Protein AF-A0A812P0D9-F1 (afdb_monomer_lite)

Organism: Symbiodinium pilosum (NCBI:txid2952)

pLDDT: mean 83.56, std 15.31, range [31.3, 98.62]

InterPro domains:
  IPR000073 Alpha/beta hydrolase fold-1 [PR00111] (305-320)
  IPR000073 Alpha/beta hydrolase fold-1 [PR00111] (352-365)
  IPR000073 Alpha/beta hydrolase fold-1 [PR00111] (366-379)
  IPR001753 Enoyl-CoA hydratase/isomerase-like domain [PF00378] (14-201)
  IPR003748 Protein of unknown function DUF169 [PF02596] (555-763)
  IPR003748 Protein of unknown function DUF169 [PTHR37954] (549-787)
  IPR022742 Alpha/beta hydrolase domain-containing protein 17C-like [PF12146] (278-413)
  IPR029045 ClpP/crotonase-like domain superfamily [SSF52096] (4-237)
  IPR029058 Alpha/Beta hydrolase fold [G3DSA:3.40.50.1820] (257-535)
  IPR029058 Alpha/Beta hydrolase fold [SSF53474] (253-494)

Foldseek 3Di:
DPDDDADQWDWDDDFQEIEIEGHPVVQLSADAPRSLLQVQLSLQVSLPDPRHQAYEQAYPDAWGYAYHDPVRVVCVVVVVDDDDPPVVSDDQAFDCVVDDVCRDDQSVLLRHPHAYEYETQAEAEAVSLLNNLNGDAYAFEQAHKYFNCAVVVVHANDNCLVPRVCVQQNDVVSCVRRNVSDMDGPVVCCVSRVHVYYDHHDPVVSVVVVVVLSPDDPVVNVVVVVVVLVVVCPPPVNVVQVAPPPVCPQDAAPDWDWFDFDPWTKIKGKHFDLPFAEEEEEEAAQAFLSVCRVVRCCCCPVVNRYMYIYIGFELFFPIHHDPAAALVRRLRRVVSVLCVSANPPDQRAHAYEAEHVGLCSQLLNLLVCVSRHQEYEYENSLDAAAAPCPPPPVVLVVQLVVLVVVLVVLVPDFDDFAPDLLSQLVVVCVLPVPDRSSSSSSSSVRQWDQDPNTTGGSHRPNNVSNCRSPDSVNSLSSQLRRPHAYEYEYEPCVLVVSCVVCVVSVDPSDHDVCPVVVSQVSRPRYDYYYPYPCLVCLLPPDLVPDALQSLQVLLCVFQVAPWFKKFKAFAADPVVLVPQPQEDEDPAAAAPLLQQLCAGPVQHKYKDFPVSYDDDLRCFLAQRHDCDPVQLQQPVVDPPPDPDSVLSSVLSVPFQGAHHPRGGMMIMGRSNVCRCRPGQKMKGKHFPQSVVLLVQLLCLGPHDDDDWDDSAPPQVRRAQSNCNRPVAKGKGDDHPCSCPNSVRDPRIIMIIHGSSSSSSSSNSSVVCVVLVSGPPPDDPDPPDDCPVVCPSVD

Radius of gyration: 34.83 Å; chains: 1; bounding box: 77×95×78 Å

Structure (mmCIF, N/CA/C/O backbone):
data_AF-A0A812P0D9-F1
#
_entry.id   AF-A0A812P0D9-F1
#
loop_
_atom_site.group_PDB
_atom_site.id
_atom_site.type_symbol
_atom_site.label_atom_id
_atom_site.label_alt_id
_atom_site.label_comp_id
_atom_site.label_asym_id
_atom_site.label_entity_id
_atom_site.label_seq_id
_atom_site.pdbx_PDB_ins_code
_atom_site.Cartn_x
_atom_site.Cartn_y
_atom_site.Cartn_z
_atom_site.occupancy
_atom_site.B_iso_or_equiv
_atom_site.auth_seq_id
_atom_site.auth_comp_id
_atom_site.auth_asym_id
_atom_site.auth_atom_id
_atom_site.pdbx_PDB_model_num
ATOM 1 N N . MET A 1 1 ? -24.341 26.062 41.904 1.00 38.38 1 MET A N 1
ATOM 2 C CA . MET A 1 1 ? -25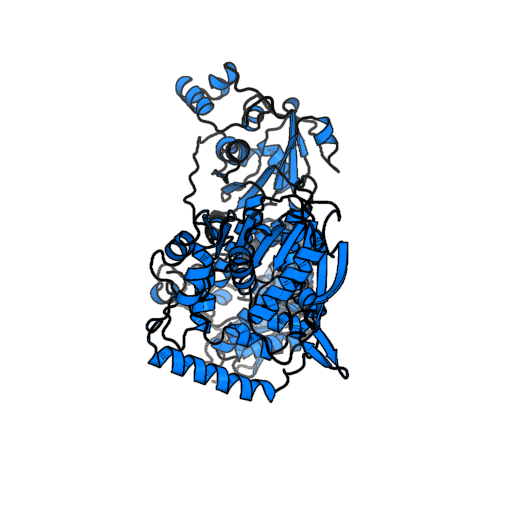.140 26.992 41.077 1.00 38.38 1 MET A CA 1
ATOM 3 C C . MET A 1 1 ? -26.524 26.387 40.911 1.00 38.38 1 MET A C 1
ATOM 5 O O . MET A 1 1 ? -26.604 25.166 40.873 1.00 38.38 1 MET A O 1
ATOM 9 N N . ALA A 1 2 ? -27.596 27.184 40.905 1.00 43.59 2 ALA A N 1
ATOM 10 C CA . ALA A 1 2 ? -28.927 26.658 40.593 1.00 43.59 2 ALA A CA 1
ATOM 11 C C . ALA A 1 2 ? -28.887 26.015 39.196 1.00 43.59 2 ALA A C 1
ATOM 13 O O . ALA A 1 2 ? -28.287 26.592 38.291 1.00 43.59 2 ALA A O 1
ATOM 14 N N . ALA A 1 3 ? -29.442 24.812 39.041 1.00 59.88 3 ALA A N 1
ATOM 15 C CA . ALA A 1 3 ? -29.464 24.129 37.752 1.00 59.88 3 ALA A CA 1
ATOM 16 C C . ALA A 1 3 ? -30.288 24.964 36.761 1.00 59.88 3 ALA A C 1
ATOM 18 O O . ALA A 1 3 ? -31.465 25.228 37.011 1.00 59.88 3 ALA A O 1
ATOM 19 N N . VAL A 1 4 ? -29.663 25.413 35.670 1.00 78.94 4 VAL A N 1
ATOM 20 C CA . VAL A 1 4 ? -30.374 26.074 34.571 1.00 78.94 4 VAL A CA 1
ATOM 21 C C . VAL A 1 4 ? -31.311 25.042 33.951 1.00 78.94 4 VAL A C 1
ATOM 23 O O . VAL A 1 4 ? -30.874 23.965 33.548 1.00 78.94 4 VAL A O 1
ATOM 26 N N . GLN A 1 5 ? -32.606 25.348 33.930 1.00 85.81 5 GLN A N 1
ATOM 27 C CA . GLN A 1 5 ? -33.611 24.494 33.312 1.00 85.81 5 GLN A CA 1
ATOM 28 C C . GLN A 1 5 ? -33.697 24.833 31.823 1.00 85.81 5 GLN A C 1
ATOM 30 O O . GLN A 1 5 ? -33.968 25.978 31.471 1.00 85.81 5 GLN A O 1
ATOM 35 N N . TYR A 1 6 ? -33.456 23.843 30.967 1.00 95.00 6 TYR A N 1
ATOM 36 C CA . TYR A 1 6 ? -33.571 23.984 29.516 1.00 95.00 6 TYR A CA 1
ATOM 37 C C . TYR A 1 6 ? -34.999 23.684 29.046 1.00 95.00 6 TYR A C 1
ATOM 39 O O . TYR A 1 6 ? -35.652 22.784 29.581 1.00 95.00 6 TYR A O 1
ATOM 47 N N . GLU A 1 7 ? -35.480 24.427 28.049 1.00 94.25 7 GLU A N 1
ATOM 48 C CA . GLU A 1 7 ? -36.830 24.284 27.493 1.00 94.25 7 GLU A CA 1
ATOM 49 C C . GLU A 1 7 ? -36.845 23.471 26.191 1.00 94.25 7 GLU A C 1
ATOM 51 O O . GLU A 1 7 ? -37.760 22.676 25.969 1.00 94.25 7 GLU A O 1
ATOM 56 N N . GLU A 1 8 ? -35.846 23.653 25.322 1.00 96.44 8 GLU A N 1
ATOM 57 C CA . GLU A 1 8 ? -35.812 23.066 23.976 1.00 96.44 8 GLU A CA 1
ATOM 58 C C . GLU A 1 8 ? -34.715 22.007 23.792 1.00 96.44 8 GLU A C 1
ATOM 60 O O . GLU A 1 8 ? -34.670 21.343 22.752 1.00 96.44 8 GLU A O 1
ATOM 65 N N . ILE A 1 9 ? -33.866 21.790 24.799 1.00 97.06 9 ILE A N 1
ATOM 66 C CA . ILE A 1 9 ? -32.916 20.673 24.869 1.00 97.06 9 ILE A CA 1
ATOM 67 C C . ILE A 1 9 ? -33.104 19.848 26.146 1.00 97.06 9 ILE A C 1
ATOM 69 O O . ILE A 1 9 ? -33.610 20.327 27.157 1.00 97.06 9 ILE A O 1
ATOM 73 N N . LEU A 1 10 ? -32.644 18.598 26.114 1.00 94.69 10 LEU A N 1
ATOM 74 C CA . LEU A 1 10 ? -32.387 17.796 27.308 1.00 94.69 10 LEU A CA 1
ATOM 75 C C . LEU A 1 10 ? -30.880 17.753 27.549 1.00 94.69 10 LEU A C 1
ATOM 77 O O . LEU A 1 10 ? -30.113 17.514 26.613 1.00 94.69 10 LEU A O 1
ATOM 81 N N . TYR A 1 11 ? -30.479 17.956 28.800 1.00 93.56 11 TYR A N 1
ATOM 82 C CA . TYR A 1 11 ? -29.097 17.855 29.252 1.00 93.56 11 TYR A CA 1
ATOM 83 C C . TYR A 1 11 ? -29.003 16.788 30.337 1.00 93.56 11 TYR A C 1
ATOM 85 O O . TYR A 1 11 ? -29.601 16.929 31.403 1.00 93.56 11 TYR A O 1
ATOM 93 N N . GLU A 1 12 ? -28.262 15.724 30.056 1.00 88.88 12 GLU A N 1
ATOM 94 C CA . GLU A 1 12 ? -28.066 14.602 30.972 1.00 88.88 12 GLU A CA 1
ATOM 95 C C . GLU A 1 12 ? -26.573 14.320 31.112 1.00 88.88 12 GLU A C 1
ATOM 97 O O . GLU A 1 12 ? -25.869 14.222 30.110 1.00 88.88 12 GLU A O 1
ATOM 102 N N . VAL A 1 13 ? -26.091 14.151 32.341 1.00 82.44 13 VAL A N 1
ATOM 103 C CA . VAL A 1 13 ? -24.750 13.619 32.606 1.00 82.44 13 VAL A CA 1
ATOM 104 C C . VAL A 1 13 ? -24.940 12.214 33.157 1.00 82.44 13 VAL A C 1
ATOM 106 O O . VAL A 1 13 ? -25.431 12.044 34.272 1.00 82.44 13 VAL A O 1
ATOM 109 N N . ASN A 1 14 ? -24.619 11.216 32.339 1.00 63.19 14 ASN A N 1
ATOM 110 C CA . ASN A 1 14 ? -24.712 9.805 32.697 1.00 63.19 14 ASN A CA 1
ATOM 111 C C . ASN A 1 14 ? -23.293 9.239 32.639 1.00 63.19 14 ASN A C 1
ATOM 113 O O . ASN A 1 14 ? -22.758 9.073 31.541 1.00 63.19 14 ASN A O 1
ATOM 117 N N . ASP A 1 15 ? -22.693 8.990 33.813 1.00 58.28 15 ASP A N 1
ATOM 118 C CA . ASP A 1 15 ? -21.260 8.658 33.933 1.00 58.28 15 ASP A CA 1
ATOM 119 C C . ASP A 1 15 ? -20.402 9.798 33.298 1.00 58.28 15 ASP A C 1
ATOM 121 O O . ASP A 1 15 ? -20.963 10.887 33.132 1.00 58.28 15 ASP A O 1
ATOM 125 N N . PRO A 1 16 ? -19.089 9.709 32.980 1.00 76.19 16 PRO A N 1
ATOM 126 C CA . PRO A 1 16 ? -18.315 10.904 32.613 1.00 76.19 16 PRO A CA 1
ATOM 127 C C . PRO A 1 16 ? -18.653 11.508 31.226 1.00 76.19 16 PRO A C 1
ATOM 129 O O . PRO A 1 16 ? -17.823 12.168 30.608 1.00 76.19 16 PRO A O 1
ATOM 132 N N . VAL A 1 17 ? -19.868 11.337 30.699 1.00 80.81 17 VAL A N 1
ATOM 133 C CA . VAL A 1 17 ? -20.319 11.890 29.415 1.00 80.81 17 VAL A CA 1
ATOM 134 C C . VAL A 1 17 ? -21.541 12.784 29.595 1.00 80.81 17 VAL A C 1
ATOM 136 O O . VAL A 1 17 ? -22.566 12.368 30.138 1.00 80.81 17 VAL A O 1
ATOM 139 N N . ALA A 1 18 ? -21.464 13.994 29.042 1.00 87.12 18 ALA A N 1
ATOM 140 C CA . ALA A 1 18 ? -22.615 14.878 28.906 1.00 87.12 18 ALA A CA 1
ATOM 141 C C . ALA A 1 18 ? -23.349 14.607 27.587 1.00 87.12 18 ALA A C 1
ATOM 143 O O . ALA A 1 18 ? -22.745 14.572 26.515 1.00 87.12 18 ALA A O 1
ATOM 144 N N . VAL A 1 19 ? -24.668 14.449 27.645 1.00 90.44 19 VAL A N 1
ATOM 145 C CA . VAL A 1 19 ? -25.537 14.213 26.492 1.00 90.44 19 VAL A CA 1
ATOM 146 C C . VAL A 1 19 ? -26.493 15.387 26.332 1.00 90.44 19 VAL A C 1
ATOM 148 O O . VAL A 1 19 ? -27.390 15.598 27.145 1.00 90.44 19 VAL A O 1
ATOM 151 N N . ILE A 1 20 ? -26.321 16.119 25.235 1.00 94.50 20 ILE A N 1
ATOM 152 C CA . ILE A 1 20 ? -27.175 17.220 24.798 1.00 94.50 20 ILE A CA 1
ATOM 153 C C . ILE A 1 20 ? -28.105 16.683 23.707 1.00 94.50 20 ILE A C 1
ATOM 155 O O . ILE A 1 20 ? -27.676 16.357 22.598 1.00 94.50 20 ILE A O 1
ATOM 159 N N . THR A 1 21 ? -29.395 16.564 24.018 1.00 94.81 21 THR A N 1
ATOM 160 C CA . THR A 1 21 ? -30.419 16.113 23.065 1.00 94.81 21 THR A CA 1
ATOM 161 C C . THR A 1 21 ? -31.301 17.291 22.661 1.00 94.81 21 THR A C 1
ATOM 163 O O . THR A 1 21 ? -32.040 17.812 23.489 1.00 94.81 21 THR A O 1
ATOM 166 N N . MET A 1 22 ? -31.275 17.692 21.389 1.00 97.06 22 MET A N 1
ATOM 167 C CA . MET A 1 22 ? -32.222 18.670 20.844 1.00 97.06 22 MET A CA 1
ATOM 168 C C . MET A 1 22 ? -33.640 18.100 20.930 1.00 97.06 22 MET A C 1
ATOM 170 O O . MET A 1 22 ? -33.885 17.008 20.419 1.00 97.06 22 MET A O 1
ATOM 174 N N . ASN A 1 23 ? -34.564 18.803 21.583 1.00 96.56 23 ASN A N 1
ATOM 175 C CA . ASN A 1 23 ? -35.838 18.242 22.031 1.00 96.56 23 ASN A CA 1
ATOM 176 C C . ASN A 1 23 ? -37.056 19.002 21.484 1.00 96.56 23 ASN A C 1
ATOM 178 O O . ASN A 1 23 ? -37.957 19.402 22.218 1.00 96.56 23 ASN A O 1
ATOM 182 N N . ARG A 1 24 ? -37.110 19.159 20.157 1.00 96.44 24 ARG A N 1
ATOM 183 C CA . ARG A 1 24 ? -38.305 19.615 19.421 1.00 96.44 24 ARG A CA 1
ATOM 184 C C . ARG A 1 24 ? -38.686 18.598 18.334 1.00 96.44 24 ARG A C 1
ATOM 186 O O . ARG A 1 24 ? -38.734 18.957 17.151 1.00 96.44 24 ARG A O 1
ATOM 193 N N . PRO A 1 25 ? -38.956 17.321 18.675 1.00 94.75 25 PRO A N 1
ATOM 194 C CA . PRO A 1 25 ? -39.165 16.258 17.686 1.00 94.75 25 PRO A CA 1
ATOM 195 C C . PRO A 1 25 ? -40.336 16.531 16.725 1.00 94.75 25 PRO A C 1
ATOM 197 O O . PRO A 1 25 ? -40.284 16.138 15.557 1.00 94.75 25 PRO A O 1
ATOM 200 N N . GLN A 1 26 ? -41.361 17.259 17.180 1.00 93.38 26 GLN A N 1
ATOM 201 C CA . GLN A 1 26 ? -42.492 17.728 16.372 1.00 93.38 26 GLN A CA 1
ATOM 202 C C . GLN A 1 26 ? -42.068 18.632 15.204 1.00 93.38 26 GLN A C 1
ATOM 204 O O . GLN A 1 26 ? -42.700 18.612 14.152 1.00 93.38 26 GLN A O 1
ATOM 209 N N . ALA A 1 27 ? -40.968 19.371 15.366 1.00 93.00 27 ALA A N 1
ATOM 210 C CA . ALA A 1 27 ? -40.375 20.249 14.361 1.00 93.00 27 ALA A CA 1
ATOM 211 C C . ALA A 1 27 ? -39.079 19.660 13.772 1.00 93.00 27 ALA A C 1
ATOM 213 O O . ALA A 1 27 ? -38.260 20.396 13.226 1.00 93.00 27 ALA A O 1
ATOM 214 N N . LEU A 1 28 ? -38.857 18.342 13.911 1.00 91.31 28 LEU A N 1
ATOM 215 C CA . LEU A 1 28 ? -37.609 17.669 13.521 1.00 91.31 28 LEU A CA 1
ATOM 216 C C . LEU A 1 28 ? -36.349 18.289 14.149 1.00 91.31 28 LEU A C 1
ATOM 218 O O . LEU A 1 28 ? -35.265 18.158 13.588 1.00 91.31 28 LEU A O 1
ATOM 222 N N . ASN A 1 29 ? -36.489 18.941 15.305 1.00 96.75 29 ASN A N 1
ATOM 223 C CA . ASN A 1 29 ? -35.421 19.663 15.995 1.00 96.75 29 ASN A CA 1
ATOM 224 C C . ASN A 1 29 ? -34.845 20.845 15.199 1.00 96.75 29 ASN A C 1
ATOM 226 O O . ASN A 1 29 ? -33.670 21.161 15.344 1.00 96.75 29 ASN A O 1
ATOM 230 N N . ALA A 1 30 ? -35.655 21.505 14.362 1.00 95.19 30 ALA A N 1
ATOM 231 C CA . ALA A 1 30 ? -35.239 22.743 13.707 1.00 95.19 30 ALA A CA 1
ATOM 232 C C . ALA A 1 30 ? -34.795 23.799 14.742 1.00 95.19 30 ALA A C 1
ATOM 234 O O . ALA A 1 30 ? -35.456 23.986 15.771 1.00 95.19 30 ALA A O 1
ATOM 235 N N . PHE A 1 31 ? -33.677 24.476 14.473 1.00 94.19 31 PHE A N 1
ATOM 236 C CA . PHE A 1 31 ? -33.051 25.413 15.402 1.00 94.19 31 PHE A CA 1
ATOM 237 C C . PHE A 1 31 ? -33.867 26.696 15.559 1.00 94.19 31 PHE A C 1
ATOM 239 O O . PHE A 1 31 ? -34.170 27.379 14.580 1.00 94.19 31 PHE A O 1
ATOM 246 N N . THR A 1 32 ? -34.153 27.055 16.808 1.00 93.12 32 THR A N 1
ATOM 247 C CA . THR A 1 32 ? -34.573 28.405 17.201 1.00 93.12 32 THR A CA 1
ATOM 248 C C . THR A 1 32 ? -33.378 29.142 17.823 1.00 93.12 32 THR A C 1
ATOM 250 O O . THR A 1 32 ? -32.382 28.518 18.204 1.00 93.12 32 THR A O 1
ATOM 253 N N . ASN A 1 33 ? -33.487 30.462 17.997 1.00 89.12 33 ASN A N 1
ATOM 254 C CA . ASN A 1 33 ? -32.474 31.237 18.724 1.00 89.12 33 ASN A CA 1
ATOM 255 C C . ASN A 1 33 ? -32.294 30.742 20.172 1.00 89.12 33 ASN A C 1
ATOM 257 O O . ASN A 1 33 ? -31.167 30.691 20.664 1.00 89.12 33 ASN A O 1
ATOM 261 N N . ARG A 1 34 ? -33.384 30.316 20.826 1.00 92.94 34 ARG A N 1
ATOM 262 C CA . ARG A 1 34 ? -33.355 29.728 22.169 1.00 92.94 34 ARG A CA 1
ATOM 263 C C . ARG A 1 34 ? -32.575 28.423 22.189 1.00 92.94 34 ARG A C 1
ATOM 265 O O . ARG A 1 34 ? -31.622 28.328 22.949 1.00 92.94 34 ARG A O 1
ATOM 272 N N . MET A 1 35 ? -32.913 27.459 21.331 1.00 95.00 35 MET A N 1
ATOM 273 C CA . MET A 1 35 ? -32.204 26.176 21.277 1.00 95.00 35 MET A CA 1
ATOM 274 C C . MET A 1 35 ? -30.700 26.367 21.050 1.00 95.00 35 MET A C 1
ATOM 276 O O . MET A 1 35 ? -29.896 25.708 21.701 1.00 95.00 35 MET A O 1
ATOM 280 N N . LEU A 1 36 ? -30.297 27.279 20.157 1.00 94.12 36 LEU A N 1
ATOM 281 C CA . LEU A 1 36 ? -28.877 27.564 19.922 1.00 94.12 36 LEU A CA 1
ATOM 282 C C . LEU A 1 36 ? -28.185 28.152 21.165 1.00 94.12 36 LEU A C 1
ATOM 284 O O . LEU A 1 36 ? -27.058 27.758 21.469 1.00 94.12 36 LEU A O 1
ATOM 288 N N . ALA A 1 37 ? -28.853 29.051 21.896 1.00 93.00 37 ALA A N 1
ATOM 289 C CA . ALA A 1 37 ? -28.346 29.591 23.157 1.00 93.00 37 ALA A CA 1
ATOM 290 C C . ALA A 1 37 ? -28.251 28.508 24.247 1.00 93.00 37 ALA A C 1
ATOM 292 O O . ALA A 1 37 ? -27.231 28.411 24.926 1.00 93.00 37 ALA A O 1
ATOM 293 N N . GLU A 1 38 ? -29.264 27.646 24.366 1.00 96.12 38 GLU A N 1
ATOM 294 C CA . GLU A 1 38 ? -29.272 26.522 25.305 1.00 96.12 38 GLU A CA 1
ATOM 295 C C . GLU A 1 38 ? -28.160 25.511 24.996 1.00 96.12 38 GLU A C 1
ATOM 297 O O . GLU A 1 38 ? -27.461 25.085 25.912 1.00 96.12 38 GLU A O 1
ATOM 302 N N . ILE A 1 39 ? -27.927 25.172 23.720 1.00 96.06 39 ILE A N 1
ATOM 303 C CA . ILE A 1 39 ? -26.816 24.299 23.305 1.00 96.06 39 ILE A CA 1
ATOM 304 C C . ILE A 1 39 ? -25.473 24.929 23.681 1.00 96.06 39 ILE A C 1
ATOM 306 O O . ILE A 1 39 ? -24.637 24.251 24.277 1.00 96.06 39 ILE A O 1
ATOM 310 N N . LYS A 1 40 ? -25.259 26.218 23.378 1.00 95.06 40 LYS A N 1
ATOM 311 C CA . LYS A 1 40 ? -24.011 26.921 23.724 1.00 95.06 40 LYS A CA 1
ATOM 312 C C . LYS A 1 40 ? -23.774 26.911 25.241 1.00 95.06 40 LYS A C 1
ATOM 314 O O . LYS A 1 40 ? -22.661 26.617 25.681 1.00 95.06 40 LYS A O 1
ATOM 319 N N . HIS A 1 41 ? -24.822 27.157 26.026 1.00 96.00 41 HIS A N 1
ATOM 320 C CA . HIS A 1 41 ? -24.775 27.121 27.488 1.00 96.00 41 HIS A CA 1
ATOM 321 C C . HIS A 1 41 ? -24.504 25.714 28.036 1.00 96.00 41 HIS A C 1
ATOM 323 O O . HIS A 1 41 ? -23.672 25.541 28.929 1.00 96.00 41 HIS A O 1
ATOM 329 N N . ALA A 1 42 ? -25.153 24.689 27.483 1.00 95.88 42 ALA A N 1
ATOM 330 C CA . ALA A 1 42 ? -24.941 23.299 27.874 1.00 95.88 42 ALA A CA 1
ATOM 331 C C . ALA A 1 42 ? -23.526 22.812 27.540 1.00 95.88 42 ALA A C 1
ATOM 333 O O . ALA A 1 42 ? -22.919 22.122 28.355 1.00 95.88 42 ALA A O 1
ATOM 334 N N . LEU A 1 43 ? -22.967 23.220 26.396 1.00 95.38 43 LEU A N 1
ATOM 335 C CA . LEU A 1 43 ? -21.574 22.942 26.033 1.00 95.38 43 LEU A CA 1
ATOM 336 C C . LEU A 1 43 ? -20.600 23.586 27.027 1.00 95.38 43 LEU A C 1
ATOM 338 O O . LEU A 1 43 ? -19.695 22.907 27.500 1.00 95.38 43 LEU A O 1
ATOM 342 N N . ALA A 1 44 ? -20.819 24.849 27.410 1.00 94.62 44 ALA A N 1
ATOM 343 C CA . ALA A 1 44 ? -20.002 25.522 28.425 1.00 94.62 44 ALA A CA 1
ATOM 344 C C . ALA A 1 44 ? -20.120 24.855 29.805 1.00 94.62 44 ALA A C 1
ATOM 346 O O . ALA A 1 44 ? -19.124 24.679 30.506 1.00 94.62 44 ALA A O 1
ATOM 347 N N . THR A 1 45 ? -21.335 24.442 30.177 1.00 94.56 45 THR A N 1
ATOM 348 C CA . THR A 1 45 ? -21.602 23.725 31.431 1.00 94.56 45 THR A CA 1
ATOM 349 C C . THR A 1 45 ? -20.856 22.390 31.459 1.00 94.56 45 THR A C 1
ATOM 351 O O . THR A 1 45 ? -20.139 22.108 32.416 1.00 94.56 45 THR A O 1
ATOM 354 N N . ALA A 1 46 ? -20.965 21.598 30.390 1.00 90.81 46 ALA A N 1
ATOM 355 C CA . ALA A 1 46 ? -20.284 20.315 30.262 1.00 90.81 46 ALA A CA 1
ATOM 356 C C . ALA A 1 46 ? -18.761 20.464 30.190 1.00 90.81 46 ALA A C 1
ATOM 358 O O . ALA A 1 46 ? -18.027 19.640 30.727 1.00 90.81 46 ALA A O 1
ATOM 359 N N . GLU A 1 47 ? -18.257 21.515 29.545 1.00 90.69 47 GLU A N 1
ATOM 360 C CA . GLU A 1 47 ? -16.828 21.809 29.488 1.00 90.69 47 GLU A CA 1
ATOM 361 C C . GLU A 1 47 ? -16.255 22.161 30.869 1.00 90.69 47 GLU A C 1
ATOM 363 O O . GLU A 1 47 ? -15.148 21.732 31.197 1.00 90.69 47 GLU A O 1
ATOM 368 N N . ALA A 1 48 ? -17.001 22.902 31.690 1.00 90.25 48 ALA A N 1
ATOM 369 C CA . ALA A 1 48 ? -16.583 23.285 33.038 1.00 90.25 48 ALA A CA 1
ATOM 370 C C . ALA A 1 48 ? -16.673 22.141 34.065 1.00 90.25 48 ALA A C 1
ATOM 372 O O . ALA A 1 48 ? -15.987 22.188 35.083 1.00 90.25 48 ALA A O 1
ATOM 373 N N . ASP A 1 49 ? -17.502 21.126 33.817 1.00 88.50 49 ASP A N 1
ATOM 374 C CA . ASP A 1 49 ? -17.712 20.006 34.738 1.00 88.50 49 ASP A CA 1
ATOM 375 C C . ASP A 1 49 ? -16.551 18.999 34.688 1.00 88.50 49 ASP A C 1
ATOM 377 O O . ASP A 1 49 ? -16.412 18.254 33.723 1.00 88.50 49 ASP A O 1
ATOM 381 N N . GLU A 1 50 ? -15.707 18.944 35.719 1.00 83.19 50 GLU A N 1
ATOM 382 C CA . GLU A 1 50 ? -14.553 18.030 35.782 1.00 83.19 50 GLU A CA 1
ATOM 383 C C . GLU A 1 50 ? -14.925 16.543 35.677 1.00 83.19 50 GLU A C 1
ATOM 385 O O . GLU A 1 50 ? -14.092 15.742 35.254 1.00 83.19 50 GLU A O 1
ATOM 390 N N . ALA A 1 51 ? -16.164 16.164 36.014 1.00 78.50 51 ALA A N 1
ATOM 391 C CA . ALA A 1 51 ? -16.626 14.789 35.863 1.00 78.50 51 ALA A CA 1
ATOM 392 C C . ALA A 1 51 ? -16.865 14.412 34.394 1.00 78.50 51 ALA A C 1
ATOM 394 O O . ALA A 1 51 ? -16.833 13.235 34.054 1.00 78.50 51 ALA A O 1
ATOM 395 N N . VAL A 1 52 ? -17.090 15.389 33.512 1.00 82.12 52 VAL A N 1
ATOM 396 C CA . VAL A 1 52 ? -17.345 15.158 32.088 1.00 82.12 52 VAL A CA 1
ATOM 397 C C . VAL A 1 52 ? -16.023 15.074 31.322 1.00 82.12 52 VAL A C 1
ATOM 399 O O . VAL A 1 52 ? -15.242 16.022 31.320 1.00 82.12 52 VAL A O 1
ATOM 402 N N . VAL A 1 53 ? -15.796 13.987 30.590 1.00 78.56 53 VAL A N 1
ATOM 403 C CA . VAL A 1 53 ? -14.633 13.779 29.710 1.00 78.56 53 VAL A CA 1
ATOM 404 C C . VAL A 1 53 ? -14.967 13.934 28.224 1.00 78.56 53 VAL A C 1
ATOM 406 O O . VAL A 1 53 ? -14.059 14.017 27.403 1.00 78.56 53 VAL A O 1
ATOM 409 N N . GLY A 1 54 ? -16.250 14.025 27.860 1.00 83.50 54 GLY A N 1
ATOM 410 C CA . GLY A 1 54 ? -16.685 14.394 26.510 1.00 83.50 54 GLY A CA 1
ATOM 411 C C . GLY A 1 54 ? -18.189 14.597 26.381 1.00 83.50 54 GLY A C 1
ATOM 412 O O . GLY A 1 54 ? -18.955 14.362 27.319 1.00 83.50 54 GLY A O 1
ATOM 413 N N . ILE A 1 55 ? -18.599 15.087 25.213 1.00 88.62 55 ILE A N 1
ATOM 414 C CA . ILE A 1 55 ? -19.933 15.637 24.983 1.00 88.62 55 ILE A CA 1
ATOM 415 C C . ILE A 1 55 ? -20.563 15.008 23.739 1.00 88.62 55 ILE A C 1
ATOM 417 O O . ILE A 1 55 ? -19.960 14.965 22.669 1.00 88.62 55 ILE A O 1
ATOM 421 N N . ILE A 1 56 ? -21.808 14.555 23.864 1.00 90.88 56 ILE A N 1
ATOM 422 C CA . ILE A 1 56 ? -22.622 14.047 22.758 1.00 90.88 56 ILE A CA 1
ATOM 423 C C . ILE A 1 56 ? -23.684 15.080 22.405 1.00 90.88 56 ILE A C 1
ATOM 425 O O . ILE A 1 56 ? -24.462 15.481 23.266 1.00 90.88 56 ILE A O 1
ATOM 429 N N . LEU A 1 57 ? -23.783 15.432 21.125 1.00 94.00 57 LEU A N 1
ATOM 430 C CA . LEU A 1 57 ? -24.893 16.198 20.563 1.00 94.00 57 LEU A CA 1
ATOM 431 C C . LEU A 1 57 ? -25.763 15.284 19.692 1.00 94.00 57 LEU A C 1
ATOM 433 O O . LEU A 1 57 ? -25.258 14.608 18.795 1.00 94.00 57 LEU A O 1
ATOM 437 N N . THR A 1 58 ? -27.074 15.252 19.930 1.00 94.25 58 THR A N 1
ATOM 438 C CA . THR A 1 58 ? -28.020 14.415 19.168 1.00 94.25 58 THR A CA 1
ATOM 439 C C . THR A 1 58 ? -29.422 15.024 19.111 1.00 94.25 58 THR A C 1
ATOM 441 O O . THR A 1 58 ? -29.685 16.021 19.778 1.00 94.25 58 THR A O 1
ATOM 444 N N . GLY A 1 59 ? -30.329 14.448 18.317 1.00 93.06 59 GLY A N 1
ATOM 445 C CA . GLY A 1 59 ? -31.722 14.890 18.216 1.00 93.06 59 GLY A CA 1
ATOM 446 C C . GLY A 1 59 ? -32.714 13.899 18.825 1.00 93.06 59 GLY A C 1
ATOM 447 O O . GLY A 1 59 ? -32.547 12.684 18.731 1.00 93.06 59 GLY A O 1
ATOM 448 N N . ALA A 1 60 ? -33.785 14.407 19.434 1.00 92.00 60 ALA A N 1
ATOM 449 C CA . ALA A 1 60 ? -34.917 13.602 19.871 1.00 92.00 60 ALA A CA 1
ATOM 450 C C . ALA A 1 60 ? -35.758 13.136 18.671 1.00 92.00 60 ALA A C 1
ATOM 452 O O . ALA A 1 60 ? -35.939 13.855 17.683 1.00 92.00 60 ALA A O 1
ATOM 453 N N . GLY A 1 61 ? -36.335 11.938 18.772 1.00 89.62 61 GLY A N 1
ATOM 454 C CA . GLY A 1 61 ? -37.236 11.396 17.757 1.00 89.62 61 GLY A CA 1
ATOM 455 C C . GLY A 1 61 ? -36.534 11.025 16.445 1.00 89.62 61 GLY A C 1
ATOM 456 O O . GLY A 1 61 ? -35.476 10.403 16.439 1.00 89.62 61 GLY A O 1
ATOM 457 N N . ARG A 1 62 ? -37.169 11.364 15.317 1.00 88.75 62 ARG A N 1
ATOM 458 C CA . ARG A 1 62 ? -36.843 10.836 13.974 1.00 88.75 62 ARG A CA 1
ATOM 459 C C . ARG A 1 62 ? -35.771 11.614 13.192 1.00 88.75 62 ARG A C 1
ATOM 461 O O . ARG A 1 62 ? -35.594 11.374 11.999 1.00 88.75 62 ARG A O 1
ATOM 468 N N . GLY A 1 63 ? -35.130 12.610 13.797 1.00 90.12 63 GLY A N 1
ATOM 469 C CA . GLY A 1 63 ? -34.195 13.490 13.098 1.00 90.12 63 GLY A CA 1
ATOM 470 C C . GLY A 1 63 ? -33.139 14.080 14.015 1.00 90.12 63 GLY A C 1
ATOM 471 O O . GLY A 1 63 ? -33.384 14.241 15.207 1.00 90.12 63 GLY A O 1
ATOM 472 N N . PHE A 1 64 ? -31.985 14.412 13.436 1.00 95.06 64 PHE A N 1
ATOM 473 C CA . PHE A 1 64 ? -30.953 15.176 14.123 1.00 95.06 64 PHE A CA 1
ATOM 474 C C . PHE A 1 64 ? -31.345 16.654 14.131 1.00 95.06 64 PHE A C 1
ATOM 476 O O . PHE A 1 64 ? -31.786 17.137 15.164 1.00 95.06 64 PHE A O 1
ATOM 483 N N . CYS A 1 65 ? -31.257 17.333 12.981 1.00 95.19 65 CYS A N 1
ATOM 484 C CA . CYS A 1 65 ? -31.742 18.699 12.769 1.00 95.19 65 CYS A CA 1
ATOM 485 C C . CYS A 1 65 ? -31.698 19.077 11.266 1.00 95.19 65 CYS A C 1
ATOM 487 O O . CYS A 1 65 ? -30.643 18.960 10.636 1.00 95.19 65 CYS A O 1
ATOM 489 N N . PRO A 1 66 ? -32.793 19.570 10.655 1.00 91.38 66 PRO A N 1
ATOM 490 C CA . PRO A 1 66 ? -32.827 19.998 9.252 1.00 91.38 66 PRO A CA 1
ATOM 491 C C . PRO A 1 66 ? -32.353 21.449 9.012 1.00 91.38 66 PRO A C 1
ATOM 493 O O . PRO A 1 66 ? -32.441 21.932 7.880 1.00 91.38 66 PRO A O 1
ATOM 496 N N . GLY A 1 67 ? -31.888 22.154 10.049 1.00 91.06 67 GLY A N 1
ATOM 497 C CA . GLY A 1 67 ? -31.446 23.550 9.992 1.00 91.06 67 GLY A CA 1
ATOM 498 C C . GLY A 1 67 ? -32.336 24.496 10.804 1.00 91.06 67 GLY A C 1
ATOM 499 O O . GLY A 1 67 ? -32.969 24.068 11.763 1.00 91.06 67 GLY A O 1
ATOM 500 N N . MET A 1 68 ? -32.364 25.783 10.439 1.00 88.81 68 MET A N 1
ATOM 501 C CA . MET A 1 68 ? -33.159 26.809 11.134 1.00 88.81 68 MET A CA 1
ATOM 502 C C . MET A 1 68 ? -34.670 26.585 10.993 1.00 88.81 68 MET A C 1
ATOM 504 O O . MET A 1 68 ? -35.152 26.161 9.941 1.00 88.81 68 MET A O 1
ATOM 508 N N . ASP A 1 69 ? -35.408 26.904 12.056 1.00 87.75 69 ASP A N 1
ATOM 509 C CA . ASP A 1 69 ? -36.868 26.985 12.062 1.00 87.75 69 ASP A CA 1
ATOM 510 C C . ASP A 1 69 ? -37.335 28.095 11.105 1.00 87.75 69 ASP A C 1
ATOM 512 O O . ASP A 1 69 ? -36.800 29.205 11.122 1.00 87.75 69 ASP A O 1
ATOM 516 N N . MET A 1 70 ? -38.318 27.794 10.252 1.00 80.12 70 MET A N 1
ATOM 517 C CA . MET A 1 70 ? -38.774 28.719 9.206 1.00 80.12 70 MET A CA 1
ATOM 518 C C . MET A 1 70 ? -39.341 30.015 9.793 1.00 80.12 70 MET A C 1
ATOM 520 O O . MET A 1 70 ? -39.051 31.083 9.272 1.00 80.12 70 MET A O 1
ATOM 524 N N . ASN A 1 71 ? -40.055 29.945 10.922 1.00 75.81 71 ASN A N 1
ATOM 525 C CA . ASN A 1 71 ? -40.591 31.144 11.567 1.00 75.81 71 ASN A CA 1
ATOM 526 C C . ASN A 1 71 ? -39.465 31.999 12.169 1.00 75.81 71 ASN A C 1
ATOM 528 O O . ASN A 1 71 ? -39.539 33.224 12.160 1.00 75.81 71 ASN A O 1
ATOM 532 N N . ALA A 1 72 ? -38.398 31.368 12.674 1.00 71.38 72 ALA A N 1
ATOM 533 C CA . ALA A 1 72 ? -37.218 32.091 13.145 1.00 71.38 72 ALA A CA 1
ATOM 534 C C . ALA A 1 72 ? -36.470 32.767 11.982 1.00 71.38 72 ALA A C 1
ATOM 536 O O . ALA A 1 72 ? -36.000 33.892 12.130 1.00 71.38 72 ALA A O 1
ATOM 537 N N . LEU A 1 73 ? -36.396 32.106 10.823 1.00 69.56 73 LEU A N 1
ATOM 538 C CA . LEU A 1 73 ? -35.772 32.643 9.613 1.00 69.56 73 LEU A CA 1
ATOM 539 C C . LEU A 1 73 ? -36.568 33.814 9.011 1.00 69.56 73 LEU A C 1
ATOM 541 O O . LEU A 1 73 ? -35.971 34.815 8.607 1.00 69.56 73 LEU A O 1
ATOM 545 N N . ASP A 1 74 ? -37.898 33.715 9.001 1.00 68.12 74 ASP A N 1
ATOM 546 C CA . ASP A 1 74 ? -38.790 34.784 8.546 1.00 68.12 74 ASP A CA 1
ATOM 547 C C . ASP A 1 74 ? -38.670 36.012 9.459 1.00 68.12 74 ASP A C 1
ATOM 549 O O . ASP A 1 74 ? -38.463 37.120 8.970 1.00 68.12 74 ASP A O 1
ATOM 553 N N . ASN A 1 75 ? -38.663 35.813 10.783 1.00 65.75 75 ASN A N 1
ATOM 554 C CA . ASN A 1 75 ? -38.485 36.895 11.759 1.00 65.75 75 ASN A CA 1
ATOM 555 C C . ASN A 1 75 ? -37.106 37.578 11.664 1.00 65.75 75 ASN A C 1
ATOM 557 O O . ASN A 1 75 ? -37.000 38.785 11.886 1.00 65.75 75 ASN A O 1
ATOM 561 N N . LEU A 1 76 ? -36.048 36.828 11.324 1.00 63.84 76 LEU A N 1
ATOM 562 C CA . LEU A 1 76 ? -34.711 37.379 11.058 1.00 63.84 76 LEU A CA 1
ATOM 563 C C . LEU A 1 76 ? -34.677 38.208 9.765 1.00 63.84 76 LEU A C 1
ATOM 565 O O . LEU A 1 76 ? -33.948 39.195 9.690 1.00 63.84 76 LEU A O 1
ATOM 569 N N . SER A 1 77 ? -35.465 37.820 8.760 1.00 60.25 77 SER A N 1
ATOM 570 C CA . SER A 1 77 ? -35.509 38.475 7.447 1.00 60.25 77 SER A CA 1
ATOM 571 C C . SER A 1 77 ? -36.365 39.747 7.438 1.00 60.25 77 SER A C 1
ATOM 573 O O . SER A 1 77 ? -36.077 40.671 6.680 1.00 60.25 77 SER A O 1
ATOM 575 N N . THR A 1 78 ? -37.406 39.819 8.274 1.00 55.94 78 THR A N 1
ATOM 576 C CA . THR A 1 78 ? -38.313 40.979 8.375 1.00 55.94 78 THR A CA 1
ATOM 577 C C . THR A 1 78 ? -37.889 42.006 9.425 1.00 55.94 78 THR A C 1
ATOM 579 O O . THR A 1 78 ? -38.417 43.116 9.425 1.00 55.94 78 THR A O 1
ATOM 582 N N . GLY A 1 79 ? -36.946 41.663 10.314 1.00 52.91 79 GLY A N 1
ATOM 583 C CA . GLY A 1 79 ? -36.537 42.515 11.438 1.00 52.91 79 GLY A CA 1
ATOM 584 C C . GLY A 1 79 ? -37.609 42.670 12.526 1.00 52.91 79 GLY A C 1
ATOM 585 O O . GLY A 1 79 ? -37.456 43.510 13.407 1.00 52.91 79 GLY A O 1
ATOM 586 N N . ASP A 1 80 ? -38.677 41.868 12.464 1.00 48.25 80 ASP A N 1
ATOM 587 C CA . ASP A 1 80 ? -39.885 41.966 13.301 1.00 48.25 80 ASP A CA 1
ATOM 588 C C . ASP A 1 80 ? -39.894 40.928 14.448 1.00 48.25 80 ASP A C 1
ATOM 590 O O . ASP A 1 80 ? -40.902 40.675 15.110 1.00 48.25 80 ASP A O 1
ATOM 594 N N . GLY A 1 81 ? -38.753 40.276 14.688 1.00 53.72 81 GLY A N 1
ATOM 595 C CA . GLY A 1 81 ? -38.582 39.335 15.789 1.00 53.72 81 GLY A CA 1
ATOM 596 C C . GLY A 1 81 ? -38.452 40.067 17.120 1.00 53.72 81 GLY A C 1
ATOM 597 O O . GLY A 1 81 ? -37.415 40.667 17.387 1.00 53.72 81 GLY A O 1
ATOM 598 N N . GLY A 1 82 ? -39.474 39.991 17.977 1.00 55.38 82 GLY A N 1
ATOM 599 C CA . GLY A 1 82 ? -39.371 40.460 19.361 1.00 55.38 82 GLY A CA 1
ATOM 600 C C . GLY A 1 82 ? -38.126 39.884 20.047 1.00 55.38 82 GLY A C 1
ATOM 601 O O . GLY A 1 82 ? -37.872 38.679 19.973 1.00 55.38 82 GLY A O 1
ATOM 602 N N . GLU A 1 83 ? -37.333 40.748 20.684 1.00 59.06 83 GLU A N 1
ATOM 603 C CA . GLU A 1 83 ? -36.083 40.364 21.338 1.00 59.06 83 GLU A CA 1
ATOM 604 C C . GLU A 1 83 ? -36.405 39.439 22.522 1.00 59.06 83 GLU A C 1
ATOM 606 O O . GLU A 1 83 ? -36.947 39.857 23.546 1.00 59.06 83 GLU A O 1
ATOM 611 N N . GLN A 1 84 ? -36.150 38.140 22.360 1.00 71.75 84 GLN A N 1
ATOM 612 C CA . GLN A 1 84 ? -36.304 37.191 23.454 1.00 71.75 84 GLN A CA 1
ATOM 613 C C . GLN A 1 84 ? -35.135 37.386 24.425 1.00 71.75 84 GLN A C 1
ATOM 615 O O . GLN A 1 84 ? -33.979 37.228 24.032 1.00 71.75 84 GLN A O 1
ATOM 620 N N . ASP A 1 85 ? -35.420 37.709 25.689 1.00 81.50 85 ASP A N 1
ATOM 621 C CA . ASP A 1 85 ? -34.380 37.827 26.715 1.00 81.50 85 ASP A CA 1
ATOM 622 C C . ASP A 1 85 ? -33.792 36.445 27.048 1.00 81.50 85 ASP A C 1
ATOM 624 O O . ASP A 1 85 ? -34.361 35.649 27.798 1.00 81.50 85 ASP A O 1
ATOM 628 N N . LEU A 1 86 ? -32.631 36.164 26.455 1.00 85.25 86 LEU A N 1
ATOM 629 C CA . LEU A 1 86 ? -31.831 34.956 26.668 1.00 85.25 86 LEU A CA 1
ATOM 630 C C . LEU A 1 86 ? -30.542 35.265 27.447 1.00 85.25 86 LEU A C 1
ATOM 632 O O . LEU A 1 86 ? -29.592 34.484 27.412 1.00 85.25 86 LEU A O 1
ATOM 636 N N . SER A 1 87 ? -30.479 36.403 28.149 1.00 85.62 87 SER A N 1
ATOM 637 C CA . SER A 1 87 ? -29.281 36.840 28.884 1.00 85.62 87 SER A CA 1
ATOM 638 C C . SER A 1 87 ? -28.799 35.813 29.917 1.00 85.62 87 SER A C 1
ATOM 640 O O . SER A 1 87 ? -27.594 35.647 30.108 1.00 85.62 87 SER A O 1
ATOM 642 N N . HIS A 1 88 ? -29.727 35.064 30.515 1.00 85.25 88 HIS A N 1
ATOM 643 C CA . HIS A 1 88 ? -29.458 33.974 31.455 1.00 85.25 88 HIS A CA 1
ATOM 644 C C . HIS A 1 88 ? -28.774 32.743 30.825 1.00 85.25 88 HIS A C 1
ATOM 646 O O . HIS A 1 88 ? -28.228 31.926 31.558 1.00 85.25 88 HIS A O 1
ATOM 652 N N . LEU A 1 89 ? -28.764 32.618 29.491 1.00 88.12 89 LEU A N 1
ATOM 653 C CA . LEU A 1 89 ? -28.070 31.560 28.739 1.00 88.12 89 LEU A CA 1
ATOM 654 C C . LEU A 1 89 ? -26.743 32.041 28.134 1.00 88.12 89 LEU A C 1
ATOM 656 O O . LEU A 1 89 ? -26.121 31.335 27.340 1.00 88.12 89 LEU A O 1
ATOM 660 N N . LYS A 1 90 ? -26.291 33.255 28.469 1.00 87.75 90 LYS A N 1
ATOM 661 C CA . LYS A 1 90 ? -25.045 33.795 27.930 1.00 87.75 90 LYS A CA 1
ATOM 662 C C . LYS A 1 90 ? -23.843 33.022 28.482 1.00 87.75 90 LYS A C 1
ATOM 664 O O . LYS A 1 90 ? -23.550 33.070 29.672 1.00 87.75 90 LYS A O 1
ATOM 669 N N . SER A 1 91 ? -23.112 32.368 27.588 1.00 88.62 91 SER A N 1
ATOM 670 C CA . SER A 1 91 ? -21.904 31.602 27.898 1.00 88.62 91 SER A CA 1
ATOM 671 C C . SER A 1 91 ? -20.890 31.691 26.761 1.00 88.62 91 SER A C 1
ATOM 673 O O . SER A 1 91 ? -21.287 31.817 25.599 1.00 88.62 91 SER A O 1
ATOM 675 N N . ASP A 1 92 ? -19.608 31.519 27.076 1.00 87.50 92 ASP A N 1
ATOM 676 C CA . ASP A 1 92 ? -18.509 31.491 26.106 1.00 87.50 92 ASP A CA 1
ATOM 677 C C . ASP A 1 92 ? -17.675 30.211 26.295 1.00 87.50 92 ASP A C 1
ATOM 679 O O . ASP A 1 92 ? -16.676 30.237 27.012 1.00 87.50 92 ASP A O 1
ATOM 683 N N . PRO A 1 93 ? -18.122 29.073 25.723 1.00 88.06 93 PRO A N 1
ATOM 684 C CA . PRO A 1 93 ? -17.373 27.824 25.754 1.00 88.06 93 PRO A CA 1
ATOM 685 C C . PRO A 1 93 ? -16.122 27.910 24.875 1.00 88.06 93 PRO A C 1
ATOM 687 O O . PRO A 1 93 ? -16.095 28.627 23.871 1.00 88.06 93 PRO A O 1
ATOM 690 N N . GLY A 1 94 ? -15.131 27.106 25.231 1.00 84.50 94 GLY A N 1
ATOM 691 C CA . GLY A 1 94 ? -13.881 26.930 24.518 1.00 84.50 94 GLY A CA 1
ATOM 692 C C . GLY A 1 94 ? -12.690 27.693 25.093 1.00 84.50 94 GLY A C 1
ATOM 693 O O . GLY A 1 94 ? -12.809 28.568 25.951 1.00 84.50 94 GLY A O 1
ATOM 694 N N . ASP A 1 95 ? -11.499 27.333 24.616 1.00 81.88 95 ASP A N 1
ATOM 695 C CA . ASP A 1 95 ? -10.240 27.935 25.034 1.00 81.88 95 ASP A CA 1
ATOM 696 C C . ASP A 1 95 ? -10.122 29.390 24.551 1.00 81.88 95 ASP A C 1
ATOM 698 O O . ASP A 1 95 ? -9.933 29.682 23.367 1.00 81.88 95 ASP A O 1
ATOM 702 N N . ALA A 1 96 ? -10.172 30.319 25.508 1.00 82.19 96 ALA A N 1
ATOM 703 C CA . ALA A 1 96 ? -10.024 31.747 25.260 1.00 82.19 96 ALA A CA 1
ATOM 704 C C . ALA A 1 96 ? -8.667 32.125 24.629 1.00 82.19 96 ALA A C 1
ATOM 706 O O . ALA A 1 96 ? -8.570 33.203 24.035 1.00 82.19 96 ALA A O 1
ATOM 707 N N . SER A 1 97 ? -7.642 31.267 24.737 1.00 80.12 97 SER A N 1
ATOM 708 C CA . SER A 1 97 ? -6.305 31.494 24.177 1.00 80.12 97 SER A CA 1
ATOM 709 C C . SER A 1 97 ? -6.260 31.439 22.643 1.00 80.12 97 SER A C 1
ATOM 711 O O . SER A 1 97 ? -5.380 32.050 22.037 1.00 80.12 97 SER A O 1
ATOM 713 N N . LEU A 1 98 ? -7.244 30.794 22.002 1.00 72.12 98 LEU A N 1
ATOM 714 C CA . LEU A 1 98 ? -7.323 30.653 20.542 1.00 72.12 98 LEU A CA 1
ATOM 715 C C . LEU A 1 98 ? -7.726 31.953 19.819 1.00 72.12 98 LEU A C 1
ATOM 717 O O . LEU A 1 98 ? -7.645 32.044 18.593 1.00 72.12 98 LEU A O 1
ATOM 721 N N . GLY A 1 99 ? -8.115 32.986 20.571 1.00 80.56 99 GLY A N 1
ATOM 722 C CA . GLY A 1 99 ? -8.449 34.309 20.048 1.00 80.56 99 GLY A CA 1
ATOM 723 C C . GLY A 1 99 ? -9.902 34.454 19.587 1.00 80.56 99 GLY A C 1
ATOM 724 O O . GLY A 1 99 ? -10.709 33.526 19.626 1.00 80.56 99 GLY A O 1
ATOM 725 N N . ASP A 1 100 ? -10.263 35.664 19.159 1.00 83.38 100 ASP A N 1
ATOM 726 C CA . ASP A 1 100 ? -11.669 36.051 18.965 1.00 83.38 100 ASP A CA 1
ATOM 727 C C . ASP A 1 100 ? -12.356 35.361 17.774 1.00 83.38 100 ASP A C 1
ATOM 729 O O . ASP A 1 100 ? -13.575 35.190 17.779 1.00 83.38 100 ASP A O 1
ATOM 733 N N . ASN A 1 101 ? -11.587 34.862 16.800 1.00 79.25 101 ASN A N 1
ATOM 734 C CA . ASN A 1 101 ? -12.114 34.097 15.662 1.00 79.25 101 ASN A CA 1
ATOM 735 C C . ASN A 1 101 ? -12.786 32.777 16.074 1.00 79.25 101 ASN A C 1
ATOM 737 O O . ASN A 1 101 ? -13.577 32.230 15.307 1.00 79.25 101 ASN A O 1
ATOM 741 N N . PHE A 1 102 ? -12.510 32.277 17.280 1.00 82.88 102 PHE A N 1
ATOM 742 C CA . PHE A 1 102 ? -13.134 31.081 17.842 1.00 82.88 102 PHE A CA 1
ATOM 743 C C . PHE A 1 102 ? -14.283 31.401 18.807 1.00 82.88 102 PHE A C 1
ATOM 745 O O . PHE A 1 102 ? -14.817 30.509 19.446 1.00 82.88 102 PHE A O 1
ATOM 752 N N . LYS A 1 103 ? -14.704 32.665 18.915 1.00 80.75 103 LYS A N 1
ATOM 753 C CA . LYS A 1 103 ? -15.834 33.078 19.770 1.00 80.75 103 LYS A CA 1
ATOM 754 C C . LYS A 1 103 ? -17.079 33.466 18.968 1.00 80.75 103 LYS A C 1
ATOM 756 O O . LYS A 1 103 ? -18.107 33.814 19.547 1.00 80.75 103 LYS A O 1
ATOM 761 N N . ILE A 1 104 ? -17.001 33.423 17.637 1.00 80.12 104 ILE A N 1
ATOM 762 C CA . ILE A 1 104 ? -18.044 33.918 16.734 1.00 80.12 104 ILE A CA 1
ATOM 763 C C . ILE A 1 104 ? -18.962 32.799 16.237 1.00 80.12 104 ILE A C 1
ATOM 765 O O . ILE A 1 104 ? -18.519 31.721 15.856 1.00 80.12 104 ILE A O 1
ATOM 769 N N . THR A 1 105 ? -20.263 33.086 16.166 1.00 80.75 105 THR A N 1
ATOM 770 C CA . THR A 1 105 ? -21.308 32.200 15.617 1.00 80.75 105 THR A CA 1
ATOM 771 C C . THR A 1 105 ? -21.196 30.745 16.105 1.00 80.75 105 THR A C 1
ATOM 773 O O . THR A 1 105 ? -21.664 30.470 17.199 1.00 80.75 105 THR A O 1
ATOM 776 N N . PHE A 1 106 ? -20.578 29.837 15.330 1.00 90.06 106 PHE A N 1
ATOM 777 C CA . PHE A 1 106 ? -20.400 28.408 15.639 1.00 90.06 106 PHE A CA 1
ATOM 778 C C . PHE A 1 106 ? -18.930 27.965 15.703 1.00 90.06 106 PHE A C 1
ATOM 780 O O . PHE A 1 106 ? -18.666 26.801 15.996 1.00 90.06 106 PHE A O 1
ATOM 787 N N . SER A 1 107 ? -17.959 28.851 15.440 1.00 87.25 107 SER A N 1
ATOM 788 C CA . SER A 1 107 ? -16.535 28.480 15.493 1.00 87.25 107 SER A CA 1
ATOM 789 C C . SER A 1 107 ? -16.080 28.108 16.906 1.00 87.25 107 SER A C 1
ATOM 791 O O . SER A 1 107 ? -15.105 27.375 17.044 1.00 87.25 107 SER A O 1
ATOM 793 N N . TYR A 1 108 ? -16.838 28.515 17.932 1.00 90.00 108 TYR A N 1
ATOM 794 C CA . TYR A 1 108 ? -16.636 28.099 19.321 1.00 90.00 108 TYR A CA 1
ATOM 795 C C . TYR A 1 108 ? -16.645 26.584 19.506 1.00 90.00 108 TYR A C 1
ATOM 797 O O . TYR A 1 108 ? -15.976 26.096 20.406 1.00 90.00 108 TYR A O 1
ATOM 805 N N . LEU A 1 109 ? -17.340 25.830 18.644 1.00 92.19 109 LEU A N 1
ATOM 806 C CA . LEU A 1 109 ? -17.338 24.367 18.697 1.00 92.19 109 LEU A CA 1
ATOM 807 C C . LEU A 1 109 ? -15.926 23.792 18.539 1.00 92.19 109 LEU A C 1
ATOM 809 O O . LEU A 1 109 ? -15.600 22.814 19.197 1.00 92.19 109 LEU A O 1
ATOM 813 N N . GLN A 1 110 ? -15.077 24.444 17.738 1.00 88.31 110 GLN A N 1
ATOM 814 C CA . GLN A 1 110 ? -13.683 24.042 17.520 1.00 88.31 110 GLN A CA 1
ATOM 815 C C . GLN A 1 110 ? -12.741 24.470 18.656 1.00 88.31 110 GLN A C 1
ATOM 817 O O . GLN A 1 110 ? -11.572 24.096 18.646 1.00 88.31 110 GLN A O 1
ATOM 822 N N . ALA A 1 111 ? -13.213 25.280 19.608 1.00 88.62 111 ALA A N 1
ATOM 823 C CA . ALA A 1 111 ? -12.425 25.715 20.758 1.00 88.62 111 ALA A CA 1
ATOM 824 C C . ALA A 1 111 ? -12.723 24.925 22.033 1.00 88.62 111 ALA A C 1
ATOM 826 O O . ALA A 1 111 ? -11.995 25.078 23.012 1.00 88.62 111 ALA A O 1
ATOM 827 N N . ILE A 1 112 ? -13.778 24.104 22.049 1.00 90.81 112 ILE A N 1
ATOM 828 C CA . ILE A 1 112 ? -14.170 23.321 23.225 1.00 90.81 112 ILE A CA 1
ATOM 829 C C . ILE A 1 112 ? -13.027 22.378 23.607 1.00 90.81 112 ILE A C 1
ATOM 831 O O . ILE A 1 112 ? -12.539 21.603 22.792 1.00 90.81 112 ILE A O 1
ATOM 835 N N . ARG A 1 113 ? -12.603 22.419 24.875 1.00 85.00 113 ARG A N 1
ATOM 836 C CA . ARG A 1 113 ? -11.446 21.646 25.371 1.00 85.00 113 ARG A CA 1
ATOM 837 C C . ARG A 1 113 ? -11.726 20.154 25.575 1.00 85.00 113 ARG A C 1
ATOM 839 O O . ARG A 1 113 ? -10.847 19.417 26.019 1.00 85.00 113 ARG A O 1
ATOM 846 N N . LYS A 1 114 ? -12.954 19.715 25.302 1.00 84.62 114 LYS A N 1
ATOM 847 C CA . LYS A 1 114 ? -13.422 18.334 25.445 1.00 84.62 114 LYS A CA 1
ATOM 848 C C . LYS A 1 114 ? -13.957 17.827 24.108 1.00 84.62 114 LYS A C 1
ATOM 850 O O . LYS A 1 114 ? -14.603 18.609 23.415 1.00 84.62 114 LYS A O 1
ATOM 855 N N . PRO A 1 115 ? -13.774 16.536 23.782 1.00 86.81 115 PRO A N 1
ATOM 856 C CA . PRO A 1 115 ? -14.311 15.960 22.555 1.00 86.81 115 PRO A CA 1
ATOM 857 C C . PRO A 1 115 ? -15.828 16.157 22.438 1.00 86.81 115 PRO A C 1
ATOM 859 O O . PRO A 1 115 ? -16.572 15.823 23.365 1.00 86.81 115 PRO A O 1
ATOM 862 N N . VAL A 1 116 ? -16.282 16.646 21.286 1.00 90.50 116 VAL A N 1
ATOM 863 C CA . VAL A 1 116 ? -17.689 16.821 20.915 1.00 90.50 116 VAL A CA 1
ATOM 864 C C . VAL A 1 116 ? -18.034 15.882 19.762 1.00 90.50 116 VAL A C 1
ATOM 866 O O . VAL A 1 116 ? -17.442 15.929 18.684 1.00 90.50 116 VAL A O 1
ATOM 869 N N . ILE A 1 117 ? -19.033 15.027 19.972 1.00 90.81 117 ILE A N 1
ATOM 870 C CA . ILE A 1 117 ? -19.441 13.995 19.015 1.00 90.81 117 ILE A CA 1
ATOM 871 C C . ILE A 1 117 ? -20.892 14.227 18.588 1.00 90.81 117 ILE A C 1
ATOM 873 O O . ILE A 1 117 ? -21.800 14.262 19.420 1.00 90.81 117 ILE A O 1
ATOM 877 N N . ALA A 1 118 ? -21.130 14.328 17.281 1.00 93.81 118 ALA A N 1
ATOM 878 C CA . ALA A 1 118 ? -22.467 14.368 16.701 1.00 93.81 118 ALA A CA 1
ATOM 879 C C . ALA A 1 118 ? -22.986 12.945 16.458 1.00 93.81 118 ALA A C 1
ATOM 881 O O . ALA A 1 118 ? -22.485 12.207 15.607 1.00 93.81 118 ALA A O 1
ATOM 882 N N . ALA A 1 119 ? -24.035 12.580 17.187 1.00 92.56 119 ALA A N 1
ATOM 883 C CA . ALA A 1 119 ? -24.789 11.346 17.018 1.00 92.56 119 ALA A CA 1
ATOM 884 C C . ALA A 1 119 ? -26.013 11.612 16.125 1.00 92.56 119 ALA A C 1
ATOM 886 O O . ALA A 1 119 ? -27.057 12.069 16.600 1.00 92.56 119 ALA A O 1
ATOM 887 N N . ILE A 1 120 ? -25.877 11.356 14.823 1.00 94.69 120 ILE A N 1
ATOM 888 C CA . ILE A 1 120 ? -26.848 11.755 13.796 1.00 94.69 120 ILE A CA 1
ATOM 889 C C . ILE A 1 120 ? -27.859 10.627 13.554 1.00 94.69 120 ILE A C 1
ATOM 891 O O . ILE A 1 120 ? -27.643 9.717 12.754 1.00 94.69 120 ILE A O 1
ATOM 895 N N . ASN A 1 121 ? -28.993 10.725 14.245 1.00 91.88 121 ASN A N 1
ATOM 896 C CA . ASN A 1 121 ? -30.082 9.741 14.294 1.00 91.88 121 ASN A CA 1
ATOM 897 C C . ASN A 1 121 ? -31.134 9.879 13.171 1.00 91.88 121 ASN A C 1
ATOM 899 O O . ASN A 1 121 ? -32.194 9.264 13.239 1.00 91.88 121 ASN A O 1
ATOM 903 N N . GLY A 1 122 ? -30.915 10.733 12.166 1.00 92.31 122 GLY A N 1
ATOM 904 C CA . GLY A 1 122 ? -31.911 10.958 11.115 1.00 92.31 122 GLY A CA 1
ATOM 905 C C . GLY A 1 122 ? -31.615 12.175 10.244 1.00 92.31 122 GLY A C 1
ATOM 906 O O . GLY A 1 122 ? -30.469 12.420 9.884 1.00 92.31 122 GLY A O 1
ATOM 907 N N . ALA A 1 123 ? -32.652 12.935 9.877 1.00 95.12 123 ALA A N 1
ATOM 908 C CA . ALA A 1 123 ? -32.513 14.112 9.013 1.00 95.12 123 ALA A CA 1
ATOM 909 C C . ALA A 1 123 ? -31.473 15.119 9.553 1.00 95.12 123 ALA A C 1
ATOM 911 O O . ALA A 1 123 ? -31.589 15.569 10.693 1.00 95.12 123 ALA A O 1
ATOM 912 N N . CYS A 1 124 ? -30.490 15.475 8.724 1.00 96.62 124 CYS A N 1
ATOM 913 C CA . CYS A 1 124 ? -29.406 16.409 9.023 1.00 96.62 124 CYS A CA 1
ATOM 914 C C . CYS A 1 124 ? -29.155 17.311 7.808 1.00 96.62 124 CYS A C 1
ATOM 916 O O . CYS A 1 124 ? -28.581 16.871 6.815 1.00 96.62 124 CYS A O 1
ATOM 918 N N . ALA A 1 125 ? -29.633 18.555 7.833 1.00 95.00 125 ALA A N 1
ATOM 919 C CA . ALA A 1 125 ? -29.582 19.418 6.652 1.00 95.00 125 ALA A CA 1
ATOM 920 C C . ALA A 1 125 ? -29.245 20.874 6.972 1.00 95.00 125 ALA A C 1
ATOM 922 O O . ALA A 1 125 ? -29.440 21.328 8.099 1.00 95.00 125 ALA A O 1
ATOM 923 N N . GLY A 1 126 ? -28.733 21.599 5.972 1.00 93.00 126 GLY A N 1
ATOM 924 C CA . GLY A 1 126 ? -28.404 23.022 6.083 1.00 93.00 126 GLY A CA 1
ATOM 925 C C . GLY A 1 126 ? -27.543 23.313 7.308 1.00 93.00 126 GLY A C 1
ATOM 926 O O . GLY A 1 126 ? -26.490 22.706 7.497 1.00 93.00 126 GLY A O 1
ATOM 927 N N . LEU A 1 127 ? -28.032 24.189 8.189 1.00 93.31 127 LEU A N 1
ATOM 928 C CA . LEU A 1 127 ? -27.325 24.539 9.419 1.00 93.31 127 LEU A CA 1
ATOM 929 C C . LEU A 1 127 ? -27.075 23.336 10.356 1.00 93.31 127 LEU A C 1
ATOM 931 O O . LEU A 1 127 ? -26.043 23.293 11.019 1.00 93.31 127 LEU A O 1
ATOM 935 N N . GLY A 1 128 ? -27.954 22.327 10.374 1.00 94.62 128 GLY A N 1
ATOM 936 C CA . GLY A 1 128 ? -27.723 21.088 11.129 1.00 94.62 128 GLY A CA 1
ATOM 937 C C . GLY A 1 128 ? -26.492 20.330 10.634 1.00 94.62 128 GLY A C 1
ATOM 938 O O . GLY A 1 128 ? -25.682 19.866 11.436 1.00 94.62 128 GLY A O 1
ATOM 939 N N . MET A 1 129 ? -26.302 20.288 9.313 1.00 95.12 129 MET A N 1
ATOM 940 C CA . MET A 1 129 ? -25.115 19.701 8.693 1.00 95.12 129 MET A CA 1
ATOM 941 C C . MET A 1 129 ? -23.870 20.572 8.913 1.00 95.12 129 MET A C 1
ATOM 943 O O . MET A 1 129 ? -22.792 20.031 9.155 1.00 95.12 129 MET A O 1
ATOM 947 N N . ALA A 1 130 ? -24.010 21.902 8.894 1.00 94.88 130 ALA A N 1
ATOM 948 C CA . ALA A 1 130 ? -22.905 22.818 9.171 1.00 94.88 130 ALA A CA 1
ATOM 949 C C . ALA A 1 130 ? -22.370 22.652 10.602 1.00 94.88 130 ALA A C 1
ATOM 951 O O . ALA A 1 130 ? -21.168 22.467 10.778 1.00 94.88 130 ALA A O 1
ATOM 952 N N . ILE A 1 131 ? -23.247 22.607 11.610 1.00 95.12 131 ILE A N 1
ATOM 953 C CA . ILE A 1 131 ? -22.850 22.354 13.004 1.00 95.12 131 ILE A CA 1
ATOM 954 C C . ILE A 1 131 ? -22.227 20.961 13.150 1.00 95.12 131 ILE A C 1
ATOM 956 O O . ILE A 1 131 ? -21.160 20.834 13.743 1.00 95.12 131 ILE A O 1
ATOM 960 N N . ALA A 1 132 ? -22.816 19.925 12.543 1.00 95.38 132 ALA A N 1
ATOM 961 C CA . ALA A 1 132 ? -22.231 18.583 12.560 1.00 95.38 132 ALA A CA 1
ATOM 962 C C . ALA A 1 132 ? -20.834 18.525 11.902 1.00 95.38 132 ALA A C 1
ATOM 964 O O . ALA A 1 132 ? -19.991 17.723 12.299 1.00 95.38 132 ALA A O 1
ATOM 965 N N . SER A 1 133 ? -20.557 19.379 10.912 1.00 94.81 133 SER A N 1
ATOM 966 C CA . SER A 1 133 ? -19.236 19.461 10.271 1.00 94.81 133 SER A CA 1
ATOM 967 C C . SER A 1 133 ? -18.164 20.145 11.129 1.00 94.81 133 SER A C 1
ATOM 969 O O . SER A 1 133 ? -16.984 20.020 10.818 1.00 94.81 133 SER A O 1
ATOM 971 N N . LEU A 1 134 ? -18.571 20.874 12.174 1.00 94.38 134 LEU A N 1
ATOM 972 C CA . LEU A 1 134 ? -17.688 21.638 13.061 1.00 94.38 134 LEU A CA 1
ATOM 973 C C . LEU A 1 134 ? -17.334 20.897 14.357 1.00 94.38 134 LEU A C 1
ATOM 975 O O . LEU A 1 134 ? -16.460 21.364 15.080 1.00 94.38 134 LEU A O 1
ATOM 979 N N . VAL A 1 135 ? -18.007 19.780 14.659 1.00 92.75 135 VAL A N 1
ATOM 980 C CA . VAL A 1 135 ? -17.658 18.913 15.798 1.00 92.75 135 VAL A CA 1
ATOM 981 C C . VAL A 1 135 ? -16.529 17.943 15.433 1.00 92.75 135 VAL A C 1
ATOM 983 O O . VAL A 1 135 ? -16.241 17.740 14.250 1.00 92.75 135 VAL A O 1
ATOM 986 N N . ASP A 1 136 ? -15.927 17.288 16.424 1.00 87.94 136 ASP A N 1
ATOM 987 C CA . ASP A 1 136 ? -14.773 16.410 16.207 1.00 87.94 136 ASP A CA 1
ATOM 988 C C . ASP A 1 136 ? -15.139 15.167 15.384 1.00 87.94 136 ASP A C 1
ATOM 990 O O . ASP A 1 136 ? -14.502 14.873 14.370 1.00 87.94 136 ASP A O 1
ATOM 994 N N . LEU A 1 137 ? -16.206 14.462 15.783 1.00 88.12 137 LEU A N 1
ATOM 995 C CA . LEU A 1 137 ? -16.634 13.200 15.168 1.00 88.12 137 LEU A CA 1
ATOM 996 C C . LEU A 1 137 ? -18.135 13.173 14.867 1.00 88.12 137 LEU A C 1
ATOM 998 O O . LEU A 1 137 ? -18.952 13.732 15.598 1.00 88.12 137 LEU A O 1
ATOM 1002 N N . ARG A 1 138 ? -18.504 12.448 13.814 1.00 92.69 138 ARG A N 1
ATOM 1003 C CA . ARG A 1 138 ? -19.867 12.188 13.349 1.00 92.69 138 ARG A CA 1
ATOM 1004 C C . ARG A 1 138 ? -20.098 10.680 13.262 1.00 92.69 138 ARG A C 1
ATOM 1006 O O . ARG A 1 138 ? -19.491 9.971 12.459 1.00 92.69 138 ARG A O 1
ATOM 1013 N N . ILE A 1 139 ? -21.038 10.194 14.064 1.00 89.94 139 ILE A N 1
ATOM 1014 C CA . ILE A 1 139 ? -21.555 8.826 13.978 1.00 89.94 139 ILE A CA 1
ATOM 1015 C C . ILE A 1 139 ? -22.963 8.907 13.411 1.00 89.94 139 ILE A C 1
ATOM 1017 O O . ILE A 1 139 ? -23.816 9.600 13.969 1.00 89.94 139 ILE A O 1
ATOM 1021 N N . VAL A 1 140 ? -23.202 8.221 12.295 1.00 91.81 140 VAL A N 1
ATOM 1022 C CA . VAL A 1 140 ? -24.441 8.363 11.527 1.00 91.81 140 VAL A CA 1
ATOM 1023 C C . VAL A 1 140 ? -25.216 7.059 11.466 1.00 91.81 140 VAL A C 1
ATOM 1025 O O . VAL A 1 140 ? -24.656 5.974 11.309 1.00 91.81 140 VAL A O 1
ATOM 1028 N N . GLU A 1 141 ? -26.533 7.170 11.574 1.00 90.94 141 GLU A N 1
ATOM 1029 C CA . GLU A 1 141 ? -27.429 6.054 11.301 1.00 90.94 141 GLU A CA 1
ATOM 1030 C C . GLU A 1 141 ? -27.482 5.761 9.794 1.00 90.94 141 GLU A C 1
ATOM 1032 O O . GLU A 1 141 ? -27.511 6.690 8.985 1.00 90.94 141 GLU A O 1
ATOM 1037 N N . ARG A 1 142 ? -27.539 4.480 9.403 1.00 89.75 142 ARG A N 1
ATOM 1038 C CA . ARG A 1 142 ? -27.544 4.034 7.996 1.00 89.75 142 ARG A CA 1
ATOM 1039 C C . ARG A 1 142 ? -28.584 4.766 7.149 1.00 89.75 142 ARG A C 1
ATOM 1041 O O . ARG A 1 142 ? -28.300 5.225 6.045 1.00 89.75 142 ARG A O 1
ATOM 1048 N N . GLN A 1 143 ? -29.771 4.951 7.715 1.00 89.00 143 GLN A N 1
ATOM 1049 C CA . GLN A 1 143 ? -30.914 5.593 7.067 1.00 89.00 143 GLN A CA 1
ATOM 1050 C C . GLN A 1 143 ? -31.022 7.109 7.292 1.00 89.00 143 GLN A C 1
ATOM 1052 O O . GLN A 1 143 ? -31.993 7.720 6.831 1.00 89.00 143 GLN A O 1
ATOM 1057 N N . ALA A 1 144 ? -30.048 7.732 7.970 1.00 93.38 144 ALA A N 1
ATOM 1058 C CA . ALA A 1 144 ? -29.987 9.185 8.105 1.00 93.38 144 ALA A CA 1
ATOM 1059 C C . ALA A 1 144 ? -29.992 9.849 6.722 1.00 93.38 144 ALA A C 1
ATOM 1061 O O . ALA A 1 144 ? -29.525 9.270 5.744 1.00 93.38 144 ALA A O 1
ATOM 1062 N N . LYS A 1 145 ? -30.560 11.054 6.622 1.00 96.12 145 LYS A N 1
ATOM 1063 C CA . LYS A 1 145 ? -30.688 11.781 5.351 1.00 96.12 145 LYS A CA 1
ATOM 1064 C C . LYS A 1 145 ? -30.026 13.140 5.460 1.00 96.12 145 LYS A C 1
ATOM 1066 O O . LYS A 1 145 ? -30.363 13.914 6.353 1.00 96.12 145 LYS A O 1
ATOM 1071 N N . PHE A 1 146 ? -29.149 13.425 4.509 1.00 97.56 146 PHE A N 1
ATOM 1072 C CA . PHE A 1 146 ? -28.320 14.616 4.467 1.00 97.56 146 PHE A CA 1
ATOM 1073 C C . PHE A 1 146 ? -28.648 15.492 3.265 1.00 97.56 146 PHE A C 1
ATOM 1075 O O . PHE A 1 146 ? -29.044 14.989 2.214 1.00 97.56 146 PHE A O 1
ATOM 1082 N N . SER A 1 147 ? -28.489 16.805 3.418 1.00 95.81 147 SER A N 1
ATOM 1083 C CA . SER A 1 147 ? -28.474 17.771 2.314 1.00 95.81 147 SER A CA 1
ATOM 1084 C C . SER A 1 147 ? -27.830 19.074 2.781 1.00 95.81 147 SER A C 1
ATOM 1086 O O . SER A 1 147 ? -28.088 19.546 3.887 1.00 95.81 147 SER A O 1
ATOM 1088 N N . THR A 1 148 ? -27.037 19.702 1.919 1.00 93.31 148 THR A N 1
ATOM 1089 C CA . THR A 1 148 ? -26.469 21.031 2.185 1.00 93.31 148 THR A CA 1
ATOM 1090 C C . THR A 1 148 ? -27.548 22.120 2.193 1.00 93.31 148 THR A C 1
ATOM 1092 O O . THR A 1 148 ? -27.378 23.132 2.857 1.00 93.31 148 THR A O 1
ATOM 1095 N N . ALA A 1 149 ? -28.682 21.899 1.513 1.00 89.56 149 ALA A N 1
ATOM 1096 C CA . ALA A 1 149 ? -29.877 22.752 1.429 1.00 89.56 149 ALA A CA 1
ATOM 1097 C C . ALA A 1 149 ? -29.688 24.208 0.938 1.00 89.56 149 ALA A C 1
ATOM 1099 O O . ALA A 1 149 ? -30.684 24.853 0.612 1.00 89.56 149 ALA A O 1
ATOM 1100 N N . PHE A 1 150 ? -28.462 24.734 0.859 1.00 87.06 150 PHE A N 1
ATOM 1101 C CA . PHE A 1 150 ? -28.196 26.139 0.540 1.00 87.06 150 PHE A CA 1
ATOM 1102 C C . PHE A 1 150 ? -28.571 26.504 -0.898 1.00 87.06 150 PHE A C 1
ATOM 1104 O O . PHE A 1 150 ? -29.377 27.412 -1.098 1.00 87.06 150 PHE A O 1
ATOM 1111 N N . SER A 1 151 ? -28.077 25.763 -1.900 1.00 87.31 151 SER A N 1
ATOM 1112 C CA . SER A 1 151 ? -28.320 26.109 -3.311 1.00 87.31 151 SER A CA 1
ATOM 1113 C C . SER A 1 151 ? -29.800 26.033 -3.695 1.00 87.31 151 SER A C 1
ATOM 1115 O O . SER A 1 151 ? -30.290 26.888 -4.427 1.00 87.31 151 SER A O 1
ATOM 1117 N N . GLN A 1 152 ? -30.553 25.089 -3.118 1.00 85.38 152 GLN A N 1
ATOM 1118 C CA . GLN A 1 152 ? -32.014 24.992 -3.269 1.00 85.38 152 GLN A CA 1
ATOM 1119 C C . GLN A 1 152 ? -32.770 26.212 -2.727 1.00 85.38 152 GLN A C 1
ATOM 1121 O O . GLN A 1 152 ? -33.904 26.453 -3.130 1.00 85.38 152 GLN A O 1
ATOM 1126 N N . ARG A 1 153 ? -32.156 26.973 -1.817 1.00 81.00 153 ARG A N 1
ATOM 1127 C CA . ARG A 1 153 ? -32.705 28.203 -1.235 1.00 81.00 153 ARG A CA 1
ATOM 1128 C C . ARG A 1 153 ? -32.080 29.471 -1.823 1.00 81.00 153 ARG A C 1
ATOM 1130 O O . ARG A 1 153 ? -32.365 30.556 -1.333 1.00 81.00 153 ARG A O 1
ATOM 1137 N N . GLY A 1 154 ? -31.230 29.350 -2.846 1.00 82.69 154 GLY A N 1
ATOM 1138 C CA . GLY A 1 154 ? -30.492 30.483 -3.412 1.00 82.69 154 GLY A CA 1
ATOM 1139 C C . GLY A 1 154 ? -29.432 31.063 -2.468 1.00 82.69 154 GLY A C 1
ATOM 1140 O O . GLY A 1 154 ? -29.010 32.199 -2.657 1.00 82.69 154 GLY A O 1
ATOM 1141 N N . LEU A 1 155 ? -29.015 30.298 -1.455 1.00 83.81 155 LEU A N 1
ATOM 1142 C CA . LEU A 1 155 ? -28.009 30.698 -0.476 1.00 83.81 155 LEU A CA 1
ATOM 1143 C C . LEU A 1 155 ? -26.634 30.137 -0.842 1.00 83.81 155 LEU A C 1
ATOM 1145 O O . LEU A 1 155 ? -26.508 29.091 -1.488 1.00 83.81 155 LEU A O 1
ATOM 1149 N N . ILE A 1 156 ? -25.595 30.832 -0.387 1.00 88.56 156 ILE A N 1
ATOM 1150 C CA . ILE A 1 156 ? -24.216 30.351 -0.465 1.00 88.56 156 ILE A CA 1
ATOM 1151 C C . ILE A 1 156 ? -23.941 29.315 0.635 1.00 88.56 156 ILE A C 1
ATOM 1153 O O . ILE A 1 156 ? -24.749 29.092 1.532 1.00 88.56 156 ILE A O 1
ATOM 1157 N N . ALA A 1 157 ? -22.781 28.662 0.573 1.00 88.00 157 ALA A N 1
ATOM 1158 C CA . ALA A 1 157 ? -22.322 27.773 1.634 1.00 88.00 157 ALA A CA 1
ATOM 1159 C C . ALA A 1 157 ? -21.904 28.585 2.876 1.00 88.00 157 ALA A C 1
ATOM 1161 O O . ALA A 1 157 ? -20.761 29.041 2.981 1.00 88.00 157 ALA A O 1
ATOM 1162 N N . GLU A 1 158 ? -22.845 28.777 3.795 1.00 84.88 158 GLU A N 1
ATOM 1163 C CA . GLU A 1 158 ? -22.691 29.608 4.992 1.00 84.88 158 GLU A CA 1
ATOM 1164 C C . GLU A 1 158 ? -22.145 28.823 6.197 1.00 84.88 158 GLU A C 1
ATOM 1166 O O . GLU A 1 158 ? -21.941 27.609 6.147 1.00 84.88 158 GLU A O 1
ATOM 1171 N N . HIS A 1 159 ? -21.880 29.533 7.299 1.00 89.69 159 HIS A N 1
ATOM 1172 C CA . HIS A 1 159 ? -21.534 28.945 8.602 1.00 89.69 159 HIS A CA 1
ATOM 1173 C C . HIS A 1 159 ? -20.335 27.982 8.580 1.00 89.69 159 HIS A C 1
ATOM 1175 O O . HIS A 1 159 ? -20.296 26.991 9.304 1.00 89.69 159 HIS A O 1
ATOM 1181 N N . GLY A 1 160 ? -19.341 28.287 7.742 1.00 86.75 160 GLY A N 1
ATOM 1182 C CA . GLY A 1 160 ? -18.097 27.526 7.639 1.00 86.75 160 GLY A CA 1
ATOM 1183 C C . GLY A 1 160 ? -18.161 26.313 6.711 1.00 86.75 160 GLY A C 1
ATOM 1184 O O . GLY A 1 160 ? -17.119 25.710 6.469 1.00 86.75 160 GLY A O 1
ATOM 1185 N N . MET A 1 161 ? -19.317 25.981 6.119 1.00 90.44 161 MET A N 1
ATOM 1186 C CA . MET A 1 161 ? -19.441 24.786 5.271 1.00 90.44 161 MET A CA 1
ATOM 1187 C C . MET A 1 161 ? -18.598 24.832 3.992 1.00 90.44 161 MET A C 1
ATOM 1189 O O . MET A 1 161 ? -18.120 23.793 3.544 1.00 90.44 161 MET A O 1
ATOM 1193 N N . SER A 1 162 ? -18.351 26.016 3.427 1.00 89.62 162 SER A N 1
ATOM 1194 C CA . SER A 1 162 ? -17.404 26.195 2.312 1.00 89.62 162 SER A CA 1
ATOM 1195 C C . SER A 1 162 ? -15.955 25.865 2.687 1.00 89.62 162 SER A C 1
ATOM 1197 O O . SER A 1 162 ? -15.135 25.613 1.807 1.00 89.62 162 SER A O 1
ATOM 1199 N N . TRP A 1 163 ? -15.633 25.840 3.982 1.00 87.88 163 TRP A N 1
ATOM 1200 C CA . TRP A 1 163 ? -14.304 25.531 4.495 1.00 87.88 163 TRP A CA 1
ATOM 1201 C C . TRP A 1 163 ? -14.212 24.105 5.054 1.00 87.88 163 TRP A C 1
ATOM 1203 O O . TRP A 1 163 ? -13.271 23.389 4.701 1.00 87.88 163 TRP A O 1
ATOM 1213 N N . THR A 1 164 ? -15.177 23.674 5.874 1.00 92.69 164 THR A N 1
ATOM 1214 C CA . THR A 1 164 ? -15.172 22.350 6.524 1.00 92.69 164 THR A CA 1
ATOM 1215 C C . THR A 1 164 ? -15.447 21.225 5.532 1.00 92.69 164 THR A C 1
ATOM 1217 O O . THR A 1 164 ? -14.694 20.256 5.472 1.00 92.69 164 THR A O 1
ATOM 1220 N N . LEU A 1 165 ? -16.479 21.357 4.697 1.00 94.12 165 LEU A N 1
ATOM 1221 C CA . LEU A 1 165 ? -16.918 20.282 3.811 1.00 94.12 165 LEU A CA 1
ATOM 1222 C C . LEU A 1 165 ? -15.832 19.799 2.831 1.00 94.12 165 LEU A C 1
ATOM 1224 O O . LEU A 1 165 ? -15.595 18.592 2.799 1.00 94.12 165 LEU A O 1
ATOM 1228 N N . PRO A 1 166 ? -15.111 20.657 2.075 1.00 90.31 166 PRO A N 1
ATOM 1229 C CA . PRO A 1 166 ? -14.061 20.176 1.170 1.00 90.31 166 PRO A CA 1
ATOM 1230 C C . PRO A 1 166 ? -12.883 19.512 1.893 1.00 90.31 166 PRO A C 1
ATOM 1232 O O . PRO A 1 166 ? -12.183 18.709 1.283 1.00 90.31 166 PRO A O 1
ATOM 1235 N N . ARG A 1 167 ? -12.670 19.804 3.183 1.00 91.44 167 ARG A N 1
ATOM 1236 C CA . ARG A 1 167 ? -11.646 19.140 4.010 1.00 91.44 167 ARG A CA 1
ATOM 1237 C C . ARG A 1 167 ? -12.096 17.769 4.504 1.00 91.44 167 ARG A C 1
ATOM 1239 O O . ARG A 1 167 ? -11.251 16.902 4.693 1.00 91.44 167 ARG A O 1
ATOM 1246 N N . LEU A 1 168 ? -13.402 17.575 4.680 1.00 89.06 168 LEU A N 1
ATOM 1247 C CA . LEU A 1 168 ? -13.986 16.296 5.083 1.00 89.06 168 LEU A CA 1
ATOM 1248 C C . LEU A 1 168 ? -14.145 15.339 3.895 1.00 89.06 168 LEU A C 1
ATOM 1250 O O . LEU A 1 168 ? -13.727 14.190 3.981 1.00 89.06 168 LEU A O 1
ATOM 1254 N N . VAL A 1 169 ? -14.716 15.810 2.780 1.00 89.75 169 VAL A N 1
ATOM 1255 C CA . VAL A 1 169 ? -15.119 14.934 1.659 1.00 89.75 169 VAL A CA 1
ATOM 1256 C C . VAL A 1 169 ? -14.316 15.129 0.371 1.00 89.75 169 VAL A C 1
ATOM 1258 O O . VAL A 1 169 ? -14.573 14.460 -0.630 1.00 89.75 169 VAL A O 1
ATOM 1261 N N . GLY A 1 170 ? -13.348 16.048 0.368 1.00 76.94 170 GLY A N 1
ATOM 1262 C CA . GLY A 1 170 ? -12.615 16.458 -0.830 1.00 76.94 170 GLY A CA 1
ATOM 1263 C C . GLY A 1 170 ? -13.398 17.444 -1.705 1.00 76.94 170 GLY A C 1
ATOM 1264 O O . GLY A 1 170 ? -14.630 17.471 -1.717 1.00 76.94 170 GLY A O 1
ATOM 1265 N N . SER A 1 171 ? -12.679 18.269 -2.472 1.00 86.44 171 SER A N 1
ATOM 1266 C CA . SER A 1 171 ? -13.272 19.375 -3.239 1.00 86.44 171 SER A CA 1
ATOM 1267 C C . SER A 1 171 ? -14.304 18.926 -4.278 1.00 86.44 171 SER A C 1
ATOM 1269 O O . SER A 1 171 ? -15.330 19.581 -4.417 1.00 86.44 171 SER A O 1
ATOM 1271 N N . GLY A 1 172 ? -14.076 17.810 -4.982 1.00 84.38 172 GLY A N 1
ATOM 1272 C CA . GLY A 1 172 ? -15.006 17.317 -6.008 1.00 84.38 172 GLY A CA 1
ATOM 1273 C C . GLY A 1 172 ? -16.376 16.947 -5.432 1.00 84.38 172 GLY A C 1
ATOM 1274 O O . GLY A 1 172 ? -17.399 17.462 -5.879 1.00 84.38 172 GLY A O 1
ATOM 1275 N N . ASN A 1 173 ? -16.388 16.131 -4.375 1.00 90.94 173 ASN A N 1
ATOM 1276 C CA . ASN A 1 173 ? -17.621 15.757 -3.679 1.00 90.94 173 ASN A CA 1
ATOM 1277 C C . ASN A 1 173 ? -18.275 16.967 -3.002 1.00 90.94 173 ASN A C 1
ATOM 1279 O O . ASN A 1 173 ? -19.495 17.095 -3.008 1.00 90.94 173 ASN A O 1
ATOM 1283 N N . ALA A 1 174 ? -17.480 17.883 -2.439 1.00 93.31 174 ALA A N 1
ATOM 1284 C CA . ALA A 1 174 ? -18.015 19.098 -1.838 1.00 93.31 174 ALA A CA 1
ATOM 1285 C C . ALA A 1 174 ? -18.724 19.982 -2.873 1.00 93.31 174 ALA A C 1
ATOM 1287 O O . ALA A 1 174 ? -19.808 20.476 -2.585 1.00 93.31 174 ALA A O 1
ATOM 1288 N N . LEU A 1 175 ? -18.165 20.151 -4.076 1.00 93.19 175 LEU A N 1
ATOM 1289 C CA . LEU A 1 175 ? -18.818 20.902 -5.152 1.00 93.19 175 LEU A CA 1
ATOM 1290 C C . LEU A 1 175 ? -20.104 20.216 -5.620 1.00 93.19 175 LEU A C 1
ATOM 1292 O O . LEU A 1 175 ? -21.121 20.894 -5.724 1.00 93.19 175 LEU A O 1
ATOM 1296 N N . ASP A 1 176 ? -20.099 18.891 -5.813 1.00 94.75 176 ASP A N 1
ATOM 1297 C CA . ASP A 1 176 ? -21.319 18.128 -6.126 1.00 94.75 176 ASP A CA 1
ATOM 1298 C C . ASP A 1 176 ? -22.417 18.393 -5.085 1.00 94.75 176 ASP A C 1
ATOM 1300 O O . ASP A 1 176 ? -23.519 18.827 -5.425 1.00 94.75 176 ASP A O 1
ATOM 1304 N N . LEU A 1 177 ? -22.103 18.228 -3.798 1.00 96.25 177 LEU A N 1
ATOM 1305 C CA . LEU A 1 177 ? -23.064 18.406 -2.711 1.00 96.25 177 LEU A CA 1
ATOM 1306 C C . LEU A 1 177 ? -23.510 19.864 -2.522 1.00 96.25 177 LEU A C 1
ATOM 1308 O O . LEU A 1 177 ? -24.675 20.108 -2.203 1.00 96.25 177 LEU A O 1
ATOM 1312 N N . LEU A 1 178 ? -22.617 20.842 -2.689 1.00 94.56 178 LEU A N 1
ATOM 1313 C CA . LEU A 1 178 ? -22.934 22.264 -2.520 1.00 94.56 178 LEU A CA 1
ATOM 1314 C C . LEU A 1 178 ? -23.722 22.825 -3.703 1.00 94.56 178 LEU A C 1
ATOM 1316 O O . LEU A 1 178 ? -24.638 23.614 -3.491 1.00 94.56 178 LEU A O 1
ATOM 1320 N N . TRP A 1 179 ? -23.394 22.426 -4.933 1.00 91.75 179 TRP A N 1
ATOM 1321 C CA . TRP A 1 179 ? -24.081 22.912 -6.128 1.00 91.75 179 TRP A CA 1
ATOM 1322 C C . TRP A 1 179 ? -25.436 22.235 -6.299 1.00 91.75 179 TRP A C 1
ATOM 1324 O O . TRP A 1 179 ? -26.445 22.918 -6.471 1.00 91.75 179 TRP A O 1
ATOM 1334 N N . SER A 1 180 ? -25.490 20.905 -6.191 1.00 93.38 180 SER A N 1
ATOM 1335 C CA . SER A 1 180 ? -26.740 20.163 -6.398 1.00 93.38 180 SER A CA 1
ATOM 1336 C C . SER A 1 180 ? -27.706 20.257 -5.213 1.00 93.38 180 SER A C 1
ATOM 1338 O O . SER A 1 180 ? -28.916 20.093 -5.392 1.00 93.38 180 SER A O 1
ATOM 1340 N N . ALA A 1 181 ? -27.184 20.449 -3.993 1.00 94.12 181 ALA A N 1
ATOM 1341 C CA . ALA A 1 181 ? -27.909 20.226 -2.738 1.00 94.12 181 ALA A CA 1
ATOM 1342 C C . ALA A 1 181 ? -28.675 18.888 -2.708 1.00 94.12 181 ALA A C 1
ATOM 1344 O O . ALA A 1 181 ? -29.696 18.750 -2.016 1.00 94.12 181 ALA A O 1
ATOM 1345 N N . ARG A 1 182 ? -28.192 17.883 -3.457 1.00 96.44 182 ARG A N 1
ATOM 1346 C CA . ARG A 1 182 ? -28.831 16.573 -3.541 1.00 96.44 182 ARG A CA 1
ATOM 1347 C C . ARG A 1 182 ? -28.901 15.930 -2.165 1.00 96.44 182 ARG A C 1
ATOM 1349 O O . ARG A 1 182 ? -28.067 16.169 -1.289 1.00 96.44 182 ARG A O 1
ATOM 1356 N N . LYS A 1 183 ? -29.917 15.092 -1.987 1.00 97.19 183 LYS A N 1
ATOM 1357 C CA . LYS A 1 183 ? -30.022 14.270 -0.789 1.00 97.19 183 LYS A CA 1
ATOM 1358 C C . LYS A 1 183 ? -29.070 13.086 -0.905 1.00 97.19 183 LYS A C 1
ATOM 1360 O O . LYS A 1 183 ? -28.972 12.485 -1.973 1.00 97.19 183 LYS A O 1
ATOM 1365 N N . PHE A 1 184 ? -28.429 12.746 0.200 1.00 97.19 184 PHE A N 1
ATOM 1366 C CA . PHE A 1 184 ? -27.641 11.527 0.357 1.00 97.19 184 PHE A CA 1
ATOM 1367 C C . PHE A 1 184 ? -27.948 10.882 1.709 1.00 97.19 184 PHE A C 1
ATOM 1369 O O . PHE A 1 184 ? -28.612 11.499 2.547 1.00 97.19 184 PHE A O 1
ATOM 1376 N N . ASP A 1 185 ? -27.563 9.625 1.903 1.00 96.50 185 ASP A N 1
ATOM 1377 C CA . ASP A 1 185 ? -27.856 8.880 3.129 1.00 96.50 185 ASP A CA 1
ATOM 1378 C C . ASP A 1 185 ? -26.626 8.623 4.004 1.00 96.50 185 ASP A C 1
ATOM 1380 O O . ASP A 1 185 ? -25.534 9.103 3.704 1.00 96.50 185 ASP A O 1
ATOM 1384 N N . GLY A 1 186 ? -26.819 7.927 5.128 1.00 93.56 186 GLY A N 1
ATOM 1385 C CA . GLY A 1 186 ? -25.748 7.607 6.069 1.00 93.56 186 GLY A CA 1
ATOM 1386 C C . GLY A 1 186 ? -24.638 6.760 5.456 1.00 93.56 186 GLY A C 1
ATOM 1387 O O . GLY A 1 186 ? -23.467 6.996 5.751 1.00 93.56 186 GLY A O 1
ATOM 1388 N N . GLU A 1 187 ? -24.976 5.819 4.569 1.00 93.69 187 GLU A N 1
ATOM 1389 C CA . GLU A 1 187 ? -23.976 5.004 3.871 1.00 93.69 187 GLU A CA 1
ATOM 1390 C C . GLU A 1 187 ? -23.097 5.867 2.975 1.00 93.69 187 GLU A C 1
ATOM 1392 O O . GLU A 1 187 ? -21.868 5.780 3.021 1.00 93.69 187 GLU A O 1
ATOM 1397 N N . GLU A 1 188 ? -23.720 6.744 2.188 1.00 95.19 188 GLU A N 1
ATOM 1398 C CA . GLU A 1 188 ? -22.983 7.668 1.346 1.00 95.19 188 GLU A CA 1
ATOM 1399 C C . GLU A 1 188 ? -22.189 8.684 2.177 1.00 95.19 188 GLU A C 1
ATOM 1401 O O . GLU A 1 188 ? -21.031 8.945 1.860 1.00 95.19 188 GLU A O 1
ATOM 1406 N N . ALA A 1 189 ? -22.747 9.202 3.273 1.00 95.06 189 ALA A N 1
ATOM 1407 C CA . ALA A 1 189 ? -22.042 10.100 4.184 1.00 95.06 189 ALA A CA 1
ATOM 1408 C C . ALA A 1 189 ? -20.761 9.459 4.741 1.00 95.06 189 ALA A C 1
ATOM 1410 O O . ALA A 1 189 ? -19.710 10.102 4.779 1.00 95.06 189 ALA A O 1
ATOM 1411 N N . HIS A 1 190 ? -20.826 8.182 5.124 1.00 92.12 190 HIS A N 1
ATOM 1412 C CA . HIS A 1 190 ? -19.658 7.429 5.571 1.00 92.12 190 HIS A CA 1
ATOM 1413 C C . HIS A 1 190 ? -18.654 7.205 4.430 1.00 92.12 190 HIS A C 1
ATOM 1415 O O . HIS A 1 190 ? -17.469 7.495 4.578 1.00 92.12 190 HIS A O 1
ATOM 1421 N N . ARG A 1 191 ? -19.131 6.775 3.255 1.00 90.81 191 ARG A N 1
ATOM 1422 C CA . ARG A 1 191 ? -18.296 6.526 2.068 1.00 90.81 191 ARG A CA 1
ATOM 1423 C C . ARG A 1 191 ? -17.559 7.775 1.576 1.00 90.81 191 ARG A C 1
ATOM 1425 O O . ARG A 1 191 ? -16.425 7.669 1.124 1.00 90.81 191 ARG A O 1
ATOM 1432 N N . LEU A 1 192 ? -18.197 8.943 1.644 1.00 86.75 192 LEU A N 1
ATOM 1433 C CA . LEU A 1 192 ? -17.604 10.221 1.242 1.00 86.75 192 LEU A CA 1
ATOM 1434 C C . LEU A 1 192 ? -16.575 10.750 2.253 1.00 86.75 192 LEU A C 1
ATOM 1436 O O . LEU A 1 192 ? -15.880 11.709 1.940 1.00 86.75 192 LEU A O 1
ATOM 1440 N N . GLY A 1 193 ? -16.484 10.164 3.451 1.00 86.25 193 GLY A N 1
ATOM 1441 C CA . GLY A 1 193 ? -15.640 10.666 4.537 1.00 86.25 193 GLY A CA 1
ATOM 1442 C C . GLY A 1 193 ? -16.281 11.786 5.361 1.00 86.25 193 GLY A C 1
ATOM 1443 O O . GLY A 1 193 ? -15.607 12.389 6.189 1.00 86.25 193 GLY A O 1
ATOM 1444 N N . PHE A 1 194 ? -17.579 12.064 5.177 1.00 93.62 194 PHE A N 1
ATOM 1445 C CA . PHE A 1 194 ? -18.298 13.015 6.030 1.00 93.62 194 PHE A CA 1
ATOM 1446 C C . PHE A 1 194 ? -18.506 12.449 7.439 1.00 93.62 194 PHE A C 1
ATOM 1448 O O . PHE A 1 194 ? -18.474 13.206 8.399 1.00 93.62 194 PHE A O 1
ATOM 1455 N N . ALA A 1 195 ? -18.717 11.137 7.571 1.00 91.56 195 ALA A N 1
ATOM 1456 C CA . ALA A 1 195 ? -18.930 10.468 8.852 1.00 91.56 195 ALA A CA 1
ATOM 1457 C C . ALA A 1 195 ? -17.909 9.360 9.109 1.00 91.56 195 ALA A C 1
ATOM 1459 O O . ALA A 1 195 ? -17.634 8.540 8.233 1.00 91.56 195 ALA A O 1
ATOM 1460 N N . GLU A 1 196 ? -17.405 9.273 10.337 1.00 85.94 196 GLU A N 1
ATOM 1461 C CA . GLU A 1 196 ? -16.388 8.292 10.716 1.00 85.94 196 GLU A CA 1
ATOM 1462 C C . GLU A 1 196 ? -16.981 6.905 10.970 1.00 85.94 196 GLU A C 1
ATOM 1464 O O . GLU A 1 196 ? -16.275 5.907 10.824 1.00 85.94 196 GLU A O 1
ATOM 1469 N N . ARG A 1 197 ? -18.265 6.817 11.350 1.00 81.31 197 ARG A N 1
ATOM 1470 C CA . ARG A 1 197 ? -18.929 5.539 11.653 1.00 81.31 197 ARG A CA 1
ATOM 1471 C C . ARG A 1 197 ? -20.370 5.489 11.159 1.00 81.31 197 ARG A C 1
ATOM 1473 O O . ARG A 1 197 ? -21.094 6.479 11.238 1.00 81.31 197 ARG A O 1
ATOM 1480 N N . LEU A 1 198 ? -20.776 4.290 10.745 1.00 85.88 198 LEU A N 1
ATOM 1481 C CA . LEU A 1 198 ? -22.122 3.925 10.310 1.00 85.88 198 LEU A CA 1
ATOM 1482 C C . LEU A 1 198 ? -22.733 2.911 11.292 1.00 85.88 198 LEU A C 1
ATOM 1484 O O . LEU A 1 198 ? -22.068 1.937 11.644 1.00 85.88 198 LEU A O 1
ATOM 1488 N N . VAL A 1 199 ? -23.987 3.103 11.711 1.00 82.94 199 VAL A N 1
ATOM 1489 C CA . VAL A 1 199 ? -24.706 2.167 12.604 1.00 82.94 199 VAL A CA 1
ATOM 1490 C C . VAL A 1 199 ? -26.098 1.800 12.077 1.00 82.94 199 VAL A C 1
ATOM 1492 O O . VAL A 1 199 ? -26.706 2.585 11.354 1.00 82.94 199 VAL A O 1
ATOM 1495 N N . GLU A 1 200 ? -26.616 0.624 12.459 1.00 76.56 200 GLU A N 1
ATOM 1496 C CA . GLU A 1 200 ? -27.892 0.097 11.938 1.00 76.56 200 GLU A CA 1
ATOM 1497 C C . GLU A 1 200 ? -29.120 0.913 12.377 1.00 76.56 200 GLU A C 1
ATOM 1499 O O . GLU A 1 200 ? -29.852 1.382 11.514 1.00 76.56 200 GLU A O 1
ATOM 1504 N N . THR A 1 201 ? -29.340 1.148 13.680 1.00 69.19 201 THR A N 1
ATOM 1505 C CA . THR A 1 201 ? -30.482 1.960 14.162 1.00 69.19 201 THR A CA 1
ATOM 1506 C C . THR A 1 201 ? -30.328 2.446 15.607 1.00 69.19 201 THR A C 1
ATOM 1508 O O . THR A 1 201 ? -29.981 1.654 16.486 1.00 69.19 201 THR A O 1
ATOM 1511 N N . GLY A 1 202 ? -30.721 3.701 15.870 1.00 57.44 202 GLY A N 1
ATOM 1512 C CA . GLY A 1 202 ? -31.180 4.179 17.178 1.00 57.44 202 GLY A CA 1
ATOM 1513 C C . GLY A 1 202 ? -30.240 5.144 17.909 1.00 57.44 202 GLY A C 1
ATOM 1514 O O . GLY A 1 202 ? -29.084 4.827 18.188 1.00 57.44 202 GLY A O 1
ATOM 1515 N N . ALA A 1 203 ? -30.787 6.280 18.364 1.00 52.91 203 ALA A N 1
ATOM 1516 C CA . ALA A 1 203 ? -30.085 7.230 19.234 1.00 52.91 203 ALA A CA 1
ATOM 1517 C C . ALA A 1 203 ? -29.547 6.564 20.517 1.00 52.91 203 ALA A C 1
ATOM 1519 O O . ALA A 1 203 ? -28.468 6.914 20.974 1.00 52.91 203 ALA A O 1
ATOM 1520 N N . CYS A 1 204 ? -30.246 5.564 21.072 1.00 50.19 204 CYS A N 1
ATOM 1521 C CA . CYS A 1 204 ? -29.790 4.806 22.244 1.00 50.19 204 CYS A CA 1
ATOM 1522 C C . CYS A 1 204 ? -28.563 3.926 21.961 1.00 50.19 204 CYS A C 1
ATOM 1524 O O . CYS A 1 204 ? -27.706 3.812 22.828 1.00 50.19 204 CYS A O 1
ATOM 1526 N N . VAL A 1 205 ? -28.447 3.336 20.766 1.00 51.91 205 VAL A N 1
ATOM 1527 C CA . VAL A 1 205 ? -27.281 2.520 20.382 1.00 51.91 205 VAL A CA 1
ATOM 1528 C C . VAL A 1 205 ? -26.075 3.417 20.128 1.00 51.91 205 VAL A C 1
ATOM 1530 O O . VAL A 1 205 ? -24.980 3.102 20.584 1.00 51.91 205 VAL A O 1
ATOM 1533 N N . ILE A 1 206 ? -26.287 4.571 19.488 1.00 56.75 206 ILE A N 1
ATOM 1534 C CA . ILE A 1 206 ? -25.233 5.571 19.287 1.00 56.75 206 ILE A CA 1
ATOM 1535 C C . ILE A 1 206 ? -24.767 6.130 20.640 1.00 56.75 206 ILE A C 1
ATOM 1537 O O . ILE A 1 206 ? -23.571 6.134 20.921 1.00 56.75 206 ILE A O 1
ATOM 1541 N N . LYS A 1 207 ? -25.702 6.509 21.525 1.00 60.53 207 LYS A N 1
ATOM 1542 C CA . LYS A 1 207 ? -25.401 6.945 22.898 1.00 60.5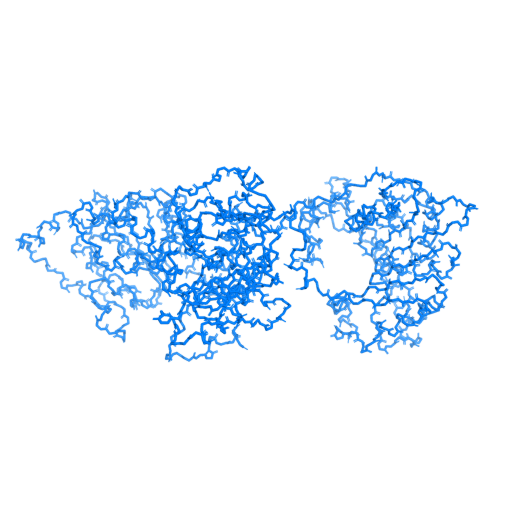3 207 LYS A CA 1
ATOM 1543 C C . LYS A 1 207 ? -24.653 5.864 23.685 1.00 60.53 207 LYS A C 1
ATOM 1545 O O . LYS A 1 207 ? -23.643 6.176 24.298 1.00 60.53 207 LYS A O 1
ATOM 1550 N N . ALA A 1 208 ? -25.090 4.603 23.635 1.00 57.06 208 ALA A N 1
ATOM 1551 C CA . ALA A 1 208 ? -24.459 3.495 24.357 1.00 57.06 208 ALA A CA 1
ATOM 1552 C C . ALA A 1 208 ? -23.063 3.134 23.819 1.00 57.06 208 ALA A C 1
ATOM 1554 O O . ALA A 1 208 ? -22.165 2.840 24.606 1.00 57.06 208 ALA A O 1
ATOM 1555 N N . GLN A 1 209 ? -22.849 3.178 22.498 1.00 56.88 209 GLN A N 1
ATOM 1556 C CA . GLN A 1 209 ? -21.527 2.970 21.897 1.00 56.88 209 GLN A CA 1
ATOM 1557 C C . GLN A 1 209 ? -20.552 4.092 22.263 1.00 56.88 209 GLN A C 1
ATOM 1559 O O . GLN A 1 209 ? -19.396 3.810 22.573 1.00 56.88 209 GLN A O 1
ATOM 1564 N N . ILE A 1 210 ? -21.008 5.347 22.265 1.00 58.03 210 ILE A N 1
ATOM 1565 C CA . ILE A 1 210 ? -20.164 6.485 22.649 1.00 58.03 210 ILE A CA 1
ATOM 1566 C C . ILE A 1 210 ? -19.908 6.488 24.162 1.00 58.03 210 ILE A C 1
ATOM 1568 O O . ILE A 1 210 ? -18.773 6.683 24.580 1.00 58.03 210 ILE A O 1
ATOM 1572 N N . HIS A 1 211 ? -20.916 6.193 24.984 1.00 57.19 211 HIS A N 1
ATOM 1573 C CA . HIS A 1 211 ? -20.770 6.049 26.436 1.00 57.19 211 HIS A CA 1
ATOM 1574 C C . HIS A 1 211 ? -19.760 4.954 26.797 1.00 57.19 211 HIS A C 1
ATOM 1576 O O . HIS A 1 211 ? -18.874 5.171 27.616 1.00 57.19 211 HIS A O 1
ATOM 1582 N N . ARG A 1 212 ? -19.831 3.789 26.134 1.00 58.25 212 ARG A N 1
ATOM 1583 C CA . ARG A 1 212 ? -18.808 2.741 26.263 1.00 58.25 212 ARG A CA 1
ATOM 1584 C C . ARG A 1 212 ? -17.422 3.289 25.927 1.00 58.25 212 ARG A C 1
ATOM 1586 O O . ARG A 1 212 ? -16.492 3.024 26.673 1.00 58.25 212 ARG A O 1
ATOM 1593 N N . HIS A 1 213 ? -17.309 4.066 24.846 1.00 54.91 213 HIS A N 1
ATOM 1594 C CA . HIS A 1 213 ? -16.039 4.598 24.361 1.00 54.91 213 HIS A CA 1
ATOM 1595 C C . HIS A 1 213 ? -15.355 5.567 25.329 1.00 54.91 213 HIS A C 1
ATOM 1597 O O . HIS A 1 213 ? -14.154 5.466 25.564 1.00 54.91 213 HIS A O 1
ATOM 1603 N N . MET A 1 214 ? -16.132 6.495 25.882 1.00 54.91 214 MET A N 1
ATOM 1604 C CA . MET A 1 214 ? -15.630 7.580 26.724 1.00 54.91 214 MET A CA 1
ATOM 1605 C C . MET A 1 214 ? -15.379 7.153 28.181 1.00 54.91 214 MET A C 1
ATOM 1607 O O . MET A 1 214 ? -14.629 7.830 28.875 1.00 54.91 214 MET A O 1
ATOM 1611 N N . ASN A 1 215 ? -15.951 6.028 28.636 1.00 52.50 215 ASN A N 1
ATOM 1612 C CA . ASN A 1 215 ? -15.775 5.514 30.007 1.00 52.50 215 ASN A CA 1
ATOM 1613 C C . ASN A 1 215 ? -14.673 4.461 30.147 1.00 52.50 215 ASN A C 1
ATOM 1615 O O . ASN A 1 215 ? -14.464 3.928 31.238 1.00 52.50 215 ASN A O 1
ATOM 1619 N N . MET A 1 216 ? -13.980 4.114 29.065 1.00 54.91 216 MET A N 1
ATOM 1620 C CA . MET A 1 216 ? -12.837 3.215 29.168 1.00 54.91 216 MET A CA 1
ATOM 1621 C C . MET A 1 216 ? -11.609 3.961 29.698 1.00 54.91 216 MET A C 1
ATOM 1623 O O . MET A 1 216 ? -11.339 5.084 29.264 1.00 54.91 216 MET A O 1
ATOM 1627 N N . PRO A 1 217 ? -10.799 3.331 30.568 1.00 52.06 217 PRO A N 1
ATOM 1628 C CA . PRO A 1 217 ? -9.450 3.803 30.858 1.00 52.06 217 PRO A CA 1
ATOM 1629 C C . PRO A 1 217 ? -8.698 4.074 29.552 1.00 52.06 217 PRO A C 1
ATOM 1631 O O . PRO A 1 217 ? -8.808 3.281 28.621 1.00 52.06 217 PRO A O 1
ATOM 1634 N N . LEU A 1 218 ? -7.908 5.152 29.472 1.00 42.03 218 LEU A N 1
ATOM 1635 C CA . LEU A 1 218 ? -7.245 5.582 28.228 1.00 42.03 218 LEU A CA 1
ATOM 1636 C C . LEU A 1 218 ? -6.533 4.431 27.488 1.00 42.03 218 LEU A C 1
ATOM 1638 O O . LEU A 1 218 ? -6.619 4.342 26.269 1.00 42.03 218 LEU A O 1
ATOM 1642 N N . GLY A 1 219 ? -5.895 3.505 28.213 1.00 42.69 219 GLY A N 1
ATOM 1643 C CA . GLY A 1 219 ? -5.261 2.318 27.627 1.00 42.69 219 GLY A CA 1
ATOM 1644 C C . GLY A 1 219 ? -6.240 1.333 26.972 1.00 42.69 219 GLY A C 1
ATOM 1645 O O . GLY A 1 219 ? -5.947 0.798 25.906 1.00 42.69 219 GLY A O 1
ATOM 1646 N N . GLU A 1 220 ? -7.418 1.127 27.559 1.00 45.47 220 GLU A N 1
ATOM 1647 C CA . GLU A 1 220 ? -8.494 0.307 26.992 1.00 45.47 220 GLU A CA 1
ATOM 1648 C C . GLU A 1 220 ? -9.224 1.042 25.871 1.00 45.47 220 GLU A C 1
ATOM 1650 O O . GLU A 1 220 ? -9.488 0.433 24.846 1.00 45.47 220 GLU A O 1
ATOM 1655 N N . ALA A 1 221 ? -9.449 2.354 25.995 1.00 43.47 221 ALA A N 1
ATOM 1656 C CA . ALA A 1 221 ? -10.039 3.165 24.935 1.00 43.47 221 ALA A CA 1
ATOM 1657 C C . ALA A 1 221 ? -9.134 3.224 23.705 1.00 43.47 221 ALA A C 1
ATOM 1659 O O . ALA A 1 221 ? -9.610 3.080 22.584 1.00 43.47 221 ALA A O 1
ATOM 1660 N N . MET A 1 222 ? -7.820 3.366 23.893 1.00 40.19 222 MET A N 1
ATOM 1661 C CA . MET A 1 222 ? -6.837 3.273 22.816 1.00 40.19 222 MET A CA 1
ATOM 1662 C C . MET A 1 222 ? -6.760 1.858 22.253 1.00 40.19 222 MET A C 1
ATOM 1664 O O . MET A 1 222 ? -6.712 1.706 21.039 1.00 40.19 222 MET A O 1
ATOM 1668 N N . SER A 1 223 ? -6.788 0.821 23.093 1.00 43.81 223 SER A N 1
ATOM 1669 C CA . SER A 1 223 ? -6.814 -0.576 22.646 1.00 43.81 223 SER A CA 1
ATOM 1670 C C . SER A 1 223 ? -8.074 -0.892 21.842 1.00 43.81 223 SER A C 1
ATOM 1672 O O . SER A 1 223 ? -7.976 -1.496 20.780 1.00 43.81 223 SER A O 1
ATOM 1674 N N . GLU A 1 224 ? -9.244 -0.426 22.277 1.00 46.66 224 GLU A N 1
ATOM 1675 C CA . GLU A 1 224 ? -10.522 -0.622 21.600 1.00 46.66 224 GLU A CA 1
ATOM 1676 C C . GLU A 1 224 ? -10.614 0.269 20.355 1.00 46.66 224 GLU A C 1
ATOM 1678 O O . GLU A 1 224 ? -11.009 -0.229 19.318 1.00 46.66 224 GLU A O 1
ATOM 1683 N N . THR A 1 225 ? -10.128 1.520 20.368 1.00 41.78 225 THR A N 1
ATOM 1684 C CA . THR A 1 225 ? -9.982 2.364 19.158 1.00 41.78 225 THR A CA 1
ATOM 1685 C C . THR A 1 225 ? -9.030 1.733 18.157 1.00 41.78 225 THR A C 1
ATOM 1687 O O . THR A 1 225 ? -9.320 1.724 16.971 1.00 41.78 225 THR A O 1
ATOM 1690 N N . ASN A 1 226 ? -7.899 1.188 18.601 1.00 41.88 226 ASN A N 1
ATOM 1691 C CA . ASN A 1 226 ? -6.939 0.496 17.745 1.00 41.88 226 ASN A CA 1
ATOM 1692 C C . ASN A 1 226 ? -7.520 -0.818 17.229 1.00 41.88 226 ASN A C 1
ATOM 1694 O O . ASN A 1 226 ? -7.343 -1.135 16.060 1.00 41.88 226 ASN A O 1
ATOM 1698 N N . THR A 1 227 ? -8.276 -1.535 18.058 1.00 41.97 227 THR A N 1
ATOM 1699 C CA . THR A 1 227 ? -9.023 -2.739 17.683 1.00 41.97 227 THR A CA 1
ATOM 1700 C C . THR A 1 227 ? -10.180 -2.397 16.753 1.00 41.97 227 THR A C 1
ATOM 1702 O O . THR A 1 227 ? -10.493 -3.193 15.888 1.00 41.97 227 THR A O 1
ATOM 1705 N N . TRP A 1 228 ? -10.788 -1.218 16.861 1.00 41.56 228 TRP A N 1
ATOM 1706 C CA . TRP A 1 228 ? -11.900 -0.744 16.040 1.00 41.56 228 TRP A CA 1
ATOM 1707 C C . TRP A 1 228 ? -11.454 -0.081 14.754 1.00 41.56 228 TRP A C 1
ATOM 1709 O O . TRP A 1 228 ? -12.142 -0.215 13.760 1.00 41.56 228 TRP A O 1
ATOM 1719 N N . MET A 1 229 ? -10.305 0.588 14.740 1.00 35.88 229 MET A N 1
ATOM 1720 C CA . MET A 1 229 ? -9.593 0.937 13.517 1.00 35.88 229 MET A CA 1
ATOM 1721 C C . MET A 1 229 ? -9.157 -0.349 12.833 1.00 35.88 229 MET A C 1
ATOM 1723 O O . MET A 1 229 ? -9.389 -0.499 11.646 1.00 35.88 229 MET A O 1
ATOM 1727 N N . ALA A 1 230 ? -8.629 -1.323 13.576 1.00 37.56 230 ALA A N 1
ATOM 1728 C CA . ALA A 1 230 ? -8.367 -2.648 13.037 1.00 37.56 230 ALA A CA 1
ATOM 1729 C C . ALA A 1 230 ? -9.661 -3.344 12.580 1.00 37.56 230 ALA A C 1
ATOM 1731 O O . ALA A 1 230 ? -9.623 -4.015 11.568 1.00 37.56 230 ALA A O 1
ATOM 1732 N N . GLN A 1 231 ? -10.813 -3.159 13.239 1.00 36.59 231 GLN A N 1
ATOM 1733 C CA . GLN A 1 231 ? -12.095 -3.771 12.861 1.00 36.59 231 GLN A CA 1
ATOM 1734 C C . GLN A 1 231 ? -12.836 -3.022 11.753 1.00 36.59 231 GLN A C 1
ATOM 1736 O O . GLN A 1 231 ? -13.524 -3.659 10.969 1.00 36.59 231 GLN A O 1
ATOM 1741 N N . SER A 1 232 ? -12.683 -1.706 11.614 1.00 34.06 232 SER A N 1
ATOM 1742 C CA . SER A 1 232 ? -13.160 -0.933 10.463 1.00 34.06 232 SER A CA 1
ATOM 1743 C C . SER A 1 232 ? -12.263 -1.165 9.252 1.00 34.06 232 SER A C 1
ATOM 1745 O O . SER A 1 232 ? -12.767 -1.136 8.136 1.00 34.06 232 SER A O 1
ATOM 1747 N N . LEU A 1 233 ? -10.991 -1.512 9.494 1.00 37.34 233 LEU A N 1
ATOM 1748 C CA . LEU A 1 233 ? -10.062 -2.179 8.581 1.00 37.34 233 LEU A CA 1
ATOM 1749 C C . LEU A 1 233 ? -10.250 -3.713 8.530 1.00 37.34 233 LEU A C 1
ATOM 1751 O O . LEU A 1 233 ? -9.459 -4.377 7.877 1.00 37.34 233 LEU A O 1
ATOM 1755 N N . VAL A 1 234 ? -11.272 -4.303 9.171 1.00 37.84 234 VAL A N 1
ATOM 1756 C CA . VAL A 1 234 ? -11.641 -5.740 9.062 1.00 37.84 234 VAL A CA 1
ATOM 1757 C C . VAL A 1 234 ? -13.140 -5.940 8.731 1.00 37.84 234 VAL A C 1
ATOM 1759 O O . VAL A 1 234 ? -13.553 -7.077 8.508 1.00 37.84 234 VAL A O 1
ATOM 1762 N N . SER A 1 235 ? -13.955 -4.874 8.588 1.00 31.38 235 SER A N 1
ATOM 1763 C CA . SER A 1 235 ? -15.347 -4.936 8.092 1.00 31.38 235 SER A CA 1
ATOM 1764 C C . SER A 1 235 ? -15.358 -5.824 6.864 1.00 31.38 235 SER A C 1
ATOM 1766 O O . SER A 1 235 ? -14.515 -5.595 6.013 1.00 31.38 235 SER A O 1
ATOM 1768 N N . ALA A 1 236 ? -16.240 -6.828 6.803 1.00 34.16 236 ALA A N 1
ATOM 1769 C CA . ALA A 1 236 ? -16.183 -8.064 5.998 1.00 34.16 236 ALA A CA 1
ATOM 1770 C C . ALA A 1 236 ? -15.763 -7.972 4.504 1.00 34.16 236 ALA A C 1
ATOM 1772 O O . ALA A 1 236 ? -15.614 -8.995 3.841 1.00 34.16 236 ALA A O 1
ATOM 1773 N N . HIS A 1 237 ? -15.531 -6.777 3.965 1.00 34.50 237 HIS A N 1
ATOM 1774 C CA . HIS A 1 237 ? -14.743 -6.523 2.755 1.00 34.50 237 HIS A CA 1
ATOM 1775 C C . HIS A 1 237 ? -13.211 -6.581 2.963 1.00 34.50 237 HIS A C 1
ATOM 1777 O O . HIS A 1 237 ? -12.472 -6.836 2.018 1.00 34.50 237 HIS A O 1
ATOM 1783 N N . LEU A 1 238 ? -12.698 -6.392 4.176 1.00 35.03 238 LEU A N 1
ATOM 1784 C CA . LEU A 1 238 ? -11.270 -6.270 4.465 1.00 35.03 238 LEU A CA 1
ATOM 1785 C C . LEU A 1 238 ? -10.588 -7.584 4.850 1.00 35.03 238 LEU A C 1
ATOM 1787 O O . LEU A 1 238 ? -9.390 -7.720 4.615 1.00 35.03 238 LEU A O 1
ATOM 1791 N N . SER A 1 239 ? -11.329 -8.606 5.294 1.00 33.66 239 SER A N 1
ATOM 1792 C CA . SER A 1 239 ? -10.772 -9.969 5.330 1.00 33.66 239 SER A CA 1
ATOM 1793 C C . SER A 1 239 ? -10.505 -10.531 3.926 1.00 33.66 239 SER A C 1
ATOM 1795 O O . SER A 1 239 ? -9.835 -11.551 3.812 1.00 33.66 239 SER A O 1
ATOM 1797 N N . LYS A 1 240 ? -11.023 -9.869 2.879 1.00 31.94 240 LYS A N 1
ATOM 1798 C CA . LYS A 1 240 ? -10.752 -10.164 1.467 1.00 31.94 240 LYS A CA 1
ATOM 1799 C C . LYS A 1 240 ? -9.718 -9.244 0.812 1.00 31.94 240 LYS A C 1
ATOM 1801 O O . LYS A 1 240 ? -9.190 -9.632 -0.214 1.00 31.94 240 LYS A O 1
ATOM 1806 N N . SER A 1 241 ? -9.452 -8.059 1.373 1.00 31.70 241 SER A N 1
ATOM 1807 C CA . SER A 1 241 ? -8.651 -7.014 0.698 1.00 31.70 241 SER A CA 1
ATOM 1808 C C . SER A 1 241 ? -7.344 -6.652 1.417 1.00 31.70 241 SER A C 1
ATOM 1810 O O . SER A 1 241 ? -6.521 -5.937 0.864 1.00 31.70 241 SER A O 1
ATOM 1812 N N . ALA A 1 242 ? -7.155 -7.091 2.669 1.00 31.30 242 ALA A N 1
ATOM 1813 C CA . ALA A 1 242 ? -5.945 -6.822 3.460 1.00 31.30 242 ALA A CA 1
ATOM 1814 C C . ALA A 1 242 ? -5.233 -8.101 3.936 1.00 31.30 242 ALA A C 1
ATOM 1816 O O . ALA A 1 242 ? -4.293 -8.059 4.729 1.00 31.30 242 ALA A O 1
ATOM 1817 N N . ARG A 1 243 ? -5.660 -9.256 3.427 1.00 33.50 243 ARG A N 1
ATOM 1818 C CA . ARG A 1 243 ? -4.804 -10.430 3.317 1.00 33.50 243 ARG A CA 1
ATOM 1819 C C . ARG A 1 243 ? -4.574 -10.576 1.835 1.00 33.50 243 ARG A C 1
ATOM 1821 O O . ARG A 1 243 ? -5.548 -10.696 1.103 1.00 33.50 243 ARG A O 1
ATOM 1828 N N . LEU A 1 244 ? -3.315 -10.552 1.427 1.00 33.41 244 LEU A N 1
ATOM 1829 C CA . LEU A 1 244 ? -2.878 -11.001 0.116 1.00 33.41 244 LEU A CA 1
ATOM 1830 C C . LEU A 1 244 ? -3.169 -12.511 0.054 1.00 33.41 244 LEU A C 1
ATOM 1832 O O . LEU A 1 244 ? -2.262 -13.331 0.102 1.00 33.41 244 LEU A O 1
ATOM 1836 N N . SER A 1 245 ? -4.450 -12.894 0.065 1.00 31.89 245 SER A N 1
ATOM 1837 C CA . SER A 1 245 ? -4.892 -14.233 -0.261 1.00 31.89 245 SER A CA 1
ATOM 1838 C C . SER A 1 245 ? -4.726 -14.336 -1.764 1.00 31.89 245 SER A C 1
ATOM 1840 O O . SER A 1 245 ? -5.686 -14.259 -2.530 1.00 31.89 245 SER A O 1
ATOM 1842 N N . LEU A 1 246 ? -3.480 -14.543 -2.186 1.00 36.09 246 LEU A N 1
ATOM 1843 C CA . LEU A 1 246 ? -3.271 -15.548 -3.202 1.00 36.09 246 LEU A CA 1
ATOM 1844 C C . LEU A 1 246 ? -4.111 -16.737 -2.724 1.00 36.09 246 LEU A C 1
ATOM 1846 O O . LEU A 1 246 ? -3.860 -17.274 -1.645 1.00 36.09 246 LEU A O 1
ATOM 1850 N N . ASN A 1 247 ? -5.152 -17.111 -3.462 1.00 35.06 247 ASN A N 1
ATOM 1851 C CA . ASN A 1 247 ? -5.701 -18.452 -3.330 1.00 35.06 247 ASN A CA 1
ATOM 1852 C C . ASN A 1 247 ? -4.594 -19.417 -3.794 1.00 35.06 247 ASN A C 1
ATOM 1854 O O . ASN A 1 247 ? -4.682 -19.994 -4.871 1.00 35.06 247 ASN A O 1
ATOM 1858 N N . VAL A 1 248 ? -3.520 -19.558 -3.012 1.00 46.44 248 VAL A N 1
ATOM 1859 C CA . VAL A 1 248 ? -2.607 -20.686 -3.110 1.00 46.44 248 VAL A CA 1
ATOM 1860 C C . VAL A 1 248 ? -3.294 -21.788 -2.327 1.00 46.44 248 VAL A C 1
ATOM 1862 O O . VAL A 1 248 ? -2.980 -22.050 -1.169 1.00 46.44 248 VAL A O 1
ATOM 1865 N N . SER A 1 249 ? -4.290 -22.424 -2.943 1.00 54.97 249 SER A N 1
ATOM 1866 C CA . SER A 1 249 ? -4.529 -23.820 -2.591 1.00 54.97 249 SER A CA 1
ATOM 1867 C C . SER A 1 249 ? -3.197 -24.543 -2.761 1.00 54.97 249 SER A C 1
ATOM 1869 O O . SER A 1 249 ? -2.500 -24.280 -3.752 1.00 54.97 249 SER A O 1
ATOM 1871 N N . LEU A 1 250 ? -2.814 -25.407 -1.817 1.00 65.25 250 LEU A N 1
ATOM 1872 C CA . LEU A 1 250 ? -1.612 -26.202 -2.029 1.00 65.25 250 LEU A CA 1
ATOM 1873 C C . LEU A 1 250 ? -1.754 -26.951 -3.362 1.00 65.25 250 LEU A C 1
ATOM 1875 O O . LEU A 1 250 ? -2.847 -27.426 -3.681 1.00 65.25 250 LEU A O 1
ATOM 1879 N N . PRO A 1 251 ? -0.681 -27.043 -4.161 1.00 73.50 251 PRO A N 1
ATOM 1880 C CA . PRO A 1 251 ? -0.704 -27.883 -5.346 1.00 73.50 251 PRO A CA 1
ATOM 1881 C C . PRO A 1 251 ? -1.080 -29.302 -4.936 1.00 73.50 251 PRO A C 1
ATOM 1883 O O . PRO A 1 251 ? -0.478 -29.838 -4.008 1.00 73.50 251 PRO A O 1
ATOM 1886 N N . GLU A 1 252 ? -2.048 -29.925 -5.599 1.00 83.38 252 GLU A N 1
ATOM 1887 C CA . GLU A 1 252 ? -2.280 -31.347 -5.358 1.00 83.38 252 GLU A CA 1
ATOM 1888 C C . GLU A 1 252 ? -1.145 -32.162 -5.991 1.00 83.38 252 GLU A C 1
ATOM 1890 O O . GLU A 1 252 ? -0.672 -31.814 -7.078 1.00 83.38 252 GLU A O 1
ATOM 1895 N N . PRO A 1 253 ? -0.673 -33.226 -5.322 1.00 87.50 253 PRO A N 1
ATOM 1896 C CA . PRO A 1 253 ? 0.292 -34.126 -5.923 1.00 87.50 253 PRO A CA 1
ATOM 1897 C C . PRO A 1 253 ? -0.358 -34.888 -7.081 1.00 87.50 253 PRO A C 1
ATOM 1899 O O . PRO A 1 253 ? -1.555 -35.180 -7.058 1.00 87.50 253 PRO A O 1
ATOM 1902 N N . ASP A 1 254 ? 0.447 -35.284 -8.061 1.00 87.06 254 ASP A N 1
ATOM 1903 C CA . ASP A 1 254 ? -0.026 -36.117 -9.166 1.00 87.06 254 ASP A CA 1
ATOM 1904 C C . ASP A 1 254 ? -0.429 -37.509 -8.659 1.00 87.06 254 ASP A C 1
ATOM 1906 O O . ASP A 1 254 ? -1.372 -38.119 -9.173 1.00 87.06 254 ASP A O 1
ATOM 1910 N N . ARG A 1 255 ? 0.290 -38.027 -7.647 1.00 89.81 255 ARG A N 1
ATOM 1911 C CA . ARG A 1 255 ? 0.043 -39.336 -7.020 1.00 89.81 255 ARG A CA 1
ATOM 1912 C C . ARG A 1 255 ? 0.418 -39.350 -5.537 1.00 89.81 255 ARG A C 1
ATOM 1914 O O . ARG A 1 255 ? 1.262 -38.583 -5.078 1.00 89.81 255 ARG A O 1
ATOM 1921 N N . VAL A 1 256 ? -0.194 -40.273 -4.796 1.00 90.19 256 VAL A N 1
ATOM 1922 C CA . VAL A 1 256 ? 0.125 -40.564 -3.391 1.00 90.19 256 VAL A CA 1
ATOM 1923 C C . VAL A 1 256 ? 0.358 -42.063 -3.247 1.00 90.19 256 VAL A C 1
ATOM 1925 O O . VAL A 1 256 ? -0.486 -42.864 -3.649 1.00 90.19 256 VAL A O 1
ATOM 1928 N N . TYR A 1 257 ? 1.496 -42.435 -2.670 1.00 84.62 257 TYR A N 1
ATOM 1929 C CA . TYR A 1 257 ? 1.891 -43.817 -2.425 1.00 84.62 257 TYR A CA 1
ATOM 1930 C C . TYR A 1 257 ? 1.952 -44.119 -0.939 1.00 84.62 257 TYR A C 1
ATOM 1932 O O . TYR A 1 257 ? 2.284 -43.264 -0.118 1.00 84.62 257 TYR A O 1
ATOM 1940 N N . THR A 1 258 ? 1.732 -45.388 -0.624 1.00 90.69 258 THR A N 1
ATOM 1941 C CA . THR A 1 258 ? 2.153 -45.976 0.640 1.00 90.69 258 THR A CA 1
ATOM 1942 C C . THR A 1 258 ? 3.319 -46.908 0.347 1.00 90.69 258 THR A C 1
ATOM 1944 O O . THR A 1 258 ? 3.148 -47.915 -0.339 1.00 90.69 258 THR A O 1
ATOM 1947 N N . LEU A 1 259 ? 4.511 -46.556 0.823 1.00 89.12 259 LEU A N 1
ATOM 1948 C CA . LEU A 1 259 ? 5.694 -47.407 0.731 1.00 89.12 259 LEU A CA 1
ATOM 1949 C C . LEU A 1 259 ? 5.919 -48.089 2.073 1.00 89.12 259 LEU A C 1
ATOM 1951 O O . LEU A 1 259 ? 6.032 -47.417 3.095 1.00 89.12 259 LEU A O 1
ATOM 1955 N N . THR A 1 260 ? 6.034 -49.414 2.085 1.00 84.12 260 THR A N 1
ATOM 1956 C CA . THR A 1 260 ? 6.433 -50.130 3.298 1.00 84.12 260 THR A CA 1
ATOM 1957 C C . THR A 1 260 ? 7.910 -49.854 3.566 1.00 84.12 260 THR A C 1
ATOM 1959 O O . THR A 1 260 ? 8.796 -50.434 2.940 1.00 84.12 260 THR A O 1
ATOM 1962 N N . GLY A 1 261 ? 8.168 -48.921 4.480 1.00 72.19 261 GLY A N 1
ATOM 1963 C CA . GLY A 1 261 ? 9.492 -48.628 5.004 1.00 72.19 261 GLY A CA 1
ATOM 1964 C C . GLY A 1 261 ? 9.935 -49.669 6.032 1.00 72.19 261 GLY A C 1
ATOM 1965 O O . GLY A 1 261 ? 9.350 -50.745 6.193 1.00 72.19 261 GLY A O 1
ATOM 1966 N N . HIS A 1 262 ? 10.984 -49.346 6.789 1.00 77.06 262 HIS A N 1
ATOM 1967 C CA . HIS A 1 262 ? 11.505 -50.270 7.795 1.00 77.06 262 HIS A CA 1
ATOM 1968 C C . HIS A 1 262 ? 10.570 -50.353 9.017 1.00 77.06 262 HIS A C 1
ATOM 1970 O O . HIS A 1 262 ? 10.645 -49.517 9.931 1.00 77.06 262 HIS A O 1
ATOM 1976 N N . HIS A 1 263 ? 9.731 -51.397 9.028 1.00 82.44 263 HIS A N 1
ATOM 1977 C CA . HIS A 1 263 ? 8.717 -51.728 10.043 1.00 82.44 263 HIS A CA 1
ATOM 1978 C C . HIS A 1 263 ? 7.584 -50.701 10.216 1.00 82.44 263 HIS A C 1
ATOM 1980 O O . HIS A 1 263 ? 6.931 -50.696 11.259 1.00 82.44 263 HIS A O 1
ATOM 1986 N N . LEU A 1 264 ? 7.345 -49.839 9.225 1.00 89.12 264 LEU A N 1
ATOM 1987 C CA . LEU A 1 264 ? 6.177 -48.956 9.170 1.00 89.12 264 LEU A CA 1
ATOM 1988 C C . LEU A 1 264 ? 5.902 -48.510 7.736 1.00 89.12 264 LEU A C 1
ATOM 1990 O O . LEU A 1 264 ? 6.804 -48.523 6.902 1.00 89.12 264 LEU A O 1
ATOM 1994 N N . ASP A 1 265 ? 4.679 -48.064 7.486 1.00 92.81 265 ASP A N 1
ATOM 1995 C CA . ASP A 1 265 ? 4.268 -47.526 6.195 1.00 92.81 265 ASP A CA 1
ATOM 1996 C C . ASP A 1 265 ? 4.544 -46.018 6.100 1.00 92.81 265 ASP A C 1
ATOM 1998 O O . ASP A 1 265 ? 4.245 -45.252 7.020 1.00 92.81 265 ASP A O 1
ATOM 2002 N N . LEU A 1 266 ? 5.132 -45.598 4.982 1.00 94.00 266 LEU A N 1
ATOM 2003 C CA . LEU A 1 266 ? 5.453 -44.215 4.651 1.00 94.00 266 LEU A CA 1
ATOM 2004 C C . LEU A 1 266 ? 4.455 -43.686 3.625 1.00 94.00 266 LEU A C 1
ATOM 2006 O O . LEU A 1 266 ? 4.275 -44.291 2.568 1.00 94.00 266 LEU A O 1
ATOM 2010 N N . SER A 1 267 ? 3.860 -42.533 3.908 1.00 94.38 267 SER A N 1
ATOM 2011 C CA . SER A 1 267 ? 3.107 -41.761 2.922 1.00 94.38 267 SER A CA 1
ATOM 2012 C C . SER A 1 267 ? 4.082 -40.966 2.059 1.00 94.38 267 SER A C 1
ATOM 2014 O O . SER A 1 267 ? 4.916 -40.231 2.588 1.00 94.38 267 SER A O 1
ATOM 2016 N N . VAL A 1 268 ? 3.997 -41.107 0.737 1.00 95.31 268 VAL A N 1
ATOM 2017 C CA . VAL A 1 268 ? 4.883 -40.422 -0.213 1.00 95.31 268 VAL A CA 1
ATOM 2018 C C . VAL A 1 268 ? 4.057 -39.725 -1.280 1.00 95.31 268 VAL A C 1
ATOM 2020 O O . VAL A 1 268 ? 3.287 -40.365 -1.992 1.00 95.31 268 VAL A O 1
ATOM 2023 N N . LEU A 1 269 ? 4.226 -38.411 -1.398 1.00 94.88 269 LEU A N 1
ATOM 2024 C CA . LEU A 1 269 ? 3.608 -37.608 -2.452 1.00 94.88 269 LEU A CA 1
ATOM 2025 C C . LEU A 1 269 ? 4.519 -37.592 -3.680 1.00 94.88 269 LEU A C 1
ATOM 2027 O O . LEU A 1 269 ? 5.739 -37.583 -3.532 1.00 94.88 269 LEU A O 1
ATOM 2031 N N . GLU A 1 270 ? 3.948 -37.550 -4.877 1.00 94.31 270 GLU A N 1
ATOM 2032 C CA . GLU A 1 270 ? 4.710 -37.475 -6.124 1.00 94.31 270 GLU A CA 1
ATOM 2033 C C . GLU A 1 270 ? 4.197 -36.373 -7.048 1.00 94.31 270 GLU A C 1
ATOM 2035 O O . GLU A 1 270 ? 2.986 -36.186 -7.181 1.00 94.31 270 GLU A O 1
ATOM 2040 N N . LEU A 1 271 ? 5.131 -35.682 -7.709 1.00 92.69 271 LEU A N 1
ATOM 2041 C CA . LEU A 1 271 ? 4.869 -34.794 -8.840 1.00 92.69 271 LEU A CA 1
ATOM 2042 C C . LEU A 1 271 ? 5.799 -35.115 -10.016 1.00 92.69 271 LEU A C 1
ATOM 2044 O O . LEU A 1 271 ? 6.957 -35.494 -9.825 1.00 92.69 271 LEU A O 1
ATOM 2048 N N . GLY A 1 272 ? 5.314 -34.883 -11.228 1.00 88.94 272 GLY A N 1
ATOM 2049 C CA . GLY A 1 272 ? 6.077 -34.979 -12.464 1.00 88.94 272 GLY A CA 1
ATOM 2050 C C . GLY A 1 272 ? 6.041 -36.352 -13.140 1.00 88.94 272 GLY A C 1
ATOM 2051 O O . GLY A 1 272 ? 5.407 -37.296 -12.661 1.00 88.94 272 GLY A O 1
ATOM 2052 N N . PRO A 1 273 ? 6.710 -36.482 -14.299 1.00 85.56 273 PRO A N 1
ATOM 2053 C CA . PRO A 1 273 ? 6.669 -37.701 -15.101 1.00 85.56 273 PRO A CA 1
ATOM 2054 C C . PRO A 1 273 ? 7.366 -38.879 -14.385 1.00 85.56 273 PRO A C 1
ATOM 2056 O O . PRO A 1 273 ? 8.521 -38.732 -13.989 1.00 85.56 273 PRO A O 1
ATOM 2059 N N . PRO A 1 274 ? 6.743 -40.069 -14.266 1.00 83.44 274 PRO A N 1
ATOM 2060 C CA . PRO A 1 274 ? 7.312 -41.206 -13.523 1.00 83.44 274 PRO A CA 1
ATOM 2061 C C . PRO A 1 274 ? 8.661 -41.731 -14.034 1.00 83.44 274 PRO A C 1
ATOM 2063 O O . PRO A 1 274 ? 9.426 -42.304 -13.261 1.00 83.44 274 PRO A O 1
ATOM 2066 N N . ASP A 1 275 ? 8.949 -41.533 -15.322 1.00 82.81 275 ASP A N 1
ATOM 2067 C CA . ASP A 1 275 ? 10.173 -42.011 -15.978 1.00 82.81 275 ASP A CA 1
ATOM 2068 C C . ASP A 1 275 ? 11.290 -40.948 -16.015 1.00 82.81 275 ASP A C 1
ATOM 2070 O O . ASP A 1 275 ? 12.357 -41.177 -16.587 1.00 82.81 275 ASP A O 1
ATOM 2074 N N . ALA A 1 276 ? 11.054 -39.763 -15.442 1.00 86.62 276 ALA A N 1
ATOM 2075 C CA . ALA A 1 276 ? 12.042 -38.692 -15.392 1.00 86.62 276 ALA A CA 1
ATOM 2076 C C . ALA A 1 276 ? 13.047 -38.874 -14.237 1.00 86.62 276 ALA A C 1
ATOM 2078 O O . ALA A 1 276 ? 12.745 -39.557 -13.253 1.00 86.62 276 ALA A O 1
ATOM 2079 N N . PRO A 1 277 ? 14.233 -38.230 -14.302 1.00 89.00 277 PRO A N 1
ATOM 2080 C CA . PRO A 1 277 ? 15.185 -38.243 -13.197 1.00 89.00 277 PRO A CA 1
ATOM 2081 C C . PRO A 1 277 ? 14.539 -37.782 -11.882 1.00 89.00 277 PRO A C 1
ATOM 2083 O O . PRO A 1 277 ? 13.832 -36.771 -11.846 1.00 89.00 277 PRO A O 1
ATOM 2086 N N . CYS A 1 278 ? 14.784 -38.543 -10.813 1.00 92.88 278 CYS A N 1
ATOM 2087 C CA . CYS A 1 278 ? 14.116 -38.372 -9.525 1.00 92.88 278 CYS A CA 1
ATOM 2088 C C . CYS A 1 278 ? 14.869 -37.427 -8.573 1.00 92.88 278 CYS A C 1
ATOM 2090 O O . CYS A 1 278 ? 16.095 -37.491 -8.424 1.00 92.88 278 CYS A O 1
ATOM 2092 N N . VAL A 1 279 ? 14.096 -36.595 -7.874 1.00 94.75 279 VAL A N 1
ATOM 2093 C CA . VAL A 1 279 ? 14.503 -35.809 -6.709 1.00 94.75 279 VAL A CA 1
ATOM 2094 C C . VAL A 1 279 ? 13.662 -36.226 -5.504 1.00 94.75 279 VAL A C 1
ATOM 2096 O O . VAL A 1 279 ? 12.435 -36.202 -5.563 1.00 94.75 279 VAL A O 1
ATOM 2099 N N . VAL A 1 280 ? 14.309 -36.562 -4.388 1.00 96.81 280 VAL A N 1
ATOM 2100 C CA . VAL A 1 280 ? 13.628 -36.854 -3.118 1.00 96.81 280 VAL A CA 1
ATOM 2101 C C . VAL A 1 280 ? 13.724 -35.637 -2.198 1.00 96.81 280 VAL A C 1
ATOM 2103 O O . VAL A 1 280 ? 14.825 -35.173 -1.893 1.00 96.81 280 VAL A O 1
ATOM 2106 N N . MET A 1 281 ? 12.580 -35.121 -1.743 1.00 97.69 281 MET A N 1
ATOM 2107 C CA . MET A 1 281 ? 12.487 -33.931 -0.890 1.00 97.69 281 MET A CA 1
ATOM 2108 C C . MET A 1 281 ? 12.033 -34.281 0.530 1.00 97.69 281 MET A C 1
ATOM 2110 O O . MET A 1 281 ? 10.927 -34.769 0.741 1.00 97.69 281 MET A O 1
ATOM 2114 N N . LEU A 1 282 ? 12.874 -33.981 1.521 1.00 97.69 282 LEU A N 1
ATOM 2115 C CA . LEU A 1 282 ? 12.647 -34.286 2.933 1.00 97.69 282 LEU A CA 1
ATOM 2116 C C . LEU A 1 282 ? 12.291 -33.017 3.722 1.00 97.69 282 LEU A C 1
ATOM 2118 O O . LEU A 1 282 ? 13.041 -32.036 3.712 1.00 97.69 282 LEU A O 1
ATOM 2122 N N . HIS A 1 283 ? 11.170 -33.046 4.441 1.00 94.62 283 HIS A N 1
ATOM 2123 C CA . HIS A 1 283 ? 10.683 -31.916 5.241 1.00 94.62 283 HIS A CA 1
ATOM 2124 C C . HIS A 1 283 ? 11.347 -31.812 6.631 1.00 94.62 283 HIS A C 1
ATOM 2126 O O . HIS A 1 283 ? 12.140 -32.662 7.042 1.00 94.62 283 HIS A O 1
ATOM 2132 N N . GLY A 1 284 ? 11.028 -30.740 7.366 1.00 91.06 284 GLY A N 1
ATOM 2133 C CA . GLY A 1 284 ? 11.590 -30.448 8.689 1.00 91.06 284 GLY A CA 1
ATOM 2134 C C . GLY A 1 284 ? 10.903 -31.164 9.859 1.00 91.06 284 GLY A C 1
ATOM 2135 O O . GLY A 1 284 ? 9.910 -31.871 9.702 1.00 91.06 284 GLY A O 1
ATOM 2136 N N . LEU A 1 285 ? 11.423 -30.956 11.073 1.00 87.31 285 LEU A N 1
ATOM 2137 C CA . LEU A 1 285 ? 10.805 -31.474 12.298 1.00 87.31 285 LEU A CA 1
ATOM 2138 C C . LEU A 1 285 ? 9.479 -30.742 12.571 1.00 87.31 285 LEU A C 1
ATOM 2140 O O . LEU A 1 285 ? 9.445 -29.515 12.519 1.00 87.31 285 LEU A O 1
ATOM 2144 N N . ARG A 1 286 ? 8.420 -31.479 12.946 1.00 84.12 286 ARG A N 1
ATOM 2145 C CA . ARG A 1 286 ? 7.052 -30.939 13.159 1.00 84.12 286 ARG A CA 1
ATOM 2146 C C . ARG A 1 286 ? 6.442 -30.298 11.901 1.00 84.12 286 ARG A C 1
ATOM 2148 O O . ARG A 1 286 ? 5.635 -29.377 12.011 1.00 84.12 286 ARG A O 1
ATOM 2155 N N . ASP A 1 287 ? 6.833 -30.805 10.741 1.00 85.81 287 ASP A N 1
ATOM 2156 C CA . ASP A 1 287 ? 6.386 -30.377 9.416 1.00 85.81 287 ASP A CA 1
ATOM 2157 C C . ASP A 1 287 ? 5.770 -31.572 8.647 1.00 85.81 287 ASP A C 1
ATOM 2159 O O . ASP A 1 287 ? 5.595 -32.644 9.234 1.00 85.81 287 ASP A O 1
ATOM 2163 N N . SER A 1 288 ? 5.444 -31.408 7.363 1.00 89.12 288 SER A N 1
ATOM 2164 C CA . SER A 1 288 ? 5.022 -32.500 6.461 1.00 89.12 288 SER A CA 1
ATOM 2165 C C . SER A 1 288 ? 5.531 -32.310 5.040 1.00 89.12 288 SER A C 1
ATOM 2167 O O . SER A 1 288 ? 5.919 -31.210 4.656 1.00 89.12 288 SER A O 1
ATOM 2169 N N . ALA A 1 289 ? 5.444 -33.360 4.224 1.00 91.88 289 ALA A N 1
ATOM 2170 C CA . ALA A 1 289 ? 5.724 -33.310 2.792 1.00 91.88 289 ALA A CA 1
ATOM 2171 C C . ALA A 1 289 ? 4.923 -32.211 2.071 1.00 91.88 289 ALA A C 1
ATOM 2173 O O . ALA A 1 289 ? 5.413 -31.593 1.125 1.00 91.88 289 ALA A O 1
ATOM 2174 N N . ARG A 1 290 ? 3.709 -31.909 2.552 1.00 88.44 290 ARG A N 1
ATOM 2175 C CA . ARG A 1 290 ? 2.824 -30.916 1.934 1.00 88.44 290 ARG A CA 1
ATOM 2176 C C . ARG A 1 290 ? 3.345 -29.484 1.992 1.00 88.44 290 ARG A C 1
ATOM 2178 O O . ARG A 1 290 ? 3.067 -28.712 1.080 1.00 88.44 290 ARG A O 1
ATOM 2185 N N . SER A 1 291 ? 4.130 -29.123 3.006 1.00 85.62 291 SER A N 1
ATOM 2186 C CA . SER A 1 291 ? 4.700 -27.771 3.088 1.00 85.62 291 SER A CA 1
ATOM 2187 C C . SER A 1 291 ? 5.722 -27.491 1.982 1.00 85.62 291 SER A C 1
ATOM 2189 O O . SER A 1 291 ? 5.980 -26.334 1.657 1.00 85.62 291 SER A O 1
ATOM 2191 N N . LEU A 1 292 ? 6.267 -28.548 1.371 1.00 89.56 292 LEU A N 1
ATOM 2192 C CA . LEU A 1 292 ? 7.220 -28.473 0.272 1.00 89.56 292 LEU A CA 1
ATOM 2193 C C . LEU A 1 292 ? 6.556 -28.513 -1.114 1.00 89.56 292 LEU A C 1
ATOM 2195 O O . LEU A 1 292 ? 7.253 -28.283 -2.100 1.00 89.56 292 LEU A O 1
ATOM 2199 N N . LEU A 1 293 ? 5.240 -28.752 -1.216 1.00 88.50 293 LEU A N 1
ATOM 2200 C CA . LEU A 1 293 ? 4.526 -28.867 -2.499 1.00 88.50 293 LEU A CA 1
ATOM 2201 C C . LEU A 1 293 ? 4.693 -27.649 -3.423 1.00 88.50 293 LEU A C 1
ATOM 2203 O O . LEU A 1 293 ? 4.943 -27.866 -4.608 1.00 88.50 293 LEU A O 1
ATOM 2207 N N . PRO A 1 294 ? 4.649 -26.389 -2.941 1.00 85.56 294 PRO A N 1
ATOM 2208 C CA . PRO A 1 294 ? 4.895 -25.237 -3.812 1.00 85.56 294 PRO A CA 1
ATOM 2209 C C . PRO A 1 294 ? 6.288 -25.266 -4.456 1.00 85.56 294 PRO A C 1
ATOM 2211 O O . PRO A 1 294 ? 6.448 -24.945 -5.631 1.00 85.56 294 PRO A O 1
ATOM 2214 N N . VAL A 1 295 ? 7.305 -25.703 -3.707 1.00 86.06 295 VAL A N 1
ATOM 2215 C CA . VAL A 1 295 ? 8.677 -25.837 -4.218 1.00 86.06 295 VAL A CA 1
ATOM 2216 C C . VAL A 1 295 ? 8.781 -27.035 -5.164 1.00 86.06 295 VAL A C 1
ATOM 2218 O O . VAL A 1 295 ? 9.383 -26.927 -6.229 1.00 86.06 295 VAL A O 1
ATOM 2221 N N . ALA A 1 296 ? 8.156 -28.159 -4.809 1.00 89.62 296 ALA A N 1
ATOM 2222 C CA . ALA A 1 296 ? 8.116 -29.369 -5.624 1.00 89.62 296 ALA A CA 1
ATOM 2223 C C . ALA A 1 296 ? 7.477 -29.129 -6.994 1.00 89.62 296 ALA A C 1
ATOM 2225 O O . ALA A 1 296 ? 8.004 -29.578 -8.010 1.00 89.62 296 ALA A O 1
ATOM 2226 N N . GLN A 1 297 ? 6.373 -28.378 -7.028 1.00 87.06 297 GLN A N 1
ATOM 2227 C CA . GLN A 1 297 ? 5.674 -28.032 -8.258 1.00 87.06 297 GLN A CA 1
ATOM 2228 C C . GLN A 1 297 ? 6.573 -27.211 -9.187 1.00 87.06 297 GLN A C 1
ATOM 2230 O O . GLN A 1 297 ? 6.687 -27.542 -10.364 1.00 87.06 297 GLN A O 1
ATOM 2235 N N . ILE A 1 298 ? 7.282 -26.206 -8.659 1.00 83.25 298 ILE A N 1
ATOM 2236 C CA . ILE A 1 298 ? 8.250 -25.419 -9.437 1.00 83.25 298 ILE A CA 1
ATOM 2237 C C . ILE A 1 298 ? 9.372 -26.319 -9.968 1.00 83.25 298 ILE A C 1
ATOM 2239 O O . ILE A 1 298 ? 9.719 -26.242 -11.146 1.00 83.25 298 ILE A O 1
ATOM 2243 N N . ILE A 1 299 ? 9.926 -27.199 -9.129 1.00 83.88 299 ILE A N 1
ATOM 2244 C CA . ILE A 1 299 ? 10.999 -28.120 -9.534 1.00 83.88 299 ILE A CA 1
ATOM 2245 C C . ILE A 1 299 ? 10.527 -29.068 -10.637 1.00 83.88 299 ILE A C 1
ATOM 2247 O O . ILE A 1 299 ? 11.310 -29.370 -11.531 1.00 83.88 299 ILE A O 1
ATOM 2251 N N . SER A 1 300 ? 9.269 -29.505 -10.606 1.00 84.31 300 SER A N 1
ATOM 2252 C CA . SER A 1 300 ? 8.702 -30.404 -11.611 1.00 84.31 300 SER A CA 1
ATOM 2253 C C . SER A 1 300 ? 8.309 -29.685 -12.918 1.00 84.31 300 SER A C 1
ATOM 2255 O O . SER A 1 300 ? 8.514 -30.226 -14.005 1.00 84.31 300 SER A O 1
ATOM 2257 N N . GLN A 1 301 ? 7.803 -28.445 -12.843 1.00 76.19 301 GLN A N 1
ATOM 2258 C CA . GLN A 1 301 ? 7.240 -27.701 -13.984 1.00 76.19 301 GLN A CA 1
ATOM 2259 C C . GLN A 1 301 ? 8.217 -26.762 -14.712 1.00 76.19 301 GLN A C 1
ATOM 2261 O O . GLN A 1 301 ? 7.937 -26.373 -15.844 1.00 76.19 301 GLN A O 1
ATOM 2266 N N . SER A 1 302 ? 9.347 -26.376 -14.109 1.00 55.75 302 SER A N 1
ATOM 2267 C CA . SER A 1 302 ? 10.261 -25.315 -14.599 1.00 55.75 302 SER A CA 1
ATOM 2268 C C . SER A 1 302 ? 11.077 -25.654 -15.865 1.00 55.75 302 SER A C 1
ATOM 2270 O O . SER A 1 302 ? 12.195 -25.177 -16.047 1.00 55.75 302 SER A O 1
ATOM 2272 N N . GLY A 1 303 ? 10.543 -26.482 -16.766 1.00 55.66 303 GLY A N 1
ATOM 2273 C CA . GLY A 1 303 ? 11.224 -26.936 -17.985 1.00 55.66 303 GLY A CA 1
ATOM 2274 C C . GLY A 1 303 ? 12.309 -27.993 -17.742 1.00 55.66 303 GLY A C 1
ATOM 2275 O O . GLY A 1 303 ? 12.889 -28.500 -18.696 1.00 55.66 303 GLY A O 1
ATOM 2276 N N . THR A 1 304 ? 12.557 -28.355 -16.481 1.00 61.59 304 THR A N 1
ATOM 2277 C CA . THR A 1 304 ? 13.467 -29.429 -16.047 1.00 61.59 304 THR A CA 1
ATOM 2278 C C . THR A 1 304 ? 12.857 -30.821 -16.240 1.00 61.59 304 THR A C 1
ATOM 2280 O O . THR A 1 304 ? 13.590 -31.782 -16.462 1.00 61.59 304 THR A O 1
ATOM 2283 N N . GLY A 1 305 ? 11.523 -30.934 -16.147 1.00 69.12 305 GLY A N 1
ATOM 2284 C CA . GLY A 1 305 ? 10.771 -32.178 -16.312 1.00 69.12 305 GLY A CA 1
ATOM 2285 C C . GLY A 1 305 ? 11.056 -33.237 -15.245 1.00 69.12 305 GLY A C 1
ATOM 2286 O O . GLY A 1 305 ? 10.870 -34.415 -15.526 1.00 69.12 305 GLY A O 1
ATOM 2287 N N . LEU A 1 306 ? 11.541 -32.849 -14.059 1.00 87.94 306 LEU A N 1
ATOM 2288 C CA . LEU A 1 306 ? 11.963 -33.781 -13.009 1.00 87.94 306 LEU A CA 1
ATOM 2289 C C . LEU A 1 306 ? 10.780 -34.452 -12.302 1.00 87.94 306 LEU A C 1
ATOM 2291 O O . LEU A 1 306 ? 9.726 -33.846 -12.077 1.00 87.94 306 LEU A O 1
ATOM 2295 N N . ARG A 1 307 ? 11.015 -35.697 -11.886 1.00 92.75 307 ARG A N 1
ATOM 2296 C CA . ARG A 1 307 ? 10.148 -36.451 -10.982 1.00 92.75 307 ARG A CA 1
ATOM 2297 C C . ARG A 1 307 ? 10.499 -36.085 -9.544 1.00 92.75 307 ARG A C 1
ATOM 2299 O O . ARG A 1 307 ? 11.672 -36.112 -9.178 1.00 92.75 307 ARG A O 1
ATOM 2306 N N . VAL A 1 308 ? 9.515 -35.765 -8.714 1.00 94.75 308 VAL A N 1
ATOM 2307 C CA . VAL A 1 308 ? 9.732 -35.331 -7.328 1.00 94.75 308 VAL A CA 1
ATOM 2308 C C . VAL A 1 308 ? 8.955 -36.227 -6.376 1.00 94.75 308 VAL A C 1
ATOM 2310 O O . VAL A 1 308 ? 7.739 -36.318 -6.496 1.00 94.75 308 VAL A O 1
ATOM 2313 N N . LEU A 1 309 ? 9.638 -36.861 -5.419 1.00 95.75 309 LEU A N 1
ATOM 2314 C CA . LEU A 1 309 ? 9.018 -37.650 -4.351 1.00 95.75 309 LEU A CA 1
ATOM 2315 C C . LEU A 1 309 ? 9.197 -36.957 -3.003 1.00 95.75 309 LEU A C 1
ATOM 2317 O O . LEU A 1 309 ? 10.308 -36.592 -2.619 1.00 95.75 309 LEU A O 1
ATOM 2321 N N . LEU A 1 310 ? 8.104 -36.819 -2.260 1.00 95.94 310 LEU A N 1
ATOM 2322 C CA . LEU A 1 310 ? 8.062 -36.157 -0.963 1.00 95.94 310 LEU A CA 1
ATOM 2323 C C . LEU A 1 310 ? 7.503 -37.119 0.089 1.00 95.94 310 LEU A C 1
ATOM 2325 O O . LEU A 1 310 ? 6.284 -37.185 0.268 1.00 95.94 310 LEU A O 1
ATOM 2329 N N . PRO A 1 311 ? 8.357 -37.903 0.768 1.00 95.94 311 PRO A N 1
ATOM 2330 C CA . PRO A 1 311 ? 7.909 -38.720 1.881 1.00 95.94 311 PRO A CA 1
ATOM 2331 C C . PRO A 1 311 ? 7.568 -37.844 3.088 1.00 95.94 311 PRO A C 1
ATOM 2333 O O . PRO A 1 311 ? 8.354 -36.982 3.494 1.00 95.94 311 PRO A O 1
ATOM 2336 N N . ASP A 1 312 ? 6.430 -38.120 3.719 1.00 94.31 312 ASP A N 1
ATOM 2337 C CA . ASP A 1 312 ? 6.251 -37.765 5.119 1.00 94.31 312 ASP A CA 1
ATOM 2338 C C . ASP A 1 312 ? 7.241 -38.596 5.941 1.00 94.31 312 ASP A C 1
ATOM 2340 O O . ASP A 1 312 ? 7.290 -39.828 5.852 1.00 94.31 312 ASP A O 1
ATOM 2344 N N . LEU A 1 313 ? 8.061 -37.928 6.744 1.00 94.56 313 LEU A N 1
ATOM 2345 C CA . LEU A 1 313 ? 9.007 -38.598 7.622 1.00 94.56 313 LEU A CA 1
ATOM 2346 C C . LEU A 1 313 ? 8.250 -39.464 8.639 1.00 94.56 313 LEU A C 1
ATOM 2348 O O . LEU A 1 313 ? 7.168 -39.095 9.093 1.00 94.56 313 LEU A O 1
ATOM 2352 N N . ARG A 1 314 ? 8.832 -40.594 9.063 1.00 93.00 314 ARG A N 1
ATOM 2353 C CA . ARG A 1 314 ? 8.240 -41.425 10.127 1.00 93.00 314 ARG A CA 1
ATOM 2354 C C . ARG A 1 314 ? 7.807 -40.579 11.335 1.00 93.00 314 ARG A C 1
ATOM 2356 O O . ARG A 1 314 ? 8.542 -39.690 11.779 1.00 93.00 314 ARG A O 1
ATOM 2363 N N . GLY A 1 315 ? 6.614 -40.846 11.863 1.00 91.12 315 GLY A N 1
ATOM 2364 C CA . GLY A 1 315 ? 6.007 -40.070 12.952 1.00 91.12 315 GLY A CA 1
ATOM 2365 C C . GLY A 1 315 ? 5.537 -38.656 12.578 1.00 91.12 315 GLY A C 1
ATOM 2366 O O . GLY A 1 315 ? 5.244 -37.869 13.480 1.00 91.12 315 GLY A O 1
ATOM 2367 N N . HIS A 1 316 ? 5.496 -38.312 11.289 1.00 92.25 316 HIS A N 1
ATOM 2368 C CA . HIS A 1 316 ? 4.978 -37.051 10.760 1.00 92.25 316 HIS A CA 1
ATOM 2369 C C . HIS A 1 316 ? 3.918 -37.306 9.683 1.00 92.25 316 HIS A C 1
ATOM 2371 O O . HIS A 1 316 ? 3.878 -38.378 9.079 1.00 92.25 316 HIS A O 1
ATOM 2377 N N . GLY A 1 317 ? 3.100 -36.282 9.417 1.00 89.62 317 GLY A N 1
ATOM 2378 C CA . GLY A 1 317 ? 2.128 -36.286 8.324 1.00 89.62 317 GLY A CA 1
ATOM 2379 C C . GLY A 1 317 ? 1.243 -37.529 8.332 1.00 89.62 317 GLY A C 1
ATOM 2380 O O . GLY A 1 317 ? 0.600 -37.806 9.334 1.00 89.62 317 GLY A O 1
ATOM 2381 N N . GLN A 1 318 ? 1.192 -38.260 7.224 1.00 89.62 318 GLN A N 1
ATOM 2382 C CA . GLN A 1 318 ? 0.400 -39.490 7.096 1.00 89.62 318 GLN A CA 1
ATOM 2383 C C . GLN A 1 318 ? 1.247 -40.772 7.213 1.00 89.62 318 GLN A C 1
ATOM 2385 O O . GLN A 1 318 ? 0.756 -41.867 6.945 1.00 89.62 318 GLN A O 1
ATOM 2390 N N . SER A 1 319 ? 2.520 -40.658 7.603 1.00 92.94 319 SER A N 1
ATOM 2391 C CA . SER A 1 319 ? 3.408 -41.806 7.814 1.00 92.94 319 SER A CA 1
ATOM 2392 C C . SER A 1 319 ? 3.215 -42.439 9.193 1.00 92.94 319 SER A C 1
ATOM 2394 O O . SER A 1 319 ? 2.859 -41.781 10.171 1.00 92.94 319 SER A O 1
ATOM 2396 N N . GLY A 1 320 ? 3.497 -43.738 9.289 1.00 90.12 320 GLY A N 1
ATOM 2397 C CA . GLY A 1 320 ? 3.344 -44.513 10.515 1.00 90.12 320 GLY A CA 1
ATOM 2398 C C . GLY A 1 320 ? 4.206 -44.018 11.683 1.00 90.12 320 GLY A C 1
ATOM 2399 O O . GLY A 1 320 ? 5.273 -43.416 11.511 1.00 90.12 320 GLY A O 1
ATOM 2400 N N . VAL A 1 321 ? 3.745 -44.317 12.898 1.00 89.19 321 VAL A N 1
ATOM 2401 C CA . VAL A 1 321 ? 4.436 -44.007 14.159 1.00 89.19 321 VAL A CA 1
ATOM 2402 C C . VAL A 1 321 ? 5.287 -45.186 14.638 1.00 89.19 321 VAL A C 1
ATOM 2404 O O . VAL A 1 321 ? 4.974 -46.346 14.376 1.00 89.19 321 VAL A O 1
ATOM 2407 N N . ALA A 1 322 ? 6.368 -44.902 15.364 1.00 85.94 322 ALA A N 1
ATOM 2408 C CA . ALA A 1 322 ? 7.282 -45.902 15.912 1.00 85.94 322 ALA A CA 1
ATOM 2409 C C . ALA A 1 322 ? 7.447 -45.746 17.431 1.00 85.94 322 ALA A C 1
ATOM 2411 O O . ALA A 1 322 ? 7.324 -44.656 17.980 1.00 85.94 322 ALA A O 1
ATOM 2412 N N . GLN A 1 323 ? 7.807 -46.834 18.120 1.00 79.00 323 GLN A N 1
ATOM 2413 C CA . GLN A 1 323 ? 8.076 -46.798 19.567 1.00 79.00 323 GLN A CA 1
ATOM 2414 C C . GLN A 1 323 ? 9.315 -45.967 19.932 1.00 79.00 323 GLN A C 1
ATOM 2416 O O . GLN A 1 323 ? 9.447 -45.503 21.062 1.00 79.00 323 GLN A O 1
ATOM 2421 N N . ALA A 1 324 ? 10.245 -45.810 18.990 1.00 80.75 324 ALA A N 1
ATOM 2422 C CA . ALA A 1 324 ? 11.434 -44.995 19.146 1.00 80.75 324 ALA A CA 1
ATOM 2423 C C . ALA A 1 324 ? 11.885 -44.450 17.789 1.00 80.75 324 ALA A C 1
ATOM 2425 O O . ALA A 1 324 ? 11.736 -45.101 16.755 1.00 80.75 324 ALA A O 1
ATOM 2426 N N . TYR A 1 325 ? 12.491 -43.265 17.825 1.00 86.44 325 TYR A N 1
ATOM 2427 C CA . TYR A 1 325 ? 13.024 -42.582 16.653 1.00 86.44 325 TYR A CA 1
ATOM 2428 C C . TYR A 1 325 ? 14.531 -42.404 16.823 1.00 86.44 325 TYR A C 1
ATOM 2430 O O . TYR A 1 325 ? 14.987 -41.781 17.788 1.00 86.44 325 TYR A O 1
ATOM 2438 N N . ALA A 1 326 ? 15.300 -42.950 15.885 1.00 86.31 326 ALA A N 1
ATOM 2439 C CA . ALA A 1 326 ? 16.739 -42.755 15.787 1.00 86.31 326 ALA A CA 1
ATOM 2440 C C . ALA A 1 326 ? 17.133 -42.492 14.330 1.00 86.31 326 ALA A C 1
ATOM 2442 O O . ALA A 1 326 ? 16.450 -42.921 13.402 1.00 86.31 326 ALA A O 1
ATOM 2443 N N . MET A 1 327 ? 18.248 -41.788 14.131 1.00 89.12 327 MET A N 1
ATOM 2444 C CA . MET A 1 327 ? 18.717 -41.394 12.799 1.00 89.12 327 MET A CA 1
ATOM 2445 C C . MET A 1 327 ? 18.831 -42.565 11.798 1.00 89.12 327 MET A C 1
ATOM 2447 O O . MET A 1 327 ? 18.361 -42.400 10.675 1.00 89.12 327 MET A O 1
ATOM 2451 N N . PRO A 1 328 ? 19.346 -43.762 12.165 1.00 89.94 328 PRO A N 1
ATOM 2452 C CA . PRO A 1 328 ? 19.397 -44.899 11.239 1.00 89.94 328 PRO A CA 1
ATOM 2453 C C . PRO A 1 328 ? 18.034 -45.299 10.666 1.00 89.94 328 PRO A C 1
ATOM 2455 O O . PRO A 1 328 ? 17.953 -45.713 9.517 1.00 89.94 328 PRO A O 1
ATOM 2458 N N . ASN A 1 329 ? 16.952 -45.133 11.431 1.00 91.44 329 ASN A N 1
ATOM 2459 C CA . ASN A 1 329 ? 15.612 -45.467 10.963 1.00 91.44 329 ASN A CA 1
ATOM 2460 C C . ASN A 1 329 ? 15.144 -44.530 9.838 1.00 91.44 329 ASN A C 1
ATOM 2462 O O . ASN A 1 329 ? 14.568 -44.998 8.865 1.00 91.44 329 ASN A O 1
ATOM 2466 N N . TYR A 1 330 ? 15.443 -43.231 9.939 1.00 93.06 330 TYR A N 1
ATOM 2467 C CA . TYR A 1 330 ? 15.156 -42.273 8.866 1.00 93.06 330 TYR A CA 1
ATOM 2468 C C . TYR A 1 330 ? 16.011 -42.538 7.621 1.00 93.06 330 TYR A C 1
ATOM 2470 O O . TYR A 1 330 ? 15.532 -42.385 6.505 1.00 93.06 330 TYR A O 1
ATOM 2478 N N . LEU A 1 331 ? 17.267 -42.963 7.794 1.00 94.19 331 LEU A N 1
ATOM 2479 C CA . LEU A 1 331 ? 18.147 -43.300 6.669 1.00 94.19 331 LEU A CA 1
ATOM 2480 C C . LEU A 1 331 ? 17.652 -44.526 5.889 1.00 94.19 331 LEU A C 1
ATOM 2482 O O . LEU A 1 331 ? 17.725 -44.528 4.665 1.00 94.19 331 LEU A O 1
ATOM 2486 N N . LEU A 1 332 ? 17.122 -45.536 6.585 1.00 93.31 332 LEU A N 1
ATOM 2487 C CA . LEU A 1 332 ? 16.504 -46.706 5.952 1.00 93.31 332 LEU A CA 1
ATOM 2488 C C . LEU A 1 332 ? 15.221 -46.343 5.192 1.00 93.31 332 LEU A C 1
ATOM 2490 O O . LEU A 1 332 ? 14.974 -46.894 4.125 1.00 93.31 332 LEU A O 1
ATOM 2494 N N . ASP A 1 333 ? 14.434 -45.392 5.696 1.00 94.62 333 ASP A N 1
ATOM 2495 C CA . ASP A 1 333 ? 13.255 -44.894 4.978 1.00 94.62 333 ASP A CA 1
ATOM 2496 C C . ASP A 1 333 ? 13.636 -44.159 3.699 1.00 94.62 333 ASP A C 1
ATOM 2498 O O . ASP A 1 333 ? 13.055 -44.407 2.646 1.00 94.62 333 ASP A O 1
ATOM 2502 N N . VAL A 1 334 ? 14.645 -43.285 3.770 1.00 94.69 334 VAL A N 1
ATOM 2503 C CA . VAL A 1 334 ? 15.165 -42.604 2.579 1.00 94.69 334 VAL A CA 1
ATOM 2504 C C . VAL A 1 334 ? 15.708 -43.623 1.586 1.00 94.69 334 VAL A C 1
ATOM 2506 O O . VAL A 1 334 ? 15.429 -43.491 0.401 1.00 94.69 334 VAL A O 1
ATOM 2509 N N . LEU A 1 335 ? 16.407 -44.667 2.046 1.00 92.81 335 LEU A N 1
ATOM 2510 C CA . LEU A 1 335 ? 16.866 -45.744 1.169 1.00 92.81 335 LEU A CA 1
ATOM 2511 C C . LEU A 1 335 ? 15.692 -46.401 0.430 1.00 92.81 335 LEU A C 1
ATOM 2513 O O . LEU A 1 335 ? 15.757 -46.522 -0.787 1.00 92.81 335 LEU A O 1
ATOM 2517 N N . ALA A 1 336 ? 14.604 -46.735 1.130 1.00 91.94 336 ALA A N 1
ATOM 2518 C CA . ALA A 1 336 ? 13.413 -47.320 0.513 1.00 91.94 336 ALA A CA 1
ATOM 2519 C C . ALA A 1 336 ? 12.763 -46.385 -0.526 1.00 91.94 336 ALA A C 1
ATOM 2521 O O . ALA A 1 336 ? 12.345 -46.836 -1.590 1.00 91.94 336 ALA A O 1
ATOM 2522 N N . VAL A 1 337 ? 12.710 -45.074 -0.258 1.00 93.56 337 VAL A N 1
ATOM 2523 C CA . VAL A 1 337 ? 12.181 -44.078 -1.210 1.00 93.56 337 VAL A CA 1
ATOM 2524 C C . VAL A 1 337 ? 13.101 -43.927 -2.429 1.00 93.56 337 VAL A C 1
ATOM 2526 O O . VAL A 1 337 ? 12.622 -43.867 -3.560 1.00 93.56 337 VAL A O 1
ATOM 2529 N N . VAL A 1 338 ? 14.421 -43.914 -2.227 1.00 92.44 338 VAL A N 1
ATOM 2530 C CA . VAL A 1 338 ? 15.418 -43.859 -3.311 1.00 92.44 338 VAL A CA 1
ATOM 2531 C C . VAL A 1 338 ? 15.359 -45.121 -4.177 1.00 92.44 338 VAL A C 1
ATOM 2533 O O . VAL A 1 338 ? 15.375 -45.032 -5.404 1.00 92.44 338 VAL A O 1
ATOM 2536 N N . GLU A 1 339 ? 15.228 -46.295 -3.559 1.00 89.00 339 GLU A N 1
ATOM 2537 C CA . GLU A 1 339 ? 15.037 -47.568 -4.262 1.00 89.00 339 GLU A CA 1
ATOM 2538 C C . GLU A 1 339 ? 13.692 -47.629 -4.990 1.00 89.00 339 GLU A C 1
ATOM 2540 O O . GLU A 1 339 ? 13.603 -48.256 -6.039 1.00 89.00 339 GLU A O 1
ATOM 2545 N N . HIS A 1 340 ? 12.656 -46.947 -4.498 1.00 88.25 340 HIS A N 1
ATOM 2546 C CA . HIS A 1 340 ? 11.394 -46.815 -5.224 1.00 88.25 340 HIS A CA 1
ATOM 2547 C C . HIS A 1 340 ? 11.518 -45.916 -6.465 1.00 88.25 340 HIS A C 1
ATOM 2549 O O . HIS A 1 340 ? 10.853 -46.171 -7.469 1.00 88.25 340 HIS A O 1
ATOM 2555 N N . CYS A 1 341 ? 12.378 -44.892 -6.430 1.00 86.50 341 CYS A N 1
ATOM 2556 C CA . CYS A 1 341 ? 12.622 -44.046 -7.598 1.00 86.50 341 CYS A CA 1
ATOM 2557 C C . CYS A 1 341 ? 13.251 -44.816 -8.760 1.00 86.50 341 CYS A C 1
ATOM 2559 O O . CYS A 1 341 ? 12.764 -44.707 -9.883 1.00 86.50 341 CYS A O 1
ATOM 2561 N N . ASN A 1 342 ? 14.309 -45.586 -8.489 1.00 74.44 342 ASN A N 1
ATOM 2562 C CA . ASN A 1 342 ? 15.154 -46.136 -9.553 1.00 74.44 342 ASN A CA 1
ATOM 2563 C C . ASN A 1 342 ? 15.156 -47.679 -9.613 1.00 74.44 342 ASN A C 1
ATOM 2565 O O . ASN A 1 342 ? 15.533 -48.250 -10.629 1.00 74.44 342 ASN A O 1
ATOM 2569 N N . GLY A 1 343 ? 14.656 -48.371 -8.589 1.00 68.44 343 GLY A N 1
ATOM 2570 C CA . GLY A 1 343 ? 14.759 -49.822 -8.415 1.00 68.44 343 GLY A CA 1
ATOM 2571 C C . GLY A 1 343 ? 15.942 -50.217 -7.509 1.00 68.44 343 GLY A C 1
ATOM 2572 O O . GLY A 1 343 ? 16.921 -49.479 -7.393 1.00 68.44 343 GLY A O 1
ATOM 2573 N N . PRO A 1 344 ? 15.906 -51.395 -6.859 1.00 62.16 344 PRO A N 1
ATOM 2574 C CA . PRO A 1 344 ? 16.929 -51.800 -5.884 1.00 62.16 344 PRO A CA 1
ATOM 2575 C C . PRO A 1 344 ? 18.312 -52.095 -6.500 1.00 62.16 344 PRO A C 1
ATOM 2577 O O . PRO A 1 344 ? 19.309 -52.137 -5.781 1.00 62.16 344 PRO A O 1
ATOM 2580 N N . SER A 1 345 ? 18.396 -52.301 -7.821 1.00 60.06 345 SER A N 1
ATOM 2581 C CA . SER A 1 345 ? 19.610 -52.739 -8.532 1.00 60.06 345 SER A CA 1
ATOM 2582 C C . SER A 1 345 ? 20.196 -51.713 -9.510 1.00 60.06 345 SER A C 1
ATOM 2584 O O . SER A 1 345 ? 21.117 -52.049 -10.251 1.00 60.06 345 SER A O 1
ATOM 2586 N N . THR A 1 346 ? 19.652 -50.499 -9.588 1.00 57.75 346 THR A N 1
ATOM 2587 C CA . THR A 1 346 ? 20.079 -49.488 -10.570 1.00 57.75 346 THR A CA 1
ATOM 2588 C C . THR A 1 346 ? 21.136 -48.543 -10.008 1.00 57.75 346 THR A C 1
ATOM 2590 O O . THR A 1 346 ? 20.981 -48.021 -8.905 1.00 57.75 346 THR A O 1
ATOM 2593 N N . GLU A 1 347 ? 22.169 -48.265 -10.804 1.00 64.75 347 GLU A N 1
ATOM 2594 C CA . GLU A 1 347 ? 23.255 -47.324 -10.485 1.00 64.75 347 GLU A CA 1
ATOM 2595 C C . GLU A 1 347 ? 22.862 -45.847 -10.638 1.00 64.75 347 GLU A C 1
ATOM 2597 O O . GLU A 1 347 ? 23.682 -44.971 -10.388 1.00 64.75 347 GLU A O 1
ATOM 2602 N N . THR A 1 348 ? 21.637 -45.536 -11.077 1.00 82.50 348 THR A N 1
ATOM 2603 C CA . THR A 1 348 ? 21.226 -44.150 -11.324 1.00 82.50 348 THR A CA 1
ATOM 2604 C C . THR A 1 348 ? 21.074 -43.403 -9.993 1.00 82.50 348 THR A C 1
ATOM 2606 O O . THR A 1 348 ? 20.226 -43.782 -9.182 1.00 82.50 348 THR A O 1
ATOM 2609 N N . PRO A 1 349 ? 21.864 -42.347 -9.738 1.00 90.38 349 PRO A N 1
ATOM 2610 C CA . PRO A 1 349 ? 21.752 -41.570 -8.512 1.00 90.38 349 PRO A CA 1
ATOM 2611 C C . PRO A 1 349 ? 20.571 -40.584 -8.575 1.00 90.38 349 PRO A C 1
ATOM 2613 O O . PRO A 1 349 ? 20.150 -40.177 -9.658 1.00 90.38 349 PRO A O 1
ATOM 2616 N N . VAL A 1 350 ? 20.045 -40.171 -7.418 1.00 94.50 350 VAL A N 1
ATOM 2617 C CA . VAL A 1 350 ? 18.944 -39.190 -7.308 1.00 94.50 350 VAL A CA 1
ATOM 2618 C C . VAL A 1 350 ? 19.431 -37.829 -6.815 1.00 94.50 350 VAL A C 1
ATOM 2620 O O . VAL A 1 350 ? 20.462 -37.725 -6.149 1.00 94.50 350 VAL A O 1
ATOM 2623 N N . GLY A 1 351 ? 18.662 -36.774 -7.081 1.00 95.56 351 GLY A N 1
ATOM 2624 C CA . GLY A 1 351 ? 18.808 -35.520 -6.342 1.00 95.56 351 GLY A CA 1
ATOM 2625 C C . GLY A 1 351 ? 18.213 -35.650 -4.938 1.00 95.56 351 GLY A C 1
ATOM 2626 O O . GLY A 1 351 ? 17.135 -36.220 -4.775 1.00 95.56 351 GLY A O 1
ATOM 2627 N N . LEU A 1 352 ? 18.878 -35.104 -3.922 1.00 97.50 352 LEU A N 1
ATOM 2628 C CA . LEU A 1 352 ? 18.328 -35.003 -2.571 1.00 97.50 352 LEU A CA 1
ATOM 2629 C C . LEU A 1 352 ? 18.117 -33.548 -2.183 1.00 97.50 352 LEU A C 1
ATOM 2631 O O . LEU A 1 352 ? 19.006 -32.717 -2.332 1.00 97.50 352 LEU A O 1
ATOM 2635 N N . PHE A 1 353 ? 16.955 -33.261 -1.615 1.00 97.31 353 PHE A N 1
ATOM 2636 C CA . PHE A 1 353 ? 16.624 -31.982 -1.006 1.00 97.31 353 PHE A CA 1
ATOM 2637 C C . PHE A 1 353 ? 16.206 -32.226 0.439 1.00 97.31 353 PHE A C 1
ATOM 2639 O O . PHE A 1 353 ? 15.414 -33.124 0.716 1.00 97.31 353 PHE A O 1
ATOM 2646 N N . GLY A 1 354 ? 16.693 -31.417 1.372 1.00 96.25 354 GLY A N 1
ATOM 2647 C CA . GLY A 1 354 ? 16.307 -31.540 2.770 1.00 96.25 354 GLY A CA 1
ATOM 2648 C C . GLY A 1 354 ? 16.185 -30.198 3.473 1.00 96.25 354 GLY A C 1
ATOM 2649 O O . GLY A 1 354 ? 17.124 -29.402 3.465 1.00 96.25 354 GLY A O 1
ATOM 2650 N N . HIS A 1 355 ? 15.052 -29.983 4.142 1.00 93.25 355 HIS A N 1
ATOM 2651 C CA . HIS A 1 355 ? 14.810 -28.836 5.013 1.00 93.25 355 HIS A CA 1
ATOM 2652 C C . HIS A 1 355 ? 14.990 -29.215 6.491 1.00 93.25 355 HIS A C 1
ATOM 2654 O O . HIS A 1 355 ? 14.405 -30.193 6.952 1.00 93.25 355 HIS A O 1
ATOM 2660 N N . SER A 1 356 ? 15.761 -28.443 7.265 1.00 90.19 356 SER A N 1
ATOM 2661 C CA . SER A 1 356 ? 15.920 -28.620 8.719 1.00 90.19 356 SER A CA 1
ATOM 2662 C C . SER A 1 356 ? 16.331 -30.065 9.091 1.00 90.19 356 SER A C 1
ATOM 2664 O O . SER A 1 356 ? 17.410 -30.513 8.693 1.00 90.19 356 SER A O 1
ATOM 2666 N N . LEU A 1 357 ? 15.489 -30.831 9.804 1.00 91.38 357 LEU A N 1
ATOM 2667 C CA . LEU A 1 357 ? 15.703 -32.265 10.069 1.00 91.38 357 LEU A CA 1
ATOM 2668 C C . LEU A 1 357 ? 15.918 -33.070 8.776 1.00 91.38 357 LEU A C 1
ATOM 2670 O O . LEU A 1 357 ? 16.843 -33.878 8.717 1.00 91.38 357 LEU A O 1
ATOM 2674 N N . GLY A 1 358 ? 15.127 -32.822 7.732 1.00 94.62 358 GLY A N 1
ATOM 2675 C CA . GLY A 1 358 ? 15.309 -33.435 6.419 1.00 94.62 358 GLY A CA 1
ATOM 2676 C C . GLY A 1 358 ? 16.689 -33.149 5.825 1.00 94.62 358 GLY A C 1
ATOM 2677 O O . GLY A 1 358 ? 17.303 -34.040 5.249 1.00 94.62 358 GLY A O 1
ATOM 2678 N N . GLY A 1 359 ? 17.237 -31.949 6.044 1.00 93.44 359 GLY A N 1
ATOM 2679 C CA . GLY A 1 359 ? 18.601 -31.595 5.631 1.00 93.44 359 GLY A CA 1
ATOM 2680 C C . GLY A 1 359 ? 19.669 -32.410 6.365 1.00 93.44 359 GLY A C 1
ATOM 2681 O O . GLY A 1 359 ? 20.618 -32.895 5.755 1.00 93.44 359 GLY A O 1
ATOM 2682 N N . GLN A 1 360 ? 19.479 -32.636 7.666 1.00 91.62 360 GLN A N 1
ATOM 2683 C CA . GLN A 1 360 ? 20.360 -33.473 8.491 1.00 91.62 360 GLN A CA 1
ATOM 2684 C C . GLN A 1 360 ? 20.322 -34.957 8.091 1.00 91.62 360 GLN A C 1
ATOM 2686 O O . GLN A 1 360 ? 21.353 -35.638 8.159 1.00 91.62 360 GLN A O 1
ATOM 2691 N N . ILE A 1 361 ? 19.151 -35.457 7.684 1.00 94.75 361 ILE A N 1
ATOM 2692 C CA . ILE A 1 361 ? 18.972 -36.817 7.161 1.00 94.75 361 ILE A CA 1
ATOM 2693 C C . ILE A 1 361 ? 19.644 -36.931 5.785 1.00 94.75 361 ILE A C 1
ATOM 2695 O O . ILE A 1 361 ? 20.485 -37.809 5.594 1.00 94.75 361 ILE A O 1
ATOM 2699 N N . ALA A 1 362 ? 19.345 -36.008 4.863 1.00 96.38 362 ALA A N 1
ATOM 2700 C CA . ALA A 1 362 ? 19.893 -35.991 3.507 1.00 96.38 362 ALA A CA 1
ATOM 2701 C C . ALA A 1 362 ? 21.427 -35.893 3.496 1.00 96.38 362 ALA A C 1
ATOM 2703 O O . ALA A 1 362 ? 22.085 -36.618 2.751 1.00 96.38 362 ALA A O 1
ATOM 2704 N N . ALA A 1 363 ? 22.014 -35.064 4.366 1.00 94.75 363 ALA A N 1
ATOM 2705 C CA . ALA A 1 363 ? 23.464 -34.935 4.502 1.00 94.75 363 ALA A CA 1
ATOM 2706 C C . ALA A 1 363 ? 24.134 -36.253 4.924 1.00 94.75 363 ALA A C 1
ATOM 2708 O O . ALA A 1 363 ? 25.122 -36.675 4.325 1.00 94.75 363 ALA A O 1
ATOM 2709 N N . ARG A 1 364 ? 23.580 -36.937 5.935 1.00 94.69 364 ARG A N 1
ATOM 2710 C CA . ARG A 1 364 ? 24.098 -38.236 6.395 1.00 94.69 364 ARG A CA 1
ATOM 2711 C C . ARG A 1 364 ? 23.921 -39.324 5.348 1.00 94.69 364 ARG A C 1
ATOM 2713 O O . ARG A 1 364 ? 24.836 -40.115 5.154 1.00 94.69 364 ARG A O 1
ATOM 2720 N N . PHE A 1 365 ? 22.774 -39.351 4.672 1.00 96.31 365 PHE A N 1
ATOM 2721 C CA . PHE A 1 365 ? 22.529 -40.297 3.589 1.00 96.31 365 PHE A CA 1
ATOM 2722 C C . PHE A 1 365 ? 23.546 -40.107 2.459 1.00 96.31 365 PHE A C 1
ATOM 2724 O O . PHE A 1 365 ? 24.191 -41.066 2.055 1.00 96.31 365 PHE A O 1
ATOM 2731 N N . SER A 1 366 ? 23.774 -38.860 2.036 1.00 96.75 366 SER A N 1
ATOM 2732 C CA . SER A 1 366 ? 24.744 -38.513 0.984 1.00 96.75 366 SER A CA 1
ATOM 2733 C C . SER A 1 366 ? 26.186 -38.871 1.344 1.00 96.75 366 SER A C 1
ATOM 2735 O O . SER A 1 366 ? 26.989 -39.169 0.466 1.00 96.75 366 SER A O 1
ATOM 2737 N N . ALA A 1 367 ? 26.527 -38.832 2.632 1.00 95.38 367 ALA A N 1
ATOM 2738 C CA . ALA A 1 367 ? 27.840 -39.232 3.124 1.00 95.38 367 ALA A CA 1
ATOM 2739 C C . ALA A 1 367 ? 28.020 -40.760 3.180 1.00 95.38 367 ALA A C 1
ATOM 2741 O O . ALA A 1 367 ? 29.130 -41.249 2.985 1.00 95.38 367 ALA A O 1
ATOM 2742 N N . LEU A 1 368 ? 26.952 -41.506 3.484 1.00 95.50 368 LEU A N 1
ATOM 2743 C CA . LEU A 1 368 ? 26.984 -42.965 3.651 1.00 95.50 368 LEU A CA 1
ATOM 2744 C C . LEU A 1 368 ? 26.779 -43.732 2.339 1.00 95.50 368 LEU A C 1
ATOM 2746 O O . LEU A 1 368 ? 27.349 -44.808 2.189 1.00 95.50 368 LEU A O 1
ATOM 2750 N N . PHE A 1 369 ? 25.995 -43.175 1.416 1.00 94.12 369 PHE A N 1
ATOM 2751 C CA . PHE A 1 369 ? 25.657 -43.759 0.114 1.00 94.12 369 PHE A CA 1
ATOM 2752 C C . PHE A 1 369 ? 25.986 -42.776 -1.025 1.00 94.12 369 PHE A C 1
ATOM 2754 O O . PHE A 1 369 ? 25.082 -42.343 -1.751 1.00 94.12 369 PHE A O 1
ATOM 2761 N N . PRO A 1 370 ? 27.255 -42.343 -1.168 1.00 94.12 370 PRO A N 1
ATOM 2762 C CA . PRO A 1 370 ? 27.639 -41.335 -2.157 1.00 94.12 370 PRO A CA 1
ATOM 2763 C C . PRO A 1 370 ? 27.321 -41.757 -3.598 1.00 94.12 370 PRO A C 1
ATOM 2765 O O . PRO A 1 370 ? 27.059 -40.905 -4.439 1.00 94.12 370 PRO A O 1
ATOM 2768 N N . GLU A 1 371 ? 27.293 -43.058 -3.884 1.00 91.75 371 GLU A N 1
ATOM 2769 C CA . GLU A 1 371 ? 26.945 -43.623 -5.189 1.00 91.75 371 GLU A CA 1
ATOM 2770 C C . GLU A 1 371 ? 25.463 -43.458 -5.560 1.00 91.75 371 GLU A C 1
ATOM 2772 O O . GLU A 1 371 ? 25.113 -43.562 -6.732 1.00 91.75 371 GLU A O 1
ATOM 2777 N N . LYS A 1 372 ? 24.588 -43.181 -4.584 1.00 92.44 372 LYS A N 1
ATOM 2778 C CA . LYS A 1 372 ? 23.141 -43.016 -4.797 1.00 92.44 372 LYS A CA 1
ATOM 2779 C C . LYS A 1 372 ? 22.706 -41.555 -4.929 1.00 92.44 372 LYS A C 1
ATOM 2781 O O . LYS A 1 372 ? 21.526 -41.307 -5.175 1.00 92.44 372 LYS A O 1
ATOM 2786 N N . VAL A 1 373 ? 23.615 -40.587 -4.770 1.00 95.12 373 VAL A N 1
ATOM 2787 C CA . VAL A 1 373 ? 23.275 -39.154 -4.707 1.00 95.12 373 VAL A CA 1
ATOM 2788 C C . VAL A 1 373 ? 23.993 -38.359 -5.793 1.00 95.12 373 VAL A C 1
ATOM 2790 O O . VAL A 1 373 ? 25.216 -38.264 -5.812 1.00 95.12 373 VAL A O 1
ATOM 2793 N N . ALA A 1 374 ? 23.213 -37.747 -6.683 1.00 94.50 374 ALA A N 1
ATOM 2794 C CA . ALA A 1 374 ? 23.704 -36.966 -7.815 1.00 94.50 374 ALA A CA 1
ATOM 2795 C C . ALA A 1 374 ? 24.015 -35.520 -7.411 1.00 94.50 374 ALA A C 1
ATOM 2797 O O . ALA A 1 374 ? 24.983 -34.928 -7.881 1.00 94.50 374 ALA A O 1
ATOM 2798 N N . ALA A 1 375 ? 23.176 -34.954 -6.543 1.00 95.69 375 ALA A N 1
ATOM 2799 C CA . ALA A 1 375 ? 23.286 -33.598 -6.020 1.00 95.69 375 ALA A CA 1
ATOM 2800 C C . ALA A 1 375 ? 22.536 -33.494 -4.686 1.00 95.69 375 ALA A C 1
ATOM 2802 O O . ALA A 1 375 ? 21.566 -34.222 -4.459 1.00 95.69 375 ALA A O 1
ATOM 2803 N N . LEU A 1 376 ? 22.967 -32.573 -3.825 1.00 97.56 376 LEU A N 1
ATOM 2804 C CA . LEU A 1 376 ? 22.370 -32.332 -2.514 1.00 97.56 376 LEU A CA 1
ATOM 2805 C C . LEU A 1 376 ? 21.961 -30.861 -2.361 1.00 97.56 376 LEU A C 1
ATOM 2807 O O . LEU A 1 376 ? 22.761 -29.962 -2.583 1.00 97.56 376 LEU A O 1
ATOM 2811 N N . ILE A 1 377 ? 20.735 -30.606 -1.911 1.00 96.38 377 ILE A N 1
ATOM 2812 C CA . ILE A 1 377 ? 20.256 -29.284 -1.500 1.00 96.38 377 ILE A CA 1
ATOM 2813 C C . ILE A 1 377 ? 19.895 -29.341 -0.016 1.00 96.38 377 ILE A C 1
ATOM 2815 O O . ILE A 1 377 ? 19.077 -30.156 0.408 1.00 96.38 377 ILE A O 1
ATOM 2819 N N . MET A 1 378 ? 20.492 -28.462 0.783 1.00 94.81 378 MET A N 1
ATOM 2820 C CA . MET A 1 378 ? 20.253 -28.364 2.221 1.00 94.81 378 MET A CA 1
ATOM 2821 C C . MET A 1 378 ? 19.708 -26.986 2.572 1.00 94.81 378 MET A C 1
ATOM 2823 O O . MET A 1 378 ? 20.440 -26.004 2.531 1.00 94.81 378 MET A O 1
ATOM 2827 N N . VAL A 1 379 ? 18.449 -26.915 2.996 1.00 92.31 379 VAL A N 1
ATOM 2828 C CA . VAL A 1 379 ? 17.819 -25.682 3.489 1.00 92.31 379 VAL A CA 1
ATOM 2829 C C . VAL A 1 379 ? 17.769 -25.744 5.006 1.00 92.31 379 VAL A C 1
ATOM 2831 O O . VAL A 1 379 ? 17.164 -26.659 5.558 1.00 92.31 379 VAL A O 1
ATOM 2834 N N . GLU A 1 380 ? 18.428 -24.825 5.712 1.00 87.88 380 GLU A N 1
ATOM 2835 C CA . GLU A 1 380 ? 18.508 -24.863 7.188 1.00 87.88 380 GLU A CA 1
ATOM 2836 C C . GLU A 1 380 ? 19.057 -26.193 7.754 1.00 87.88 380 GLU A C 1
ATOM 2838 O O . GLU A 1 380 ? 18.839 -26.551 8.912 1.00 87.88 380 GLU A O 1
ATOM 2843 N N . GLY A 1 381 ? 19.773 -26.968 6.934 1.00 85.62 381 GLY A N 1
ATOM 2844 C CA . GLY A 1 381 ? 20.186 -28.335 7.260 1.00 85.62 381 GLY A CA 1
ATOM 2845 C C . GLY A 1 381 ? 21.448 -28.434 8.119 1.00 85.62 381 GLY A C 1
ATOM 2846 O O . GLY A 1 381 ? 21.790 -29.528 8.561 1.00 85.62 381 GLY A O 1
ATOM 2847 N N . MET A 1 382 ? 22.151 -27.325 8.375 1.00 86.06 382 MET A N 1
ATOM 2848 C CA . MET A 1 382 ? 23.451 -27.317 9.073 1.00 86.06 382 MET A CA 1
ATOM 2849 C C . MET A 1 382 ? 23.335 -27.363 10.607 1.00 86.06 382 MET A C 1
ATOM 2851 O O . MET A 1 382 ? 24.351 -27.479 11.298 1.00 86.06 382 MET A O 1
ATOM 2855 N N . GLY A 1 383 ? 22.108 -27.357 11.140 1.00 78.69 383 GLY A N 1
ATOM 2856 C CA . GLY A 1 383 ? 21.818 -27.559 12.563 1.00 78.69 383 GLY A CA 1
ATOM 2857 C C . GLY A 1 383 ? 21.929 -26.295 13.432 1.00 78.69 383 GLY A C 1
ATOM 2858 O O . GLY A 1 383 ? 22.183 -25.209 12.913 1.00 78.69 383 GLY A O 1
ATOM 2859 N N . PRO A 1 384 ? 21.721 -26.430 14.757 1.00 75.06 384 PRO A N 1
ATOM 2860 C CA . PRO A 1 384 ? 21.721 -25.308 15.700 1.00 75.06 384 PRO A CA 1
ATOM 2861 C C . PRO A 1 384 ? 23.094 -24.621 15.818 1.00 75.06 384 PRO A C 1
ATOM 2863 O O . PRO A 1 384 ? 24.109 -25.217 15.437 1.00 75.06 384 PRO A O 1
ATOM 2866 N N . PRO A 1 385 ? 23.153 -23.390 16.364 1.00 72.94 385 PRO A N 1
ATOM 2867 C CA . PRO A 1 385 ? 24.407 -22.693 16.673 1.00 72.94 385 PRO A CA 1
ATOM 2868 C C . PRO A 1 385 ? 25.292 -23.497 17.627 1.00 72.94 385 PRO A C 1
ATOM 2870 O O . PRO A 1 385 ? 24.797 -24.297 18.426 1.00 72.94 385 PRO A O 1
ATOM 2873 N N . ARG A 1 386 ? 26.607 -23.272 17.546 1.00 73.00 386 ARG A N 1
ATOM 2874 C CA . ARG A 1 386 ? 27.581 -23.921 18.422 1.00 73.00 386 ARG A CA 1
ATOM 2875 C C . ARG A 1 386 ? 27.311 -23.529 19.872 1.00 73.00 386 ARG A C 1
ATOM 2877 O O . ARG A 1 386 ? 27.198 -22.343 20.189 1.00 73.00 386 ARG A O 1
ATOM 2884 N N . ARG A 1 387 ? 27.241 -24.514 20.766 1.00 70.69 387 ARG A N 1
ATOM 2885 C CA . ARG A 1 387 ? 27.023 -24.254 22.198 1.00 70.69 387 ARG A CA 1
ATOM 2886 C C . ARG A 1 387 ? 28.354 -23.951 22.901 1.00 70.69 387 ARG A C 1
ATOM 2888 O O . ARG A 1 387 ? 29.364 -24.562 22.549 1.00 70.69 387 ARG A O 1
ATOM 2895 N N . PRO A 1 388 ? 28.384 -23.079 23.929 1.00 65.88 388 PRO A N 1
ATOM 2896 C CA . PRO A 1 388 ? 29.619 -22.747 24.650 1.00 65.88 388 PRO A CA 1
ATOM 2897 C C . PRO A 1 388 ? 30.359 -23.961 25.235 1.00 65.88 388 PRO A C 1
ATOM 2899 O O . PRO A 1 388 ? 31.585 -23.987 25.230 1.00 65.88 388 PRO A O 1
ATOM 2902 N N . ASN A 1 389 ? 29.617 -24.980 25.684 1.00 69.38 389 ASN A N 1
ATOM 2903 C CA . ASN A 1 389 ? 30.155 -26.194 26.315 1.00 69.38 389 ASN A CA 1
ATOM 2904 C C . ASN A 1 389 ? 30.143 -27.415 25.375 1.00 69.38 389 ASN A C 1
ATOM 2906 O O . ASN A 1 389 ? 30.172 -28.559 25.826 1.00 69.38 389 ASN A O 1
ATOM 2910 N N . GLU A 1 390 ? 30.016 -27.201 24.066 1.00 71.31 390 GLU A N 1
ATOM 2911 C CA . GLU A 1 390 ? 30.007 -28.289 23.088 1.00 71.31 390 GLU A CA 1
ATOM 2912 C C . GLU A 1 390 ? 31.389 -28.954 22.994 1.00 71.31 390 GLU A C 1
ATOM 2914 O O . GLU A 1 390 ? 32.388 -28.272 22.752 1.00 71.31 390 GLU A O 1
ATOM 2919 N N . GLY A 1 391 ? 31.447 -30.277 23.183 1.00 72.06 391 GLY A N 1
ATOM 2920 C CA . GLY A 1 391 ? 32.693 -31.033 23.318 1.00 72.06 391 GLY A CA 1
ATOM 2921 C C . GLY A 1 391 ? 33.196 -31.212 24.758 1.00 72.06 391 GLY A C 1
ATOM 2922 O O . GLY A 1 391 ? 34.222 -31.864 24.938 1.00 72.06 391 GLY A O 1
ATOM 2923 N N . ASP A 1 392 ? 32.510 -30.676 25.781 1.00 81.19 392 ASP A N 1
ATOM 2924 C CA . ASP A 1 392 ? 32.768 -31.015 27.191 1.00 81.19 392 ASP A CA 1
ATOM 2925 C C . ASP A 1 392 ? 32.038 -32.323 27.566 1.00 81.19 392 ASP A C 1
ATOM 2927 O O . ASP A 1 392 ? 30.803 -32.327 27.661 1.00 81.19 392 ASP A O 1
ATOM 2931 N N . PRO A 1 393 ? 32.761 -33.424 27.860 1.00 81.56 393 PRO A N 1
ATOM 2932 C CA . PRO A 1 393 ? 32.146 -34.715 28.161 1.00 81.56 393 PRO A CA 1
ATOM 2933 C C . PRO A 1 393 ? 31.156 -34.681 29.334 1.00 81.56 393 PRO A C 1
ATOM 2935 O O . PRO A 1 393 ? 30.161 -35.408 29.327 1.00 81.56 393 PRO A O 1
ATOM 2938 N N . VAL A 1 394 ? 31.397 -33.850 30.353 1.00 83.06 394 VAL A N 1
ATOM 2939 C CA . VAL A 1 394 ? 30.519 -33.773 31.533 1.00 83.06 394 VAL A CA 1
ATOM 2940 C C . VAL A 1 394 ? 29.189 -33.126 31.158 1.00 83.06 394 VAL A C 1
ATOM 2942 O O . VAL A 1 394 ? 28.119 -33.619 31.529 1.00 83.06 394 VAL A O 1
ATOM 2945 N N . HIS A 1 395 ? 29.249 -32.038 30.392 1.00 75.50 395 HIS A N 1
ATOM 2946 C CA . HIS A 1 395 ? 28.069 -31.311 29.945 1.00 75.50 395 HIS A CA 1
ATOM 2947 C C . HIS A 1 395 ? 27.262 -32.102 28.905 1.00 75.50 395 HIS A C 1
ATOM 2949 O O . HIS A 1 395 ? 26.026 -32.109 28.942 1.00 75.50 395 HIS A O 1
ATOM 2955 N N . GLU A 1 396 ? 27.944 -32.827 28.018 1.00 75.69 396 GLU A N 1
ATOM 2956 C CA . GLU A 1 396 ? 27.313 -33.714 27.039 1.00 75.69 396 GLU A CA 1
ATOM 2957 C C . GLU A 1 396 ? 26.560 -34.863 27.716 1.00 75.69 396 GLU A C 1
ATOM 2959 O O . GLU A 1 396 ? 25.391 -35.098 27.403 1.00 75.69 396 GLU A O 1
ATOM 2964 N N . LEU A 1 397 ? 27.166 -35.521 28.711 1.00 81.25 397 LEU A N 1
ATOM 2965 C CA . LEU A 1 397 ? 26.499 -36.572 29.487 1.00 81.25 397 LEU A CA 1
ATOM 2966 C C . LEU A 1 397 ? 25.301 -36.038 30.285 1.00 81.25 397 LEU A C 1
ATOM 2968 O O . LEU A 1 397 ? 24.270 -36.711 30.376 1.00 81.25 397 LEU A O 1
ATOM 2972 N N . ALA A 1 398 ? 25.397 -34.826 30.839 1.00 79.12 398 ALA A N 1
ATOM 2973 C CA . ALA A 1 398 ? 24.285 -34.183 31.536 1.00 79.12 398 ALA A CA 1
ATOM 2974 C C . ALA A 1 398 ? 23.116 -33.867 30.585 1.00 79.12 398 ALA A C 1
ATOM 2976 O O . ALA A 1 398 ? 21.964 -34.182 30.897 1.00 79.12 398 ALA A O 1
ATOM 2977 N N . SER A 1 399 ? 23.415 -33.319 29.405 1.00 73.56 399 SER A N 1
ATOM 2978 C CA . SER A 1 399 ? 22.432 -33.028 28.353 1.00 73.56 399 SER A CA 1
ATOM 2979 C C . SER A 1 399 ? 21.766 -34.306 27.838 1.00 73.56 399 SER A C 1
ATOM 2981 O O . SER A 1 399 ? 20.543 -34.374 27.702 1.00 73.56 399 SER A O 1
ATOM 2983 N N . TYR A 1 400 ? 22.558 -35.361 27.630 1.00 77.31 400 TYR A N 1
ATOM 2984 C CA . TYR A 1 400 ? 22.075 -36.681 27.240 1.00 77.31 400 TYR A CA 1
ATOM 2985 C C . TYR A 1 400 ? 21.130 -37.273 28.297 1.00 77.31 400 TYR A C 1
ATOM 2987 O O . TYR A 1 400 ? 20.027 -37.717 27.970 1.00 77.31 400 TYR A O 1
ATOM 2995 N N . ARG A 1 401 ? 21.505 -37.207 29.584 1.00 81.88 401 ARG A N 1
ATOM 2996 C CA . ARG A 1 401 ? 20.652 -37.639 30.704 1.00 81.88 401 ARG A CA 1
ATOM 2997 C C . ARG A 1 401 ? 19.334 -36.863 30.748 1.00 81.88 401 ARG A C 1
ATOM 2999 O O . ARG A 1 401 ? 18.286 -37.479 30.930 1.00 81.88 401 ARG A O 1
ATOM 3006 N N . ALA A 1 402 ? 19.370 -35.541 30.585 1.00 77.25 402 ALA A N 1
ATOM 3007 C CA . ALA A 1 402 ? 18.169 -34.708 30.584 1.00 77.25 402 ALA A CA 1
ATOM 3008 C C . ALA A 1 402 ? 17.211 -35.099 29.447 1.00 77.25 402 ALA A C 1
ATOM 3010 O O . ALA A 1 402 ? 16.020 -35.301 29.687 1.00 77.25 402 ALA A O 1
ATOM 3011 N N . ALA A 1 403 ? 17.740 -35.308 28.239 1.00 73.56 403 ALA A N 1
ATOM 3012 C CA . ALA A 1 403 ? 16.943 -35.717 27.089 1.00 73.56 403 ALA A CA 1
ATOM 3013 C C . ALA A 1 403 ? 16.329 -37.123 27.259 1.00 73.56 403 ALA A C 1
ATOM 3015 O O . ALA A 1 403 ? 15.175 -37.353 26.886 1.00 73.56 403 ALA A O 1
ATOM 3016 N N . LEU A 1 404 ? 17.050 -38.065 27.884 1.00 77.38 404 LEU A N 1
ATOM 3017 C CA . LEU A 1 404 ? 16.500 -39.379 28.243 1.00 77.38 404 LEU A CA 1
ATOM 3018 C C . LEU A 1 404 ? 15.355 -39.276 29.261 1.00 77.38 404 LEU A C 1
ATOM 3020 O O . LEU A 1 404 ? 14.326 -39.930 29.098 1.00 77.38 404 LEU A O 1
ATOM 3024 N N . LEU A 1 405 ? 15.498 -38.439 30.293 1.00 80.62 405 LEU A N 1
ATOM 3025 C CA . LEU A 1 405 ? 14.441 -38.224 31.287 1.00 80.62 405 LEU A CA 1
ATOM 3026 C C . LEU A 1 405 ? 13.204 -37.548 30.673 1.00 80.62 405 LEU A C 1
ATOM 3028 O O . LEU A 1 405 ? 12.078 -37.905 31.018 1.00 80.62 405 LEU A O 1
ATOM 3032 N N . GLN A 1 406 ? 13.393 -36.635 29.717 1.00 73.12 406 GLN A N 1
ATOM 3033 C CA . GLN A 1 406 ? 12.301 -36.005 28.970 1.00 73.12 406 GLN A CA 1
ATOM 3034 C C . GLN A 1 406 ? 11.517 -37.008 28.102 1.00 73.12 406 GLN A C 1
ATOM 3036 O O . GLN A 1 406 ? 10.309 -36.860 27.921 1.00 73.12 406 GLN A O 1
ATOM 3041 N N . ARG A 1 407 ? 12.150 -38.075 27.594 1.00 72.31 407 ARG A N 1
ATOM 3042 C CA . ARG A 1 407 ? 11.416 -39.142 26.883 1.00 72.31 407 ARG A CA 1
ATOM 3043 C C . ARG A 1 407 ? 10.398 -39.843 27.784 1.00 72.31 407 ARG A C 1
ATOM 3045 O O . ARG A 1 407 ? 9.282 -40.106 27.342 1.00 72.31 407 ARG A O 1
ATOM 3052 N N . LEU A 1 408 ? 10.746 -40.093 29.048 1.00 71.12 408 LEU A N 1
ATOM 3053 C CA . LEU A 1 408 ? 9.853 -40.757 30.006 1.00 71.12 408 LEU A CA 1
ATOM 3054 C C . LEU A 1 408 ? 8.612 -39.919 30.342 1.00 71.12 408 LEU A C 1
ATOM 3056 O O . LEU A 1 408 ? 7.560 -40.478 30.649 1.00 71.12 408 LEU A O 1
ATOM 3060 N N . THR A 1 409 ? 8.712 -38.588 30.294 1.00 69.62 409 THR A N 1
ATOM 3061 C CA . THR A 1 409 ? 7.563 -37.701 30.531 1.00 69.62 409 THR A CA 1
ATOM 3062 C C . THR A 1 409 ? 6.655 -37.610 29.307 1.00 69.62 409 THR A C 1
ATOM 3064 O O . THR A 1 409 ? 5.435 -37.625 29.462 1.00 69.62 409 THR A O 1
ATOM 3067 N N . LEU A 1 410 ? 7.219 -37.596 28.094 1.00 66.31 410 LEU A N 1
ATOM 3068 C CA . LEU A 1 410 ? 6.451 -37.555 26.842 1.00 66.31 410 LEU A CA 1
ATOM 3069 C C . LEU A 1 410 ? 5.644 -38.834 26.581 1.00 66.31 410 LEU A C 1
ATOM 3071 O O . LEU A 1 410 ? 4.548 -38.748 26.040 1.00 66.31 410 LEU A O 1
ATOM 3075 N N . GLN A 1 411 ? 6.116 -40.000 27.037 1.00 61.00 411 GLN A N 1
ATOM 3076 C CA . GLN A 1 411 ? 5.350 -41.256 26.966 1.00 61.00 411 GLN A CA 1
ATOM 3077 C C . GLN A 1 411 ? 4.030 -41.227 27.760 1.00 61.00 411 GLN A C 1
ATOM 3079 O O . GLN A 1 411 ? 3.187 -42.100 27.575 1.00 61.00 411 GLN A O 1
ATOM 3084 N N . ARG A 1 412 ? 3.839 -40.252 28.660 1.00 54.03 412 ARG A N 1
ATOM 3085 C CA . ARG A 1 412 ? 2.708 -40.208 29.602 1.00 54.03 412 ARG A CA 1
ATOM 3086 C C . ARG A 1 412 ? 1.589 -39.237 29.213 1.00 54.03 412 ARG A C 1
ATOM 3088 O O . ARG A 1 412 ? 0.578 -39.211 29.907 1.00 54.03 412 ARG A O 1
ATOM 3095 N N . GLY A 1 413 ? 1.739 -38.435 28.154 1.00 53.59 413 GLY A N 1
ATOM 3096 C CA . GLY A 1 413 ? 0.776 -37.381 27.814 1.00 53.59 413 GLY A CA 1
ATOM 3097 C C . GLY A 1 413 ? 0.432 -37.319 26.329 1.00 53.59 413 GLY A C 1
ATOM 3098 O O . GLY A 1 413 ? 1.275 -36.957 25.514 1.00 53.59 413 GLY A O 1
ATOM 3099 N N . GLY A 1 414 ? -0.827 -37.606 25.987 1.00 60.38 414 GLY A N 1
ATOM 3100 C CA . GLY A 1 414 ? -1.378 -37.293 24.668 1.00 60.38 414 GLY A CA 1
ATOM 3101 C C . GLY A 1 414 ? -1.492 -35.777 24.459 1.00 60.38 414 GLY A C 1
ATOM 3102 O O . GLY A 1 414 ? -1.759 -35.024 25.399 1.00 60.38 414 GLY A O 1
ATOM 3103 N N . GLY A 1 415 ? -1.270 -35.311 23.227 1.00 67.62 415 GLY A N 1
ATOM 3104 C CA . GLY A 1 415 ? -1.482 -33.908 22.870 1.00 67.62 415 GLY A CA 1
ATOM 3105 C C . GLY A 1 415 ? -2.948 -33.503 23.054 1.00 67.62 415 GLY A C 1
ATOM 3106 O O . GLY A 1 415 ? -3.848 -34.295 22.784 1.00 67.62 415 GLY A O 1
ATOM 3107 N N . ARG A 1 416 ? -3.199 -32.264 23.504 1.00 78.50 416 ARG A N 1
ATOM 3108 C CA . ARG A 1 416 ? -4.574 -31.751 23.624 1.00 78.50 416 ARG A CA 1
ATOM 3109 C C . ARG A 1 416 ? -5.245 -31.728 22.243 1.00 78.50 416 ARG A C 1
ATOM 3111 O O . ARG A 1 416 ? -4.617 -31.185 21.323 1.00 78.50 416 ARG A O 1
ATOM 3118 N N . PRO A 1 417 ? -6.489 -32.227 22.121 1.00 84.88 417 PRO A N 1
ATOM 3119 C CA . PRO A 1 417 ? -7.230 -32.187 20.868 1.00 84.88 417 PRO A CA 1
ATOM 3120 C C . PRO A 1 417 ? -7.407 -30.748 20.364 1.00 84.88 417 PRO A C 1
ATOM 3122 O O . PRO A 1 417 ? -7.256 -29.761 21.102 1.00 84.88 417 PRO A O 1
ATOM 3125 N N . LEU A 1 418 ? -7.674 -30.644 19.072 1.00 86.94 418 LEU A N 1
ATOM 3126 C CA . LEU A 1 418 ? -8.030 -29.424 18.366 1.00 86.94 418 LEU A CA 1
ATOM 3127 C C . LEU A 1 418 ? -9.550 -29.284 18.354 1.00 86.94 418 LEU A C 1
ATOM 3129 O O . LEU A 1 418 ? -10.261 -30.277 18.194 1.00 86.94 418 LEU A O 1
ATOM 3133 N N . ALA A 1 419 ? -10.031 -28.054 18.518 1.00 85.31 419 ALA A N 1
ATOM 3134 C CA . ALA A 1 419 ? -11.463 -27.774 18.437 1.00 85.31 419 ALA A CA 1
ATOM 3135 C C . ALA A 1 419 ? -11.991 -27.960 17.002 1.00 85.31 419 ALA A C 1
ATOM 3137 O O . ALA A 1 419 ? -13.022 -28.591 16.795 1.00 85.31 419 ALA A O 1
ATOM 3138 N N . ASP A 1 420 ? -11.254 -27.437 16.022 1.00 85.81 420 ASP A N 1
ATOM 3139 C CA . ASP A 1 420 ? -11.542 -27.504 14.591 1.00 85.81 420 ASP A CA 1
ATOM 3140 C C . ASP A 1 420 ? -10.249 -27.245 13.779 1.00 85.81 420 ASP A C 1
ATOM 3142 O O . ASP A 1 420 ? -9.164 -27.035 14.339 1.00 85.81 420 ASP A O 1
ATOM 3146 N N . TYR A 1 421 ? -10.342 -27.259 12.445 1.00 84.00 421 TYR A N 1
ATOM 3147 C CA . TYR A 1 421 ? -9.207 -26.951 11.565 1.00 84.00 421 TYR A CA 1
ATOM 3148 C C . TYR A 1 421 ? -8.711 -25.505 11.705 1.00 84.00 421 TYR A C 1
ATOM 3150 O O . TYR A 1 421 ? -7.524 -25.255 11.501 1.00 84.00 421 TYR A O 1
ATOM 3158 N N . SER A 1 422 ? -9.575 -24.568 12.108 1.00 81.19 422 SER A N 1
ATOM 3159 C CA . SER A 1 422 ? -9.206 -23.168 12.341 1.00 81.19 422 SER A CA 1
ATOM 3160 C C . SER A 1 422 ? -8.357 -23.017 13.610 1.00 81.19 422 SER A C 1
ATOM 3162 O O . SER A 1 422 ? -7.376 -22.273 13.604 1.00 81.19 422 SER A O 1
ATOM 3164 N N . ASP A 1 423 ? -8.641 -23.769 14.680 1.00 83.81 423 ASP A N 1
ATOM 3165 C CA . ASP A 1 423 ? -7.747 -23.895 15.838 1.00 83.81 423 ASP A CA 1
ATOM 3166 C C . ASP A 1 423 ? -6.394 -24.456 15.386 1.00 83.81 423 ASP A C 1
ATOM 3168 O O . ASP A 1 423 ? -5.356 -23.876 15.708 1.00 83.81 423 ASP A O 1
ATOM 3172 N N . GLY A 1 424 ? -6.394 -25.511 14.560 1.00 85.12 424 GLY A N 1
ATOM 3173 C CA . GLY A 1 424 ? -5.188 -26.070 13.938 1.00 85.12 424 GLY A CA 1
ATOM 3174 C C . GLY A 1 424 ? -4.351 -25.021 13.197 1.00 85.12 424 GLY A C 1
ATOM 3175 O O . GLY A 1 424 ? -3.175 -24.826 13.524 1.00 85.12 424 GLY A O 1
ATOM 3176 N N . ALA A 1 425 ? -4.975 -24.291 12.271 1.00 84.00 425 ALA A N 1
ATOM 3177 C CA . ALA A 1 425 ? -4.369 -23.204 11.505 1.00 84.00 425 ALA A CA 1
ATOM 3178 C C . ALA A 1 425 ? -3.821 -22.102 12.420 1.00 84.00 425 ALA A C 1
ATOM 3180 O O . ALA A 1 425 ? -2.674 -21.677 12.281 1.00 84.00 425 ALA A O 1
ATOM 3181 N N . ALA A 1 426 ? -4.590 -21.693 13.432 1.00 81.38 426 ALA A N 1
ATOM 3182 C CA . ALA A 1 426 ? -4.157 -20.706 14.410 1.00 81.38 426 ALA A CA 1
ATOM 3183 C C . ALA A 1 426 ? -2.929 -21.186 15.199 1.00 81.38 426 ALA A C 1
ATOM 3185 O O . ALA A 1 426 ? -2.042 -20.386 15.496 1.00 81.38 426 ALA A O 1
ATOM 3186 N N . ARG A 1 427 ? -2.826 -22.481 15.540 1.00 85.44 427 ARG A N 1
ATOM 3187 C CA . ARG A 1 427 ? -1.629 -23.023 16.215 1.00 85.44 427 ARG A CA 1
ATOM 3188 C C . ARG A 1 427 ? -0.404 -23.010 15.297 1.00 85.44 427 ARG A C 1
ATOM 3190 O O . ARG A 1 427 ? 0.692 -22.732 15.787 1.00 85.44 427 ARG A O 1
ATOM 3197 N N . LEU A 1 428 ? -0.580 -23.291 14.004 1.00 81.75 428 LEU A N 1
ATOM 3198 C CA . LEU A 1 428 ? 0.485 -23.196 12.999 1.00 81.75 428 LEU A CA 1
ATOM 3199 C C . LEU A 1 428 ? 0.955 -21.745 12.840 1.00 81.75 428 LEU A C 1
ATOM 3201 O O . LEU A 1 428 ? 2.146 -21.480 12.987 1.00 81.75 428 LEU A O 1
ATOM 3205 N N . LEU A 1 429 ? 0.024 -20.801 12.680 1.00 75.94 429 LEU A N 1
ATOM 3206 C CA . LEU A 1 429 ? 0.299 -19.365 12.554 1.00 75.94 429 LEU A CA 1
ATOM 3207 C C . LEU A 1 429 ? 0.951 -18.765 13.806 1.00 75.94 429 LEU A C 1
ATOM 3209 O O . LEU A 1 429 ? 1.796 -17.884 13.702 1.00 75.94 429 LEU A O 1
ATOM 3213 N N . ARG A 1 430 ? 0.630 -19.259 15.010 1.00 76.31 430 ARG A N 1
ATOM 3214 C CA . ARG A 1 430 ? 1.339 -18.834 16.233 1.00 76.31 430 ARG A CA 1
ATOM 3215 C C . ARG A 1 430 ? 2.827 -19.184 16.199 1.00 76.31 430 ARG A C 1
ATOM 3217 O O . ARG A 1 430 ? 3.640 -18.411 16.701 1.00 76.31 430 ARG A O 1
ATOM 3224 N N . ASN A 1 431 ? 3.181 -20.341 15.638 1.00 68.62 431 ASN A N 1
ATOM 3225 C CA . ASN A 1 431 ? 4.574 -20.783 15.535 1.00 68.62 431 ASN A CA 1
ATOM 3226 C C . ASN A 1 431 ? 5.276 -20.182 14.310 1.00 68.62 431 ASN A C 1
ATOM 3228 O O . ASN A 1 431 ? 6.467 -19.885 14.376 1.00 68.62 431 ASN A O 1
ATOM 3232 N N . ASN A 1 432 ? 4.538 -19.968 13.220 1.00 70.88 432 ASN A N 1
ATOM 3233 C CA . ASN A 1 432 ? 5.007 -19.312 12.009 1.00 70.88 432 ASN A CA 1
ATOM 3234 C C . ASN A 1 432 ? 4.013 -18.221 11.565 1.00 70.88 432 ASN A C 1
ATOM 3236 O O . ASN A 1 432 ? 3.170 -18.478 10.705 1.00 70.88 432 ASN A O 1
ATOM 3240 N N . PRO A 1 433 ? 4.129 -16.988 12.098 1.00 66.44 433 PRO A N 1
ATOM 3241 C CA . PRO A 1 433 ? 3.230 -15.883 11.746 1.00 66.44 433 PRO A CA 1
ATOM 3242 C C . PRO A 1 433 ? 3.305 -15.447 10.280 1.00 66.44 433 PRO A C 1
ATOM 3244 O O . PRO A 1 433 ? 2.510 -14.617 9.856 1.00 66.44 433 PRO A O 1
ATOM 3247 N N . ARG A 1 434 ? 4.287 -15.960 9.528 1.00 64.81 434 ARG A N 1
ATOM 3248 C CA . ARG A 1 434 ? 4.518 -15.652 8.111 1.00 64.81 434 ARG A CA 1
ATOM 3249 C C . ARG A 1 434 ? 3.900 -16.689 7.171 1.00 64.81 434 ARG A C 1
ATOM 3251 O O . ARG A 1 434 ? 3.980 -16.510 5.963 1.00 64.81 434 ARG A O 1
ATOM 3258 N N . LEU A 1 435 ? 3.345 -17.780 7.705 1.00 66.00 435 LEU A N 1
ATOM 3259 C CA . LEU A 1 435 ? 2.603 -18.757 6.914 1.00 66.00 435 LEU A CA 1
ATOM 3260 C C . LEU A 1 435 ? 1.312 -18.108 6.400 1.00 66.00 435 LEU A C 1
ATOM 3262 O O . LEU A 1 435 ? 0.641 -17.404 7.154 1.00 66.00 435 LEU A O 1
ATOM 3266 N N . ASP A 1 436 ? 0.960 -18.344 5.137 1.00 69.19 436 ASP A N 1
ATOM 3267 C CA . ASP A 1 436 ? -0.319 -17.876 4.608 1.00 69.19 436 ASP A CA 1
ATOM 3268 C C . ASP A 1 436 ? -1.486 -18.535 5.382 1.00 69.19 436 ASP A C 1
ATOM 3270 O O . ASP A 1 436 ? -1.442 -19.744 5.623 1.00 69.19 436 ASP A O 1
ATOM 3274 N N . PRO A 1 437 ? -2.521 -17.791 5.817 1.00 69.00 437 PRO A N 1
ATOM 3275 C CA . PRO A 1 437 ? -3.610 -18.369 6.601 1.00 69.00 437 PRO A CA 1
ATOM 3276 C C . PRO A 1 437 ? -4.416 -19.459 5.886 1.00 69.00 437 PRO A C 1
ATOM 3278 O O . PRO A 1 437 ? -4.844 -20.402 6.551 1.00 69.00 437 PRO A O 1
ATOM 3281 N N . ALA A 1 438 ? -4.623 -19.355 4.569 1.00 68.75 438 ALA A N 1
ATOM 3282 C CA . ALA A 1 438 ? -5.336 -20.377 3.806 1.00 68.75 438 ALA A CA 1
ATOM 3283 C C . ALA A 1 438 ? -4.470 -21.636 3.667 1.00 68.75 438 ALA A C 1
ATOM 3285 O O . ALA A 1 438 ? -4.940 -22.741 3.935 1.00 68.75 438 ALA A O 1
ATOM 3286 N N . MET A 1 439 ? -3.175 -21.461 3.387 1.00 73.06 439 MET A N 1
ATOM 3287 C CA . MET A 1 439 ? -2.191 -22.546 3.423 1.00 73.06 439 MET A CA 1
ATOM 3288 C C . MET A 1 439 ? -2.110 -23.190 4.816 1.00 73.06 439 MET A C 1
ATOM 3290 O O . MET A 1 439 ? -2.004 -24.406 4.927 1.00 73.06 439 MET A O 1
ATOM 3294 N N . ALA A 1 440 ? -2.191 -22.412 5.898 1.00 81.25 440 ALA A N 1
ATOM 3295 C CA . ALA A 1 440 ? -2.190 -22.935 7.263 1.00 81.25 440 ALA A CA 1
ATOM 3296 C C . ALA A 1 440 ? -3.418 -23.808 7.551 1.00 81.25 440 ALA A C 1
ATOM 3298 O O . ALA A 1 440 ? -3.293 -24.839 8.211 1.00 81.25 440 ALA A O 1
ATOM 3299 N N . GLU A 1 441 ? -4.594 -23.411 7.065 1.00 82.25 441 GLU A N 1
ATOM 3300 C CA . GLU A 1 441 ? -5.818 -24.197 7.206 1.00 82.25 441 GLU A CA 1
ATOM 3301 C C . GLU A 1 441 ? -5.771 -25.481 6.374 1.00 82.25 441 GLU A C 1
ATOM 3303 O O . GLU A 1 441 ? -6.124 -26.551 6.874 1.00 82.25 441 GLU A O 1
ATOM 3308 N N . ASP A 1 442 ? -5.265 -25.404 5.146 1.00 80.19 442 ASP A N 1
ATOM 3309 C CA . ASP A 1 442 ? -5.106 -26.562 4.269 1.00 80.19 442 ASP A CA 1
ATOM 3310 C C . ASP A 1 442 ? -4.068 -27.563 4.813 1.00 80.19 442 ASP A C 1
ATOM 3312 O O . ASP A 1 442 ? -4.324 -28.765 4.923 1.00 80.19 442 ASP A O 1
ATOM 3316 N N . ILE A 1 443 ? -2.924 -27.070 5.302 1.00 81.44 443 ILE A N 1
ATOM 3317 C CA . ILE A 1 443 ? -1.937 -27.887 6.023 1.00 81.44 443 ILE A CA 1
ATOM 3318 C C . ILE A 1 443 ? -2.568 -28.519 7.269 1.00 81.44 443 ILE A C 1
ATOM 3320 O O . ILE A 1 443 ? -2.365 -29.708 7.518 1.00 81.44 443 ILE A O 1
ATOM 3324 N N . ALA A 1 444 ? -3.346 -27.767 8.055 1.00 86.69 444 ALA A N 1
ATOM 3325 C CA . ALA A 1 444 ? -3.992 -28.294 9.256 1.00 86.69 444 ALA A CA 1
ATOM 3326 C C . ALA A 1 444 ? -4.964 -29.441 8.941 1.00 86.69 444 ALA A C 1
ATOM 3328 O O . ALA A 1 444 ? -5.015 -30.411 9.699 1.00 86.69 444 ALA A O 1
ATOM 3329 N N . ARG A 1 445 ? -5.690 -29.380 7.818 1.00 85.81 445 ARG A N 1
ATOM 3330 C CA . ARG A 1 445 ? -6.579 -30.468 7.368 1.00 85.81 445 ARG A CA 1
ATOM 3331 C C . ARG A 1 445 ? -5.825 -31.766 7.117 1.00 85.81 445 ARG A C 1
ATOM 3333 O O . ARG A 1 445 ? -6.314 -32.831 7.473 1.00 85.81 445 ARG A O 1
ATOM 3340 N N . HIS A 1 446 ? -4.620 -31.671 6.569 1.00 79.94 446 HIS A N 1
ATOM 3341 C CA . HIS A 1 446 ? -3.802 -32.830 6.224 1.00 79.94 446 HIS A CA 1
ATOM 3342 C C . HIS A 1 446 ? -2.896 -33.320 7.359 1.00 79.94 446 HIS A C 1
ATOM 3344 O O . HIS A 1 446 ? -2.491 -34.481 7.368 1.00 79.94 446 HIS A O 1
ATOM 3350 N N . LEU A 1 447 ? -2.588 -32.453 8.324 1.00 86.12 447 LEU A N 1
ATOM 3351 C CA . LEU A 1 447 ? -1.794 -32.775 9.509 1.00 86.12 447 LEU A CA 1
ATOM 3352 C C . LEU A 1 447 ? -2.629 -33.278 10.688 1.00 86.12 447 LEU A C 1
ATOM 3354 O O . LEU A 1 447 ? -2.088 -33.436 11.788 1.00 86.12 447 LEU A O 1
ATOM 3358 N N . THR A 1 448 ? -3.929 -33.496 10.500 1.00 88.25 448 THR A N 1
ATOM 3359 C CA . THR A 1 448 ? -4.817 -33.930 11.574 1.00 88.25 448 THR A CA 1
ATOM 3360 C C . THR A 1 448 ? -5.662 -35.131 11.180 1.00 88.25 448 THR A C 1
ATOM 3362 O O . THR A 1 448 ? -5.965 -35.344 10.010 1.00 88.25 448 THR A O 1
ATOM 3365 N N . THR A 1 449 ? -6.026 -35.931 12.178 1.00 87.06 449 THR A N 1
ATOM 3366 C CA . THR A 1 449 ? -6.922 -37.081 12.045 1.00 87.06 449 THR A CA 1
ATOM 3367 C C . THR A 1 449 ? -8.014 -36.969 13.092 1.00 87.06 449 THR A C 1
ATOM 3369 O O . THR A 1 449 ? -7.771 -36.552 14.227 1.00 87.06 449 THR A O 1
ATOM 3372 N N . LEU A 1 450 ? -9.232 -37.337 12.705 1.00 86.81 450 LEU A N 1
ATOM 3373 C CA . LEU A 1 450 ? -10.362 -37.407 13.616 1.00 86.81 450 LEU A CA 1
ATOM 3374 C C . LEU A 1 450 ? -10.306 -38.730 14.394 1.00 86.81 450 LEU A C 1
ATOM 3376 O O . LEU A 1 450 ? -10.431 -39.800 13.804 1.00 86.81 450 LEU A O 1
ATOM 3380 N N . ILE A 1 451 ? -10.127 -38.651 15.711 1.00 84.00 451 ILE A N 1
ATOM 3381 C CA . ILE A 1 451 ? -10.117 -39.790 16.637 1.00 84.00 451 ILE A CA 1
ATOM 3382 C C . ILE A 1 451 ? -11.224 -39.539 17.660 1.00 84.00 451 ILE A C 1
ATOM 3384 O O . ILE A 1 451 ? -11.235 -38.496 18.307 1.00 84.00 451 ILE A O 1
ATOM 3388 N N . ASP A 1 452 ? -12.195 -40.449 17.760 1.00 84.81 452 ASP A N 1
ATOM 3389 C CA . ASP A 1 452 ? -13.339 -40.347 18.684 1.00 84.81 452 ASP A CA 1
ATOM 3390 C C . ASP A 1 452 ? -14.079 -38.990 18.634 1.00 84.81 452 ASP A C 1
ATOM 3392 O O . ASP A 1 452 ? -14.518 -38.444 19.646 1.00 84.81 452 ASP A O 1
ATOM 3396 N N . GLY A 1 453 ? -14.212 -38.421 17.430 1.00 82.94 453 GLY A N 1
ATOM 3397 C CA . GLY A 1 453 ? -14.880 -37.134 17.202 1.00 82.94 453 GLY A CA 1
ATOM 3398 C C . GLY A 1 453 ? -14.044 -35.899 17.559 1.00 82.94 453 GLY A C 1
ATOM 3399 O O . GLY A 1 453 ? -14.555 -34.784 17.485 1.00 82.94 453 GLY A O 1
ATOM 3400 N N . GLN A 1 454 ? -12.769 -36.070 17.914 1.00 85.94 454 GLN A N 1
ATOM 3401 C CA . GLN A 1 454 ? -11.829 -34.991 18.212 1.00 85.94 454 GLN A CA 1
ATOM 3402 C C . GLN A 1 454 ? -10.697 -34.962 17.184 1.00 85.94 454 GLN A C 1
ATOM 3404 O O . GLN A 1 454 ? -10.231 -36.001 16.725 1.00 85.94 454 GLN A O 1
ATOM 3409 N N . LEU A 1 455 ? -10.247 -33.769 16.793 1.00 90.31 455 LEU A N 1
ATOM 3410 C CA . LEU A 1 455 ? -9.135 -33.626 15.853 1.00 90.31 455 LEU A CA 1
ATOM 3411 C C . LEU A 1 455 ? -7.801 -33.707 16.601 1.00 90.31 455 LEU A C 1
ATOM 3413 O O . LEU A 1 455 ? -7.547 -32.939 17.529 1.00 90.31 455 LEU A O 1
ATOM 3417 N N . HIS A 1 456 ? -6.921 -34.606 16.177 1.00 88.38 456 HIS A N 1
ATOM 3418 C CA . HIS A 1 456 ? -5.585 -34.779 16.742 1.00 88.38 456 HIS A CA 1
ATOM 3419 C C . HIS A 1 456 ? -4.519 -34.535 15.682 1.00 88.38 456 HIS A C 1
ATOM 3421 O O . HIS A 1 456 ? -4.717 -34.870 14.522 1.00 88.38 456 HIS A O 1
ATOM 3427 N N . TRP A 1 457 ? -3.380 -33.965 16.082 1.00 88.12 457 TRP A N 1
ATOM 3428 C CA . TRP A 1 457 ? -2.214 -33.859 15.203 1.00 88.12 457 TRP A CA 1
ATOM 3429 C C . TRP A 1 457 ? -1.669 -35.248 14.869 1.00 88.12 457 TRP A C 1
ATOM 3431 O O . TRP A 1 457 ? -1.476 -36.057 15.773 1.00 88.12 457 TRP A O 1
ATOM 3441 N N . ASN A 1 458 ? -1.306 -35.465 13.608 1.00 87.44 458 ASN A N 1
ATOM 3442 C CA . ASN A 1 458 ? -0.679 -36.707 13.143 1.00 87.44 458 ASN A CA 1
ATOM 3443 C C . ASN A 1 458 ? 0.828 -36.770 13.444 1.00 87.44 458 ASN A C 1
ATOM 3445 O O . ASN A 1 458 ? 1.528 -37.690 13.0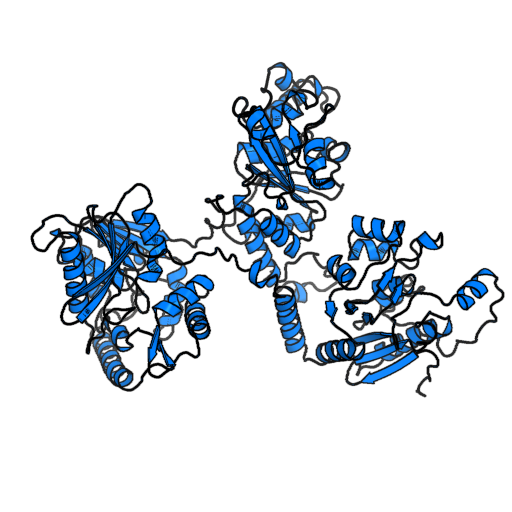37 1.00 87.44 458 ASN A O 1
ATOM 3449 N N . PHE A 1 459 ? 1.345 -35.774 14.163 1.00 89.06 459 PHE A N 1
ATOM 3450 C CA . PHE A 1 459 ? 2.725 -35.738 14.617 1.00 89.06 459 PHE A CA 1
ATOM 3451 C C . PHE A 1 459 ? 2.880 -36.500 15.936 1.00 89.06 459 PHE A C 1
ATOM 3453 O O . PHE A 1 459 ? 2.286 -36.111 16.945 1.00 89.06 459 PHE A O 1
ATOM 3460 N N . ASP A 1 460 ? 3.746 -37.514 15.958 1.00 87.94 460 ASP A N 1
ATOM 3461 C CA . ASP A 1 460 ? 4.100 -38.235 17.180 1.00 87.94 460 ASP A CA 1
ATOM 3462 C C . ASP A 1 460 ? 5.061 -37.393 18.044 1.00 87.94 460 ASP A C 1
ATOM 3464 O O . ASP A 1 460 ? 6.202 -37.133 17.644 1.00 87.94 460 ASP A O 1
ATOM 3468 N N . PRO A 1 461 ? 4.670 -36.991 19.271 1.00 82.69 461 PRO A N 1
ATOM 3469 C CA . PRO A 1 461 ? 5.543 -36.252 20.179 1.00 82.69 461 PRO A CA 1
ATOM 3470 C C . PRO A 1 461 ? 6.892 -36.930 20.454 1.00 82.69 461 PRO A C 1
ATOM 3472 O O . PRO A 1 461 ? 7.865 -36.232 20.756 1.00 82.69 461 PRO A O 1
ATOM 3475 N N . GLN A 1 462 ? 6.985 -38.259 20.334 1.00 80.31 462 GLN A N 1
ATOM 3476 C CA . GLN A 1 462 ? 8.234 -38.998 20.523 1.00 80.31 462 GLN A CA 1
ATOM 3477 C C . GLN A 1 462 ? 9.269 -38.719 19.420 1.00 80.31 462 GLN A C 1
ATOM 3479 O O . GLN A 1 462 ? 10.473 -38.789 19.697 1.00 80.31 462 GLN A O 1
ATOM 3484 N N . ALA A 1 463 ? 8.839 -38.310 18.219 1.00 85.06 463 ALA A N 1
ATOM 3485 C CA . ALA A 1 463 ? 9.723 -37.982 17.098 1.00 85.06 463 ALA A CA 1
ATOM 3486 C C . ALA A 1 463 ? 10.615 -36.752 17.365 1.00 85.06 463 ALA A C 1
ATOM 3488 O O . ALA A 1 463 ? 11.679 -36.615 16.761 1.00 85.06 463 ALA A O 1
ATOM 3489 N N . ARG A 1 464 ? 10.257 -35.897 18.341 1.00 76.62 464 ARG A N 1
ATOM 3490 C CA . ARG A 1 464 ? 11.063 -34.728 18.763 1.00 76.62 464 ARG A CA 1
ATOM 3491 C C . ARG A 1 464 ? 12.466 -35.087 19.243 1.00 76.62 464 ARG A C 1
ATOM 3493 O O . ARG A 1 464 ? 13.362 -34.254 19.206 1.00 76.62 464 ARG A O 1
ATOM 3500 N N . ASN A 1 465 ? 12.666 -36.323 19.687 1.00 71.44 465 ASN A N 1
ATOM 3501 C CA . ASN A 1 465 ? 13.903 -36.745 20.327 1.00 71.44 465 ASN A CA 1
ATOM 3502 C C . ASN A 1 465 ? 14.892 -37.422 19.368 1.00 71.44 465 ASN A C 1
ATOM 3504 O O . ASN A 1 465 ? 15.748 -38.180 19.820 1.00 71.44 465 ASN A O 1
ATOM 3508 N N . VAL A 1 466 ? 14.793 -37.192 18.059 1.00 74.94 466 VAL A N 1
ATOM 3509 C CA . VAL A 1 466 ? 15.736 -37.761 17.078 1.00 74.94 466 VAL A CA 1
ATOM 3510 C C . VAL A 1 466 ? 17.184 -37.275 17.280 1.00 74.94 466 VAL A C 1
ATOM 3512 O O . VAL A 1 466 ? 18.121 -37.975 16.907 1.00 74.94 466 VAL A O 1
ATOM 3515 N N . PHE A 1 467 ? 17.380 -36.122 17.930 1.00 69.25 467 PHE A N 1
ATOM 3516 C CA . PHE A 1 467 ? 18.688 -35.481 18.126 1.00 69.25 467 PHE A CA 1
ATOM 3517 C C . PHE A 1 467 ? 19.387 -35.799 19.460 1.00 69.25 467 PHE A C 1
ATOM 3519 O O . PHE A 1 467 ? 20.354 -35.127 19.814 1.00 69.25 467 PHE A O 1
ATOM 3526 N N . ILE A 1 468 ? 18.931 -36.796 20.231 1.00 66.31 468 ILE A N 1
ATOM 3527 C CA . ILE A 1 468 ? 19.598 -37.129 21.502 1.00 66.31 468 ILE A CA 1
ATOM 3528 C C . ILE A 1 468 ? 21.051 -37.549 21.246 1.00 66.31 468 ILE A C 1
ATOM 3530 O O . ILE A 1 468 ? 21.301 -38.535 20.556 1.00 66.31 468 ILE A O 1
ATOM 3534 N N . GLY A 1 469 ? 21.990 -36.820 21.857 1.00 59.03 469 GLY A N 1
ATOM 3535 C CA . GLY A 1 469 ? 23.426 -37.079 21.743 1.00 59.03 469 GLY A CA 1
ATOM 3536 C C . GLY A 1 469 ? 24.050 -36.627 20.421 1.00 59.03 469 GLY A C 1
ATOM 3537 O O . GLY A 1 469 ? 25.184 -36.994 20.160 1.00 59.03 469 GLY A O 1
ATOM 3538 N N . VAL A 1 470 ? 23.338 -35.854 19.591 1.00 64.56 470 VAL A N 1
ATOM 3539 C CA . VAL A 1 470 ? 23.885 -35.284 18.351 1.00 64.56 470 VAL A CA 1
ATOM 3540 C C . VAL A 1 470 ? 24.462 -33.898 18.634 1.00 64.56 470 VAL A C 1
ATOM 3542 O O . VAL A 1 470 ? 23.748 -33.021 19.120 1.00 64.56 470 VAL A O 1
ATOM 3545 N N . ASN A 1 471 ? 25.727 -33.682 18.276 1.00 68.25 471 ASN A N 1
ATOM 3546 C CA . ASN A 1 471 ? 26.389 -32.376 18.298 1.00 68.25 471 ASN A CA 1
ATOM 3547 C C . ASN A 1 471 ? 26.994 -32.037 16.911 1.00 68.25 471 ASN A C 1
ATOM 3549 O O . ASN A 1 471 ? 26.984 -32.840 15.974 1.00 68.25 471 ASN A O 1
ATOM 3553 N N . THR A 1 472 ? 27.494 -30.816 16.750 1.00 69.88 472 THR A N 1
ATOM 3554 C CA . THR A 1 472 ? 28.135 -30.313 15.522 1.00 69.88 472 THR A CA 1
ATOM 3555 C C . THR A 1 472 ? 29.413 -31.089 15.196 1.00 69.88 472 THR A C 1
ATOM 3557 O O . THR A 1 472 ? 29.715 -31.321 14.021 1.00 69.88 472 THR A O 1
ATOM 3560 N N . LEU A 1 473 ? 30.145 -31.550 16.217 1.00 70.62 473 LEU A N 1
ATOM 3561 C CA . LEU A 1 473 ? 31.334 -32.392 16.040 1.00 70.62 473 LEU A CA 1
ATOM 3562 C C . LEU A 1 473 ? 30.970 -33.728 15.371 1.00 70.62 473 LEU A C 1
ATOM 3564 O O . LEU A 1 473 ? 31.640 -34.158 14.432 1.00 70.62 473 LEU A O 1
ATOM 3568 N N . ASP A 1 474 ? 29.851 -34.332 15.762 1.00 75.69 474 ASP A N 1
ATOM 3569 C CA . ASP A 1 474 ? 29.320 -35.550 15.160 1.00 75.69 474 ASP A CA 1
ATOM 3570 C C . ASP A 1 474 ? 28.811 -35.350 13.735 1.00 75.69 474 ASP A C 1
ATOM 3572 O O . ASP A 1 474 ? 28.844 -36.292 12.946 1.00 75.69 474 ASP A O 1
ATOM 3576 N N . ASN A 1 475 ? 28.352 -34.152 13.375 1.00 83.69 475 ASN A N 1
ATOM 3577 C CA . ASN A 1 475 ? 27.942 -33.847 12.002 1.00 83.69 475 ASN A CA 1
ATOM 3578 C C . ASN A 1 475 ? 29.139 -33.633 11.068 1.00 83.69 475 ASN A C 1
ATOM 3580 O O . ASN A 1 475 ? 29.079 -34.009 9.897 1.00 83.69 475 ASN A O 1
ATOM 3584 N N . THR A 1 476 ? 30.238 -33.089 11.596 1.00 87.75 476 THR A N 1
ATOM 3585 C CA . THR A 1 476 ? 31.444 -32.737 10.828 1.00 87.75 476 THR A CA 1
ATOM 3586 C C . THR A 1 476 ? 31.993 -33.920 10.030 1.00 87.75 476 THR A C 1
ATOM 3588 O O . THR A 1 476 ? 32.282 -33.774 8.842 1.00 87.75 476 THR A O 1
ATOM 3591 N N . LYS A 1 477 ? 32.059 -35.114 10.639 1.00 88.00 477 LYS A N 1
ATOM 3592 C CA . LYS A 1 477 ? 32.534 -36.332 9.955 1.00 88.00 477 LYS A CA 1
ATOM 3593 C C . LYS A 1 477 ? 31.672 -36.724 8.754 1.00 88.00 477 LYS A C 1
ATOM 3595 O O . LYS A 1 477 ? 32.201 -37.289 7.809 1.00 88.00 477 LYS A O 1
ATOM 3600 N N . TYR A 1 478 ? 30.370 -36.433 8.773 1.00 91.62 478 TYR A N 1
ATOM 3601 C CA . TYR A 1 478 ? 29.491 -36.726 7.640 1.00 91.62 478 TYR A CA 1
ATOM 3602 C C . TYR A 1 478 ? 29.657 -35.679 6.542 1.00 91.62 478 TYR A C 1
ATOM 3604 O O . TYR A 1 478 ? 29.856 -36.048 5.391 1.00 91.62 478 TYR A O 1
ATOM 3612 N N . TRP A 1 479 ? 29.656 -34.388 6.891 1.00 94.12 479 TRP A N 1
ATOM 3613 C CA . TRP A 1 479 ? 29.822 -33.294 5.927 1.00 94.12 479 TRP A CA 1
ATOM 3614 C C . TRP A 1 479 ? 31.095 -33.436 5.081 1.00 94.12 479 TRP A C 1
ATOM 3616 O O . TRP A 1 479 ? 31.035 -33.320 3.861 1.00 94.12 479 TRP A O 1
ATOM 3626 N N . GLN A 1 480 ? 32.213 -33.814 5.704 1.00 94.44 480 GLN A N 1
ATOM 3627 C CA . GLN A 1 480 ? 33.491 -34.052 5.017 1.00 94.44 480 GLN A CA 1
ATOM 3628 C C . GLN A 1 480 ? 33.471 -35.225 4.024 1.00 94.44 480 GLN A C 1
ATOM 3630 O O . GLN A 1 480 ? 34.331 -35.311 3.144 1.00 94.44 480 GLN A O 1
ATOM 3635 N N . GLN A 1 481 ? 32.517 -36.147 4.162 1.00 95.12 481 GLN A N 1
ATOM 3636 C CA . GLN A 1 481 ? 32.403 -37.326 3.302 1.00 95.12 481 GLN A CA 1
ATOM 3637 C C . GLN A 1 481 ? 31.389 -37.156 2.169 1.00 95.12 481 GLN A C 1
ATOM 3639 O O . GLN A 1 481 ? 31.356 -37.999 1.275 1.00 95.12 481 GLN A O 1
ATOM 3644 N N . ILE A 1 482 ? 30.623 -36.061 2.139 1.00 96.44 482 ILE A N 1
ATOM 3645 C CA . ILE A 1 482 ? 29.695 -35.769 1.041 1.00 96.44 482 ILE A CA 1
ATOM 3646 C C . ILE A 1 482 ? 30.497 -35.537 -0.247 1.00 96.44 482 ILE A C 1
ATOM 3648 O O . ILE A 1 482 ? 31.334 -34.637 -0.316 1.00 96.44 482 ILE A O 1
ATOM 3652 N N . LYS A 1 483 ? 30.261 -36.380 -1.260 1.00 95.06 483 LYS A N 1
ATOM 3653 C CA . LYS A 1 483 ? 30.939 -36.307 -2.570 1.00 95.06 483 LYS A CA 1
ATOM 3654 C C . LYS A 1 483 ? 30.134 -35.569 -3.633 1.00 95.06 483 LYS A C 1
ATOM 3656 O O . LYS A 1 483 ? 30.726 -34.999 -4.543 1.00 95.06 483 LYS A O 1
ATOM 3661 N N . ALA A 1 484 ? 28.809 -35.583 -3.515 1.00 95.31 484 ALA A N 1
ATOM 3662 C CA . ALA A 1 484 ? 27.924 -34.893 -4.440 1.00 95.31 484 ALA A CA 1
ATOM 3663 C C . ALA A 1 484 ? 28.095 -33.363 -4.338 1.00 95.31 484 ALA A C 1
ATOM 3665 O O . ALA A 1 484 ? 28.375 -32.858 -3.244 1.00 95.31 484 ALA A O 1
ATOM 3666 N N . PRO A 1 485 ? 27.891 -32.614 -5.437 1.00 97.25 485 PRO A N 1
ATOM 3667 C CA . PRO A 1 485 ? 27.767 -31.163 -5.372 1.00 97.25 485 PRO A CA 1
ATOM 3668 C C . PRO A 1 485 ? 26.607 -30.777 -4.444 1.00 97.25 485 PRO A C 1
ATOM 3670 O O . PRO A 1 485 ? 25.499 -31.311 -4.562 1.00 97.25 485 PRO A O 1
ATOM 3673 N N . ALA A 1 486 ? 26.874 -29.863 -3.513 1.00 97.31 486 ALA A N 1
ATOM 3674 C CA . ALA A 1 486 ? 25.949 -29.460 -2.464 1.00 97.31 486 ALA A CA 1
ATOM 3675 C C . ALA A 1 486 ? 25.610 -27.965 -2.546 1.00 97.31 486 ALA A C 1
ATOM 3677 O O . ALA A 1 486 ? 26.496 -27.120 -2.497 1.00 97.31 486 ALA A O 1
ATOM 3678 N N . CYS A 1 487 ? 24.324 -27.629 -2.595 1.00 95.69 487 CYS A N 1
ATOM 3679 C CA . CYS A 1 487 ? 23.828 -26.267 -2.428 1.00 95.69 487 CYS A CA 1
ATOM 3680 C C . CYS A 1 487 ? 23.252 -26.112 -1.018 1.00 95.69 487 CYS A C 1
ATOM 3682 O O . CYS A 1 487 ? 22.330 -26.825 -0.621 1.00 95.69 487 CYS A O 1
ATOM 3684 N N . ILE A 1 488 ? 23.809 -25.191 -0.244 1.00 94.50 488 ILE A N 1
ATOM 3685 C CA . ILE A 1 488 ? 23.446 -24.948 1.149 1.00 94.50 488 ILE A CA 1
ATOM 3686 C C . ILE A 1 488 ? 22.749 -23.597 1.207 1.00 94.50 488 ILE A C 1
ATOM 3688 O O . ILE A 1 488 ? 23.303 -22.592 0.776 1.00 94.50 488 ILE A O 1
ATOM 3692 N N . ILE A 1 489 ? 21.543 -23.562 1.761 1.00 91.25 489 ILE A N 1
ATOM 3693 C CA . ILE A 1 489 ? 20.728 -22.358 1.886 1.00 91.25 489 ILE A CA 1
ATOM 3694 C C . ILE A 1 489 ? 20.495 -22.088 3.371 1.00 91.25 489 ILE A C 1
ATOM 3696 O O . ILE A 1 489 ? 19.843 -22.872 4.067 1.00 91.25 489 ILE A O 1
ATOM 3700 N N . SER A 1 490 ? 21.023 -20.964 3.852 1.00 86.31 490 SER A N 1
ATOM 3701 C CA . SER A 1 490 ? 20.825 -20.469 5.217 1.00 86.31 490 SER A CA 1
ATOM 3702 C C . SER A 1 490 ? 19.946 -19.225 5.206 1.00 86.31 490 SER A C 1
ATOM 3704 O O . SER A 1 490 ? 20.210 -18.254 4.510 1.00 86.31 490 SER A O 1
ATOM 3706 N N . GLY A 1 491 ? 18.882 -19.242 5.980 1.00 78.62 491 GLY A N 1
ATOM 3707 C CA . GLY A 1 491 ? 17.941 -18.161 6.192 1.00 78.62 491 GLY A CA 1
ATOM 3708 C C . GLY A 1 491 ? 18.453 -17.184 7.234 1.00 78.62 491 GLY A C 1
ATOM 3709 O O . GLY A 1 491 ? 18.830 -17.556 8.347 1.00 78.62 491 GLY A O 1
ATOM 3710 N N . THR A 1 492 ? 18.408 -15.896 6.902 1.00 70.31 492 THR A N 1
ATOM 3711 C CA . THR A 1 492 ? 18.778 -14.861 7.866 1.00 70.31 492 THR A CA 1
ATOM 3712 C C . THR A 1 492 ? 17.830 -14.853 9.056 1.00 70.31 492 THR A C 1
ATOM 3714 O O . THR A 1 492 ? 18.282 -14.600 10.149 1.00 70.31 492 THR A O 1
ATOM 3717 N N . LEU A 1 493 ? 16.549 -15.203 8.922 1.00 68.62 493 LEU A N 1
ATOM 3718 C CA . LEU A 1 493 ? 15.591 -15.182 10.042 1.00 68.62 493 LEU A CA 1
ATOM 3719 C C . LEU A 1 493 ? 15.733 -16.336 11.043 1.00 68.62 493 LEU A C 1
ATOM 3721 O O . LEU A 1 493 ? 15.100 -16.308 12.102 1.00 68.62 493 LEU A O 1
ATOM 3725 N N . SER A 1 494 ? 16.556 -17.336 10.747 1.00 69.75 494 SER A N 1
ATOM 3726 C CA . SER A 1 494 ? 16.710 -18.525 11.589 1.00 69.75 494 SER A CA 1
ATOM 3727 C C . SER A 1 494 ? 17.294 -18.191 12.962 1.00 69.75 494 SER A C 1
ATOM 3729 O O . SER A 1 494 ? 17.011 -18.881 13.941 1.00 69.75 494 SER A O 1
ATOM 3731 N N . TYR A 1 495 ? 17.992 -17.057 13.087 1.00 68.50 495 TYR A N 1
ATOM 3732 C CA . TYR A 1 495 ? 18.455 -16.536 14.373 1.00 68.50 495 TYR A CA 1
ATOM 3733 C C . TYR A 1 495 ? 17.300 -16.212 15.340 1.00 68.50 495 TYR A C 1
ATOM 3735 O O . TYR A 1 495 ? 17.444 -16.399 16.546 1.00 68.50 495 TYR A O 1
ATOM 3743 N N . GLN A 1 496 ? 16.126 -15.802 14.837 1.00 68.00 496 GLN A N 1
ATOM 3744 C CA . GLN A 1 496 ? 14.946 -15.516 15.670 1.00 68.00 496 GLN A CA 1
ATOM 3745 C C . GLN A 1 496 ? 14.355 -16.798 16.253 1.00 68.00 496 GLN A C 1
ATOM 3747 O O . GLN A 1 496 ? 13.893 -16.811 17.394 1.00 68.00 496 GLN A O 1
ATOM 3752 N N . TYR A 1 497 ? 14.354 -17.871 15.458 1.00 72.12 497 TYR A N 1
ATOM 3753 C CA . TYR A 1 497 ? 13.893 -19.183 15.894 1.00 72.12 497 TYR A CA 1
ATOM 3754 C C . TYR A 1 497 ? 14.838 -19.753 16.957 1.00 72.12 497 TYR A C 1
ATOM 3756 O O . TYR A 1 497 ? 14.401 -20.044 18.070 1.00 72.12 497 TYR A O 1
ATOM 3764 N N . TRP A 1 498 ? 16.141 -19.812 16.663 1.00 71.06 498 TRP A N 1
ATOM 3765 C CA . TRP A 1 498 ? 17.141 -20.323 17.603 1.00 71.06 498 TRP A CA 1
ATOM 3766 C C . TRP A 1 498 ? 17.275 -19.460 18.858 1.00 71.06 498 TRP A C 1
ATOM 3768 O O . TRP A 1 498 ? 17.450 -19.999 19.945 1.00 71.06 498 TRP A O 1
ATOM 3778 N N . GLY A 1 499 ? 17.122 -18.139 18.737 1.00 69.00 499 GLY A N 1
ATOM 3779 C CA . GLY A 1 499 ? 17.070 -17.222 19.874 1.00 69.00 499 GLY A CA 1
ATOM 3780 C C . GLY A 1 499 ? 15.941 -17.552 20.848 1.00 69.00 499 GLY A C 1
ATOM 3781 O O . GLY A 1 499 ? 16.153 -17.504 22.052 1.00 69.00 499 GLY A O 1
ATOM 3782 N N . LYS A 1 500 ? 14.759 -17.945 20.351 1.00 71.38 500 LYS A N 1
ATOM 3783 C CA . LYS A 1 500 ? 13.643 -18.386 21.205 1.00 71.38 500 LYS A CA 1
ATOM 3784 C C . LYS A 1 500 ? 13.877 -19.777 21.789 1.00 71.38 500 LYS A C 1
ATOM 3786 O O . LYS A 1 500 ? 13.641 -19.972 22.978 1.00 71.38 500 LYS A O 1
ATOM 3791 N N . GLU A 1 501 ? 14.330 -20.723 20.969 1.00 70.06 501 GLU A N 1
ATOM 3792 C CA . GLU A 1 501 ? 14.472 -22.126 21.376 1.00 70.06 501 GLU A CA 1
ATOM 3793 C C . GLU A 1 501 ? 15.626 -22.328 22.375 1.00 70.06 501 GLU A C 1
ATOM 3795 O O . GLU A 1 501 ? 15.513 -23.128 23.298 1.00 70.06 501 GLU A O 1
ATOM 3800 N N . LEU A 1 502 ? 16.718 -21.568 22.231 1.00 67.31 502 LEU A N 1
ATOM 3801 C CA . LEU A 1 502 ? 17.945 -21.699 23.029 1.00 67.31 502 LEU A CA 1
ATOM 3802 C C . LEU A 1 502 ? 18.159 -20.535 24.014 1.00 67.31 502 LEU A C 1
ATOM 3804 O O . LEU A 1 502 ? 19.241 -20.410 24.590 1.00 67.31 502 LEU A O 1
ATOM 3808 N N . ALA A 1 503 ? 17.140 -19.697 24.254 1.00 65.50 503 ALA A N 1
ATOM 3809 C CA . ALA A 1 503 ? 17.220 -18.569 25.194 1.00 65.50 503 ALA A CA 1
ATOM 3810 C C . ALA A 1 503 ? 17.690 -19.005 26.593 1.00 65.50 503 ALA A C 1
ATOM 3812 O O . ALA A 1 503 ? 18.499 -18.336 27.233 1.00 65.50 503 ALA A O 1
ATOM 3813 N N . GLN A 1 504 ? 17.197 -20.156 27.063 1.00 60.03 504 GLN A N 1
ATOM 3814 C CA . GLN A 1 504 ? 17.531 -20.712 28.379 1.00 60.03 504 GLN A CA 1
ATOM 3815 C C . GLN A 1 504 ? 18.954 -21.291 28.448 1.00 60.03 504 GLN A C 1
ATOM 3817 O O . GLN A 1 504 ? 19.478 -21.490 29.539 1.00 60.03 504 GLN A O 1
ATOM 3822 N N . GLU A 1 505 ? 19.589 -21.528 27.297 1.00 62.25 505 GLU A N 1
ATOM 3823 C CA . GLU A 1 505 ? 20.970 -22.010 27.172 1.00 62.25 505 GLU A CA 1
ATOM 3824 C C . GLU A 1 505 ? 21.972 -20.849 26.976 1.00 62.25 505 GLU A C 1
ATOM 3826 O O . GLU A 1 505 ? 23.149 -21.082 26.707 1.00 62.25 505 GLU A O 1
ATOM 3831 N N . GLY A 1 506 ? 21.526 -19.591 27.121 1.00 57.84 506 GLY A N 1
ATOM 3832 C CA . GLY A 1 506 ? 22.379 -18.400 27.039 1.00 57.84 506 GLY A CA 1
ATOM 3833 C C . GLY A 1 506 ? 22.730 -17.957 25.615 1.00 57.84 506 GLY A C 1
ATOM 3834 O O . GLY A 1 506 ? 23.641 -17.149 25.435 1.00 57.84 506 GLY A O 1
ATOM 3835 N N . PHE A 1 507 ? 22.029 -18.466 24.596 1.00 64.75 507 PHE A N 1
ATOM 3836 C CA . PHE A 1 507 ? 22.244 -18.052 23.211 1.00 64.75 507 PHE A CA 1
ATOM 3837 C C . PHE A 1 507 ? 21.719 -16.627 22.976 1.00 64.75 507 PHE A C 1
ATOM 3839 O O . PHE A 1 507 ? 20.557 -16.326 23.243 1.00 64.75 507 PHE A O 1
ATOM 3846 N N . THR A 1 508 ? 22.565 -15.748 22.436 1.00 57.34 508 THR A N 1
ATOM 3847 C CA . THR A 1 508 ? 22.268 -14.316 22.238 1.00 57.34 508 THR A CA 1
ATOM 3848 C C . THR A 1 508 ? 21.425 -14.024 20.997 1.00 57.34 508 THR A C 1
ATOM 3850 O O . THR A 1 508 ? 21.169 -12.864 20.685 1.00 57.34 508 THR A O 1
ATOM 3853 N N . GLY A 1 509 ? 20.988 -15.062 20.277 1.00 59.94 509 GLY A N 1
ATOM 3854 C CA . GLY A 1 509 ? 20.196 -14.901 19.063 1.00 59.94 509 GLY A CA 1
ATOM 3855 C C . GLY A 1 509 ? 21.024 -14.562 17.827 1.00 59.94 509 GLY A C 1
ATOM 3856 O O . GLY A 1 509 ? 20.444 -14.073 16.870 1.00 59.94 509 GLY A O 1
ATOM 3857 N N . HIS A 1 510 ? 22.339 -14.818 17.819 1.00 64.69 510 HIS A N 1
ATOM 3858 C CA . HIS A 1 510 ? 23.206 -14.667 16.645 1.00 64.69 510 HIS A CA 1
ATOM 3859 C C . HIS A 1 510 ? 24.256 -15.784 16.588 1.00 64.69 510 HIS A C 1
ATOM 3861 O O . HIS A 1 510 ? 24.872 -16.110 17.600 1.00 64.69 510 HIS A O 1
ATOM 3867 N N . PHE A 1 511 ? 24.459 -16.370 15.402 1.00 69.25 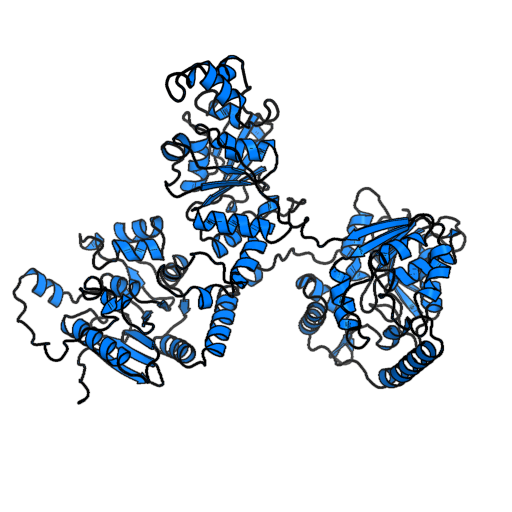511 PHE A N 1
ATOM 3868 C CA . PHE A 1 511 ? 25.590 -17.270 15.149 1.00 69.25 511 PHE A CA 1
ATOM 3869 C C . PHE A 1 511 ? 26.912 -16.511 15.302 1.00 69.25 511 PHE A C 1
ATOM 3871 O O . PHE A 1 511 ? 26.953 -15.292 15.113 1.00 69.25 511 PHE A O 1
ATOM 3878 N N . ALA A 1 512 ? 27.995 -17.226 15.609 1.00 72.31 512 ALA A N 1
ATOM 3879 C CA . ALA A 1 512 ? 29.318 -16.622 15.565 1.00 72.31 512 ALA A CA 1
ATOM 3880 C C . ALA A 1 512 ? 29.626 -16.122 14.143 1.00 72.31 512 ALA A C 1
ATOM 3882 O O . ALA A 1 512 ? 29.090 -16.625 13.148 1.00 72.31 512 ALA A O 1
ATOM 3883 N N . GLU A 1 513 ? 30.486 -15.108 14.044 1.00 74.38 513 GLU A N 1
ATOM 3884 C CA . GLU A 1 513 ? 30.861 -14.532 12.756 1.00 74.38 513 GLU A CA 1
ATOM 3885 C C . GLU A 1 513 ? 31.373 -15.632 11.812 1.00 74.38 513 GLU A C 1
ATOM 3887 O O . GLU A 1 513 ? 32.267 -16.405 12.162 1.00 74.38 513 GLU A O 1
ATOM 3892 N N . ARG A 1 514 ? 30.772 -15.723 10.620 1.00 80.69 514 ARG A N 1
ATOM 3893 C CA . ARG A 1 514 ? 31.086 -16.721 9.584 1.00 80.69 514 ARG A CA 1
ATOM 3894 C C . ARG A 1 514 ? 30.947 -18.190 10.011 1.00 80.69 514 ARG A C 1
ATOM 3896 O O . ARG A 1 514 ? 31.572 -19.075 9.420 1.00 80.69 514 ARG A O 1
ATOM 3903 N N . GLU A 1 515 ? 30.160 -18.485 11.044 1.00 84.12 515 GLU A N 1
ATOM 3904 C CA . GLU A 1 515 ? 29.993 -19.852 11.546 1.00 84.12 515 GLU A CA 1
ATOM 3905 C C . GLU A 1 515 ? 29.361 -20.784 10.501 1.00 84.12 515 GLU A C 1
ATOM 3907 O O . GLU A 1 515 ? 29.848 -21.897 10.305 1.00 84.12 515 GLU A O 1
ATOM 3912 N N . MET A 1 516 ? 28.303 -20.346 9.808 1.00 85.06 516 MET A N 1
ATOM 3913 C CA . MET A 1 516 ? 27.621 -21.170 8.800 1.00 85.06 516 MET A CA 1
ATOM 3914 C C . MET A 1 516 ? 28.498 -21.413 7.575 1.00 85.06 516 MET A C 1
ATOM 3916 O O . MET A 1 516 ? 28.575 -22.542 7.102 1.00 85.06 516 MET A O 1
ATOM 3920 N N . GLU A 1 517 ? 29.220 -20.391 7.126 1.00 88.06 517 GLU A N 1
ATOM 3921 C CA . GLU A 1 517 ? 30.203 -20.471 6.048 1.00 88.06 517 GLU A CA 1
ATOM 3922 C C . GLU A 1 517 ? 31.314 -21.460 6.410 1.00 88.06 517 GLU A C 1
ATOM 3924 O O . GLU A 1 517 ? 31.718 -22.282 5.591 1.00 88.06 517 GLU A O 1
ATOM 3929 N N . SER A 1 518 ? 31.778 -21.426 7.662 1.00 89.00 518 SER A N 1
ATOM 3930 C CA . SER A 1 518 ? 32.802 -22.350 8.157 1.00 89.00 518 SER A CA 1
ATOM 3931 C C . SER A 1 518 ? 32.306 -23.795 8.170 1.00 89.00 518 SER A C 1
ATOM 3933 O O . SER A 1 518 ? 33.066 -24.708 7.859 1.00 89.00 518 SER A O 1
ATOM 3935 N N . ARG A 1 519 ? 31.028 -24.020 8.501 1.00 89.81 519 ARG A N 1
ATOM 3936 C CA . ARG A 1 519 ? 30.422 -25.356 8.433 1.00 89.81 519 ARG A CA 1
ATOM 3937 C C . ARG A 1 519 ? 30.213 -25.811 6.990 1.00 89.81 519 ARG A C 1
ATOM 3939 O O . ARG A 1 519 ? 30.506 -26.960 6.680 1.00 89.81 519 ARG A O 1
ATOM 3946 N N . ALA A 1 520 ? 29.727 -24.928 6.119 1.00 90.75 520 ALA A N 1
ATOM 3947 C CA . ALA A 1 520 ? 29.536 -25.204 4.698 1.00 90.75 520 ALA A CA 1
ATOM 3948 C C . ALA A 1 520 ? 30.857 -25.605 4.025 1.00 90.75 520 ALA A C 1
ATOM 3950 O O . ALA A 1 520 ? 30.898 -26.594 3.297 1.00 90.75 520 ALA A O 1
ATOM 3951 N N . ALA A 1 521 ? 31.952 -24.928 4.387 1.00 93.19 521 ALA A N 1
ATOM 3952 C CA . ALA A 1 521 ? 33.303 -25.217 3.913 1.00 93.19 521 ALA A CA 1
ATOM 3953 C C . ALA A 1 521 ? 33.823 -26.625 4.244 1.00 93.19 521 ALA A C 1
ATOM 3955 O O . ALA A 1 521 ? 34.794 -27.073 3.635 1.00 93.19 521 ALA A O 1
ATOM 3956 N N . LEU A 1 522 ? 33.185 -27.345 5.172 1.00 93.69 522 LEU A N 1
ATOM 3957 C CA . LEU A 1 522 ? 33.517 -28.741 5.462 1.00 93.69 522 LEU A CA 1
ATOM 3958 C C . LEU A 1 522 ? 33.031 -29.701 4.370 1.00 93.69 522 LEU A C 1
ATOM 3960 O O . LEU A 1 522 ? 33.498 -30.836 4.337 1.00 93.69 522 LEU A O 1
ATOM 3964 N N . ILE A 1 523 ? 32.122 -29.270 3.491 1.00 95.81 523 ILE A N 1
ATOM 3965 C CA . ILE A 1 523 ? 31.655 -30.048 2.343 1.00 95.81 523 ILE A CA 1
ATOM 3966 C C . ILE A 1 523 ? 32.547 -29.703 1.134 1.00 95.81 523 ILE A C 1
ATOM 3968 O O . ILE A 1 523 ? 32.570 -28.545 0.713 1.00 95.81 523 ILE A O 1
ATOM 3972 N N . PRO A 1 524 ? 33.289 -30.664 0.546 1.00 91.50 524 PRO A N 1
ATOM 3973 C CA . PRO A 1 524 ? 34.302 -30.368 -0.476 1.00 91.50 524 PRO A CA 1
ATOM 3974 C C . PRO A 1 524 ? 33.788 -29.620 -1.715 1.00 91.50 524 PRO A C 1
ATOM 3976 O O . PRO A 1 524 ? 34.481 -28.755 -2.246 1.00 91.50 524 PRO A O 1
ATOM 3979 N N . HIS A 1 525 ? 32.575 -29.942 -2.169 1.00 93.44 525 HIS A N 1
ATOM 3980 C CA . HIS A 1 525 ? 31.948 -29.356 -3.355 1.00 93.44 525 HIS A CA 1
ATOM 3981 C C . HIS A 1 525 ? 30.663 -28.629 -2.959 1.00 93.44 525 HIS A C 1
ATOM 3983 O O . HIS A 1 525 ? 29.572 -29.122 -3.229 1.00 93.44 525 HIS A O 1
ATOM 3989 N N . HIS A 1 526 ? 30.787 -27.490 -2.274 1.00 95.69 526 HIS A N 1
ATOM 3990 C CA . HIS A 1 526 ? 29.638 -26.726 -1.789 1.00 95.69 526 HIS A CA 1
ATOM 3991 C C . HIS A 1 526 ? 29.493 -25.360 -2.462 1.00 95.69 526 HIS A C 1
ATOM 3993 O O . HIS A 1 526 ? 30.472 -24.708 -2.822 1.00 95.69 526 HIS A O 1
ATOM 3999 N N . GLU A 1 527 ? 28.251 -24.903 -2.533 1.00 94.69 527 GLU A N 1
ATOM 4000 C CA . GLU A 1 527 ? 27.868 -23.512 -2.721 1.00 94.69 527 GLU A CA 1
ATOM 4001 C C . GLU A 1 527 ? 26.993 -23.110 -1.528 1.00 94.69 527 GLU A C 1
ATOM 4003 O O . GLU A 1 527 ? 26.095 -23.859 -1.139 1.00 94.69 527 GLU A O 1
ATOM 4008 N N . HIS A 1 528 ? 27.266 -21.962 -0.904 1.00 91.69 528 HIS A N 1
ATOM 4009 C CA . HIS A 1 528 ? 26.510 -21.490 0.259 1.00 91.69 528 HIS A CA 1
ATOM 4010 C C . HIS A 1 528 ? 25.826 -20.165 -0.047 1.00 91.69 528 HIS A C 1
ATOM 4012 O O . HIS A 1 528 ? 26.474 -19.166 -0.354 1.00 91.69 528 HIS A O 1
ATOM 4018 N N . HIS A 1 529 ? 24.504 -20.168 0.075 1.00 86.75 529 HIS A N 1
ATOM 4019 C CA . HIS A 1 529 ? 23.643 -19.022 -0.154 1.00 86.75 529 HIS A CA 1
ATOM 4020 C C . HIS A 1 529 ? 22.980 -18.593 1.141 1.00 86.75 529 HIS A C 1
ATOM 4022 O O . HIS A 1 529 ? 22.383 -19.398 1.861 1.00 86.75 529 HIS A O 1
ATOM 4028 N N . TRP A 1 530 ? 22.995 -17.290 1.389 1.00 79.38 530 TRP A N 1
ATOM 4029 C CA . TRP A 1 530 ? 22.105 -16.701 2.373 1.00 79.38 530 TRP A CA 1
ATOM 4030 C C . TRP A 1 530 ? 20.780 -16.352 1.707 1.00 79.38 530 TRP A C 1
ATOM 4032 O O . TRP A 1 530 ? 20.706 -15.427 0.896 1.00 79.38 530 TRP A O 1
ATOM 4042 N N . SER A 1 531 ? 19.713 -17.041 2.107 1.00 65.25 531 SER A N 1
ATOM 4043 C CA . SER A 1 531 ? 18.359 -16.537 1.934 1.00 65.25 531 SER A CA 1
ATOM 4044 C C . SER A 1 531 ? 18.196 -15.346 2.873 1.00 65.25 531 SER A C 1
ATOM 4046 O O . SER A 1 531 ? 17.750 -15.469 4.017 1.00 65.25 531 SER A O 1
ATOM 4048 N N . LYS A 1 532 ? 18.588 -14.169 2.383 1.00 54.50 532 LYS A N 1
ATOM 4049 C CA . LYS A 1 532 ? 18.157 -12.891 2.950 1.00 54.50 532 LYS A CA 1
ATOM 4050 C C . LYS A 1 532 ? 16.627 -12.876 2.945 1.00 54.50 532 LYS A C 1
ATOM 4052 O O . LYS A 1 532 ? 16.004 -13.604 2.167 1.00 54.50 532 LYS A O 1
ATOM 4057 N N . THR A 1 533 ? 16.016 -12.124 3.857 1.00 41.69 533 THR A N 1
ATOM 4058 C CA . THR A 1 533 ? 14.567 -11.905 3.847 1.00 41.69 533 THR A CA 1
ATOM 4059 C C . THR A 1 533 ? 14.103 -11.658 2.412 1.00 41.69 533 THR A C 1
ATOM 4061 O O . THR A 1 533 ? 14.821 -11.034 1.626 1.00 41.69 533 THR A O 1
ATOM 4064 N N . MET A 1 534 ? 12.909 -12.145 2.067 1.00 42.28 534 MET A N 1
ATOM 4065 C CA . MET A 1 534 ? 12.168 -11.702 0.882 1.00 42.28 534 MET A CA 1
ATOM 4066 C C . MET A 1 534 ? 11.810 -10.201 0.988 1.00 42.28 534 MET A C 1
ATOM 4068 O O . MET A 1 534 ? 10.665 -9.818 0.807 1.00 42.28 534 MET A O 1
ATOM 4072 N N . ASP A 1 535 ? 12.780 -9.341 1.284 1.00 39.81 535 ASP A N 1
ATOM 4073 C CA . ASP A 1 535 ? 12.651 -7.888 1.277 1.00 39.81 535 ASP A CA 1
ATOM 4074 C C . ASP A 1 535 ? 12.993 -7.319 -0.114 1.00 39.81 535 ASP A C 1
ATOM 4076 O O . ASP A 1 535 ? 12.578 -6.209 -0.438 1.00 39.81 535 ASP A O 1
ATOM 4080 N N . ASP A 1 536 ? 13.643 -8.116 -0.978 1.00 34.28 536 ASP A N 1
ATOM 4081 C CA . ASP A 1 536 ? 13.844 -7.804 -2.405 1.00 34.28 536 ASP A CA 1
ATOM 4082 C C . ASP A 1 536 ? 12.749 -8.401 -3.318 1.00 34.28 536 ASP A C 1
ATOM 4084 O O . ASP A 1 536 ? 12.638 -8.021 -4.481 1.00 34.28 536 ASP A O 1
ATOM 4088 N N . LYS A 1 537 ? 11.898 -9.311 -2.811 1.00 39.34 537 LYS A N 1
ATOM 4089 C CA . LYS A 1 537 ? 10.859 -10.020 -3.596 1.00 39.34 537 LYS A CA 1
ATOM 4090 C C . LYS A 1 537 ? 9.422 -9.532 -3.375 1.00 39.34 537 LYS A C 1
ATOM 4092 O O . LYS A 1 537 ? 8.486 -10.201 -3.794 1.00 39.34 537 LYS A O 1
ATOM 4097 N N . ILE A 1 538 ? 9.226 -8.361 -2.770 1.00 44.59 538 ILE A N 1
ATOM 4098 C CA . ILE A 1 538 ? 7.921 -7.671 -2.842 1.00 44.59 538 ILE A CA 1
ATOM 4099 C C . ILE A 1 538 ? 7.854 -6.780 -4.100 1.00 44.59 538 ILE A C 1
ATOM 4101 O O . ILE A 1 538 ? 6.872 -6.093 -4.351 1.00 44.59 538 ILE A O 1
ATOM 4105 N N . ILE A 1 539 ? 8.887 -6.807 -4.946 1.00 43.38 539 ILE A N 1
ATOM 4106 C CA . ILE A 1 539 ? 8.691 -6.534 -6.366 1.00 43.38 539 ILE A CA 1
ATOM 4107 C C . ILE A 1 539 ? 8.135 -7.830 -6.945 1.00 43.38 539 ILE A C 1
ATOM 4109 O O . ILE A 1 539 ? 8.872 -8.811 -7.074 1.00 43.38 539 ILE A O 1
ATOM 4113 N N . THR A 1 540 ? 6.833 -7.876 -7.231 1.00 44.09 540 THR A N 1
ATOM 4114 C CA . THR A 1 540 ? 6.277 -9.051 -7.904 1.00 44.09 540 THR A CA 1
ATOM 4115 C C . THR A 1 540 ? 6.907 -9.146 -9.296 1.00 44.09 540 THR A C 1
ATOM 4117 O O . THR A 1 540 ? 6.652 -8.329 -10.178 1.00 44.09 540 THR A O 1
ATOM 4120 N N . THR A 1 541 ? 7.808 -10.113 -9.475 1.00 41.94 541 THR A N 1
ATOM 4121 C CA . THR A 1 541 ? 8.347 -10.470 -10.798 1.00 41.94 541 THR A CA 1
ATOM 4122 C C . THR A 1 541 ? 7.323 -11.258 -11.612 1.00 41.94 541 THR A C 1
ATOM 4124 O O . THR A 1 541 ? 7.468 -11.370 -12.825 1.00 41.94 541 THR A O 1
ATOM 4127 N N . ASP A 1 542 ? 6.262 -11.742 -10.959 1.00 53.38 542 ASP A N 1
ATOM 4128 C CA . ASP A 1 542 ? 5.144 -12.434 -11.578 1.00 53.38 542 ASP A CA 1
ATOM 4129 C C . ASP A 1 542 ? 3.890 -11.545 -11.610 1.00 53.38 542 ASP A C 1
ATOM 4131 O O . ASP A 1 542 ? 3.049 -11.527 -10.707 1.00 53.38 542 ASP A O 1
ATOM 4135 N N . LEU A 1 543 ? 3.760 -10.787 -12.696 1.00 66.81 543 LEU A N 1
ATOM 4136 C CA . LEU A 1 543 ? 2.600 -9.935 -12.947 1.00 66.81 543 LEU A CA 1
ATOM 4137 C C . LEU A 1 543 ? 1.380 -10.704 -13.481 1.00 66.81 543 LEU A C 1
ATOM 4139 O O . LEU A 1 543 ? 0.361 -10.073 -13.759 1.00 66.81 543 LEU A O 1
ATOM 4143 N N . SER A 1 544 ? 1.437 -12.037 -13.617 1.00 62.84 544 SER A N 1
ATOM 4144 C CA . SER A 1 544 ? 0.303 -12.825 -14.132 1.00 62.84 544 SER A CA 1
ATOM 4145 C C . SER A 1 544 ? -0.951 -12.733 -13.251 1.00 62.84 544 SER A C 1
ATOM 4147 O O . SER A 1 544 ? -2.059 -12.948 -13.739 1.00 62.84 544 SER A O 1
ATOM 4149 N N . HIS A 1 545 ? -0.783 -12.338 -11.983 1.00 62.12 545 HIS A N 1
ATOM 4150 C CA . HIS A 1 545 ? -1.850 -12.170 -10.993 1.00 62.12 545 HIS A CA 1
ATOM 4151 C C . HIS A 1 545 ? -2.023 -10.707 -10.535 1.00 62.12 545 HIS A C 1
ATOM 4153 O O . HIS A 1 545 ? -2.576 -10.458 -9.467 1.00 62.12 545 HIS A O 1
ATOM 4159 N N . PHE A 1 546 ? -1.539 -9.719 -11.299 1.00 78.75 546 PHE A N 1
ATOM 4160 C CA . PHE A 1 546 ? -1.717 -8.308 -10.942 1.00 78.75 546 PHE A CA 1
ATOM 4161 C C . PHE A 1 546 ? -3.207 -7.920 -10.946 1.00 78.75 546 PHE A C 1
ATOM 4163 O O . PHE A 1 546 ? -3.878 -8.043 -11.970 1.00 78.75 546 PHE A O 1
ATOM 4170 N N . ASP A 1 547 ? -3.727 -7.411 -9.827 1.00 84.94 547 ASP A N 1
ATOM 4171 C CA . ASP A 1 547 ? -5.086 -6.866 -9.733 1.00 84.94 547 ASP A CA 1
ATOM 4172 C C . ASP A 1 547 ? -5.041 -5.348 -9.512 1.00 84.94 547 ASP A C 1
ATOM 4174 O O . ASP A 1 547 ? -4.792 -4.838 -8.418 1.00 84.94 547 ASP A O 1
ATOM 4178 N N . GLY A 1 548 ? -5.319 -4.596 -10.577 1.00 86.81 548 GLY A N 1
ATOM 4179 C CA . GLY A 1 548 ? -5.332 -3.139 -10.514 1.00 86.81 548 GLY A CA 1
ATOM 4180 C C . GLY A 1 548 ? -6.407 -2.560 -9.584 1.00 86.81 548 GLY A C 1
ATOM 4181 O O . GLY A 1 548 ? -6.216 -1.461 -9.065 1.00 86.81 548 GLY A O 1
ATOM 4182 N N . ALA A 1 549 ? -7.527 -3.253 -9.353 1.00 88.25 549 ALA A N 1
ATOM 4183 C CA . ALA A 1 549 ? -8.579 -2.778 -8.454 1.00 88.25 549 ALA A CA 1
ATOM 4184 C C . ALA A 1 549 ? -8.152 -2.908 -6.990 1.00 88.25 549 ALA A C 1
ATOM 4186 O O . ALA A 1 549 ? -8.338 -1.966 -6.214 1.00 88.25 549 ALA A O 1
ATOM 4187 N N . GLU A 1 550 ? -7.514 -4.025 -6.641 1.00 83.69 550 GLU A N 1
ATOM 4188 C CA . GLU A 1 550 ? -6.941 -4.246 -5.312 1.00 83.69 550 GLU A CA 1
ATOM 4189 C C . GLU A 1 550 ? -5.844 -3.221 -5.003 1.00 83.69 550 GLU A C 1
ATOM 4191 O O . GLU A 1 550 ? -5.867 -2.577 -3.952 1.00 83.69 550 GLU A O 1
ATOM 4196 N N . ILE A 1 551 ? -4.939 -2.975 -5.955 1.00 90.94 551 ILE A N 1
ATOM 4197 C CA . ILE A 1 551 ? -3.886 -1.963 -5.810 1.00 90.94 551 ILE A CA 1
ATOM 4198 C C . ILE A 1 551 ? -4.474 -0.573 -5.547 1.00 90.94 551 ILE A C 1
ATOM 4200 O O . ILE A 1 551 ? -4.037 0.129 -4.632 1.00 90.94 551 ILE A O 1
ATOM 4204 N N . VAL A 1 552 ? -5.489 -0.165 -6.314 1.00 91.25 552 VAL A N 1
ATOM 4205 C CA . VAL A 1 552 ? -6.151 1.134 -6.116 1.00 91.25 552 VAL A CA 1
ATOM 4206 C C . VAL A 1 552 ? -6.832 1.213 -4.750 1.00 91.25 552 VAL A C 1
ATOM 4208 O O . VAL A 1 552 ? -6.768 2.261 -4.102 1.00 91.25 552 VAL A O 1
ATOM 4211 N N . ALA A 1 553 ? -7.460 0.131 -4.290 1.00 84.25 553 ALA A N 1
ATOM 4212 C CA . ALA A 1 553 ? -8.072 0.073 -2.966 1.00 84.25 553 ALA A CA 1
ATOM 4213 C C . ALA A 1 553 ? -7.020 0.190 -1.848 1.00 84.25 553 ALA A C 1
ATOM 4215 O O . ALA A 1 553 ? -7.199 0.979 -0.915 1.00 84.25 553 ALA A O 1
ATOM 4216 N N . GLY A 1 554 ? -5.895 -0.520 -1.965 1.00 81.25 554 GLY A N 1
ATOM 4217 C CA . GLY A 1 554 ? -4.787 -0.456 -1.011 1.00 81.25 554 GLY A CA 1
ATOM 4218 C C . GLY A 1 554 ? -4.159 0.936 -0.931 1.00 81.25 554 GLY A C 1
ATOM 4219 O O . GLY A 1 554 ? -4.014 1.490 0.159 1.00 81.25 554 GLY A O 1
ATOM 4220 N N . LEU A 1 555 ? -3.871 1.564 -2.076 1.00 90.75 555 LEU A N 1
ATOM 4221 C CA . LEU A 1 555 ? -3.362 2.939 -2.111 1.00 90.75 555 LEU A CA 1
ATOM 4222 C C . LEU A 1 555 ? -4.346 3.927 -1.472 1.00 90.75 555 LEU A C 1
ATOM 4224 O O . LEU A 1 555 ? -3.945 4.755 -0.656 1.00 90.75 555 LEU A O 1
ATOM 4228 N N . ASN A 1 556 ? -5.640 3.829 -1.785 1.00 88.44 556 ASN A N 1
ATOM 4229 C CA . ASN A 1 556 ? -6.644 4.732 -1.220 1.00 88.44 556 ASN A CA 1
ATOM 4230 C C . ASN A 1 556 ? -6.897 4.515 0.273 1.00 88.44 556 ASN A C 1
ATOM 4232 O O . ASN A 1 556 ? -7.203 5.484 0.968 1.00 88.44 556 ASN A O 1
ATOM 4236 N N . THR A 1 557 ? -6.701 3.295 0.776 1.00 85.44 557 THR A N 1
ATOM 4237 C CA . THR A 1 557 ? -6.790 2.987 2.210 1.00 85.44 557 THR A CA 1
ATOM 4238 C C . THR A 1 557 ? -5.796 3.825 3.014 1.00 85.44 557 THR A C 1
ATOM 4240 O O . THR A 1 557 ? -6.158 4.392 4.044 1.00 85.44 557 THR A O 1
ATOM 4243 N N . TYR A 1 558 ? -4.560 3.954 2.523 1.00 89.69 558 TYR A N 1
ATOM 4244 C CA . TYR A 1 558 ? -3.486 4.629 3.255 1.00 89.69 558 TYR A CA 1
ATOM 4245 C C . TYR A 1 558 ? -3.240 6.073 2.834 1.00 89.69 558 TYR A C 1
ATOM 4247 O O . TYR A 1 558 ? -2.738 6.845 3.644 1.00 89.69 558 TYR A O 1
ATOM 4255 N N . LEU A 1 559 ? -3.569 6.448 1.596 1.00 90.31 559 LEU A N 1
ATOM 4256 C CA . LEU A 1 559 ? -3.229 7.761 1.043 1.00 90.31 559 LEU A CA 1
ATOM 4257 C C . LEU A 1 559 ? -4.440 8.615 0.683 1.00 90.31 559 LEU A C 1
ATOM 4259 O O . LEU A 1 559 ? -4.278 9.826 0.595 1.00 90.31 559 LEU A O 1
ATOM 4263 N N . ARG A 1 560 ? -5.639 8.042 0.496 1.00 89.62 560 ARG A N 1
ATOM 4264 C CA . ARG A 1 560 ? -6.856 8.778 0.086 1.00 89.62 560 ARG A CA 1
ATOM 4265 C C . ARG A 1 560 ? -6.599 9.678 -1.135 1.00 89.62 560 ARG A C 1
ATOM 4267 O O . ARG A 1 560 ? -6.714 10.904 -1.062 1.00 89.62 560 ARG A O 1
ATOM 4274 N N . LEU A 1 561 ? -6.158 9.075 -2.238 1.00 91.06 561 LEU A N 1
ATOM 4275 C CA . LEU A 1 561 ? -5.775 9.800 -3.449 1.00 91.06 561 LEU A CA 1
ATOM 4276 C C . LEU A 1 561 ? -6.989 10.536 -4.035 1.00 91.06 561 LEU A C 1
ATOM 4278 O O . LEU A 1 561 ? -8.100 10.010 -4.056 1.00 91.06 561 LEU A O 1
ATOM 4282 N N . ARG A 1 562 ? -6.773 11.766 -4.517 1.00 89.12 562 ARG A N 1
ATOM 4283 C CA . ARG A 1 562 ? -7.835 12.577 -5.148 1.00 89.12 562 ARG A CA 1
ATOM 4284 C C . ARG A 1 562 ? -8.006 12.254 -6.629 1.00 89.12 562 ARG A C 1
ATOM 4286 O O . ARG A 1 562 ? -9.111 12.349 -7.152 1.00 89.12 562 ARG A O 1
ATOM 4293 N N . THR A 1 563 ? -6.909 11.890 -7.282 1.00 93.19 563 THR A N 1
ATOM 4294 C CA . THR A 1 563 ? -6.855 11.599 -8.713 1.00 93.19 563 THR A CA 1
ATOM 4295 C C . THR A 1 563 ? -6.825 10.091 -8.928 1.00 93.19 563 THR A C 1
ATOM 4297 O O . THR A 1 563 ? -6.161 9.361 -8.190 1.00 93.19 563 THR A O 1
ATOM 4300 N N . THR A 1 564 ? -7.560 9.615 -9.936 1.00 95.00 564 THR A N 1
ATOM 4301 C CA . THR A 1 564 ? -7.668 8.183 -10.235 1.00 95.00 564 THR A CA 1
ATOM 4302 C C . THR A 1 564 ? -6.303 7.634 -10.654 1.00 95.00 564 THR A C 1
ATOM 4304 O O . THR A 1 564 ? -5.749 8.130 -11.638 1.00 95.00 564 THR A O 1
ATOM 4307 N N . PRO A 1 565 ? -5.765 6.596 -9.983 1.00 98.31 565 PRO A N 1
ATOM 4308 C CA . PRO A 1 565 ? -4.580 5.902 -10.470 1.00 98.31 565 PRO A CA 1
ATOM 4309 C C . PRO A 1 565 ? -4.858 5.246 -11.821 1.00 98.31 565 PRO A C 1
ATOM 4311 O O . PRO A 1 565 ? -5.891 4.589 -12.000 1.00 98.31 565 PRO A O 1
ATOM 4314 N N . ILE A 1 566 ? -3.936 5.392 -12.768 1.00 98.50 566 ILE A N 1
ATOM 4315 C CA . ILE A 1 566 ? -4.088 4.827 -14.113 1.00 98.50 566 ILE A CA 1
ATOM 4316 C C . ILE A 1 566 ? -2.907 3.938 -14.486 1.00 98.50 566 ILE A C 1
ATOM 4318 O O . ILE A 1 566 ? -1.793 4.146 -14.015 1.00 98.50 566 ILE A O 1
ATOM 4322 N N . GLY A 1 567 ? -3.160 2.947 -15.336 1.00 98.19 567 GLY A N 1
ATOM 4323 C CA . GLY A 1 567 ? -2.122 2.187 -16.026 1.00 98.19 567 GLY A CA 1
ATOM 4324 C C . GLY A 1 567 ? -1.862 2.763 -17.416 1.00 98.19 567 GLY A C 1
ATOM 4325 O O . GLY A 1 567 ? -2.787 3.279 -18.051 1.00 98.19 567 GLY A O 1
ATOM 4326 N N . MET A 1 568 ? -0.624 2.640 -17.886 1.00 98.50 568 MET A N 1
ATOM 4327 C CA . MET A 1 568 ? -0.191 2.935 -19.252 1.00 98.50 568 MET A CA 1
ATOM 4328 C C . MET A 1 568 ? 0.453 1.681 -19.847 1.00 98.50 568 MET A C 1
ATOM 4330 O O . MET A 1 568 ? 1.213 0.992 -19.165 1.00 98.50 568 MET A O 1
ATOM 4334 N N . LYS A 1 569 ? 0.126 1.372 -21.103 1.00 98.00 569 LYS A N 1
ATOM 4335 C CA . LYS A 1 569 ? 0.645 0.205 -21.818 1.00 98.00 569 LYS A CA 1
ATOM 4336 C C . LYS A 1 569 ? 1.021 0.555 -23.254 1.00 98.00 569 LYS A C 1
ATOM 4338 O O . LYS A 1 569 ? 0.268 1.256 -23.931 1.00 98.00 569 LYS A O 1
ATOM 4343 N N . MET A 1 570 ? 2.159 0.049 -23.699 1.00 97.69 570 MET A N 1
ATOM 4344 C CA . MET A 1 570 ? 2.712 0.178 -25.038 1.00 97.69 570 MET A CA 1
ATOM 4345 C C . MET A 1 570 ? 2.361 -1.057 -25.873 1.00 97.69 570 MET A C 1
ATOM 4347 O O . MET A 1 570 ? 2.218 -2.164 -25.355 1.00 97.69 570 MET A O 1
ATOM 4351 N N . PHE A 1 571 ? 2.187 -0.868 -27.180 1.00 97.56 571 PHE A N 1
ATOM 4352 C CA . PHE A 1 571 ? 1.754 -1.919 -28.099 1.00 97.56 571 PHE A CA 1
ATOM 4353 C C . PHE A 1 571 ? 2.612 -1.937 -29.356 1.00 97.56 571 PHE A C 1
ATOM 4355 O O . PHE A 1 571 ? 2.900 -0.889 -29.940 1.00 97.56 571 PHE A O 1
ATOM 4362 N N . ASN A 1 572 ? 2.956 -3.140 -29.814 1.00 95.81 572 ASN A N 1
ATOM 4363 C CA . ASN A 1 572 ? 3.738 -3.347 -31.034 1.00 95.81 572 ASN A CA 1
ATOM 4364 C C . ASN A 1 572 ? 2.914 -3.035 -32.289 1.00 95.81 572 ASN A C 1
ATOM 4366 O O . ASN A 1 572 ? 3.469 -2.711 -33.337 1.00 95.81 572 ASN A O 1
ATOM 4370 N N . SER A 1 573 ? 1.583 -3.097 -32.190 1.00 96.25 573 SER A N 1
ATOM 4371 C CA . SER A 1 573 ? 0.680 -2.751 -33.283 1.00 96.25 573 SER A CA 1
ATOM 4372 C C . SER A 1 573 ? -0.535 -1.943 -32.825 1.00 96.25 573 SER A C 1
ATOM 4374 O O . SER A 1 573 ? -1.053 -2.102 -31.718 1.00 96.25 573 SER A O 1
ATOM 4376 N N . LYS A 1 574 ? -1.050 -1.104 -33.732 1.00 97.06 574 LYS A N 1
ATOM 4377 C CA . LYS A 1 574 ? -2.324 -0.394 -33.547 1.00 97.06 574 LYS A CA 1
ATOM 4378 C C . LYS A 1 574 ? -3.485 -1.368 -33.314 1.00 97.06 574 LYS A C 1
ATOM 4380 O O . LYS A 1 574 ? -4.319 -1.117 -32.453 1.00 97.06 574 LYS A O 1
ATOM 4385 N N . ALA A 1 575 ? -3.510 -2.489 -34.035 1.00 97.50 575 ALA A N 1
ATOM 4386 C CA . ALA A 1 575 ? -4.588 -3.473 -33.955 1.00 97.50 575 ALA A CA 1
ATOM 4387 C C . ALA A 1 575 ? -4.700 -4.130 -32.566 1.00 97.50 575 ALA A C 1
ATOM 4389 O O . ALA A 1 575 ? -5.806 -4.276 -32.052 1.00 97.50 575 ALA A O 1
ATOM 4390 N N . GLU A 1 576 ? -3.576 -4.481 -31.930 1.00 97.19 576 GLU A N 1
ATOM 4391 C CA . GLU A 1 576 ? -3.571 -5.024 -30.560 1.00 97.19 576 GLU A CA 1
ATOM 4392 C C . GLU A 1 576 ? -4.129 -4.018 -29.550 1.00 97.19 576 GLU A C 1
ATOM 4394 O O . GLU A 1 576 ? -4.912 -4.381 -28.674 1.00 97.19 576 GLU A O 1
ATOM 4399 N N . MET A 1 577 ? -3.764 -2.743 -29.700 1.00 98.12 577 MET A N 1
ATOM 4400 C CA . MET A 1 577 ? -4.289 -1.674 -28.859 1.00 98.12 577 MET A CA 1
ATOM 4401 C C . MET A 1 577 ? -5.798 -1.467 -29.097 1.00 98.12 577 MET A C 1
ATOM 4403 O O . MET A 1 577 ? -6.561 -1.346 -28.141 1.00 98.12 577 MET A O 1
ATOM 4407 N N . GLU A 1 578 ? -6.267 -1.477 -30.348 1.00 97.75 578 GLU A N 1
ATOM 4408 C CA . GLU A 1 578 ? -7.695 -1.320 -30.685 1.00 97.75 578 GLU A CA 1
ATOM 4409 C C . GLU A 1 578 ? -8.565 -2.494 -30.209 1.00 97.75 578 GLU A C 1
ATOM 4411 O O . GLU A 1 578 ? -9.763 -2.316 -29.990 1.00 97.75 578 GLU A O 1
ATOM 4416 N N . ALA A 1 579 ? -7.975 -3.671 -29.983 1.00 97.31 579 ALA A N 1
ATOM 4417 C CA . ALA A 1 579 ? -8.677 -4.827 -29.431 1.00 97.31 579 ALA A CA 1
ATOM 4418 C C . ALA A 1 579 ? -9.054 -4.667 -27.942 1.00 97.31 579 ALA A C 1
ATOM 4420 O O . ALA A 1 579 ? -9.842 -5.460 -27.417 1.00 97.31 579 ALA A O 1
ATOM 4421 N N . ILE A 1 580 ? -8.526 -3.651 -27.245 1.00 96.75 580 ILE A N 1
ATOM 4422 C CA . ILE A 1 580 ? -8.817 -3.423 -25.826 1.00 96.75 580 ILE A CA 1
ATOM 4423 C C . ILE A 1 580 ? -10.302 -3.062 -25.632 1.00 96.75 580 ILE A C 1
ATOM 4425 O O . ILE A 1 580 ? -10.815 -2.127 -26.256 1.00 96.75 580 ILE A O 1
ATOM 4429 N N . PRO A 1 581 ? -11.016 -3.724 -24.703 1.00 91.44 581 PRO A N 1
ATOM 4430 C CA . PRO A 1 581 ? -12.428 -3.453 -24.471 1.00 91.44 581 PRO A CA 1
ATOM 4431 C C . PRO A 1 581 ? -12.706 -1.991 -24.106 1.00 91.44 581 PRO A C 1
ATOM 4433 O O . PRO A 1 581 ? -12.133 -1.453 -23.159 1.00 91.44 581 PRO A O 1
ATOM 4436 N N . ARG A 1 582 ? -13.676 -1.376 -24.797 1.00 93.56 582 ARG A N 1
ATOM 4437 C CA . ARG A 1 582 ? -14.119 0.018 -24.578 1.00 93.56 582 ARG A CA 1
ATOM 4438 C C . ARG A 1 582 ? -13.019 1.066 -24.786 1.00 93.56 582 ARG A C 1
ATOM 4440 O O . ARG A 1 582 ? -13.122 2.160 -24.224 1.00 93.56 582 ARG A O 1
ATOM 4447 N N . ILE A 1 583 ? -11.992 0.751 -25.572 1.00 97.12 583 ILE A N 1
ATOM 4448 C CA . ILE A 1 583 ? -10.985 1.738 -25.939 1.00 97.12 583 ILE A CA 1
ATOM 4449 C C . ILE A 1 583 ? -11.598 2.841 -26.801 1.00 97.12 583 ILE A C 1
ATOM 4451 O O . ILE A 1 583 ? -12.391 2.594 -27.710 1.00 97.12 583 ILE A O 1
ATOM 4455 N N . ARG A 1 584 ? -11.251 4.083 -26.475 1.00 97.88 584 ARG A N 1
ATOM 4456 C CA . ARG A 1 584 ? -11.595 5.271 -27.249 1.00 97.88 584 ARG A CA 1
ATOM 4457 C C . ARG A 1 584 ? -10.390 5.687 -28.075 1.00 97.88 584 ARG A C 1
ATOM 4459 O O . ARG A 1 584 ? -9.269 5.697 -27.573 1.00 97.88 584 ARG A O 1
ATOM 4466 N N . ARG A 1 585 ? -10.648 6.069 -29.318 1.00 96.81 585 ARG A N 1
ATOM 4467 C CA . ARG A 1 585 ? -9.690 6.738 -30.193 1.00 96.81 585 ARG A CA 1
ATOM 4468 C C . ARG A 1 585 ? -10.043 8.224 -30.255 1.00 96.81 585 ARG A C 1
ATOM 4470 O O . ARG A 1 585 ? -11.238 8.530 -30.329 1.00 96.81 585 ARG A O 1
ATOM 4477 N N . PRO A 1 586 ? -9.065 9.136 -30.185 1.00 91.88 586 PRO A N 1
ATOM 4478 C CA . PRO A 1 586 ? -9.317 10.544 -30.442 1.00 91.88 586 PRO A CA 1
ATOM 4479 C C . PRO A 1 586 ? -9.852 10.781 -31.854 1.00 91.88 586 PRO A C 1
ATOM 4481 O O . PRO A 1 586 ? -9.446 10.105 -32.794 1.00 91.88 586 PRO A O 1
ATOM 4484 N N . ASN A 1 587 ? -10.749 11.758 -31.992 1.00 89.00 587 ASN A N 1
ATOM 4485 C CA . ASN A 1 587 ? -11.142 12.296 -33.300 1.00 89.00 587 ASN A CA 1
ATOM 4486 C C . ASN A 1 587 ? -10.348 13.564 -33.657 1.00 89.00 587 ASN A C 1
ATOM 4488 O O . ASN A 1 587 ? -10.321 13.958 -34.818 1.00 89.00 587 ASN A O 1
ATOM 4492 N N . ASP A 1 588 ? -9.723 14.184 -32.654 1.00 93.06 588 ASP A N 1
ATOM 4493 C CA . ASP A 1 588 ? -8.930 15.405 -32.753 1.00 93.06 588 ASP A CA 1
ATOM 4494 C C . ASP A 1 588 ? -7.485 15.130 -32.312 1.00 93.06 588 ASP A C 1
ATOM 4496 O O . ASP A 1 588 ? -7.193 14.124 -31.661 1.00 93.06 588 ASP A O 1
ATOM 4500 N N . ILE A 1 589 ? -6.587 16.058 -32.638 1.00 94.00 589 ILE A N 1
ATOM 4501 C CA . ILE A 1 589 ? -5.180 16.008 -32.232 1.00 94.00 589 ILE A CA 1
ATOM 4502 C C . ILE A 1 589 ? -5.030 16.462 -30.772 1.00 94.00 589 ILE A C 1
ATOM 4504 O O . ILE A 1 589 ? -5.548 17.512 -30.384 1.00 94.00 589 ILE A O 1
ATOM 4508 N N . HIS A 1 590 ? -4.275 15.704 -29.973 1.00 94.06 590 HIS A N 1
ATOM 4509 C CA . HIS A 1 590 ? -4.060 15.961 -28.544 1.00 94.06 590 HIS A CA 1
ATOM 4510 C C . HIS A 1 590 ? -2.579 15.973 -28.144 1.00 94.06 590 HIS A C 1
ATOM 4512 O O . HIS A 1 590 ? -1.711 15.504 -28.872 1.00 94.06 590 HIS A O 1
ATOM 4518 N N . THR A 1 591 ? -2.266 16.478 -26.951 1.00 94.38 591 THR A N 1
ATOM 4519 C CA . THR A 1 591 ? -0.994 16.155 -26.280 1.00 94.38 591 THR A CA 1
ATOM 4520 C C . THR A 1 591 ? -1.090 14.798 -25.579 1.00 94.38 591 THR A C 1
ATOM 4522 O O . THR A 1 591 ? -2.180 14.364 -25.201 1.00 94.38 591 THR A O 1
ATOM 4525 N N . THR A 1 592 ? 0.044 14.140 -25.321 1.00 94.62 592 THR A N 1
ATOM 4526 C CA . THR A 1 592 ? 0.061 12.911 -24.503 1.00 94.62 592 THR A CA 1
ATOM 4527 C C . THR A 1 592 ? -0.505 13.171 -23.100 1.00 94.62 592 THR A C 1
ATOM 4529 O O . THR A 1 592 ? -1.261 12.354 -22.575 1.00 94.62 592 THR A O 1
ATOM 4532 N N . ASP A 1 593 ? -0.240 14.349 -22.527 1.00 94.44 593 ASP A N 1
ATOM 4533 C CA . ASP A 1 593 ? -0.760 14.742 -21.212 1.00 94.44 593 ASP A CA 1
ATOM 4534 C C . ASP A 1 593 ? -2.293 14.820 -21.186 1.00 94.44 593 ASP A C 1
ATOM 4536 O O . ASP A 1 593 ? -2.914 14.418 -20.203 1.00 94.44 593 ASP A O 1
ATOM 4540 N N . GLN A 1 594 ? -2.931 15.290 -22.269 1.00 94.88 594 GLN A N 1
ATOM 4541 C CA . GLN A 1 594 ? -4.395 15.280 -22.389 1.00 94.88 594 GLN A CA 1
ATOM 4542 C C . GLN A 1 594 ? -4.943 13.857 -22.384 1.00 94.88 594 GLN A C 1
ATOM 4544 O O . GLN A 1 594 ? -5.965 13.598 -21.753 1.00 94.88 594 GLN A O 1
ATOM 4549 N N . ILE A 1 595 ? -4.267 12.933 -23.064 1.00 96.75 595 ILE A N 1
ATOM 4550 C CA . ILE A 1 595 ? -4.668 11.524 -23.138 1.00 96.75 595 ILE A CA 1
ATOM 4551 C C . ILE A 1 595 ? -4.591 10.875 -21.753 1.00 96.75 595 ILE A C 1
ATOM 4553 O O . ILE A 1 595 ? -5.553 10.247 -21.306 1.00 96.75 595 ILE A O 1
ATOM 4557 N N . VAL A 1 596 ? -3.497 11.110 -21.025 1.00 96.56 596 VAL A N 1
ATOM 4558 C CA . VAL A 1 596 ? -3.348 10.709 -19.618 1.00 96.56 596 VAL A CA 1
ATOM 4559 C C . VAL A 1 596 ? -4.435 11.344 -18.743 1.00 96.56 596 VAL A C 1
ATOM 4561 O O . VAL A 1 596 ? -5.075 10.648 -17.952 1.00 96.56 596 VAL A O 1
ATOM 4564 N N . GLY A 1 597 ? -4.709 12.638 -18.922 1.00 93.56 597 GLY A N 1
ATOM 4565 C CA . GLY A 1 597 ? -5.752 13.364 -18.199 1.00 93.56 597 GLY A CA 1
ATOM 4566 C C . GLY A 1 597 ? -7.159 12.815 -18.436 1.00 93.56 597 GLY A C 1
ATOM 4567 O O . GLY A 1 597 ? -7.931 12.673 -17.491 1.00 93.56 597 GLY A O 1
ATOM 4568 N N . GLN A 1 598 ? -7.494 12.421 -19.666 1.00 95.50 598 GLN A N 1
ATOM 4569 C CA . GLN A 1 598 ? -8.776 11.779 -19.975 1.00 95.50 598 GLN A CA 1
ATOM 4570 C C . GLN A 1 598 ? -8.959 10.467 -19.194 1.00 95.50 598 GLN A C 1
ATOM 4572 O O . GLN A 1 598 ? -10.064 10.167 -18.735 1.00 95.50 598 GLN A O 1
ATOM 4577 N N . ALA A 1 599 ? -7.890 9.700 -18.981 1.00 95.38 599 ALA A N 1
ATOM 4578 C CA . ALA A 1 599 ? -7.960 8.494 -18.167 1.00 95.38 599 ALA A CA 1
ATOM 4579 C C . ALA A 1 599 ? -8.064 8.803 -16.665 1.00 95.38 599 ALA A C 1
ATOM 4581 O O . ALA A 1 599 ? -8.946 8.262 -15.996 1.00 95.38 599 ALA A O 1
ATOM 4582 N N . SER A 1 600 ? -7.211 9.681 -16.131 1.00 94.56 600 SER A N 1
ATOM 4583 C CA . SER A 1 600 ? -7.130 9.932 -14.682 1.00 94.56 600 SER A CA 1
ATOM 4584 C C . SER A 1 600 ? -8.258 10.813 -14.132 1.00 94.56 600 SER A C 1
ATOM 4586 O O . SER A 1 600 ? -8.613 10.692 -12.956 1.00 94.56 600 SER A O 1
ATOM 4588 N N . ARG A 1 601 ? -8.860 11.665 -14.973 1.00 88.94 601 ARG A N 1
ATOM 4589 C CA . ARG A 1 601 ? -9.905 12.629 -14.578 1.00 88.94 601 ARG A CA 1
ATOM 4590 C C . ARG A 1 601 ? -11.289 12.234 -15.069 1.00 88.94 601 ARG A C 1
ATOM 4592 O O . ARG A 1 601 ? -12.249 12.343 -14.314 1.00 88.94 601 ARG A O 1
ATOM 4599 N N . ASN A 1 602 ? -11.394 11.722 -16.297 1.00 89.94 602 ASN A N 1
ATOM 4600 C CA . ASN A 1 602 ? -12.691 11.351 -16.878 1.00 89.94 602 ASN A CA 1
ATOM 4601 C C . ASN A 1 602 ? -12.986 9.847 -16.763 1.00 89.94 602 ASN A C 1
ATOM 4603 O O . ASN A 1 602 ? -14.089 9.408 -17.093 1.00 89.94 602 ASN A O 1
ATOM 4607 N N . GLY A 1 603 ? -12.014 9.040 -16.322 1.00 89.88 603 GLY A N 1
ATOM 4608 C CA . GLY A 1 603 ? -12.170 7.593 -16.179 1.00 89.88 603 GLY A CA 1
ATOM 4609 C C . GLY A 1 603 ? -12.202 6.839 -17.513 1.00 89.88 603 GLY A C 1
ATOM 4610 O O . GLY A 1 603 ? -12.780 5.750 -17.598 1.00 89.88 603 GLY A O 1
ATOM 4611 N N . TRP A 1 604 ? -11.650 7.419 -18.581 1.00 96.25 604 TRP A N 1
ATOM 4612 C CA . TRP A 1 604 ? -11.703 6.834 -19.921 1.00 96.25 604 TRP A CA 1
ATOM 4613 C C . TRP A 1 604 ? -10.551 5.867 -20.189 1.00 96.25 604 TRP A C 1
ATOM 4615 O O . TRP A 1 604 ? -9.444 6.032 -19.691 1.00 96.25 604 TRP A O 1
ATOM 4625 N N . THR A 1 605 ? -10.808 4.865 -21.027 1.00 98.25 605 THR A N 1
ATOM 4626 C CA . THR A 1 605 ? -9.750 4.062 -21.648 1.00 98.25 605 THR A CA 1
ATOM 4627 C C . THR A 1 605 ? -9.482 4.650 -23.020 1.00 98.25 605 THR A C 1
ATOM 4629 O O . THR A 1 605 ? -10.392 4.674 -23.849 1.00 98.25 605 THR A O 1
ATOM 4632 N N . VAL A 1 606 ? -8.275 5.157 -23.248 1.00 98.44 606 VAL A N 1
ATOM 4633 C CA . VAL A 1 606 ? -7.930 5.907 -24.462 1.00 98.44 606 VAL A CA 1
ATOM 4634 C C . VAL A 1 606 ? -6.674 5.317 -25.079 1.00 98.44 606 VAL A C 1
ATOM 4636 O O . VAL A 1 606 ? -5.701 5.062 -24.374 1.00 98.44 606 VAL A O 1
ATOM 4639 N N . GLY A 1 607 ? -6.720 5.081 -26.386 1.00 98.19 607 GLY A N 1
ATOM 4640 C CA . GLY A 1 607 ? -5.613 4.570 -27.181 1.00 98.19 607 GLY A CA 1
ATOM 4641 C C . GLY A 1 607 ? -5.171 5.573 -28.230 1.00 98.19 607 GLY A C 1
ATOM 4642 O O . GLY A 1 607 ? -6.014 6.184 -28.884 1.00 98.19 607 GLY A O 1
ATOM 4643 N N . ILE A 1 608 ? -3.866 5.696 -28.436 1.00 98.19 608 ILE A N 1
ATOM 4644 C CA . ILE A 1 608 ? -3.254 6.618 -29.394 1.00 98.19 608 ILE A CA 1
ATOM 4645 C C . ILE A 1 608 ? -2.115 5.963 -30.179 1.00 98.19 608 ILE A C 1
ATOM 4647 O O . ILE A 1 608 ? -1.531 4.958 -29.788 1.00 98.19 608 ILE A O 1
ATOM 4651 N N . THR A 1 609 ? -1.832 6.563 -31.321 1.00 97.75 609 THR A N 1
ATOM 4652 C CA . THR A 1 609 ? -0.677 6.393 -32.202 1.00 97.75 609 THR A CA 1
ATOM 4653 C C . THR A 1 609 ? -0.015 7.763 -32.381 1.00 97.75 609 THR A C 1
ATOM 4655 O O . THR A 1 609 ? -0.558 8.772 -31.930 1.00 97.75 609 THR A O 1
ATOM 4658 N N . ALA A 1 610 ? 1.133 7.835 -33.060 1.00 95.94 610 ALA A N 1
ATOM 4659 C CA . ALA A 1 610 ? 1.792 9.117 -33.330 1.00 95.94 610 ALA A CA 1
ATOM 4660 C C . ALA A 1 610 ? 0.889 10.120 -34.082 1.00 95.94 610 ALA A C 1
ATOM 4662 O O . ALA A 1 610 ? 0.995 11.320 -33.857 1.00 95.94 610 ALA A O 1
ATOM 4663 N N . GLU A 1 611 ? -0.027 9.637 -34.929 1.00 95.56 611 GLU A N 1
ATOM 4664 C CA . GLU A 1 611 ? -0.936 10.471 -35.730 1.00 95.56 611 GLU A CA 1
ATOM 4665 C C . GLU A 1 611 ? -1.986 11.222 -34.898 1.00 95.56 611 GLU A C 1
ATOM 4667 O O . GLU A 1 611 ? -2.511 12.231 -35.358 1.00 95.56 611 GLU A O 1
ATOM 4672 N N . ASP A 1 612 ? -2.288 10.763 -33.679 1.00 97.06 612 ASP A N 1
ATOM 4673 C CA . ASP A 1 612 ? -3.260 11.426 -32.797 1.00 97.06 612 ASP A CA 1
ATOM 4674 C C . ASP A 1 612 ? -2.609 12.526 -31.940 1.00 97.06 612 ASP A C 1
ATOM 4676 O O . ASP A 1 612 ? -3.293 13.199 -31.163 1.00 97.06 612 ASP A O 1
ATOM 4680 N N . LEU A 1 613 ? -1.282 12.687 -32.036 1.00 95.62 613 LEU A N 1
ATOM 4681 C CA . LEU A 1 613 ? -0.495 13.553 -31.166 1.00 95.62 613 LEU A CA 1
ATOM 4682 C C . LEU A 1 613 ? -0.019 14.835 -31.851 1.00 95.62 613 LEU A C 1
ATOM 4684 O O . LEU A 1 613 ? 0.340 14.863 -33.028 1.00 95.62 613 LEU A O 1
ATOM 4688 N N . VAL A 1 614 ? 0.029 15.920 -31.076 1.00 91.50 614 VAL A N 1
ATOM 4689 C CA . VAL A 1 614 ? 0.543 17.208 -31.544 1.00 91.50 614 VAL A CA 1
ATOM 4690 C C . VAL A 1 614 ? 2.070 17.207 -31.600 1.00 91.50 614 VAL A C 1
ATOM 4692 O O . VAL A 1 614 ? 2.765 17.292 -30.587 1.00 91.50 614 VAL A O 1
ATOM 4695 N N . GLY A 1 615 ? 2.593 17.185 -32.824 1.00 85.38 615 GLY A N 1
ATOM 4696 C CA . GLY A 1 615 ? 4.020 17.325 -33.098 1.00 85.38 615 GLY A CA 1
ATOM 4697 C C . GLY A 1 615 ? 4.888 16.197 -32.528 1.00 85.38 615 GLY A C 1
ATOM 4698 O O . GLY A 1 615 ? 4.429 15.292 -31.838 1.00 85.38 615 GLY A O 1
ATOM 4699 N N . ALA A 1 616 ? 6.188 16.272 -32.819 1.00 91.06 616 ALA A N 1
ATOM 4700 C CA . ALA A 1 616 ? 7.125 15.209 -32.466 1.00 91.06 616 ALA A CA 1
ATOM 4701 C C . ALA A 1 616 ? 7.405 15.111 -30.953 1.00 91.06 616 ALA A C 1
ATOM 4703 O O . ALA A 1 616 ? 7.687 14.021 -30.472 1.00 91.06 616 ALA A O 1
ATOM 4704 N N . GLN A 1 617 ? 7.290 16.206 -30.186 1.00 91.19 617 GLN A N 1
ATOM 4705 C CA . GLN A 1 617 ? 7.644 16.232 -28.756 1.00 91.19 617 GLN A CA 1
ATOM 4706 C C . GLN A 1 617 ? 6.907 15.152 -27.953 1.00 91.19 617 GLN A C 1
ATOM 4708 O O . GLN A 1 617 ? 7.531 14.332 -27.285 1.00 91.19 617 GLN A O 1
ATOM 4713 N N . CYS A 1 618 ? 5.578 15.117 -28.081 1.00 90.12 618 CYS A N 1
ATOM 4714 C CA . CYS A 1 618 ? 4.716 14.185 -27.359 1.00 90.12 618 CYS A CA 1
ATOM 4715 C C . CYS A 1 618 ? 4.985 12.724 -27.746 1.00 90.12 618 CYS A C 1
ATOM 4717 O O . CYS A 1 618 ? 5.044 11.857 -26.877 1.00 90.12 618 CYS A O 1
ATOM 4719 N N . SER A 1 619 ? 5.152 12.452 -29.042 1.00 94.44 619 SER A N 1
ATOM 4720 C CA . SER A 1 619 ? 5.359 11.101 -29.568 1.00 94.44 619 SER A CA 1
ATOM 4721 C C . SER A 1 619 ? 6.771 10.565 -29.330 1.00 94.44 619 SER A C 1
ATOM 4723 O O . SER A 1 619 ? 6.928 9.358 -29.166 1.00 94.44 619 SER A O 1
ATOM 4725 N N . THR A 1 620 ? 7.794 11.426 -29.293 1.00 96.25 620 THR A N 1
ATOM 4726 C CA . THR A 1 620 ? 9.189 11.007 -29.086 1.00 96.25 620 THR A CA 1
ATOM 4727 C C . THR A 1 620 ? 9.413 10.510 -27.660 1.00 96.25 620 THR A C 1
ATOM 4729 O O . THR A 1 620 ? 10.044 9.473 -27.484 1.00 96.25 620 THR A O 1
ATOM 4732 N N . VAL A 1 621 ? 8.841 11.174 -26.644 1.00 94.69 621 VAL A N 1
ATOM 4733 C CA . VAL A 1 621 ? 8.983 10.767 -25.228 1.00 94.69 621 VAL A CA 1
ATOM 4734 C C . VAL A 1 621 ? 8.530 9.322 -24.994 1.00 94.69 621 VAL A C 1
ATOM 4736 O O . VAL A 1 621 ? 9.195 8.573 -24.282 1.00 94.69 621 VAL A O 1
ATOM 4739 N N . ILE A 1 622 ? 7.436 8.913 -25.640 1.00 94.56 622 ILE A N 1
ATOM 4740 C CA . ILE A 1 622 ? 6.864 7.560 -25.543 1.00 94.56 622 ILE A CA 1
ATOM 4741 C C . ILE A 1 622 ? 7.316 6.623 -26.679 1.00 94.56 622 ILE A C 1
ATOM 4743 O O . ILE A 1 622 ? 6.739 5.555 -26.860 1.00 94.56 622 ILE A O 1
ATOM 4747 N N . GLY A 1 623 ? 8.335 6.997 -27.459 1.00 95.38 623 GLY A N 1
ATOM 4748 C CA . GLY A 1 623 ? 8.959 6.105 -28.444 1.00 95.38 623 GLY A CA 1
ATOM 4749 C C . GLY A 1 623 ? 8.128 5.823 -29.701 1.00 95.38 623 GLY A C 1
ATOM 4750 O O . GLY A 1 623 ? 8.435 4.882 -30.430 1.00 95.38 623 GLY A O 1
ATOM 4751 N N . LEU A 1 624 ? 7.103 6.634 -29.989 1.00 96.25 624 LEU A N 1
ATOM 4752 C CA . LEU A 1 624 ? 6.286 6.542 -31.210 1.00 96.25 624 LEU A CA 1
ATOM 4753 C C . LEU A 1 624 ? 6.833 7.394 -32.369 1.00 96.25 624 LEU A C 1
ATOM 4755 O O . LEU A 1 624 ? 6.346 7.296 -33.493 1.00 96.25 624 LEU A O 1
ATOM 4759 N N . HIS A 1 625 ? 7.843 8.225 -32.109 1.00 95.81 625 HIS A N 1
ATOM 4760 C CA . HIS A 1 625 ? 8.562 9.014 -33.110 1.00 95.81 625 HIS A CA 1
ATOM 4761 C C . HIS A 1 625 ? 10.073 8.979 -32.817 1.00 95.81 625 HIS A C 1
ATOM 4763 O O . HIS A 1 625 ? 10.457 8.950 -31.644 1.00 95.81 625 HIS A O 1
ATOM 4769 N N . PRO A 1 626 ? 10.954 8.956 -33.837 1.00 95.44 626 PRO A N 1
ATOM 4770 C CA . PRO A 1 626 ? 12.395 8.948 -33.613 1.00 95.44 626 PRO A CA 1
ATOM 4771 C C . PRO A 1 626 ? 12.897 10.274 -33.033 1.00 95.44 626 PRO A C 1
ATOM 4773 O O . PRO A 1 626 ? 12.324 11.340 -33.261 1.00 95.44 626 PRO A O 1
ATOM 4776 N N . ARG A 1 627 ? 14.055 10.228 -32.370 1.00 95.25 627 ARG A N 1
ATOM 4777 C CA . ARG A 1 627 ? 14.858 11.423 -32.069 1.00 95.25 627 ARG A CA 1
ATOM 4778 C C . ARG A 1 627 ? 15.555 11.903 -33.350 1.00 95.25 627 ARG A C 1
ATOM 4780 O O . ARG A 1 627 ? 16.751 11.696 -33.516 1.00 95.25 627 ARG A O 1
ATOM 4787 N N . SER A 1 628 ? 14.791 12.440 -34.298 1.00 95.19 628 SER A N 1
ATOM 4788 C CA . SER A 1 628 ? 15.319 12.964 -35.563 1.00 95.19 628 SER A CA 1
ATOM 4789 C C . SER A 1 628 ? 16.231 14.169 -35.335 1.00 95.19 628 SER A C 1
ATOM 4791 O O . SER A 1 628 ? 16.082 14.870 -34.335 1.00 95.19 628 SER A O 1
ATOM 4793 N N . ASP A 1 629 ? 17.099 14.473 -36.300 1.00 96.31 629 ASP A N 1
ATOM 4794 C CA . ASP A 1 629 ? 17.972 15.654 -36.241 1.00 96.31 629 ASP A CA 1
ATOM 4795 C C . ASP A 1 629 ? 17.171 16.955 -36.043 1.00 96.31 629 ASP A C 1
ATOM 4797 O O . ASP A 1 629 ? 17.556 17.794 -35.236 1.00 96.31 629 ASP A O 1
ATOM 4801 N N . GLU A 1 630 ? 16.000 17.083 -36.685 1.00 94.56 630 GLU A N 1
ATOM 4802 C CA . GLU A 1 630 ? 15.071 18.215 -36.479 1.00 94.56 630 GLU A CA 1
ATOM 4803 C C . GLU A 1 630 ? 14.548 18.299 -35.035 1.00 94.56 630 GLU A C 1
ATOM 4805 O O . GLU A 1 630 ? 14.297 19.379 -34.510 1.00 94.56 630 GLU A O 1
ATOM 4810 N N . TRP A 1 631 ? 14.342 17.160 -34.374 1.00 95.50 631 TRP A N 1
ATOM 4811 C CA . TRP A 1 631 ? 13.842 17.159 -33.002 1.00 95.50 631 TRP A CA 1
ATOM 4812 C C . TRP A 1 631 ? 14.972 17.483 -32.024 1.00 95.50 631 TRP A C 1
ATOM 4814 O O . TRP A 1 631 ? 14.794 18.301 -31.124 1.00 95.50 631 TRP A O 1
ATOM 4824 N N . LEU A 1 632 ? 16.150 16.892 -32.248 1.00 97.12 632 LEU A N 1
ATOM 4825 C CA . LEU A 1 632 ? 17.359 17.116 -31.457 1.00 97.12 632 LEU A CA 1
ATOM 4826 C C . LEU A 1 632 ? 17.903 18.541 -31.579 1.00 97.12 632 LEU A C 1
ATOM 4828 O O . LEU A 1 632 ? 18.576 18.991 -30.659 1.00 97.12 632 LEU A O 1
ATOM 4832 N N . SER A 1 633 ? 17.612 19.261 -32.665 1.00 96.19 633 SER A N 1
ATOM 4833 C CA . SER A 1 633 ? 18.047 20.653 -32.812 1.00 96.19 633 SER A CA 1
ATOM 4834 C C . SER A 1 633 ? 17.346 21.609 -31.840 1.00 96.19 633 SER A C 1
ATOM 4836 O O . SER A 1 633 ? 17.847 22.700 -31.586 1.00 96.19 633 SER A O 1
ATOM 4838 N N . GLY A 1 634 ? 16.192 21.217 -31.286 1.00 93.62 634 GLY A N 1
ATOM 4839 C CA . GLY A 1 634 ? 15.453 22.033 -30.324 1.00 93.62 634 GLY A CA 1
ATOM 4840 C C . GLY A 1 634 ? 14.787 23.277 -30.915 1.00 93.62 634 GLY A C 1
ATOM 4841 O O . GLY A 1 634 ? 14.257 24.080 -30.152 1.00 93.62 634 GLY A O 1
ATOM 4842 N N . ASP A 1 635 ? 14.730 23.424 -32.243 1.00 93.12 635 ASP A N 1
ATOM 4843 C CA . ASP A 1 635 ? 14.241 24.635 -32.931 1.00 93.12 635 ASP A CA 1
ATOM 4844 C C . ASP A 1 635 ? 12.860 25.090 -32.445 1.00 93.12 635 ASP A C 1
ATOM 4846 O O . ASP A 1 635 ? 12.594 26.283 -32.318 1.00 93.12 635 ASP A O 1
ATOM 4850 N N . ARG A 1 636 ? 11.971 24.136 -32.131 1.00 87.75 636 ARG A N 1
ATOM 4851 C CA . ARG A 1 636 ? 10.610 24.419 -31.641 1.00 87.75 636 ARG A CA 1
ATOM 4852 C C . ARG A 1 636 ? 10.560 24.935 -30.198 1.00 87.75 636 ARG A C 1
ATOM 4854 O O . ARG A 1 636 ? 9.522 25.440 -29.780 1.00 87.75 636 ARG A O 1
ATOM 4861 N N . MET A 1 637 ? 11.650 24.793 -29.449 1.00 90.06 637 MET A N 1
ATOM 4862 C CA . MET A 1 637 ? 11.788 25.223 -28.055 1.00 90.06 637 MET A CA 1
ATOM 4863 C C . MET A 1 637 ? 12.593 26.529 -27.929 1.00 90.06 637 MET A C 1
ATOM 4865 O O . MET A 1 637 ? 12.463 27.238 -26.925 1.00 90.06 637 MET A O 1
ATOM 4869 N N . THR A 1 638 ? 13.389 26.881 -28.945 1.00 95.19 638 THR A N 1
ATOM 4870 C CA . THR A 1 638 ? 14.164 28.128 -29.004 1.00 95.19 638 THR A CA 1
ATOM 4871 C C . THR A 1 638 ? 13.260 29.359 -29.075 1.00 95.19 638 THR A C 1
ATOM 4873 O O . THR A 1 638 ? 12.319 29.426 -29.859 1.00 95.19 638 THR A O 1
ATOM 4876 N N . GLY A 1 639 ? 13.541 30.357 -28.238 1.00 91.12 639 GLY A N 1
ATOM 4877 C CA . GLY A 1 639 ? 12.744 31.577 -28.101 1.00 91.12 639 GLY A CA 1
ATOM 4878 C C . GLY A 1 639 ? 11.409 31.387 -27.373 1.00 91.12 639 GLY A C 1
ATOM 4879 O O . GLY A 1 639 ? 10.722 32.375 -27.120 1.00 91.12 639 GLY A O 1
ATOM 4880 N N . VAL A 1 640 ? 11.050 30.149 -27.017 1.00 89.56 640 VAL A N 1
ATOM 4881 C CA . VAL A 1 640 ? 9.839 29.818 -26.251 1.00 89.56 640 VAL A CA 1
ATOM 4882 C C . VAL A 1 640 ? 10.212 29.454 -24.818 1.00 89.56 640 VAL A C 1
ATOM 4884 O O . VAL A 1 640 ? 9.811 30.144 -23.885 1.00 89.56 640 VAL A O 1
ATOM 4887 N N . TRP A 1 641 ? 11.008 28.396 -24.654 1.00 91.06 641 TRP A N 1
ATOM 4888 C CA . TRP A 1 641 ? 11.463 27.901 -23.352 1.00 91.06 641 TRP A CA 1
ATOM 4889 C C . TRP A 1 641 ? 12.943 28.185 -23.104 1.00 91.06 641 TRP A C 1
ATOM 4891 O O . TRP A 1 641 ? 13.337 28.400 -21.960 1.00 91.06 641 TRP A O 1
ATOM 4901 N N . TYR A 1 642 ? 13.746 28.251 -24.171 1.00 94.00 642 TYR A N 1
ATOM 4902 C CA . TYR A 1 642 ? 15.192 28.456 -24.085 1.00 94.00 642 TYR A CA 1
ATOM 4903 C C . TYR A 1 642 ? 15.637 29.612 -24.971 1.00 94.00 642 TYR A C 1
ATOM 4905 O O . TYR A 1 642 ? 15.148 29.776 -26.087 1.00 94.00 642 TYR A O 1
ATOM 4913 N N . GLY A 1 643 ? 16.569 30.429 -24.479 1.00 94.06 643 GLY A N 1
ATOM 4914 C CA . GLY A 1 643 ? 17.019 31.629 -25.189 1.00 94.06 643 GLY A CA 1
ATOM 4915 C C . GLY A 1 643 ? 17.822 31.334 -26.458 1.00 94.06 643 GLY A C 1
ATOM 4916 O O . GLY A 1 643 ? 17.817 32.150 -27.378 1.00 94.06 643 GLY A O 1
ATOM 4917 N N . THR A 1 644 ? 18.486 30.178 -26.525 1.00 96.69 644 THR A N 1
ATOM 4918 C CA . THR A 1 644 ? 19.359 29.795 -27.639 1.00 96.69 644 THR A CA 1
ATOM 4919 C C . THR A 1 644 ? 18.991 28.424 -28.207 1.00 96.69 644 THR A C 1
ATOM 4921 O O . THR A 1 644 ? 18.326 27.613 -27.558 1.00 96.69 644 THR A O 1
ATOM 4924 N N . GLN A 1 645 ? 19.414 28.170 -29.447 1.00 96.75 645 GLN A N 1
ATOM 4925 C CA . GLN A 1 645 ? 19.276 26.857 -30.082 1.00 96.75 645 GLN A CA 1
ATOM 4926 C C . GLN A 1 645 ? 20.168 25.810 -29.408 1.00 96.75 645 GLN A C 1
ATOM 4928 O O . GLN A 1 645 ? 19.764 24.664 -29.275 1.00 96.75 645 GLN A O 1
ATOM 4933 N N . GLU A 1 646 ? 21.343 26.213 -28.921 1.00 97.44 646 GLU A N 1
ATOM 4934 C CA . GLU A 1 646 ? 22.254 25.338 -28.179 1.00 97.44 646 GLU A CA 1
ATOM 4935 C C . GLU A 1 646 ? 21.609 24.817 -26.887 1.00 97.44 646 GLU A C 1
ATOM 4937 O O . GLU A 1 646 ? 21.579 23.608 -26.665 1.00 97.44 646 GLU A O 1
ATOM 4942 N N . ASP A 1 647 ? 21.010 25.702 -26.084 1.00 96.88 647 ASP A N 1
ATOM 4943 C CA . ASP A 1 647 ? 20.317 25.314 -24.848 1.00 96.88 647 ASP A CA 1
ATOM 4944 C C . ASP A 1 647 ? 19.091 24.433 -25.136 1.00 96.88 647 ASP A C 1
ATOM 4946 O O . ASP A 1 647 ? 18.829 23.462 -24.425 1.00 96.88 647 ASP A O 1
ATOM 4950 N N . ALA A 1 648 ? 18.346 24.747 -26.201 1.00 96.19 648 ALA A N 1
ATOM 4951 C CA . ALA A 1 648 ? 17.202 23.949 -26.627 1.00 96.19 648 ALA A CA 1
ATOM 4952 C C . ALA A 1 648 ? 17.620 22.546 -27.098 1.00 96.19 648 ALA A C 1
ATOM 4954 O O . ALA A 1 648 ? 16.989 21.560 -26.725 1.00 96.19 648 ALA A O 1
ATOM 4955 N N . ALA A 1 649 ? 18.697 22.436 -27.875 1.00 97.00 649 ALA A N 1
ATOM 4956 C CA . ALA A 1 649 ? 19.252 21.156 -28.299 1.00 97.00 649 ALA A CA 1
ATOM 4957 C C . ALA A 1 649 ? 19.785 20.347 -27.107 1.00 97.00 649 ALA A C 1
ATOM 4959 O O . ALA A 1 649 ? 19.566 19.138 -27.024 1.00 97.00 649 ALA A O 1
ATOM 4960 N N . ALA A 1 650 ? 20.435 21.011 -26.144 1.00 97.00 650 ALA A N 1
ATOM 4961 C CA . ALA A 1 650 ? 20.901 20.381 -24.912 1.00 97.00 650 ALA A CA 1
ATOM 4962 C C . ALA A 1 650 ? 19.736 19.820 -24.076 1.00 97.00 650 ALA A C 1
ATOM 4964 O O . ALA A 1 650 ? 19.831 18.697 -23.579 1.00 97.00 650 ALA A O 1
ATOM 4965 N N . HIS A 1 651 ? 18.616 20.547 -23.978 1.00 96.56 651 HIS A N 1
ATOM 4966 C CA . HIS A 1 651 ? 17.378 20.046 -23.365 1.00 96.56 651 HIS A CA 1
ATOM 4967 C C . HIS A 1 651 ? 16.849 18.795 -24.077 1.00 96.56 651 HIS A C 1
ATOM 4969 O O . HIS A 1 651 ? 16.646 17.765 -23.431 1.00 96.56 651 HIS A O 1
ATOM 4975 N N . GLN A 1 652 ? 16.705 18.844 -25.406 1.00 96.12 652 GLN A N 1
ATOM 4976 C CA . GLN A 1 652 ? 16.230 17.699 -26.192 1.00 96.12 652 GLN A CA 1
ATOM 4977 C C . GLN A 1 652 ? 17.154 16.482 -26.044 1.00 96.12 652 GLN A C 1
ATOM 4979 O O . GLN A 1 652 ? 16.696 15.336 -26.000 1.00 96.12 652 GLN A O 1
ATOM 4984 N N . ALA A 1 653 ? 18.466 16.708 -25.941 1.00 95.88 653 ALA A N 1
ATOM 4985 C CA . ALA A 1 653 ? 19.461 15.665 -25.722 1.00 95.88 653 ALA A CA 1
ATOM 4986 C C . ALA A 1 653 ? 19.348 15.019 -24.327 1.00 95.88 653 ALA A C 1
ATOM 4988 O O . ALA A 1 653 ? 19.504 13.799 -24.219 1.00 95.88 653 ALA A O 1
ATOM 4989 N N . ALA A 1 654 ? 19.043 15.808 -23.293 1.00 95.44 654 ALA A N 1
ATOM 4990 C CA . ALA A 1 654 ? 19.009 15.378 -21.895 1.00 95.44 654 ALA A CA 1
ATOM 4991 C C . ALA A 1 654 ? 17.773 14.549 -21.504 1.00 95.44 654 ALA A C 1
ATOM 4993 O O . ALA A 1 654 ? 17.808 13.871 -20.481 1.00 95.44 654 ALA A O 1
ATOM 4994 N N . MET A 1 655 ? 16.690 14.597 -22.284 1.00 95.31 655 MET A N 1
ATOM 4995 C CA . MET A 1 655 ? 15.462 13.876 -21.946 1.00 95.31 655 MET A CA 1
ATOM 4996 C C . MET A 1 655 ? 15.600 12.353 -21.998 1.00 95.31 655 MET A C 1
ATOM 4998 O O . MET A 1 655 ? 16.078 11.781 -22.984 1.00 95.31 655 MET A O 1
ATOM 5002 N N . ASP A 1 656 ? 15.051 11.711 -20.968 1.00 94.44 656 ASP A N 1
ATOM 5003 C CA . ASP A 1 656 ? 14.781 10.278 -20.942 1.00 94.44 656 ASP A CA 1
ATOM 5004 C C . ASP A 1 656 ? 13.580 9.968 -21.853 1.00 94.44 656 ASP A C 1
ATOM 5006 O O . ASP A 1 656 ? 12.454 10.413 -21.616 1.00 94.44 656 ASP A O 1
ATOM 5010 N N . VAL A 1 657 ? 13.817 9.199 -22.917 1.00 94.81 657 VAL A N 1
ATOM 5011 C CA . VAL A 1 657 ? 12.783 8.820 -23.889 1.00 94.81 657 VAL A CA 1
ATOM 5012 C C . VAL A 1 657 ? 12.782 7.318 -24.132 1.00 94.81 657 VAL A C 1
ATOM 5014 O O . VAL A 1 657 ? 13.829 6.667 -24.105 1.00 94.81 657 VAL A O 1
ATOM 5017 N N . VAL A 1 658 ? 11.603 6.765 -24.412 1.00 94.75 658 VAL A N 1
ATOM 5018 C CA . VAL A 1 658 ? 11.467 5.355 -24.790 1.00 94.75 658 VAL A CA 1
ATOM 5019 C C . VAL A 1 658 ? 12.150 5.115 -26.145 1.00 94.75 658 VAL A C 1
ATOM 5021 O O . VAL A 1 658 ? 11.971 5.919 -27.066 1.00 94.75 658 VAL A O 1
ATOM 5024 N N . PRO A 1 659 ? 12.920 4.021 -26.317 1.00 91.00 659 PRO A N 1
ATOM 5025 C CA . PRO A 1 659 ? 13.560 3.722 -27.592 1.00 91.00 659 PRO A CA 1
ATOM 5026 C C . PRO A 1 659 ? 12.552 3.605 -28.743 1.00 91.00 659 PRO A C 1
ATOM 5028 O O . PRO A 1 659 ? 11.580 2.851 -28.674 1.00 91.00 659 PRO A O 1
ATOM 5031 N N . PHE A 1 660 ? 12.815 4.331 -29.829 1.00 94.94 660 PHE A N 1
ATOM 5032 C CA . PHE A 1 660 ? 11.976 4.295 -31.022 1.00 94.94 660 PHE A CA 1
ATOM 5033 C C . PHE A 1 660 ? 12.079 2.952 -31.763 1.00 94.94 660 PHE A C 1
ATOM 5035 O O . PHE A 1 660 ? 13.130 2.310 -31.779 1.00 94.94 660 PHE A O 1
ATOM 5042 N N . GLY A 1 661 ? 10.988 2.562 -32.426 1.00 90.94 661 GLY A N 1
ATOM 5043 C CA . GLY A 1 661 ? 10.919 1.380 -33.292 1.00 90.94 661 GLY A CA 1
ATOM 5044 C C . GLY A 1 661 ? 10.448 0.103 -32.597 1.00 90.94 661 GLY A C 1
ATOM 5045 O O . GLY A 1 661 ? 10.277 -0.912 -33.266 1.00 90.94 661 GLY A O 1
ATOM 5046 N N . GLN A 1 662 ? 10.213 0.147 -31.282 1.00 90.56 662 GLN A N 1
ATOM 5047 C CA . GLN A 1 662 ? 9.665 -0.982 -30.522 1.00 90.56 662 GLN A CA 1
ATOM 5048 C C . GLN A 1 662 ? 8.133 -1.010 -30.542 1.00 90.56 662 GLN A C 1
ATOM 5050 O O . GLN A 1 662 ? 7.539 -2.079 -30.635 1.00 90.56 662 GLN A O 1
ATOM 5055 N N . TYR A 1 663 ? 7.496 0.162 -30.498 1.00 96.00 663 TYR A N 1
ATOM 5056 C CA . TYR A 1 663 ? 6.052 0.292 -30.319 1.00 96.00 663 TYR A CA 1
ATOM 5057 C C . TYR A 1 663 ? 5.424 1.149 -31.417 1.00 96.00 663 TYR A C 1
ATOM 5059 O O . TYR A 1 663 ? 6.034 2.091 -31.921 1.00 96.00 663 TYR A O 1
ATOM 5067 N N . ALA A 1 664 ? 4.178 0.832 -31.763 1.00 96.75 664 ALA A N 1
ATOM 5068 C CA . ALA A 1 664 ? 3.372 1.568 -32.736 1.00 96.75 664 ALA A CA 1
ATOM 5069 C C . ALA A 1 664 ? 2.196 2.317 -32.089 1.00 96.75 664 ALA A C 1
ATOM 5071 O O . ALA A 1 664 ? 1.629 3.220 -32.707 1.00 96.75 664 ALA A O 1
ATOM 5072 N N . ALA A 1 665 ? 1.809 1.950 -30.864 1.00 98.06 665 ALA A N 1
ATOM 5073 C CA . ALA A 1 665 ? 0.675 2.542 -30.164 1.00 98.06 665 ALA A CA 1
ATOM 5074 C C . ALA A 1 665 ? 0.853 2.523 -28.635 1.00 98.06 665 ALA A C 1
ATOM 5076 O O . ALA A 1 665 ? 1.673 1.782 -28.096 1.00 98.06 665 ALA A O 1
ATOM 5077 N N . MET A 1 666 ? 0.049 3.330 -27.942 1.00 97.94 666 MET A N 1
ATOM 5078 C CA . MET A 1 666 ? -0.023 3.424 -26.479 1.00 97.94 666 MET A CA 1
ATOM 5079 C C . MET A 1 666 ? -1.490 3.481 -26.046 1.00 97.94 666 MET A C 1
ATOM 5081 O O . MET A 1 666 ? -2.298 4.145 -26.694 1.00 97.94 666 MET A O 1
ATOM 5085 N N . ALA A 1 667 ? -1.837 2.855 -24.923 1.00 98.62 667 ALA A N 1
ATOM 5086 C CA . ALA A 1 667 ? -3.118 3.062 -24.259 1.00 98.62 667 ALA A CA 1
ATOM 5087 C C . ALA A 1 667 ? -2.954 3.422 -22.781 1.00 98.62 667 ALA A C 1
ATOM 5089 O O . ALA A 1 667 ? -2.019 2.983 -22.113 1.00 98.62 667 ALA A O 1
ATOM 5090 N N . VAL A 1 668 ? -3.917 4.181 -22.264 1.00 98.50 668 VAL A N 1
ATOM 5091 C CA . VAL A 1 668 ? -4.067 4.505 -20.840 1.00 98.50 668 VAL A CA 1
ATOM 5092 C C . VAL A 1 668 ? -5.475 4.177 -20.364 1.00 98.50 668 VAL A C 1
ATOM 5094 O O . VAL A 1 668 ? -6.446 4.266 -21.119 1.00 98.50 668 VAL A O 1
ATOM 5097 N N . SER A 1 669 ? -5.599 3.756 -19.108 1.00 98.44 669 SER A N 1
ATOM 5098 C CA . SER A 1 669 ? -6.881 3.358 -18.523 1.00 98.44 669 SER A CA 1
ATOM 5099 C C . SER A 1 669 ? -6.848 3.463 -17.001 1.00 98.44 669 SER A C 1
ATOM 5101 O O . SER A 1 669 ? -5.801 3.174 -16.419 1.00 98.44 669 SER A O 1
ATOM 5103 N N . PRO A 1 670 ? -7.977 3.762 -16.326 1.00 98.06 670 PRO A N 1
ATOM 5104 C CA . PRO A 1 670 ? -8.097 3.589 -14.881 1.00 98.06 670 PRO A CA 1
ATOM 5105 C C . PRO A 1 670 ? -7.563 2.231 -14.443 1.00 98.06 670 PRO A C 1
ATOM 5107 O O . PRO A 1 670 ? -7.984 1.202 -14.980 1.00 98.06 670 PRO A O 1
ATOM 5110 N N . LEU A 1 671 ? -6.647 2.217 -13.479 1.00 96.88 671 LEU A N 1
ATOM 5111 C CA . LEU A 1 671 ? -5.933 1.004 -13.086 1.00 96.88 671 LEU A CA 1
ATOM 5112 C C . LEU A 1 671 ? -6.910 -0.071 -12.586 1.00 96.88 671 LEU A C 1
ATOM 5114 O O . LEU A 1 671 ? -6.851 -1.221 -13.017 1.00 96.88 671 LEU A O 1
ATOM 5118 N N . ALA A 1 672 ? -7.916 0.349 -11.813 1.00 93.81 672 ALA A N 1
ATOM 5119 C CA . ALA A 1 672 ? -8.989 -0.505 -11.305 1.00 93.81 672 ALA A CA 1
ATOM 5120 C C . ALA A 1 672 ? -9.897 -1.122 -12.386 1.00 93.81 672 ALA A C 1
ATOM 5122 O O . ALA A 1 672 ? -10.695 -2.004 -12.092 1.00 93.81 672 ALA A O 1
ATOM 5123 N N . SER A 1 673 ? -9.810 -0.673 -13.643 1.00 94.62 673 SER A N 1
ATOM 5124 C CA . SER A 1 673 ? -10.596 -1.266 -14.732 1.00 94.62 673 SER A CA 1
ATOM 5125 C C . SER A 1 673 ? -10.071 -2.626 -15.197 1.00 94.62 673 SER A C 1
ATOM 5127 O O . SER A 1 673 ? -10.795 -3.322 -15.906 1.00 94.62 673 SER A O 1
ATOM 5129 N N . GLY A 1 674 ? -8.810 -2.963 -14.893 1.00 92.44 674 GLY A N 1
ATOM 5130 C CA . GLY A 1 674 ? -8.159 -4.200 -15.340 1.00 92.44 674 GLY A CA 1
ATOM 5131 C C . GLY A 1 674 ? -7.955 -4.325 -16.858 1.00 92.44 674 GLY A C 1
ATOM 5132 O O . GLY A 1 674 ? -7.498 -5.359 -17.331 1.00 92.44 674 GLY A O 1
ATOM 5133 N N . ARG A 1 675 ? -8.274 -3.293 -17.653 1.00 94.81 675 ARG A N 1
ATOM 5134 C CA . ARG A 1 675 ? -8.261 -3.376 -19.130 1.00 94.81 675 ARG A CA 1
ATOM 5135 C C . ARG A 1 675 ? -6.869 -3.446 -19.741 1.00 94.81 675 ARG A C 1
ATOM 5137 O O . ARG A 1 675 ? -6.724 -3.944 -20.849 1.00 94.81 675 ARG A O 1
ATOM 5144 N N . LEU A 1 676 ? -5.874 -2.919 -19.036 1.00 94.81 676 LEU A N 1
ATOM 5145 C CA . LEU A 1 676 ? -4.482 -2.905 -19.475 1.00 94.81 676 LEU A CA 1
ATOM 5146 C C . LEU A 1 676 ? -3.642 -3.884 -18.659 1.00 94.81 676 LEU A C 1
ATOM 5148 O O . LEU A 1 676 ? -2.497 -3.577 -18.402 1.00 94.81 676 LEU A O 1
ATOM 5152 N N . ASN A 1 677 ? -4.197 -5.001 -18.185 1.00 89.19 677 ASN A N 1
ATOM 5153 C CA . ASN A 1 677 ? -3.534 -5.858 -17.202 1.00 89.19 677 ASN A CA 1
ATOM 5154 C C . ASN A 1 677 ? -2.482 -6.819 -17.820 1.00 89.19 677 ASN A C 1
ATOM 5156 O O . ASN A 1 677 ? -2.819 -7.528 -18.771 1.00 89.19 677 ASN A O 1
ATOM 5160 N N . PRO A 1 678 ? -1.242 -6.886 -17.293 1.00 91.00 678 PRO A N 1
ATOM 5161 C CA . PRO A 1 678 ? -0.596 -5.856 -16.475 1.00 91.00 678 PRO A CA 1
ATOM 5162 C C . PRO A 1 678 ? -0.165 -4.662 -17.344 1.00 91.00 678 PRO A C 1
ATOM 5164 O O . PRO A 1 678 ? 0.167 -4.863 -18.524 1.00 91.00 678 PRO A O 1
ATOM 5167 N N . PRO A 1 679 ? -0.205 -3.424 -16.811 1.00 95.81 679 PRO A N 1
ATOM 5168 C CA . PRO A 1 679 ? 0.297 -2.260 -17.536 1.00 95.81 679 PRO A CA 1
ATOM 5169 C C . PRO A 1 679 ? 1.829 -2.268 -17.515 1.00 95.81 679 PRO A C 1
ATOM 5171 O O . PRO A 1 679 ? 2.422 -2.930 -16.668 1.00 95.81 679 PRO A O 1
ATOM 5174 N N . ASP A 1 680 ? 2.481 -1.514 -18.396 1.00 95.81 680 ASP A N 1
ATOM 5175 C CA . ASP A 1 680 ? 3.948 -1.405 -18.358 1.00 95.81 680 ASP A CA 1
ATOM 5176 C C . ASP A 1 680 ? 4.387 -0.501 -17.200 1.00 95.81 680 ASP A C 1
ATOM 5178 O O . ASP A 1 680 ? 5.329 -0.807 -16.470 1.00 95.81 680 ASP A O 1
ATOM 5182 N N . ILE A 1 681 ? 3.632 0.577 -16.967 1.00 98.00 681 ILE A N 1
ATOM 5183 C CA . ILE A 1 681 ? 3.770 1.444 -15.794 1.00 98.00 681 ILE A CA 1
ATOM 5184 C C . ILE A 1 681 ? 2.401 1.900 -15.275 1.00 98.00 681 ILE A C 1
ATOM 5186 O O . ILE A 1 681 ? 1.390 1.894 -15.979 1.00 98.00 681 ILE A O 1
ATOM 5190 N N . CYS A 1 682 ? 2.380 2.345 -14.027 1.00 98.38 682 CYS A N 1
ATOM 5191 C CA . CYS A 1 682 ? 1.263 3.012 -13.378 1.00 98.38 682 CYS A CA 1
ATOM 5192 C C . CYS A 1 682 ? 1.621 4.468 -13.084 1.00 98.38 682 CYS A C 1
ATOM 5194 O O . CYS A 1 682 ? 2.764 4.778 -12.747 1.00 98.38 682 CYS A O 1
ATOM 5196 N N . LEU A 1 683 ? 0.626 5.346 -13.175 1.00 98.44 683 LEU A N 1
ATOM 5197 C CA . LEU A 1 683 ? 0.752 6.772 -12.899 1.00 98.44 683 LEU A CA 1
ATOM 5198 C C . LEU A 1 683 ? -0.071 7.128 -11.664 1.00 98.44 683 LEU A C 1
ATOM 5200 O O . LEU A 1 683 ? -1.295 6.951 -11.648 1.00 98.44 683 LEU A O 1
ATOM 5204 N N . ILE A 1 684 ? 0.612 7.627 -10.636 1.00 98.31 684 ILE A N 1
ATOM 5205 C CA . ILE A 1 684 ? 0.027 8.016 -9.354 1.00 98.31 684 ILE A CA 1
ATOM 5206 C C . ILE A 1 684 ? 0.222 9.519 -9.165 1.00 98.31 684 ILE A C 1
ATOM 5208 O O . ILE A 1 684 ? 1.337 9.988 -8.936 1.00 98.31 684 ILE A O 1
ATOM 5212 N N . TYR A 1 685 ? -0.877 10.267 -9.238 1.00 97.88 685 TYR A N 1
ATOM 5213 C CA . TYR A 1 685 ? -0.906 11.685 -8.892 1.00 97.88 685 TYR A CA 1
ATOM 5214 C C . TYR A 1 685 ? -1.256 11.836 -7.413 1.00 97.88 685 TYR A C 1
ATOM 5216 O O . TYR A 1 685 ? -2.274 11.309 -6.953 1.00 97.88 685 TYR A O 1
ATOM 5224 N N . ALA A 1 686 ? -0.405 12.527 -6.658 1.00 97.19 686 ALA A N 1
ATOM 5225 C CA . ALA A 1 686 ? -0.569 12.665 -5.217 1.00 97.19 686 ALA A CA 1
ATOM 5226 C C . ALA A 1 686 ? 0.015 13.986 -4.705 1.00 97.19 686 ALA A C 1
ATOM 5228 O O . ALA A 1 686 ? 0.962 14.524 -5.270 1.00 97.19 686 ALA A O 1
ATOM 5229 N N . THR A 1 687 ? -0.521 14.500 -3.601 1.00 96.88 687 THR A N 1
ATOM 5230 C CA . THR A 1 687 ? 0.054 15.667 -2.914 1.00 96.88 687 THR A CA 1
ATOM 5231 C C . THR A 1 687 ? 1.437 15.345 -2.337 1.00 96.88 687 THR A C 1
ATOM 5233 O O . THR A 1 687 ? 1.706 14.178 -2.044 1.00 96.88 687 THR A O 1
ATOM 5236 N N . PRO A 1 688 ? 2.305 16.340 -2.069 1.00 97.06 688 PRO A N 1
ATOM 5237 C CA . PRO A 1 688 ? 3.600 16.109 -1.428 1.00 97.06 688 PRO A CA 1
ATOM 5238 C C . PRO A 1 688 ? 3.523 15.270 -0.143 1.00 97.06 688 PRO A C 1
ATOM 5240 O O . PRO A 1 688 ? 4.345 14.380 0.063 1.00 97.06 688 PRO A O 1
ATOM 5243 N N . ALA A 1 689 ? 2.499 15.492 0.690 1.00 93.94 689 ALA A N 1
ATOM 5244 C CA . ALA A 1 689 ? 2.282 14.731 1.923 1.00 93.94 689 ALA A CA 1
ATOM 5245 C C . ALA A 1 689 ? 1.925 13.255 1.665 1.00 93.94 689 ALA A C 1
ATOM 5247 O O . ALA A 1 689 ? 2.367 12.370 2.392 1.00 93.94 689 ALA A O 1
ATOM 5248 N N . GLN A 1 690 ? 1.139 12.971 0.625 1.00 97.44 690 GLN A N 1
ATOM 5249 C CA . GLN A 1 690 ? 0.847 11.595 0.212 1.00 97.44 690 GLN A CA 1
ATOM 5250 C C . GLN A 1 690 ? 2.079 10.947 -0.426 1.00 97.44 690 GLN A C 1
ATOM 5252 O O . GLN A 1 690 ? 2.382 9.790 -0.149 1.00 97.44 690 GLN A O 1
ATOM 5257 N N . MET A 1 691 ? 2.811 11.700 -1.249 1.00 97.75 691 MET A N 1
ATOM 5258 C CA . MET A 1 691 ? 3.954 11.199 -2.004 1.00 97.75 691 MET A CA 1
ATOM 5259 C C . MET A 1 691 ? 5.128 10.826 -1.098 1.00 97.75 691 MET A C 1
ATOM 5261 O O . MET A 1 691 ? 5.761 9.796 -1.315 1.00 97.75 691 MET A O 1
ATOM 5265 N N . ILE A 1 692 ? 5.393 11.602 -0.041 1.00 97.06 692 ILE A N 1
ATOM 5266 C CA . ILE A 1 692 ? 6.448 11.239 0.910 1.00 97.06 692 ILE A CA 1
ATOM 5267 C C . ILE A 1 692 ? 6.113 9.941 1.653 1.00 97.06 692 ILE A C 1
ATOM 5269 O O . ILE A 1 692 ? 6.983 9.093 1.824 1.00 97.06 692 ILE A O 1
ATOM 5273 N N . LEU A 1 693 ? 4.845 9.723 2.020 1.00 96.94 693 LEU A N 1
ATOM 5274 C CA . LEU A 1 693 ? 4.412 8.457 2.614 1.00 96.94 693 LEU A CA 1
ATOM 5275 C C . LEU A 1 693 ? 4.480 7.308 1.602 1.00 96.94 693 LEU A C 1
ATOM 5277 O O . LEU A 1 693 ? 4.918 6.221 1.963 1.00 96.94 693 LEU A O 1
ATOM 5281 N N . PHE A 1 694 ? 4.111 7.544 0.340 1.00 97.69 694 PHE A N 1
ATOM 5282 C CA . PHE A 1 694 ? 4.237 6.569 -0.748 1.00 97.69 694 PHE A CA 1
ATOM 5283 C C . PHE A 1 694 ? 5.695 6.113 -0.930 1.00 97.69 694 PHE A C 1
ATOM 5285 O O . PHE A 1 694 ? 5.968 4.913 -0.971 1.00 97.69 694 PHE A O 1
ATOM 5292 N N . ILE A 1 695 ? 6.641 7.059 -0.971 1.00 97.06 695 ILE A N 1
ATOM 5293 C CA . ILE A 1 695 ? 8.083 6.786 -1.075 1.00 97.06 695 ILE A CA 1
ATOM 5294 C C . ILE A 1 695 ? 8.595 6.061 0.173 1.00 97.06 695 ILE A C 1
ATOM 5296 O O . ILE A 1 695 ? 9.305 5.065 0.052 1.00 97.06 695 ILE A O 1
ATOM 5300 N N . ASN A 1 696 ? 8.192 6.490 1.370 1.00 95.50 696 ASN A N 1
ATOM 5301 C CA . ASN A 1 696 ? 8.558 5.794 2.602 1.00 95.50 696 ASN A CA 1
ATOM 5302 C C . ASN A 1 696 ? 8.001 4.362 2.617 1.00 95.50 696 ASN A C 1
ATOM 5304 O O . ASN A 1 696 ? 8.677 3.448 3.080 1.00 95.50 696 ASN A O 1
ATOM 5308 N N . GLY A 1 697 ? 6.796 4.145 2.081 1.00 93.25 697 GLY A N 1
ATOM 5309 C CA . GLY A 1 697 ? 6.211 2.817 1.909 1.00 93.25 697 GLY A CA 1
ATOM 5310 C C . GLY A 1 697 ? 7.058 1.945 0.983 1.00 93.25 697 GLY A C 1
ATOM 5311 O O . GLY A 1 697 ? 7.361 0.803 1.317 1.00 93.25 697 GLY A O 1
ATOM 5312 N N . LEU A 1 698 ? 7.531 2.501 -0.135 1.00 92.44 698 LEU A N 1
ATOM 5313 C CA . LEU A 1 698 ? 8.479 1.821 -1.022 1.00 92.44 698 LEU A CA 1
ATOM 5314 C C . LEU A 1 698 ? 9.795 1.456 -0.310 1.00 92.44 698 LEU A C 1
ATOM 5316 O O . LEU A 1 698 ? 10.362 0.394 -0.566 1.00 92.44 698 LEU A O 1
ATOM 5320 N N . GLN A 1 699 ? 10.283 2.337 0.565 1.00 91.56 699 GLN A N 1
ATOM 5321 C CA . GLN A 1 699 ? 11.566 2.207 1.259 1.00 91.56 699 GLN A CA 1
ATOM 5322 C C . GLN A 1 699 ? 11.499 1.430 2.582 1.00 91.56 699 GLN A C 1
ATOM 5324 O O . GLN A 1 699 ? 12.549 1.132 3.150 1.00 91.56 699 GLN A O 1
ATOM 5329 N N . TRP A 1 700 ? 10.298 1.088 3.063 1.00 86.12 700 TRP A N 1
ATOM 5330 C CA . TRP A 1 700 ? 10.085 0.383 4.332 1.00 86.12 700 TRP A CA 1
ATOM 5331 C C . TRP A 1 700 ? 10.885 -0.924 4.422 1.00 86.12 700 TRP A C 1
ATOM 5333 O O . TRP A 1 700 ? 11.438 -1.262 5.466 1.00 86.12 700 TRP A O 1
ATOM 5343 N N . THR A 1 701 ? 10.978 -1.642 3.304 1.00 72.81 701 THR A N 1
ATOM 5344 C CA . THR A 1 701 ? 11.844 -2.813 3.119 1.00 72.81 701 THR A CA 1
ATOM 5345 C C . THR A 1 701 ? 12.801 -2.547 1.964 1.00 72.81 701 THR A C 1
ATOM 5347 O O . THR A 1 701 ? 12.441 -1.864 1.006 1.00 72.81 701 THR A O 1
ATOM 5350 N N . GLY A 1 702 ? 14.032 -3.060 2.029 1.00 69.06 702 GLY A N 1
ATOM 5351 C CA . GLY A 1 702 ? 15.014 -2.884 0.949 1.00 69.06 702 GLY A CA 1
ATOM 5352 C C . GLY A 1 702 ? 15.270 -1.410 0.610 1.00 69.06 702 GLY A C 1
ATOM 5353 O O . GLY A 1 702 ? 15.087 -1.000 -0.537 1.00 69.06 702 GLY A O 1
ATOM 5354 N N . TYR A 1 703 ? 15.616 -0.605 1.622 1.00 82.00 703 TYR A N 1
ATOM 5355 C CA . TYR A 1 703 ? 15.898 0.822 1.464 1.00 82.00 703 TYR A CA 1
ATOM 5356 C C . TYR A 1 703 ? 16.900 1.071 0.327 1.00 82.00 703 TYR A C 1
ATOM 5358 O O . TYR A 1 703 ? 18.004 0.524 0.310 1.00 82.00 703 TYR A O 1
ATOM 5366 N N . LYS A 1 704 ? 16.522 1.960 -0.590 1.00 79.75 704 LYS A N 1
ATOM 5367 C CA . LYS A 1 704 ? 17.358 2.466 -1.678 1.00 79.75 704 LYS A CA 1
ATOM 5368 C C . LYS A 1 704 ? 17.144 3.969 -1.762 1.00 79.75 704 LYS A C 1
ATOM 5370 O O . LYS A 1 704 ? 16.001 4.432 -1.761 1.00 79.75 704 LYS A O 1
ATOM 5375 N N . LYS A 1 705 ? 18.233 4.733 -1.850 1.00 85.75 705 LYS A N 1
ATOM 5376 C CA . LYS A 1 705 ? 18.147 6.154 -2.198 1.00 85.75 705 LYS A CA 1
ATOM 5377 C C . LYS A 1 705 ? 17.600 6.256 -3.623 1.00 85.75 705 LYS A C 1
ATOM 5379 O O . LYS A 1 705 ? 18.167 5.654 -4.531 1.00 85.75 705 LYS A O 1
ATOM 5384 N N . LEU A 1 706 ? 16.507 6.989 -3.801 1.00 86.56 706 LEU A N 1
ATOM 5385 C CA . LEU A 1 706 ? 15.933 7.243 -5.117 1.00 86.56 706 LEU A CA 1
ATOM 5386 C C . LEU A 1 706 ? 16.454 8.584 -5.636 1.00 86.56 706 LEU A C 1
ATOM 5388 O O . LEU A 1 706 ? 16.526 9.557 -4.884 1.00 86.56 706 LEU A O 1
ATOM 5392 N N . GLU A 1 707 ? 16.844 8.610 -6.906 1.00 87.94 707 GLU A N 1
ATOM 5393 C CA . GLU A 1 707 ? 17.362 9.793 -7.587 1.00 87.94 707 GLU A CA 1
ATOM 5394 C C . GLU A 1 707 ? 16.627 9.957 -8.919 1.00 87.94 707 GLU A C 1
ATOM 5396 O O . GLU A 1 707 ? 16.509 9.011 -9.701 1.00 87.94 707 GLU A O 1
ATOM 5401 N N . TRP A 1 708 ? 16.132 11.167 -9.162 1.00 87.56 708 TRP A N 1
ATOM 5402 C CA . TRP A 1 708 ? 15.419 11.559 -10.375 1.00 87.56 708 TRP A CA 1
ATOM 5403 C C . TRP A 1 708 ? 15.882 12.949 -10.813 1.00 87.56 708 TRP A C 1
ATOM 5405 O O . TRP A 1 708 ? 16.297 13.770 -9.989 1.00 87.56 708 TRP A O 1
ATOM 5415 N N . GLY A 1 709 ? 15.858 13.174 -12.125 1.00 88.31 709 GLY A N 1
ATOM 5416 C CA . GLY A 1 709 ? 16.238 14.431 -12.763 1.00 88.31 709 GLY A CA 1
ATOM 5417 C C . GLY A 1 709 ? 15.043 15.352 -12.998 1.00 88.31 709 GLY A C 1
ATOM 5418 O O . GLY A 1 709 ? 13.901 14.998 -12.715 1.00 88.31 709 GLY A O 1
ATOM 5419 N N . CYS A 1 710 ? 15.331 16.553 -13.493 1.00 93.06 710 CYS A N 1
ATOM 5420 C CA . CYS A 1 710 ? 14.323 17.488 -13.970 1.00 93.06 710 CYS A CA 1
ATOM 5421 C C . CYS A 1 710 ? 14.886 18.240 -15.175 1.00 93.06 710 CYS A C 1
ATOM 5423 O O . CYS A 1 710 ? 15.852 18.993 -15.032 1.00 93.06 710 CYS A O 1
ATOM 5425 N N . VAL A 1 711 ? 14.277 18.051 -16.344 1.00 91.31 711 VAL A N 1
ATOM 5426 C CA . VAL A 1 711 ? 14.577 18.839 -17.551 1.00 91.31 711 VAL A CA 1
ATOM 5427 C C . VAL A 1 711 ? 13.762 20.142 -17.618 1.00 91.31 711 VAL A C 1
ATOM 5429 O O . VAL A 1 711 ? 14.023 21.012 -18.452 1.00 91.31 711 VAL A O 1
ATOM 5432 N N . GLY A 1 712 ? 12.811 20.317 -16.694 1.00 87.56 712 GLY A N 1
ATOM 5433 C CA . GLY A 1 712 ? 11.962 21.498 -16.559 1.00 87.56 712 GLY A CA 1
ATOM 5434 C C . GLY A 1 712 ? 10.682 21.383 -17.384 1.00 87.56 712 GLY A C 1
ATOM 5435 O O . GLY A 1 712 ? 9.656 20.908 -16.899 1.00 87.56 712 GLY A O 1
ATOM 5436 N N . GLU A 1 713 ? 10.722 21.853 -18.630 1.00 87.38 713 GLU A N 1
ATOM 5437 C CA . GLU A 1 713 ? 9.666 21.557 -19.603 1.00 87.38 713 GLU A CA 1
ATOM 5438 C C . GLU A 1 713 ? 9.824 20.102 -20.075 1.00 87.38 713 GLU A C 1
ATOM 5440 O O . GLU A 1 713 ? 10.945 19.602 -20.118 1.00 87.38 713 GLU A O 1
ATOM 5445 N N . SER A 1 714 ? 8.722 19.424 -20.418 1.00 92.06 714 SER A N 1
ATOM 5446 C CA . SER A 1 714 ? 8.694 17.987 -20.734 1.00 92.06 714 SER A CA 1
ATOM 5447 C C . SER A 1 714 ? 8.880 17.066 -19.514 1.00 92.06 714 SER A C 1
ATOM 5449 O O . SER A 1 714 ? 9.539 16.035 -19.599 1.00 92.06 714 SER A O 1
ATOM 5451 N N . ALA A 1 715 ? 8.222 17.369 -18.387 1.00 92.38 715 ALA A N 1
ATOM 5452 C CA . ALA A 1 715 ? 8.207 16.510 -17.186 1.00 92.38 715 ALA A CA 1
ATOM 5453 C C . ALA A 1 715 ? 7.650 15.085 -17.426 1.00 92.38 715 ALA A C 1
ATOM 5455 O O . ALA A 1 715 ? 7.874 14.167 -16.631 1.00 92.38 715 ALA A O 1
ATOM 5456 N N . CYS A 1 716 ? 6.968 14.873 -18.551 1.00 93.38 716 CYS A N 1
ATOM 5457 C CA . CYS A 1 716 ? 6.609 13.562 -19.078 1.00 93.38 716 CYS A CA 1
ATOM 5458 C C . CYS A 1 716 ? 7.843 12.686 -19.393 1.00 93.38 716 CYS A C 1
ATOM 5460 O O . CYS A 1 716 ? 7.795 11.473 -19.190 1.00 93.38 716 CYS A O 1
ATOM 5462 N N . ALA A 1 717 ? 8.966 13.280 -19.815 1.00 94.69 717 ALA A N 1
ATOM 5463 C CA . ALA A 1 717 ? 10.250 12.597 -19.977 1.00 94.69 717 ALA A CA 1
ATOM 5464 C C . ALA A 1 717 ? 10.851 12.204 -18.620 1.00 94.69 717 ALA A C 1
ATOM 5466 O O . ALA A 1 717 ? 11.230 11.051 -18.428 1.00 94.69 717 ALA A O 1
ATOM 5467 N N . ASP A 1 718 ? 10.840 13.125 -17.649 1.00 93.81 718 ASP A N 1
ATOM 5468 C CA . ASP A 1 718 ? 11.354 12.875 -16.295 1.00 93.81 718 ASP A CA 1
ATOM 5469 C C . ASP A 1 718 ? 10.550 11.799 -15.546 1.00 93.81 718 ASP A C 1
ATOM 5471 O O . ASP A 1 718 ? 11.099 11.080 -14.715 1.00 93.81 718 ASP A O 1
ATOM 5475 N N . SER A 1 719 ? 9.251 11.668 -15.832 1.00 93.00 719 SER A N 1
ATOM 5476 C CA . SER A 1 719 ? 8.360 10.682 -15.209 1.00 93.00 719 SER A CA 1
ATOM 5477 C C . SER A 1 719 ? 8.234 9.403 -16.032 1.00 93.00 719 SER A C 1
ATOM 5479 O O . SER A 1 719 ? 9.011 8.464 -15.854 1.00 93.00 719 SER A O 1
ATOM 5481 N N . TRP A 1 720 ? 7.229 9.315 -16.905 1.00 93.19 720 TRP A N 1
ATOM 5482 C CA . TRP A 1 720 ? 6.918 8.071 -17.598 1.00 93.19 720 TRP A CA 1
ATOM 5483 C C . TRP A 1 720 ? 7.904 7.725 -18.708 1.00 93.19 720 TRP A C 1
ATOM 5485 O O . TRP A 1 720 ? 8.119 6.538 -18.925 1.00 93.19 720 TRP A O 1
ATOM 5495 N N . GLY A 1 721 ? 8.547 8.701 -19.359 1.00 93.06 721 GLY A N 1
ATOM 5496 C CA . GLY A 1 721 ? 9.620 8.442 -20.327 1.00 93.06 721 GLY A CA 1
ATOM 5497 C C . GLY A 1 721 ? 10.755 7.653 -19.677 1.00 93.06 721 GLY A C 1
ATOM 5498 O O . GLY A 1 721 ? 11.093 6.553 -20.117 1.00 93.06 721 GLY A O 1
ATOM 5499 N N . ARG A 1 722 ? 11.245 8.153 -18.539 1.00 94.75 722 ARG A N 1
ATOM 5500 C CA . ARG A 1 722 ? 12.232 7.478 -17.695 1.00 94.75 722 ARG A CA 1
ATOM 5501 C C . ARG A 1 722 ? 11.740 6.143 -17.148 1.00 94.75 722 ARG A C 1
ATOM 5503 O O . ARG A 1 722 ? 12.472 5.158 -17.234 1.00 94.75 722 ARG A O 1
ATOM 5510 N N . ALA A 1 723 ? 10.531 6.078 -16.591 1.00 95.31 723 ALA A N 1
ATOM 5511 C CA . ALA A 1 723 ? 10.025 4.843 -15.987 1.00 95.31 723 ALA A CA 1
ATOM 5512 C C . ALA A 1 723 ? 9.850 3.721 -17.027 1.00 95.31 723 ALA A C 1
ATOM 5514 O O . ALA A 1 723 ? 10.240 2.585 -16.767 1.00 95.31 723 ALA A O 1
ATOM 5515 N N . LEU A 1 724 ? 9.341 4.041 -18.223 1.00 94.12 724 LEU A N 1
ATOM 5516 C CA . LEU A 1 724 ? 9.230 3.098 -19.341 1.00 94.12 724 LEU A CA 1
ATOM 5517 C C . LEU A 1 724 ? 10.603 2.680 -19.885 1.00 94.12 724 LEU A C 1
ATOM 5519 O O . LEU A 1 724 ? 10.795 1.514 -20.214 1.00 94.12 724 LEU A O 1
ATOM 5523 N N . ALA A 1 725 ? 11.559 3.608 -19.981 1.00 90.44 725 ALA A N 1
ATOM 5524 C CA . ALA A 1 725 ? 12.886 3.317 -20.525 1.00 90.44 725 ALA A CA 1
ATOM 5525 C C . ALA A 1 725 ? 13.773 2.510 -19.562 1.00 90.44 725 ALA A C 1
ATOM 5527 O O . ALA A 1 725 ? 14.588 1.702 -20.003 1.00 90.44 725 ALA A O 1
ATOM 5528 N N . THR A 1 726 ? 13.638 2.738 -18.253 1.00 89.50 726 THR A N 1
ATOM 5529 C CA . THR A 1 726 ? 14.546 2.176 -17.237 1.00 89.50 726 THR A CA 1
ATOM 5530 C C . THR A 1 726 ? 13.937 1.043 -16.420 1.00 89.50 726 THR A C 1
ATOM 5532 O O . THR A 1 726 ? 14.682 0.264 -15.830 1.00 89.50 726 THR A O 1
ATOM 5535 N N . GLY A 1 727 ? 12.606 0.944 -16.355 1.00 88.50 727 GLY A N 1
ATOM 5536 C CA . GLY A 1 727 ? 11.927 0.018 -15.449 1.00 88.50 727 GLY A CA 1
ATOM 5537 C C . GLY A 1 727 ? 12.105 0.371 -13.967 1.00 88.50 727 GLY A C 1
ATOM 5538 O O . GLY A 1 727 ? 11.917 -0.489 -13.110 1.00 88.50 727 GLY A O 1
ATOM 5539 N N . GLU A 1 728 ? 12.469 1.614 -13.644 1.00 90.94 728 GLU A N 1
ATOM 5540 C CA . GLU A 1 728 ? 12.604 2.110 -12.271 1.00 90.94 728 GLU A CA 1
ATOM 5541 C C . GLU A 1 728 ? 11.516 3.156 -11.955 1.00 90.94 728 GLU A C 1
ATOM 5543 O O . GLU A 1 728 ? 11.037 3.847 -12.859 1.00 90.94 728 GLU A O 1
ATOM 5548 N N . PRO A 1 729 ? 11.108 3.304 -10.679 1.00 94.62 729 PRO A N 1
ATOM 5549 C CA . PRO A 1 729 ? 10.216 4.381 -10.261 1.00 94.62 729 PRO A CA 1
ATOM 5550 C C . PRO A 1 729 ? 10.826 5.754 -10.562 1.00 94.62 729 PRO A C 1
ATOM 5552 O O . PRO A 1 729 ? 12.000 5.989 -10.267 1.00 94.62 729 PRO A O 1
ATOM 5555 N N . SER A 1 730 ? 10.017 6.681 -11.070 1.00 96.19 730 SER A N 1
ATOM 5556 C CA . SER A 1 730 ? 10.428 8.064 -11.288 1.00 96.19 730 SER A CA 1
ATOM 5557 C C . SER A 1 730 ? 9.377 9.061 -10.813 1.00 96.19 730 SER A C 1
ATOM 5559 O O . SER A 1 730 ? 8.212 9.015 -11.219 1.00 96.19 730 SER A O 1
ATOM 5561 N N . LEU A 1 731 ? 9.811 9.976 -9.948 1.00 96.50 731 LEU A N 1
ATOM 5562 C CA . LEU A 1 731 ? 9.019 11.104 -9.479 1.00 96.50 731 LEU A CA 1
ATOM 5563 C C . LEU A 1 731 ? 9.299 12.318 -10.368 1.00 96.50 731 LEU A C 1
ATOM 5565 O O . LEU A 1 731 ? 10.460 12.648 -10.598 1.00 96.50 731 LEU A O 1
ATOM 5569 N N . SER A 1 732 ? 8.258 13.039 -10.772 1.00 95.62 732 SER A N 1
ATOM 5570 C CA . SER A 1 732 ? 8.397 14.345 -11.413 1.00 95.62 732 SER A CA 1
ATOM 5571 C C . SER A 1 732 ? 7.585 15.424 -10.705 1.00 95.62 732 SER A C 1
ATOM 5573 O O . SER A 1 732 ? 6.594 15.172 -10.006 1.00 95.62 732 SER A O 1
ATOM 5575 N N . ILE A 1 733 ? 8.030 16.663 -10.910 1.00 94.94 733 ILE A N 1
ATOM 5576 C CA . ILE A 1 733 ? 7.214 17.852 -10.698 1.00 94.94 733 ILE A CA 1
ATOM 5577 C C . ILE A 1 733 ? 6.517 18.100 -12.036 1.00 94.94 733 ILE A C 1
ATOM 5579 O O . ILE A 1 733 ? 7.218 18.396 -13.004 1.00 94.94 733 ILE A O 1
ATOM 5583 N N . PRO A 1 734 ? 5.181 17.979 -12.125 1.00 94.31 734 PRO A N 1
ATOM 5584 C CA . PRO A 1 734 ? 4.495 18.145 -13.399 1.00 94.31 734 PRO A CA 1
ATOM 5585 C C . PRO A 1 734 ? 4.821 19.515 -14.010 1.00 94.31 734 PRO A C 1
ATOM 5587 O O . PRO A 1 734 ? 4.997 20.492 -13.276 1.00 94.31 734 PRO A O 1
ATOM 5590 N N . CYS A 1 735 ? 4.941 19.619 -15.330 1.00 92.44 735 CYS A N 1
ATOM 5591 C CA . CYS A 1 735 ? 5.317 20.883 -15.974 1.00 92.44 735 CYS A CA 1
ATOM 5592 C C . CYS A 1 735 ? 4.084 21.753 -16.298 1.00 92.44 735 CYS A C 1
ATOM 5594 O O . CYS A 1 735 ? 2.946 21.453 -15.917 1.00 92.44 735 CYS A O 1
ATOM 5596 N N . PHE A 1 736 ? 4.301 22.857 -17.021 1.00 89.38 736 PHE A N 1
ATOM 5597 C CA . PHE A 1 736 ? 3.222 23.733 -17.484 1.00 89.38 736 PHE A CA 1
ATOM 5598 C C . PHE A 1 736 ? 2.222 23.006 -18.395 1.00 89.38 736 PHE A C 1
ATOM 5600 O O . PHE A 1 736 ? 1.016 23.206 -18.253 1.00 89.38 736 PHE A O 1
ATOM 5607 N N . ALA A 1 737 ? 2.700 22.162 -19.316 1.00 87.31 737 ALA A N 1
ATOM 5608 C CA . ALA A 1 737 ? 1.846 21.443 -20.261 1.00 87.31 737 ALA A CA 1
ATOM 5609 C C . ALA A 1 737 ? 0.935 20.425 -19.552 1.00 87.31 737 ALA A C 1
ATOM 5611 O O . ALA A 1 737 ? -0.275 20.413 -19.794 1.00 87.31 737 ALA A O 1
ATOM 5612 N N . GLU A 1 738 ? 1.476 19.664 -18.598 1.00 90.12 738 GLU A N 1
ATOM 5613 C CA . GLU A 1 738 ? 0.696 18.731 -17.779 1.00 90.12 738 GLU A CA 1
ATOM 5614 C C . GLU A 1 738 ? -0.403 19.434 -16.969 1.00 90.12 738 GLU A C 1
ATOM 5616 O O . GLU A 1 738 ? -1.531 18.942 -16.897 1.00 90.12 738 GLU A O 1
ATOM 5621 N N . ARG A 1 739 ? -0.123 20.614 -16.399 1.00 90.06 739 ARG A N 1
ATOM 5622 C CA . ARG A 1 739 ? -1.143 21.420 -15.702 1.00 90.06 739 ARG A CA 1
ATOM 5623 C C . ARG A 1 739 ? -2.189 21.956 -16.668 1.00 90.06 739 ARG A C 1
ATOM 5625 O O . ARG A 1 739 ? -3.380 21.706 -16.504 1.00 90.06 739 ARG A O 1
ATOM 5632 N N . ARG A 1 740 ? -1.743 22.674 -17.700 1.00 87.44 740 ARG A N 1
ATOM 5633 C CA . ARG A 1 740 ? -2.625 23.401 -18.620 1.00 87.44 740 ARG A CA 1
ATOM 5634 C C . ARG A 1 740 ? -3.501 22.476 -19.456 1.00 87.44 740 ARG A C 1
ATOM 5636 O O . ARG A 1 740 ? -4.665 22.794 -19.684 1.00 87.44 740 ARG A O 1
ATOM 5643 N N . TYR A 1 741 ? -2.934 21.383 -19.956 1.00 88.94 741 TYR A N 1
ATOM 5644 C CA . TYR A 1 741 ? -3.601 20.501 -20.911 1.00 88.94 741 TYR A CA 1
ATOM 5645 C C . TYR A 1 741 ? -3.979 19.162 -20.284 1.00 88.94 741 TYR A C 1
ATOM 5647 O O . TYR A 1 741 ? -5.083 18.676 -20.518 1.00 88.94 741 TYR A O 1
ATOM 5655 N N . GLY A 1 742 ? -3.103 18.587 -19.457 1.00 87.62 742 GLY A N 1
ATOM 5656 C CA . GLY A 1 742 ? -3.393 17.346 -18.736 1.00 87.62 742 GLY A CA 1
ATOM 5657 C C . GLY A 1 742 ? -4.368 17.528 -17.569 1.00 87.62 742 GLY A C 1
ATOM 5658 O O . GLY A 1 742 ? -5.018 16.560 -17.175 1.00 87.62 742 GLY A O 1
ATOM 5659 N N . GLY A 1 743 ? -4.514 18.751 -17.045 1.00 87.44 743 GLY A N 1
ATOM 5660 C CA . GLY A 1 743 ? -5.400 19.093 -15.928 1.00 87.44 743 GLY A CA 1
ATOM 5661 C C . GLY A 1 743 ? -4.813 18.783 -14.549 1.00 87.44 743 GLY A C 1
ATOM 5662 O O . GLY A 1 743 ? -5.571 18.588 -13.594 1.00 87.44 743 GLY A O 1
ATOM 5663 N N . VAL A 1 744 ? -3.489 18.642 -14.443 1.00 91.75 744 VAL A N 1
ATOM 5664 C CA . VAL A 1 744 ? -2.807 18.372 -13.166 1.00 91.75 744 VAL A CA 1
ATOM 5665 C C . VAL A 1 744 ? -3.016 19.515 -12.182 1.00 91.75 744 VAL A C 1
ATOM 5667 O O . VAL A 1 744 ? -2.903 20.681 -12.554 1.00 91.75 744 VAL A O 1
ATOM 5670 N N . MET A 1 745 ? -3.363 19.176 -10.936 1.00 89.38 745 MET A N 1
ATOM 5671 C CA . MET A 1 745 ? -3.610 20.176 -9.899 1.00 89.38 745 MET A CA 1
ATOM 5672 C C . MET A 1 745 ? -2.292 20.787 -9.414 1.00 89.38 745 MET A C 1
ATOM 5674 O O . MET A 1 745 ? -1.254 20.127 -9.399 1.00 89.38 745 MET A O 1
ATOM 5678 N N . GLU A 1 746 ? -2.339 22.046 -8.977 1.00 86.31 746 GLU A N 1
ATOM 5679 C CA . GLU A 1 746 ? -1.148 22.802 -8.562 1.00 86.31 746 GLU A CA 1
ATOM 5680 C C . GLU A 1 746 ? -0.322 22.105 -7.476 1.00 86.31 746 GLU A C 1
ATOM 5682 O O . GLU A 1 746 ? 0.908 22.161 -7.499 1.00 86.31 746 GLU A O 1
ATOM 5687 N N . ASP A 1 747 ? -1.000 21.424 -6.555 1.00 92.25 747 ASP A N 1
ATOM 5688 C CA . ASP A 1 747 ? -0.432 20.743 -5.398 1.00 92.25 747 ASP A CA 1
ATOM 5689 C C . ASP A 1 747 ? -0.176 19.246 -5.632 1.00 92.25 747 ASP A C 1
ATOM 5691 O O . ASP A 1 747 ? 0.054 18.525 -4.664 1.00 92.25 747 ASP A O 1
ATOM 5695 N N . GLU A 1 748 ? -0.225 18.755 -6.873 1.00 94.31 748 GLU A N 1
ATOM 5696 C CA . GLU A 1 748 ? 0.078 17.360 -7.205 1.00 94.31 748 GLU A CA 1
ATOM 5697 C C . GLU A 1 748 ? 1.504 17.174 -7.738 1.00 94.31 748 GLU A C 1
ATOM 5699 O O . GLU A 1 748 ? 2.026 17.957 -8.533 1.00 94.31 748 GLU A O 1
ATOM 5704 N N . LEU A 1 749 ? 2.108 16.072 -7.302 1.00 97.31 749 LEU A N 1
ATOM 5705 C CA . LEU A 1 749 ? 3.287 15.447 -7.884 1.00 97.31 749 LEU A CA 1
ATOM 5706 C C . LEU A 1 749 ? 2.860 14.196 -8.654 1.00 97.31 749 LEU A C 1
ATOM 5708 O O . LEU A 1 749 ? 1.796 13.629 -8.380 1.00 97.31 749 LEU A O 1
ATOM 5712 N N . LEU A 1 750 ? 3.710 13.738 -9.570 1.00 97.38 750 LEU A N 1
ATOM 5713 C CA . LEU A 1 750 ? 3.481 12.525 -10.349 1.00 97.38 750 LEU A CA 1
ATOM 5714 C C . LEU A 1 750 ? 4.559 11.487 -10.045 1.00 97.38 750 LEU A C 1
ATOM 5716 O O . LEU A 1 750 ? 5.747 11.755 -10.187 1.00 97.38 750 LEU A O 1
ATOM 5720 N N . MET A 1 751 ? 4.130 10.285 -9.673 1.00 98.06 751 MET A N 1
ATOM 5721 C CA . MET A 1 751 ? 4.965 9.089 -9.662 1.00 98.06 751 MET A CA 1
ATOM 5722 C C . MET A 1 751 ? 4.593 8.205 -10.852 1.00 98.06 751 MET A C 1
ATOM 5724 O O . MET A 1 751 ? 3.465 7.709 -10.921 1.00 98.06 751 MET A O 1
ATOM 5728 N N . ALA A 1 752 ? 5.545 7.981 -11.755 1.00 98.12 752 ALA A N 1
ATOM 5729 C CA . ALA A 1 752 ? 5.477 6.928 -12.760 1.00 98.12 752 ALA A CA 1
ATOM 5730 C C . ALA A 1 752 ? 6.268 5.718 -12.258 1.00 98.12 752 ALA A C 1
ATOM 5732 O O . ALA A 1 752 ? 7.427 5.847 -11.866 1.00 98.12 752 ALA A O 1
ATOM 5733 N N . ILE A 1 753 ? 5.643 4.544 -12.217 1.00 96.94 753 ILE A N 1
ATOM 5734 C CA . ILE A 1 753 ? 6.241 3.384 -11.555 1.00 96.94 753 ILE A CA 1
ATOM 5735 C C . ILE A 1 753 ? 5.8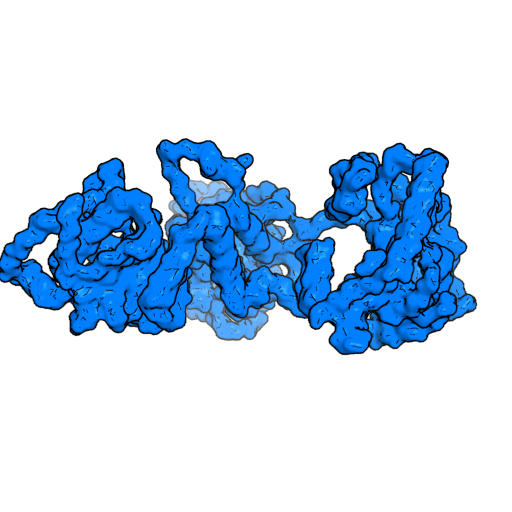03 2.068 -12.197 1.00 96.94 753 ILE A C 1
ATOM 5737 O O . ILE A 1 753 ? 4.617 1.915 -12.493 1.00 96.94 753 ILE A O 1
ATOM 5741 N N . PRO A 1 754 ? 6.697 1.083 -12.383 1.00 94.81 754 PRO A N 1
ATOM 5742 C CA . PRO A 1 754 ? 6.276 -0.249 -12.802 1.00 94.81 754 PRO A CA 1
ATOM 5743 C C . PRO A 1 754 ? 5.294 -0.867 -11.793 1.00 94.81 754 PRO A C 1
ATOM 5745 O O . PRO A 1 754 ? 5.479 -0.717 -10.578 1.00 94.81 754 PRO A O 1
ATOM 5748 N N . PRO A 1 755 ? 4.256 -1.590 -12.253 1.00 92.88 755 PRO A N 1
ATOM 5749 C CA . PRO A 1 755 ? 3.225 -2.143 -11.369 1.00 92.88 755 PRO A CA 1
ATOM 5750 C C . PRO A 1 755 ? 3.782 -3.091 -10.301 1.00 92.88 755 PRO A C 1
ATOM 5752 O O . PRO A 1 755 ? 3.198 -3.223 -9.227 1.00 92.88 755 PRO A O 1
ATOM 5755 N N . SER A 1 756 ? 4.930 -3.714 -10.569 1.00 86.00 756 SER A N 1
ATOM 5756 C CA . SER A 1 756 ? 5.584 -4.669 -9.679 1.00 86.00 756 SER A CA 1
ATOM 5757 C C . SER A 1 756 ? 5.978 -4.083 -8.322 1.00 86.00 756 SER A C 1
ATOM 5759 O O . SER A 1 756 ? 6.030 -4.824 -7.345 1.00 86.00 756 SER A O 1
ATOM 5761 N N . PHE A 1 757 ? 6.195 -2.768 -8.225 1.00 89.06 757 PHE A N 1
ATOM 5762 C CA . PHE A 1 757 ? 6.547 -2.090 -6.973 1.00 89.06 757 PHE A CA 1
ATOM 5763 C C . PHE A 1 757 ? 5.341 -1.769 -6.078 1.00 89.06 757 PHE A C 1
ATOM 5765 O O . PHE A 1 757 ? 5.508 -1.544 -4.878 1.00 89.06 757 PHE A O 1
ATOM 5772 N N . LEU A 1 758 ? 4.128 -1.715 -6.633 1.00 92.19 758 LEU A N 1
ATOM 5773 C CA . LEU A 1 758 ? 2.944 -1.237 -5.910 1.00 92.19 758 LEU A CA 1
ATOM 5774 C C . LEU A 1 758 ? 2.547 -2.125 -4.714 1.00 92.19 758 LEU A C 1
ATOM 5776 O O . LEU A 1 758 ? 2.234 -1.557 -3.664 1.00 92.19 758 LEU A O 1
ATOM 5780 N N . PRO A 1 759 ? 2.625 -3.471 -4.784 1.00 85.00 759 PRO A N 1
ATOM 5781 C CA . PRO A 1 759 ? 2.402 -4.320 -3.611 1.00 85.00 759 PRO A CA 1
ATOM 5782 C C . PRO A 1 759 ? 3.340 -3.985 -2.443 1.00 85.00 759 PRO A C 1
ATOM 5784 O O . PRO A 1 759 ? 2.889 -3.848 -1.303 1.00 85.00 759 PRO A O 1
ATOM 5787 N N . LYS A 1 760 ? 4.632 -3.763 -2.731 1.00 82.75 760 LYS A N 1
ATOM 5788 C CA . LYS A 1 760 ? 5.643 -3.387 -1.728 1.00 82.75 760 LYS A CA 1
ATOM 5789 C C . LYS A 1 760 ? 5.291 -2.084 -1.035 1.00 82.75 760 LYS A C 1
ATOM 5791 O O . LYS A 1 760 ? 5.374 -1.991 0.187 1.00 82.75 760 LYS A O 1
ATOM 5796 N N . ILE A 1 761 ? 4.861 -1.099 -1.816 1.00 92.19 761 ILE A N 1
ATOM 5797 C CA . ILE A 1 761 ? 4.449 0.205 -1.304 1.00 92.19 761 ILE A CA 1
ATOM 5798 C C . ILE A 1 761 ? 3.264 0.070 -0.355 1.00 92.19 761 ILE A C 1
ATOM 5800 O O . ILE A 1 761 ? 3.308 0.622 0.739 1.00 92.19 761 ILE A O 1
ATOM 5804 N N . ILE A 1 762 ? 2.227 -0.681 -0.734 1.00 88.38 762 ILE A N 1
ATOM 5805 C CA . ILE A 1 762 ? 1.029 -0.864 0.098 1.00 88.38 762 ILE A CA 1
ATOM 5806 C C . ILE A 1 762 ? 1.390 -1.552 1.419 1.00 88.38 762 ILE A C 1
ATOM 5808 O O . ILE A 1 762 ? 0.955 -1.109 2.482 1.00 88.38 762 ILE A O 1
ATOM 5812 N N . GLN A 1 763 ? 2.242 -2.578 1.379 1.00 82.38 763 GLN A N 1
ATOM 5813 C CA . GLN A 1 763 ? 2.726 -3.239 2.590 1.00 82.38 763 GLN A CA 1
ATOM 5814 C C . GLN A 1 763 ? 3.541 -2.291 3.482 1.00 82.38 763 GLN A C 1
ATOM 5816 O O . GLN A 1 763 ? 3.359 -2.275 4.702 1.00 82.38 763 GLN A O 1
ATOM 5821 N N . GLY A 1 764 ? 4.425 -1.483 2.894 1.00 83.69 764 GLY A N 1
ATOM 5822 C CA . GLY A 1 764 ? 5.192 -0.491 3.639 1.00 83.69 764 GLY A CA 1
ATOM 5823 C C . GLY A 1 764 ? 4.312 0.596 4.249 1.00 83.69 764 GLY A C 1
ATOM 5824 O O . GLY A 1 764 ? 4.475 0.931 5.418 1.00 83.69 764 GLY A O 1
ATOM 5825 N N . LEU A 1 765 ? 3.315 1.087 3.510 1.00 88.62 765 LEU A N 1
ATOM 5826 C CA . LEU A 1 765 ? 2.310 2.029 4.010 1.00 88.62 765 LEU A CA 1
ATOM 5827 C C . LEU A 1 765 ? 1.522 1.448 5.190 1.00 88.62 765 LEU A C 1
ATOM 5829 O O . LEU A 1 765 ? 1.293 2.149 6.176 1.00 88.62 765 LEU A O 1
ATOM 5833 N N . ALA A 1 766 ? 1.159 0.164 5.134 1.00 83.19 766 ALA A N 1
ATOM 5834 C CA . ALA A 1 766 ? 0.505 -0.525 6.241 1.00 83.19 766 ALA A CA 1
ATOM 5835 C C . ALA A 1 766 ? 1.381 -0.545 7.503 1.00 83.19 766 ALA A C 1
ATOM 5837 O O . ALA A 1 766 ? 0.904 -0.249 8.601 1.00 83.19 766 ALA A O 1
ATOM 5838 N N . ALA A 1 767 ? 2.671 -0.848 7.353 1.00 80.50 767 ALA A N 1
ATOM 5839 C CA . ALA A 1 767 ? 3.611 -0.883 8.466 1.00 80.50 767 ALA A CA 1
ATOM 5840 C C . ALA A 1 767 ? 3.874 0.511 9.061 1.00 80.50 767 ALA A C 1
ATOM 5842 O O . ALA A 1 767 ? 3.802 0.684 10.277 1.00 80.50 767 ALA A O 1
ATOM 5843 N N . LEU A 1 768 ? 4.083 1.521 8.213 1.00 83.75 768 LEU A N 1
ATOM 5844 C CA . LEU A 1 768 ? 4.210 2.920 8.630 1.00 83.75 768 LEU A CA 1
ATOM 5845 C C . LEU A 1 768 ? 2.962 3.393 9.382 1.00 83.75 768 LEU A C 1
ATOM 5847 O O . LEU A 1 768 ? 3.066 3.989 10.455 1.00 83.75 768 LEU A O 1
ATOM 5851 N N . SER A 1 769 ? 1.779 3.043 8.875 1.00 82.75 769 SER A N 1
ATOM 5852 C CA . SER A 1 769 ? 0.512 3.344 9.534 1.00 82.75 769 SER A CA 1
ATOM 5853 C C . SER A 1 769 ? 0.416 2.694 10.919 1.00 82.75 769 SER A C 1
ATOM 5855 O O . SER A 1 769 ? 0.001 3.349 11.879 1.00 82.75 769 SER A O 1
ATOM 5857 N N . ASN A 1 770 ? 0.848 1.441 11.079 1.00 79.88 770 ASN A N 1
ATOM 5858 C CA . ASN A 1 770 ? 0.882 0.781 12.391 1.00 79.88 770 ASN A CA 1
ATOM 5859 C C . ASN A 1 770 ? 1.812 1.490 13.387 1.00 79.88 770 ASN A C 1
ATOM 5861 O O . ASN A 1 770 ? 1.500 1.531 14.574 1.00 79.88 770 ASN A O 1
ATOM 5865 N N . ASN A 1 771 ? 2.871 2.134 12.896 1.00 78.31 771 ASN A N 1
ATOM 5866 C CA . ASN A 1 771 ? 3.775 2.957 13.702 1.00 78.31 771 ASN A CA 1
ATOM 5867 C C . ASN A 1 771 ? 3.250 4.383 13.955 1.00 78.31 771 ASN A C 1
ATOM 5869 O O . ASN A 1 771 ? 3.929 5.182 14.584 1.00 78.31 771 ASN A O 1
ATOM 5873 N N . GLY A 1 772 ? 2.057 4.733 13.463 1.00 76.25 772 GLY A N 1
ATOM 5874 C CA . GLY A 1 772 ? 1.460 6.063 13.633 1.00 76.25 772 GLY A CA 1
ATOM 5875 C C . GLY A 1 772 ? 1.809 7.075 12.535 1.00 76.25 772 GLY A C 1
ATOM 5876 O O . GLY A 1 772 ? 1.273 8.181 12.546 1.00 76.25 772 GLY A O 1
ATOM 5877 N N . LEU A 1 773 ? 2.619 6.700 11.540 1.00 83.81 773 LEU A N 1
ATOM 5878 C CA . LEU A 1 773 ? 2.943 7.532 10.377 1.00 83.81 773 LEU A CA 1
ATOM 5879 C C . LEU A 1 773 ? 1.846 7.370 9.315 1.00 83.81 773 LEU A C 1
ATOM 5881 O O . LEU A 1 773 ? 1.886 6.461 8.486 1.00 83.81 773 LEU A O 1
ATOM 5885 N N . ARG A 1 774 ? 0.815 8.219 9.385 1.00 85.62 774 ARG A N 1
ATOM 5886 C CA . ARG A 1 774 ? -0.438 8.073 8.622 1.00 85.62 774 ARG A CA 1
ATOM 5887 C C . ARG A 1 774 ? -0.766 9.315 7.806 1.00 85.62 774 ARG A C 1
ATOM 5889 O O . ARG A 1 774 ? -0.365 10.424 8.150 1.00 85.62 774 ARG A O 1
ATOM 5896 N N . TYR A 1 775 ? -1.564 9.122 6.758 1.00 87.06 775 TYR A N 1
ATOM 5897 C CA . TYR A 1 775 ? -2.261 10.210 6.082 1.00 87.06 775 TYR A CA 1
ATOM 5898 C C . TYR A 1 775 ? -3.704 10.350 6.618 1.00 87.06 775 TYR A C 1
ATOM 5900 O O . TYR A 1 775 ? -4.375 9.331 6.814 1.00 87.06 775 TYR A O 1
ATOM 5908 N N . PRO A 1 776 ? -4.231 11.579 6.795 1.00 87.31 776 PRO A N 1
ATOM 5909 C CA . PRO A 1 776 ? -3.526 12.859 6.693 1.00 87.31 776 PRO A CA 1
ATOM 5910 C C . PRO A 1 776 ? -2.479 13.028 7.802 1.00 87.31 776 PRO A C 1
ATOM 5912 O O . PRO A 1 776 ? -2.666 12.544 8.916 1.00 87.31 776 PRO A O 1
ATOM 5915 N N . ILE A 1 777 ? -1.382 13.726 7.491 1.00 82.31 777 ILE A N 1
ATOM 5916 C CA . ILE A 1 777 ? -0.324 14.012 8.468 1.00 82.31 777 ILE A CA 1
ATOM 5917 C C . ILE A 1 777 ? -0.854 15.073 9.437 1.00 82.31 777 ILE A C 1
ATOM 5919 O O . ILE A 1 777 ? -1.018 16.237 9.064 1.00 82.31 777 ILE A O 1
ATOM 5923 N N . ALA A 1 778 ? -1.151 14.661 10.669 1.00 78.38 778 ALA A N 1
ATOM 5924 C CA . ALA A 1 778 ? -1.638 15.558 11.708 1.00 78.38 778 ALA A CA 1
ATOM 5925 C C . ALA A 1 778 ? -0.537 16.541 12.132 1.00 78.38 778 ALA A C 1
ATOM 5927 O O . ALA A 1 778 ? 0.606 16.153 12.380 1.00 78.38 778 ALA A O 1
ATOM 5928 N N . GLN A 1 779 ? -0.879 17.826 12.226 1.00 78.00 779 GLN A N 1
ATOM 5929 C CA . GLN A 1 779 ? 0.055 18.832 12.718 1.00 78.00 779 GLN A CA 1
ATOM 5930 C C . GLN A 1 779 ? 0.190 18.710 14.235 1.00 78.00 779 GLN A C 1
ATOM 5932 O O . GLN A 1 779 ? -0.802 18.743 14.955 1.00 78.00 779 GLN A O 1
ATOM 5937 N N . TYR A 1 780 ? 1.428 18.624 14.717 1.00 70.94 780 TYR A N 1
ATOM 5938 C CA . TYR A 1 780 ? 1.710 18.579 16.152 1.00 70.94 780 TYR A CA 1
ATOM 5939 C C . TYR A 1 780 ? 1.608 19.963 16.825 1.00 70.94 780 TYR A C 1
ATOM 5941 O O . TYR A 1 780 ? 1.442 20.039 18.034 1.00 70.94 780 TYR A O 1
ATOM 5949 N N . GLY A 1 781 ? 1.667 21.055 16.048 1.00 70.94 781 GLY A N 1
ATOM 5950 C CA . GLY A 1 781 ? 1.676 22.442 16.529 1.00 70.94 781 GLY A CA 1
ATOM 5951 C C . GLY A 1 781 ? 3.099 22.977 16.705 1.00 70.94 781 GLY A C 1
ATOM 5952 O O . GLY A 1 781 ? 3.885 22.438 17.476 1.00 70.94 781 GLY A O 1
ATOM 5953 N N . VAL A 1 782 ? 3.443 24.054 15.990 1.00 73.38 782 VAL A N 1
ATOM 5954 C CA . VAL A 1 782 ? 4.829 24.574 15.910 1.00 73.38 782 VAL A CA 1
ATOM 5955 C C . VAL A 1 782 ? 5.384 25.123 17.231 1.00 73.38 782 VAL A C 1
ATOM 5957 O O . VAL A 1 782 ? 6.590 25.300 17.351 1.00 73.38 782 VAL A O 1
ATOM 5960 N N . ASN A 1 783 ? 4.518 25.368 18.219 1.00 79.38 783 ASN A N 1
ATOM 5961 C CA . ASN A 1 783 ? 4.889 25.880 19.541 1.00 79.38 783 ASN A CA 1
ATOM 5962 C C . ASN A 1 783 ? 4.879 24.800 20.640 1.00 79.38 783 ASN A C 1
ATOM 5964 O O . ASN A 1 783 ? 5.159 25.112 21.795 1.00 79.38 783 ASN A O 1
ATOM 5968 N N . ASN A 1 784 ? 4.531 23.552 20.309 1.00 73.62 784 ASN A N 1
ATOM 5969 C CA . ASN A 1 784 ? 4.401 22.476 21.291 1.00 73.62 784 ASN A CA 1
ATOM 5970 C C . ASN A 1 784 ? 5.750 21.795 21.572 1.00 73.62 784 ASN A C 1
ATOM 5972 O O . ASN A 1 784 ? 6.596 21.670 20.687 1.00 73.62 784 ASN A O 1
ATOM 5976 N N . ASP A 1 785 ? 5.940 21.310 22.805 1.00 76.69 785 ASP A N 1
ATOM 5977 C CA . ASP A 1 785 ? 7.121 20.521 23.175 1.00 76.69 785 ASP A CA 1
ATOM 5978 C C . ASP A 1 785 ? 7.127 19.188 22.414 1.00 76.69 785 ASP A C 1
ATOM 5980 O O . ASP A 1 785 ? 6.291 18.305 22.632 1.00 76.69 785 ASP A O 1
ATOM 5984 N N . VAL A 1 786 ? 8.088 19.052 21.503 1.00 78.12 786 VAL A N 1
ATOM 5985 C CA . VAL A 1 786 ? 8.194 17.930 20.566 1.00 78.12 786 VAL A CA 1
ATOM 5986 C C . VAL A 1 786 ? 8.564 16.607 21.232 1.00 78.12 786 VAL A C 1
ATOM 5988 O O . VAL A 1 786 ? 8.314 15.555 20.651 1.00 78.12 786 VAL A O 1
ATOM 5991 N N . ARG A 1 787 ? 9.112 16.609 22.455 1.00 76.25 787 ARG A N 1
ATOM 5992 C CA . ARG A 1 787 ? 9.609 15.381 23.107 1.00 76.25 787 ARG A CA 1
ATOM 5993 C C . ARG A 1 787 ? 8.516 14.338 23.330 1.00 76.25 787 ARG A C 1
ATOM 5995 O O . ARG A 1 787 ? 8.783 13.150 23.187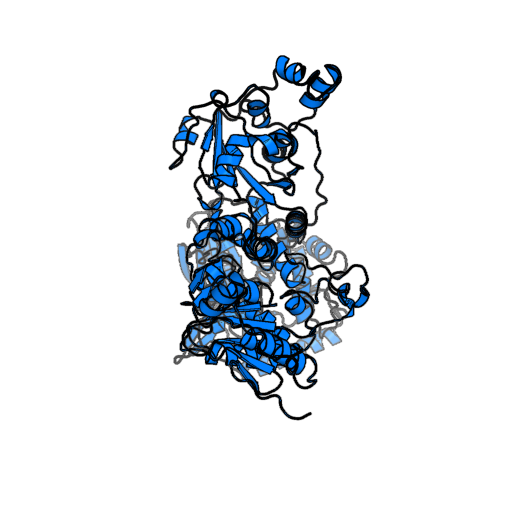 1.00 76.25 787 ARG A O 1
ATOM 6002 N N . ALA A 1 788 ? 7.293 14.775 23.631 1.00 62.28 788 ALA A N 1
ATOM 6003 C CA . ALA A 1 788 ? 6.156 13.875 23.819 1.00 62.28 788 ALA A CA 1
ATOM 6004 C C . ALA A 1 788 ? 5.657 13.246 22.500 1.00 62.28 788 ALA A C 1
ATOM 6006 O O . ALA A 1 788 ? 5.104 12.151 22.529 1.00 62.28 788 ALA A O 1
ATOM 6007 N N . GLY A 1 789 ? 5.886 13.897 21.352 1.00 61.75 789 GLY A N 1
ATOM 6008 C CA . GLY A 1 789 ? 5.515 13.392 20.024 1.00 61.75 789 GLY A CA 1
ATOM 6009 C C . GLY A 1 789 ? 6.636 12.648 19.288 1.00 61.75 789 GLY A C 1
ATOM 6010 O O . GLY A 1 789 ? 6.358 11.807 18.435 1.00 61.75 789 GLY A O 1
ATOM 6011 N N . MET A 1 790 ? 7.903 12.927 19.612 1.00 71.81 790 MET A N 1
ATOM 6012 C CA . MET A 1 790 ? 9.046 12.367 18.887 1.00 71.81 790 MET A CA 1
ATOM 6013 C C . MET A 1 790 ? 9.309 10.893 19.187 1.00 71.81 790 MET A C 1
ATOM 6015 O O . MET A 1 790 ? 9.656 10.193 18.251 1.00 71.81 790 MET A O 1
ATOM 6019 N N . GLY A 1 791 ? 9.084 10.401 20.412 1.00 63.38 791 GLY A N 1
ATOM 6020 C CA . GLY A 1 791 ? 9.517 9.049 20.821 1.00 63.38 791 GLY A CA 1
ATOM 6021 C C . GLY A 1 791 ? 8.884 7.862 20.074 1.00 63.38 791 GLY A C 1
ATOM 6022 O O . GLY A 1 791 ? 9.275 6.723 20.306 1.00 63.38 791 GLY A O 1
ATOM 6023 N N . VAL A 1 792 ? 7.891 8.104 19.210 1.00 54.72 792 VAL A N 1
ATOM 6024 C CA . VAL A 1 792 ? 7.309 7.099 18.299 1.00 54.72 792 VAL A CA 1
ATOM 6025 C C . VAL A 1 792 ? 7.852 7.243 16.866 1.00 54.72 792 VAL A C 1
ATOM 6027 O O . VAL A 1 792 ? 7.881 6.269 16.120 1.00 54.72 792 VAL A O 1
ATOM 6030 N N . SER A 1 793 ? 8.285 8.446 16.471 1.00 64.00 793 SER A N 1
ATOM 6031 C CA . SER A 1 793 ? 8.749 8.768 15.109 1.00 64.00 793 SER A CA 1
ATOM 6032 C C . SER A 1 793 ? 10.278 8.758 14.958 1.00 64.00 793 SER A C 1
ATOM 6034 O O . SER A 1 793 ? 10.768 8.608 13.840 1.00 64.00 793 SER A O 1
ATOM 6036 N N . TYR A 1 794 ? 11.008 8.937 16.064 1.00 68.88 794 TYR A N 1
ATOM 6037 C CA . TYR A 1 794 ? 12.467 9.016 16.191 1.00 68.88 794 TYR A CA 1
ATOM 6038 C C . TYR A 1 794 ? 12.898 8.374 17.510 1.00 68.88 794 TYR A C 1
ATOM 6040 O O . TYR A 1 794 ? 14.024 7.830 17.539 1.00 68.88 794 TYR A O 1
#

Secondary structure (DSSP, 8-state):
-PPPPPSSEEEEEETTEEEEEE--GGGTTPBPHHHHHHHHHHHHHHHH-TT--EEEEEESTTEEE-SB-HHHHHHHHHS-------GGG----S-GGG-GGGSSTTGGGGG-SS-EEEEE-SEEETHHHHHHHHSSEEEEETT-EEE--TGGGT--STTTHHHHHHHHH-HHHHHHHHHH---EEHHHHHHTTS-SEEESS-HHHHHHHHHHHHTS-HHHHHHHHHHHHHHHTTSTTSTTTSS-----PPPPPSEEEEEE-SSSEEEEEEES-TTSPEEEEE--TT--GGGGHHHHHHHHHTTT--EEEEEPPTTSTTSPP-S---HHHHHHHHHHHHHHHH-TT----EEEEEETHHHHHHHHHHHH-GGGEEEEEEESTT-SPPPTTTT-HHHHHHHHHHHHHHHHHHTT-PPPPBSSHHHHHHHHHHH-TTS-HHHHHHHHHHSEEEETTEEEES--GGGGGGGTT--HHHHHHHHTT--S-EEEEEETTHHHHHHHHTGGGT--SSPPTTHHHHHHTTSTTEEEEEE--TTS--S-S-GGG--HHHHHHHHHHHH--SSPPEEEEEESSHHHHHTSTTPBPPSS-B-HHHHHHHHHHH---EEE-GGGBSHHHHHHHTTSS---HHHHT-TTTBTTTBSSHHHHHHHHHH---PPTTS-SEEEEEEGGG-TTSSPSEEEEEE-HHHHHHHHHHHHSSS---------SS-HHIIIIIHHHHHSS-EEE---HHHHHTT---TT-EEEEE-GGGHHHHHHHHHHHHHTT--SS-----TTS-THHHHTTT-

Sequence (794 aa):
MAAVQYEEILYEVNDPVAVITMNRPQALNAFTNRMLAEIKHALATAEADEAVVGIILTGAGRGFCPGMDMNALDNLSTGDGGEQDLSHLKSDPGDASLGDNFKITFSYLQAIRKPVIAAINGACAGLGMAIASLVDLRIVERQAKFSTAFSQRGLIAEHGMSWTLPRLVGSGNALDLLWSARKFDGEEAHRLGFAERLVETGACVIKAQIHRHMNMPLGEAMSETNTWMAQSLVSAHLSKSARLSLNVSLPEPDRVYTLTGHHLDLSVLELGPPDAPCVVMLHGLRDSARSLLPVAQIISQSGTGLRVLLPDLRGHGQSGVAQAYAMPNYLLDVLAVVEHCNGPSTETPVGLFGHSLGGQIAARFSALFPEKVAALIMVEGMGPPRRPNEGDPVHELASYRAALLQRLTLQRGGGRPLADYSDGAARLLRNNPRLDPAMAEDIARHLTTLIDGQLHWNFDPQARNVFIGVNTLDNTKYWQQIKAPACIISGTLSYQYWGKELAQEGFTGHFAEREMESRAALIPHHEHHWSKTMDDKIITTDLSHFDGAEIVAGLNTYLRLRTTPIGMKMFNSKAEMEAIPRIRRPNDIHTTDQIVGQASRNGWTVGITAEDLVGAQCSTVIGLHPRSDEWLSGDRMTGVWYGTQEDAAAHQAAMDVVPFGQYAAMAVSPLASGRLNPPDICLIYATPAQMILFINGLQWTGYKKLEWGCVGESACADSWGRALATGEPSLSIPCFAERRYGGVMEDELLMAIPPSFLPKIIQGLAALSNNGLRYPIAQYGVNNDVRAGMGVSY